Protein AF-0000000084594780 (afdb_homodimer)

Sequence (1436 aa):
MADQSRLRFRGQPTVPPKPAQRRNAAVPSPPTKPGHQCNTPRARASSSEMEYTNLGVWDYYEQRWTAYDSFPGVRYYLRVTWGLKSAPYALLLIRDAFTLTPYLFTLYAFCFTFESVLPAIVLKYNMQILDAIRIALETRAGNSQNILRIAFLRALCHFAQRLCTFGKLYAAQEVELRVQSQFSQYIVEAYARLDLPTFNNESVQSQIECAGEQGSPSVWSYATSIFNVFGGFLGLTSQFAVLVNVLSEDKILAWMALFSFVEPVLSWWSRPANLDYTLVWKASVNNKDYIKMEGFKQSVQNRVHRTDIVAGGLSDYIRQGYQTSSMGAGIYAQSIWDARRFLTTRKGMNAGALLTPLIKDVPQLLMALRAIESPHTSPLSLAQLDLVQTTVTQFAGLLVSFFHMLEMLAKNLRMIKNLYDLMEIPNEVRDAGKEGEPLVATGSLEGAPGIEFQNVCFKYPRTTNYVIRNMSFCIKPGQLCVFVGENGSAKSTTLKLIARLYDAENQITIDGRDIRSIPLESLRKHIVLLSQDFSIFPLQVRDNIAIGSPRLADDESSIQEAIRLGGVADFVDSLPQGLDSYLIRPVHDWSSGLGNEKVINQNIDVSGGQRQRIALARAFMRVNDPDARLWLFDEPSASLDPVAESALFERLRDMRGSRTIIFSSHRFGGLTPFADLILYFKDARITEAGTHTDLMQLEGGYARFYKEQAQSFPYGSMMADQSRLRFRGQPTVPPKPAQRRNAAVPSPPTKPGHQCNTPRARASSSEMEYTNLGVWDYYEQRWTAYDSFPGVRYYLRVTWGLKSAPYALLLIRDAFTLTPYLFTLYAFCFTFESVLPAIVLKYNMQILDAIRIALETRAGNSQNILRIAFLRALCHFAQRLCTFGKLYAAQEVELRVQSQFSQYIVEAYARLDLPTFNNESVQSQIECAGEQGSPSVWSYATSIFNVFGGFLGLTSQFAVLVNVLSEDKILAWMALFSFVEPVLSWWSRPANLDYTLVWKASVNNKDYIKMEGFKQSVQNRVHRTDIVAGGLSDYIRQGYQTSSMGAGIYAQSIWDARRFLTTRKGMNAGALLTPLIKDVPQLLMALRAIESPHTSPLSLAQLDLVQTTVTQFAGLLVSFFHMLEMLAKNLRMIKNLYDLMEIPNEVRDAGKEGEPLVATGSLEGAPGIEFQNVCFKYPRTTNYVIRNMSFCIKPGQLCVFVGENGSAKSTTLKLIARLYDAENQITIDGRDIRSIPLESLRKHIVLLSQDFSIFPLQVRDNIAIGSPRLADDESSIQEAIRLGGVADFVDSLPQGLDSYLIRPVHDWSSGLGNEKVINQNIDVSGGQRQRIALARAFMRVNDPDARLWLFDEPSASLDPVAESALFERLRDMRGSRTIIFSSHRFGGLTPFADLILYFKDARITEAGTHTDLMQLEGGYARFYKEQAQSFPYGSM

Secondary structure (DSSP, 8-state):
----------------------------------------------GGGEEEEEETTEEEEEE--STTTTSHHHHHHHHHHHHHTTHHHHHHHHHHHHHH-HHHHHHHHHHHHHHHHHHHHHHHHHHHHHHHHHHHHHHS---HHHHHHHHHHHHHHHHHHHHHHHHHHHHHHHHHHHHHHHHHHHHHHHHHH--HHHHT-HHHHHHHHHHH-TTPPPHHHHHHHHHHHHHHHHHHHHHHHHHHHHHTS-HHHHHHHHHHHHHHHHHHHHS-----TTS-EEEEE--HHHHHHHHHHHHHH-GGGHHHHHHHT-HHHHHHHHHHHHHHH-TT---HHHHHHHHHHHHH--HHHHHHHHHHTHHHHHHHHHHHH-TTT----HHHHHHHHHHHHHHHHHHHHHHHHHHHHHHHHHHHHHHHHHTTPPPSS--TTTSS----------SPPPEEEEEEEEE-TT--SEEEEEEEEEE-TT-EEEEEE-TTSSHHHHHHHHTTSSPPEEEEEETTEEGGGS-HHHHHHTEEEE-TT----SSBHHHHHHTT-GGGTT-HHHHHHHHHHHT-HHHHHHSTTGGG-BSS-SS--EE-SSSS-----------HHHHHHHHHHHHHHHHTSTT--EEEEESTTTTS-HHHHHHHHHHHHHH-TT-EEEEEES--TTTGGG-SEEEEEETTEEEEEE-HHHHHHHTSHHHHHHHHHHTT-TTTT-/----------------------------------------------GGGEEEEEETTEEEEEE--STTTTSHHHHHHHHHHHHHTTHHHHHHHHHHHHHH-HHHHHHHHHHHHHHHHHHHHHHHHHHHHHHHHHHHHHHS---HHHHHHHHHHHHHHHHHHHHHHHHHHHHHHHHHHHHHHHHHHHHHHHHHH--HHHHT-HHHHHHHHHHH-TTPPPHHHHHHHHHHHHHHHHHHHHHHHHHHHHHTS-HHHHHHHHHHHHHHHHHHHHS-----TTS-EEEEE--HHHHHHHHHHHHHH-GGGHHHHHHHT-HHHHHHHHHHHHHHH-TT---HHHHHHHHHHHHH--HHHHHHHHHHTHHHHHHHHHHHH-TTT----HHHHHHHHHHHHHHHHHHHHHHHHHHHHHHHHHHHHHHHHHTTPPPSS--TTTTTS---------SPPPEEEEEEEEE-TT--SEEEEEEEEEE-TT-EEEEEE-TTSSHHHHHHHHTTSSPPEEEEEETTEEGGGS-HHHHHHTEEEE-TT----SSBHHHHHHTT-GGGTT-HHHHHHHHHHHT-HHHHHHSTTGGG-BSS-SS--EE-SSSS-----------HHHHHHHHHHHHHHHHTSTT--EEEEESTTTTS-HHHHHHHHHHHHHH-TT-EEEEEES--TTTGGG-SEEEEEETTEEEEEE-HHHHHHHTSHHHHHHHHHHTT-TTTT-

Structure (mmCIF, N/CA/C/O backbone):
data_AF-0000000084594780-model_v1
#
loop_
_entity.id
_entity.type
_entity.pdbx_description
1 polymer 'Putative HlyB/MsbA family ABC transporter'
#
loop_
_atom_site.group_PDB
_atom_site.id
_atom_site.type_symbol
_atom_site.label_atom_id
_atom_site.label_alt_id
_atom_site.label_comp_id
_atom_site.label_asym_id
_atom_site.label_entity_id
_atom_site.label_seq_id
_atom_site.pdbx_PDB_ins_code
_atom_site.Cartn_x
_atom_site.Cartn_y
_atom_site.Cartn_z
_atom_site.occupancy
_atom_site.B_iso_or_equiv
_atom_site.auth_seq_id
_atom_site.auth_comp_id
_atom_site.auth_asym_id
_atom_site.auth_atom_id
_atom_site.pdbx_PDB_model_num
ATOM 1 N N . MET A 1 1 ? 52.75 11.234 70.625 1 19.67 1 MET A N 1
ATOM 2 C CA . MET A 1 1 ? 53.594 10.227 70 1 19.67 1 MET A CA 1
ATOM 3 C C . MET A 1 1 ? 52.969 9.672 68.75 1 19.67 1 MET A C 1
ATOM 5 O O . MET A 1 1 ? 52.062 8.867 68.812 1 19.67 1 MET A O 1
ATOM 9 N N . ALA A 1 2 ? 52.812 10.406 67.625 1 20.02 2 ALA A N 1
ATOM 10 C CA . ALA A 1 2 ? 51.875 11.047 66.688 1 20.02 2 ALA A CA 1
ATOM 11 C C . ALA A 1 2 ? 51.875 10.312 65.375 1 20.02 2 ALA A C 1
ATOM 13 O O . ALA A 1 2 ? 51.031 10.602 64.5 1 20.02 2 ALA A O 1
ATOM 14 N N . ASP A 1 3 ? 52.781 9.242 65.062 1 18.47 3 ASP A N 1
ATOM 15 C CA . ASP A 1 3 ? 53.656 9.195 63.875 1 18.47 3 ASP A CA 1
ATOM 16 C C . ASP A 1 3 ? 52.969 8.453 62.719 1 18.47 3 ASP A C 1
ATOM 18 O O . ASP A 1 3 ? 53.531 7.477 62.188 1 18.47 3 ASP A O 1
ATOM 22 N N . GLN A 1 4 ? 51.625 8.312 62.688 1 22.41 4 GLN A N 1
ATOM 23 C CA . GLN A 1 4 ? 50.938 7.266 61.938 1 22.41 4 GLN A CA 1
ATOM 24 C C . GLN A 1 4 ? 51.156 7.453 60.438 1 22.41 4 GLN A C 1
ATOM 26 O O . GLN A 1 4 ? 50.75 8.453 59.844 1 22.41 4 GLN A O 1
ATOM 31 N N . SER A 1 5 ? 52.312 6.945 59.844 1 19.72 5 SER A N 1
ATOM 32 C CA . SER A 1 5 ? 53.031 7.078 58.594 1 19.72 5 SER A CA 1
ATOM 33 C C . SER A 1 5 ? 52.156 6.648 57.406 1 19.72 5 SER A C 1
ATOM 35 O O . SER A 1 5 ? 51.438 5.648 57.5 1 19.72 5 SER A O 1
ATOM 37 N N . ARG A 1 6 ? 51.75 7.551 56.344 1 19.58 6 ARG A N 1
ATOM 38 C CA . ARG A 1 6 ? 50.969 7.953 55.188 1 19.58 6 ARG A CA 1
ATOM 39 C C . ARG A 1 6 ? 51.406 7.16 53.938 1 19.58 6 ARG A C 1
ATOM 41 O O . ARG A 1 6 ? 52.156 7.66 53.094 1 19.58 6 ARG A O 1
ATOM 48 N N . LEU A 1 7 ? 51.812 5.895 54.094 1 18.59 7 LEU A N 1
ATOM 49 C CA . LEU A 1 7 ? 52.531 5.285 53 1 18.59 7 LEU A CA 1
ATOM 50 C C . LEU A 1 7 ? 51.719 5.363 51.719 1 18.59 7 LEU A C 1
ATOM 52 O O . LEU A 1 7 ? 50.562 4.957 51.688 1 18.59 7 LEU A O 1
ATOM 56 N N . ARG A 1 8 ? 52 6.234 50.656 1 19.81 8 ARG A N 1
ATOM 57 C CA . ARG A 1 8 ? 51.562 6.816 49.375 1 19.81 8 ARG A CA 1
ATOM 58 C C . ARG A 1 8 ? 51.625 5.789 48.25 1 19.81 8 ARG A C 1
ATOM 60 O O . ARG A 1 8 ? 52.688 5.512 47.719 1 19.81 8 ARG A O 1
ATOM 67 N N . PHE A 1 9 ? 51.125 4.613 48.406 1 18.75 9 PHE A N 1
ATOM 68 C CA . PHE A 1 9 ? 51.469 3.602 47.438 1 18.75 9 PHE A CA 1
ATOM 69 C C . PHE A 1 9 ? 51 4.047 46.031 1 18.75 9 PHE A C 1
ATOM 71 O O . PHE A 1 9 ? 49.844 4.406 45.844 1 18.75 9 PHE A O 1
ATOM 78 N N . ARG A 1 10 ? 51.844 4.59 45.094 1 19.88 10 ARG A N 1
ATOM 79 C CA . ARG A 1 10 ? 51.906 5.215 43.75 1 19.88 10 ARG A CA 1
ATOM 80 C C . ARG A 1 10 ? 51.562 4.207 42.656 1 19.88 10 ARG A C 1
ATOM 82 O O . ARG A 1 10 ? 51.625 4.523 41.469 1 19.88 10 ARG A O 1
ATOM 89 N N . GLY A 1 11 ? 50.969 3.092 42.875 1 19.09 11 GLY A N 1
ATOM 90 C CA . GLY A 1 11 ? 51.156 2.066 41.875 1 19.09 11 GLY A CA 1
ATOM 91 C C . GLY A 1 11 ? 50.656 2.477 40.5 1 19.09 11 GLY A C 1
ATOM 92 O O . GLY A 1 11 ? 49.562 3.018 40.375 1 19.09 11 GLY A O 1
ATOM 93 N N . GLN A 1 12 ? 51.531 2.82 39.469 1 20.56 12 GLN A N 1
ATOM 94 C CA . GLN A 1 12 ? 51.438 3.324 38.125 1 20.56 12 GLN A CA 1
ATOM 95 C C . GLN A 1 12 ? 50.719 2.324 37.188 1 20.56 12 GLN A C 1
ATOM 97 O O . GLN A 1 12 ? 51.188 1.189 37.031 1 20.56 12 GLN A O 1
ATOM 102 N N . PRO A 1 13 ? 49.469 2.143 37.25 1 22.23 13 PRO A N 1
ATOM 103 C CA . PRO A 1 13 ? 48.938 1.03 36.469 1 22.23 13 PRO A CA 1
ATOM 104 C C . PRO A 1 13 ? 49.312 1.107 35 1 22.23 13 PRO A C 1
ATOM 106 O O . PRO A 1 13 ? 49.469 2.203 34.469 1 22.23 13 PRO A O 1
ATOM 109 N N . THR A 1 14 ? 50.062 0.193 34.438 1 22.19 14 THR A N 1
ATOM 110 C CA . THR A 1 14 ? 50.656 -0.06 33.125 1 22.19 14 THR A CA 1
ATOM 111 C C . THR A 1 14 ? 49.594 -0.053 32.062 1 22.19 14 THR A C 1
ATOM 113 O O . THR A 1 14 ? 48.5 -0.608 32.25 1 22.19 14 THR A O 1
ATOM 116 N N . VAL A 1 15 ? 49.594 0.911 31.125 1 23.59 15 VAL A N 1
ATOM 117 C CA . VAL A 1 15 ? 48.781 1.345 30 1 23.59 15 VAL A CA 1
ATOM 118 C C . VAL A 1 15 ? 48.719 0.236 28.953 1 23.59 15 VAL A C 1
ATOM 120 O O . VAL A 1 15 ? 49.75 -0.227 28.469 1 23.59 15 VAL A O 1
ATOM 123 N N . PRO A 1 16 ? 47.875 -0.77 29.141 1 25.05 16 PRO A N 1
ATOM 124 C CA . PRO A 1 16 ? 48.031 -1.849 28.156 1 25.05 16 PRO A CA 1
ATOM 125 C C . PRO A 1 16 ? 48.094 -1.337 26.719 1 25.05 16 PRO A C 1
ATOM 127 O O . PRO A 1 16 ? 47.594 -0.246 26.422 1 25.05 16 PRO A O 1
ATOM 130 N N . PRO A 1 17 ? 48.969 -1.974 25.891 1 22.53 17 PRO A N 1
ATOM 131 C CA . PRO A 1 17 ? 49.375 -1.549 24.547 1 22.53 17 PRO A CA 1
ATOM 132 C C . PRO A 1 17 ? 48.156 -1.389 23.609 1 22.53 17 PRO A C 1
ATOM 134 O O . PRO A 1 17 ? 47.125 -1.983 23.844 1 22.53 17 PRO A O 1
ATOM 137 N N . LYS A 1 18 ? 48.219 -0.406 22.641 1 24.88 18 LYS A N 1
ATOM 138 C CA . LYS A 1 18 ? 47.344 0.186 21.641 1 24.88 18 LYS A CA 1
ATOM 139 C C . LYS A 1 18 ? 46.938 -0.843 20.594 1 24.88 18 LYS A C 1
ATOM 141 O O . LYS A 1 18 ? 47.812 -1.463 19.953 1 24.88 18 LYS A O 1
ATOM 146 N N . PRO A 1 19 ? 45.938 -1.711 20.844 1 20.78 19 PRO A N 1
ATOM 147 C CA . PRO A 1 19 ? 45.781 -2.74 19.812 1 20.78 19 PRO A CA 1
ATOM 148 C C . PRO A 1 19 ? 45.844 -2.174 18.406 1 20.78 19 PRO A C 1
ATOM 150 O O . PRO A 1 19 ? 45.5 -1.002 18.188 1 20.78 19 PRO A O 1
ATOM 153 N N . ALA A 1 20 ? 46.688 -2.75 17.484 1 21.92 20 ALA A N 1
ATOM 154 C CA . ALA A 1 20 ? 46.969 -2.438 16.094 1 21.92 20 ALA A CA 1
ATOM 155 C C . ALA A 1 20 ? 45.656 -2.299 15.297 1 21.92 20 ALA A C 1
ATOM 157 O O . ALA A 1 20 ? 44.688 -2.979 15.586 1 21.92 20 ALA A O 1
ATOM 158 N N . GLN A 1 21 ? 45.531 -1.214 14.547 1 21.75 21 GLN A N 1
ATOM 159 C CA . GLN A 1 21 ? 44.5 -0.685 13.664 1 21.75 21 GLN A CA 1
ATOM 160 C C . GLN A 1 21 ? 44.125 -1.697 12.586 1 21.75 21 GLN A C 1
ATOM 162 O O . GLN A 1 21 ? 44.938 -2.045 11.742 1 21.75 21 GLN A O 1
ATOM 167 N N . ARG A 1 22 ? 43.531 -2.861 12.891 1 25.94 22 ARG A N 1
ATOM 168 C CA . ARG A 1 22 ? 43.188 -3.719 11.758 1 25.94 22 ARG A CA 1
ATOM 169 C C . ARG A 1 22 ? 42.656 -2.896 10.594 1 25.94 22 ARG A C 1
ATOM 171 O O . ARG A 1 22 ? 41.75 -2.074 10.766 1 25.94 22 ARG A O 1
ATOM 178 N N . ARG A 1 23 ? 43.469 -2.844 9.531 1 22.97 23 ARG A N 1
ATOM 179 C CA . ARG A 1 23 ? 43.25 -2.266 8.211 1 22.97 23 ARG A CA 1
ATOM 180 C C . ARG A 1 23 ? 41.875 -2.637 7.684 1 22.97 23 ARG A C 1
ATOM 182 O O . ARG A 1 23 ? 41.469 -3.801 7.742 1 22.97 23 ARG A O 1
ATOM 189 N N . ASN A 1 24 ? 40.969 -1.69 7.684 1 21.8 24 ASN A N 1
ATOM 190 C CA . ASN A 1 24 ? 39.594 -1.653 7.16 1 21.8 24 ASN A CA 1
ATOM 191 C C . ASN A 1 24 ? 39.531 -2.291 5.777 1 21.8 24 ASN A C 1
ATOM 193 O O . ASN A 1 24 ? 40.25 -1.896 4.863 1 21.8 24 ASN A O 1
ATOM 197 N N . ALA A 1 25 ? 39.5 -3.604 5.672 1 24.42 25 ALA A N 1
ATOM 198 C CA . ALA A 1 25 ? 39.312 -4.238 4.367 1 24.42 25 ALA A CA 1
ATOM 199 C C . ALA A 1 25 ? 38.438 -3.395 3.473 1 24.42 25 ALA A C 1
ATOM 201 O O . ALA A 1 25 ? 37.312 -3.027 3.871 1 24.42 25 ALA A O 1
ATOM 202 N N . ALA A 1 26 ? 39.031 -2.641 2.518 1 26.56 26 ALA A N 1
ATOM 203 C CA . ALA A 1 26 ? 38.469 -1.824 1.443 1 26.56 26 ALA A CA 1
ATOM 204 C C . ALA A 1 26 ? 37.312 -2.543 0.757 1 26.56 26 ALA A C 1
ATOM 206 O O . ALA A 1 26 ? 37.438 -3.701 0.358 1 26.56 26 ALA A O 1
ATOM 207 N N . VAL A 1 27 ? 36.156 -2.326 1.179 1 32.38 27 VAL A N 1
ATOM 208 C CA . VAL A 1 27 ? 34.969 -2.789 0.458 1 32.38 27 VAL A CA 1
ATOM 209 C C . VAL A 1 27 ? 35.188 -2.588 -1.042 1 32.38 27 VAL A C 1
ATOM 211 O O . VAL A 1 27 ? 35.531 -1.497 -1.487 1 32.38 27 VAL A O 1
ATOM 214 N N . PRO A 1 28 ? 35.562 -3.631 -1.72 1 31.58 28 PRO A N 1
ATOM 215 C CA . PRO A 1 28 ? 35.875 -3.482 -3.141 1 31.58 28 PRO A CA 1
ATOM 216 C C . PRO A 1 28 ? 34.906 -2.531 -3.865 1 31.58 28 PRO A C 1
ATOM 218 O O . PRO A 1 28 ? 33.75 -2.396 -3.475 1 31.58 28 PRO A O 1
ATOM 221 N N . SER A 1 29 ? 35.469 -1.442 -4.469 1 31.67 29 SER A N 1
ATOM 222 C CA . SER A 1 29 ? 34.844 -0.411 -5.293 1 31.67 29 SER A CA 1
ATOM 223 C C . SER A 1 29 ? 33.906 -1.021 -6.332 1 31.67 29 SER A C 1
ATOM 225 O O . SER A 1 29 ? 34.156 -2.129 -6.816 1 31.67 29 SER A O 1
ATOM 227 N N . PRO A 1 30 ? 32.781 -0.618 -6.41 1 35.88 30 PRO A N 1
ATOM 228 C CA . PRO A 1 30 ? 31.844 -1.097 -7.434 1 35.88 30 PRO A CA 1
ATOM 229 C C . PRO A 1 30 ? 32.469 -1.115 -8.828 1 35.88 30 PRO A C 1
ATOM 231 O O . PRO A 1 30 ? 33.344 -0.312 -9.125 1 35.88 30 PRO A O 1
ATOM 234 N N . PRO A 1 31 ? 32.688 -2.223 -9.477 1 34.72 31 PRO A N 1
ATOM 235 C CA . PRO A 1 31 ? 33.344 -2.336 -10.766 1 34.72 31 PRO A CA 1
ATOM 236 C C . PRO A 1 31 ? 32.938 -1.245 -11.75 1 34.72 31 PRO A C 1
ATOM 238 O O . PRO A 1 31 ? 31.828 -0.706 -11.648 1 34.72 31 PRO A O 1
ATOM 241 N N . THR A 1 32 ? 33.938 -0.622 -12.438 1 34.38 32 THR A N 1
ATOM 242 C CA . THR A 1 32 ? 33.938 0.451 -13.422 1 34.38 32 THR A CA 1
ATOM 243 C C . THR A 1 32 ? 33 0.102 -14.586 1 34.38 32 THR A C 1
ATOM 245 O O . THR A 1 32 ? 33.031 -1.019 -15.094 1 34.38 32 THR A O 1
ATOM 248 N N . LYS A 1 33 ? 32.094 0.908 -14.977 1 37.25 33 LYS A N 1
ATOM 249 C CA . LYS A 1 33 ? 31.109 0.834 -16.047 1 37.25 33 LYS A CA 1
ATOM 250 C C . LYS A 1 33 ? 31.781 0.689 -17.406 1 37.25 33 LYS A C 1
ATOM 252 O O . LYS A 1 33 ? 32.781 1.354 -17.688 1 37.25 33 LYS A O 1
ATOM 257 N N . PRO A 1 34 ? 31.703 -0.364 -18.078 1 31.97 34 PRO A N 1
ATOM 258 C CA . PRO A 1 34 ? 32.094 -0.154 -19.469 1 31.97 34 PRO A CA 1
ATOM 259 C C . PRO A 1 34 ? 31.438 1.064 -20.109 1 31.97 34 PRO A C 1
ATOM 261 O O . PRO A 1 34 ? 30.312 1.433 -19.719 1 31.97 34 PRO A O 1
ATOM 264 N N . GLY A 1 35 ? 32.219 2.178 -20.438 1 29.69 35 GLY A N 1
ATOM 265 C CA . GLY A 1 35 ? 31.812 3.459 -21 1 29.69 35 GLY A CA 1
ATOM 266 C C . GLY A 1 35 ? 30.844 3.328 -22.156 1 29.69 35 GLY A C 1
ATOM 267 O O . GLY A 1 35 ? 30.672 4.266 -22.938 1 29.69 35 GLY A O 1
ATOM 268 N N . HIS A 1 36 ? 30.25 2.252 -22.484 1 28.27 36 HIS A N 1
ATOM 269 C CA . HIS A 1 36 ? 29.547 2.449 -23.766 1 28.27 36 HIS A CA 1
ATOM 270 C C . HIS A 1 36 ? 28.438 3.48 -23.625 1 28.27 36 HIS A C 1
ATOM 272 O O . HIS A 1 36 ? 27.719 3.49 -22.625 1 28.27 36 HIS A O 1
ATOM 278 N N . GLN A 1 37 ? 28.703 4.672 -24.234 1 25.86 37 GLN A N 1
ATOM 279 C CA . GLN A 1 37 ? 27.703 5.695 -24.516 1 25.86 37 GLN A CA 1
ATOM 280 C C . GLN A 1 37 ? 26.391 5.062 -24.984 1 25.86 37 GLN A C 1
ATOM 282 O O . GLN A 1 37 ? 26.328 4.418 -26.031 1 25.86 37 GLN A O 1
ATOM 287 N N . CYS A 1 38 ? 25.766 4.531 -24.141 1 26.23 38 CYS A N 1
ATOM 288 C CA . CYS A 1 38 ? 24.438 4.074 -24.531 1 26.23 38 CYS A CA 1
ATOM 289 C C . CYS A 1 38 ? 23.625 5.215 -25.125 1 26.23 38 CYS A C 1
ATOM 291 O O . CYS A 1 38 ? 23.203 6.129 -24.406 1 26.23 38 CYS A O 1
ATOM 293 N N . ASN A 1 39 ? 24.062 5.684 -26.297 1 24.27 39 ASN A N 1
ATOM 294 C CA . ASN A 1 39 ? 23.125 6.406 -27.156 1 24.27 39 ASN A CA 1
ATOM 295 C C . ASN A 1 39 ? 21.766 5.727 -27.203 1 24.27 39 ASN A C 1
ATOM 297 O O . ASN A 1 39 ? 21.547 4.809 -27.984 1 24.27 39 ASN A O 1
ATOM 301 N N . THR A 1 40 ? 21.312 5.508 -26.125 1 27.72 40 THR A N 1
ATOM 302 C CA . THR A 1 40 ? 19.938 5.039 -26.266 1 27.72 40 THR A CA 1
ATOM 303 C C . THR A 1 40 ? 19.109 6.02 -27.094 1 27.72 40 THR A C 1
ATOM 305 O O . THR A 1 40 ? 19.062 7.211 -26.781 1 27.72 40 THR A O 1
ATOM 308 N N . PRO A 1 41 ? 19.031 5.883 -28.375 1 26.14 41 PRO A N 1
ATOM 309 C CA . PRO A 1 41 ? 18.109 6.738 -29.125 1 26.14 41 PRO A CA 1
ATOM 310 C C . PRO A 1 41 ? 16.812 7.004 -28.375 1 26.14 41 PRO A C 1
ATOM 312 O O . PRO A 1 41 ? 16.25 6.086 -27.781 1 26.14 41 PRO A O 1
ATOM 315 N N . ARG A 1 42 ? 16.625 8.117 -27.906 1 32.09 42 ARG A N 1
ATOM 316 C CA . ARG A 1 42 ? 15.328 8.688 -27.531 1 32.09 42 ARG A CA 1
ATOM 317 C C . ARG A 1 42 ? 14.266 8.344 -28.578 1 32.09 42 ARG A C 1
ATOM 319 O O . ARG A 1 42 ? 14.055 9.094 -29.531 1 32.09 42 ARG A O 1
ATOM 326 N N . ALA A 1 43 ? 14.172 7.234 -29.188 1 27.91 43 ALA A N 1
ATOM 327 C CA . ALA A 1 43 ? 13.07 6.984 -30.125 1 27.91 43 ALA A CA 1
ATOM 328 C C . ALA A 1 43 ? 11.727 7.309 -29.484 1 27.91 43 ALA A C 1
ATOM 330 O O . ALA A 1 43 ? 11.344 6.703 -28.469 1 27.91 43 ALA A O 1
ATOM 331 N N . ARG A 1 44 ? 11.227 8.477 -29.578 1 32.12 44 ARG A N 1
ATOM 332 C CA . ARG A 1 44 ? 9.805 8.797 -29.516 1 32.12 44 ARG A CA 1
ATOM 333 C C . ARG A 1 44 ? 8.969 7.68 -30.125 1 32.12 44 ARG A C 1
ATOM 335 O O . ARG A 1 44 ? 8.992 7.477 -31.344 1 32.12 44 ARG A O 1
ATOM 342 N N . ALA A 1 45 ? 8.812 6.598 -29.656 1 35.06 45 ALA A N 1
ATOM 343 C CA . ALA A 1 45 ? 7.828 5.684 -30.219 1 35.06 45 ALA A CA 1
ATOM 344 C C . ALA A 1 45 ? 6.559 6.43 -30.625 1 35.06 45 ALA A C 1
ATOM 346 O O . ALA A 1 45 ? 5.906 7.055 -29.797 1 35.06 45 ALA A O 1
ATOM 347 N N . SER A 1 46 ? 6.344 6.938 -31.734 1 38.59 46 SER A N 1
ATOM 348 C CA . SER A 1 46 ? 5.195 7.523 -32.406 1 38.59 46 SER A CA 1
ATOM 349 C C . SER A 1 46 ? 3.91 6.781 -32.062 1 38.59 46 SER A C 1
ATOM 351 O O . SER A 1 46 ? 3.934 5.582 -31.797 1 38.59 46 SER A O 1
ATOM 353 N N . SER A 1 47 ? 2.727 7.441 -31.594 1 46.22 47 SER A N 1
ATOM 354 C CA . SER A 1 47 ? 1.322 7.047 -31.547 1 46.22 47 SER A CA 1
ATOM 355 C C . SER A 1 47 ? 1.03 5.93 -32.531 1 46.22 47 SER A C 1
ATOM 357 O O . SER A 1 47 ? 0.013 5.242 -32.438 1 46.22 47 SER A O 1
ATOM 359 N N . SER A 1 48 ? 1.771 5.848 -33.562 1 48.47 48 SER A N 1
ATOM 360 C CA . SER A 1 48 ? 1.468 4.941 -34.656 1 48.47 48 SER A CA 1
ATOM 361 C C . SER A 1 48 ? 1.766 3.494 -34.281 1 48.47 48 SER A C 1
ATOM 363 O O . SER A 1 48 ? 1.258 2.568 -34.938 1 48.47 48 SER A O 1
ATOM 365 N N . GLU A 1 49 ? 2.438 3.254 -33.156 1 61.47 49 GLU A N 1
ATOM 366 C CA . GLU A 1 49 ? 2.939 1.898 -32.938 1 61.47 49 GLU A CA 1
ATOM 367 C C . GLU A 1 49 ? 2.189 1.199 -31.812 1 61.47 49 GLU A C 1
ATOM 369 O O . GLU A 1 49 ? 2.502 0.059 -31.469 1 61.47 49 GLU A O 1
ATOM 374 N N . MET A 1 50 ? 1.291 1.903 -31.328 1 71.94 50 MET A N 1
ATOM 375 C CA . MET A 1 50 ? 0.537 1.24 -30.266 1 71.94 50 MET A CA 1
ATOM 376 C C . MET A 1 50 ? -0.828 0.785 -30.781 1 71.94 50 MET A C 1
ATOM 378 O O . MET A 1 50 ? -1.511 1.527 -31.484 1 71.94 50 MET A O 1
ATOM 382 N N . GLU A 1 51 ? -1.085 -0.462 -30.672 1 78.31 51 GLU A N 1
ATOM 383 C CA . GLU A 1 51 ? -2.412 -0.989 -30.984 1 78.31 51 GLU A CA 1
ATOM 384 C C . GLU A 1 51 ? -3.396 -0.688 -29.859 1 78.31 51 GLU A C 1
ATOM 386 O O . GLU A 1 51 ? -3.102 -0.932 -28.688 1 78.31 51 GLU A O 1
ATOM 391 N N . TYR A 1 52 ? -4.508 -0.055 -30.312 1 83.88 52 TYR A N 1
ATOM 392 C CA . TYR A 1 52 ? -5.527 0.336 -29.344 1 83.88 52 TYR A CA 1
ATOM 393 C C . TYR A 1 52 ? -6.59 -0.748 -29.219 1 83.88 52 TYR A C 1
ATOM 395 O O . TYR A 1 52 ? -7.078 -1.28 -30.219 1 83.88 52 TYR A O 1
ATOM 403 N N . THR A 1 53 ? -6.82 -1.207 -27.969 1 83.44 53 THR A N 1
ATOM 404 C CA . THR A 1 53 ? -7.922 -2.111 -27.656 1 83.44 53 THR A CA 1
ATOM 405 C C . THR A 1 53 ? -8.75 -1.571 -26.5 1 83.44 53 THR A C 1
ATOM 407 O O . THR A 1 53 ? -8.203 -1.066 -25.516 1 83.44 53 THR A O 1
ATOM 410 N N . ASN A 1 54 ? -10.008 -1.563 -26.656 1 84.94 54 ASN A N 1
ATOM 411 C CA . ASN A 1 54 ? -10.891 -1.141 -25.562 1 84.94 54 ASN A CA 1
ATOM 412 C C . ASN A 1 54 ? -11.219 -2.297 -24.625 1 84.94 54 ASN A C 1
ATOM 414 O O . ASN A 1 54 ? -11.812 -3.291 -25.047 1 84.94 54 ASN A O 1
ATOM 418 N N . LEU A 1 55 ? -10.789 -2.129 -23.516 1 87.25 55 LEU A N 1
ATOM 419 C CA . LEU A 1 55 ? -11.055 -3.133 -22.5 1 87.25 55 LEU A CA 1
ATOM 420 C C . LEU A 1 55 ? -12.008 -2.592 -21.438 1 87.25 55 LEU A C 1
ATOM 422 O O . LEU A 1 55 ? -11.578 -2.055 -20.422 1 87.25 55 LEU A O 1
ATOM 426 N N . GLY A 1 56 ? -13.336 -2.811 -21.703 1 86.38 56 GLY A N 1
ATOM 427 C CA . GLY A 1 56 ? -14.305 -2.281 -20.766 1 86.38 56 GLY A CA 1
ATOM 428 C C . GLY A 1 56 ? -14.25 -0.771 -20.641 1 86.38 56 GLY A C 1
ATOM 429 O O . GLY A 1 56 ? -14.578 -0.051 -21.578 1 86.38 56 GLY A O 1
ATOM 430 N N . VAL A 1 57 ? -13.594 -0.308 -19.469 1 89.56 57 VAL A N 1
ATOM 431 C CA . VAL A 1 57 ? -13.516 1.13 -19.219 1 89.56 57 VAL A CA 1
ATOM 432 C C . VAL A 1 57 ? -12.102 1.627 -19.484 1 89.56 57 VAL A C 1
ATOM 434 O O . VAL A 1 57 ? -11.836 2.832 -19.438 1 89.56 57 VAL A O 1
ATOM 437 N N . TRP A 1 58 ? -11.219 0.698 -19.828 1 89.5 58 TRP A N 1
ATOM 438 C CA . TRP A 1 58 ? -9.812 1.047 -20 1 89.5 58 TRP A CA 1
ATOM 439 C C . TRP A 1 58 ? -9.469 1.194 -21.484 1 89.5 58 TRP A C 1
ATOM 441 O O . TRP A 1 58 ? -9.93 0.413 -22.312 1 89.5 58 TRP A O 1
ATOM 451 N N . ASP A 1 59 ? -8.828 2.258 -21.734 1 87.75 59 ASP A N 1
ATOM 452 C CA . ASP A 1 59 ? -8.156 2.379 -23.016 1 87.75 59 ASP A CA 1
ATOM 453 C C . ASP A 1 59 ? -6.781 1.712 -22.984 1 87.75 59 ASP A C 1
ATOM 455 O O . ASP A 1 59 ? -5.84 2.242 -22.391 1 87.75 59 ASP A O 1
ATOM 459 N N . TYR A 1 60 ? -6.746 0.615 -23.594 1 84.94 60 TYR A N 1
ATOM 460 C CA . TYR A 1 60 ? -5.559 -0.228 -23.516 1 84.94 60 TYR A CA 1
ATOM 461 C C . TYR A 1 60 ? -4.719 -0.107 -24.781 1 84.94 60 TYR A C 1
ATOM 463 O O . TYR A 1 60 ? -5.223 -0.298 -25.891 1 84.94 60 TYR A O 1
ATOM 471 N N . TYR A 1 61 ? -3.469 0.356 -24.594 1 81.56 61 TYR A N 1
ATOM 472 C CA . TYR A 1 61 ? -2.527 0.497 -25.703 1 81.56 61 TYR A CA 1
ATOM 473 C C . TYR A 1 61 ? -1.388 -0.507 -25.578 1 81.56 61 TYR A C 1
ATOM 475 O O . TYR A 1 61 ? -0.776 -0.636 -24.516 1 81.56 61 TYR A O 1
ATOM 483 N N . GLU A 1 62 ? -1.188 -1.324 -26.531 1 79.06 62 GLU A N 1
ATOM 484 C CA . GLU A 1 62 ? -0.096 -2.293 -26.547 1 79.06 62 GLU A CA 1
ATOM 485 C C . GLU A 1 62 ? 0.865 -2.014 -27.703 1 79.06 62 GLU A C 1
ATOM 487 O O . GLU A 1 62 ? 0.439 -1.642 -28.797 1 79.06 62 GLU A O 1
ATOM 492 N N . GLN A 1 63 ? 2.219 -2.084 -27.344 1 71.19 63 GLN A N 1
ATOM 493 C CA . GLN A 1 63 ? 3.215 -1.817 -28.375 1 71.19 63 GLN A CA 1
ATOM 494 C C . GLN A 1 63 ? 3.205 -2.904 -29.438 1 71.19 63 GLN A C 1
ATOM 496 O O . GLN A 1 63 ? 3.18 -4.098 -29.125 1 71.19 63 GLN A O 1
ATOM 501 N N . ARG A 1 64 ? 2.928 -2.393 -30.688 1 65 64 ARG A N 1
ATOM 502 C CA . ARG A 1 64 ? 3.07 -3.271 -31.844 1 65 64 ARG A CA 1
ATOM 503 C C . ARG A 1 64 ? 4.504 -3.256 -32.375 1 65 64 ARG A C 1
ATOM 505 O O . ARG A 1 64 ? 5.074 -2.188 -32.594 1 65 64 ARG A O 1
ATOM 512 N N . TRP A 1 65 ? 5.359 -4.242 -32.031 1 55.25 65 TRP A N 1
ATOM 513 C CA . TRP A 1 65 ? 6.75 -4.215 -32.469 1 55.25 65 TRP A CA 1
ATOM 514 C C . TRP A 1 65 ? 6.836 -4.18 -34 1 55.25 65 TRP A C 1
ATOM 516 O O . TRP A 1 65 ? 7.605 -3.396 -34.562 1 55.25 65 TRP A O 1
ATOM 526 N N . THR A 1 66 ? 6.383 -5.176 -34.812 1 55.56 66 THR A N 1
ATOM 527 C CA . THR A 1 66 ? 6.426 -5.195 -36.281 1 55.56 66 THR A CA 1
ATOM 528 C C . THR A 1 66 ? 5.039 -5.488 -36.844 1 55.56 66 THR A C 1
ATOM 530 O O . THR A 1 66 ? 4.121 -5.859 -36.125 1 55.56 66 THR A O 1
ATOM 533 N N . ALA A 1 67 ? 4.812 -5.141 -38.125 1 49.22 67 ALA A N 1
ATOM 534 C CA . ALA A 1 67 ? 3.631 -5.508 -38.906 1 49.22 67 ALA A CA 1
ATOM 535 C C . ALA A 1 67 ? 3.324 -6.996 -38.781 1 49.22 67 ALA A C 1
ATOM 537 O O . ALA A 1 67 ? 2.189 -7.426 -39 1 49.22 67 ALA A O 1
ATOM 538 N N . TYR A 1 68 ? 4.332 -7.727 -38.375 1 47.19 68 TYR A N 1
ATOM 539 C CA . TYR A 1 68 ? 4.195 -9.18 -38.375 1 47.19 68 TYR A CA 1
ATOM 540 C C . TYR A 1 68 ? 3.963 -9.711 -36.969 1 47.19 68 TYR A C 1
ATOM 542 O O . TYR A 1 68 ? 4.215 -10.883 -36.688 1 47.19 68 TYR A O 1
ATOM 550 N N . ASP A 1 69 ? 3.564 -8.867 -36 1 55.81 69 ASP A N 1
ATOM 551 C CA . ASP A 1 69 ? 3.381 -9.227 -34.594 1 55.81 69 ASP A CA 1
ATOM 552 C C . ASP A 1 69 ? 2.322 -10.312 -34.438 1 55.81 69 ASP A C 1
ATOM 554 O O . ASP A 1 69 ? 2.266 -10.992 -33.406 1 55.81 69 ASP A O 1
ATOM 558 N N . SER A 1 70 ? 1.642 -10.422 -35.531 1 53.88 70 SER A N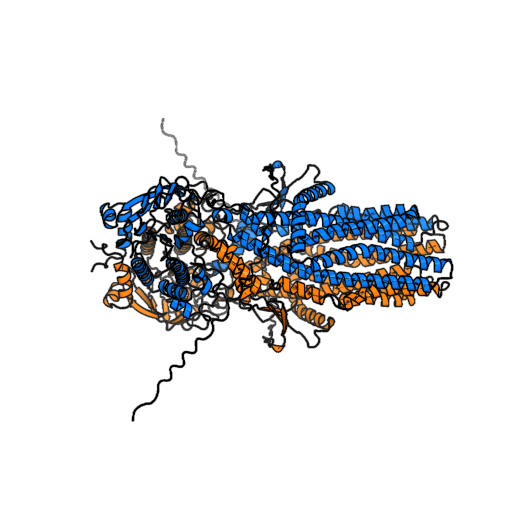 1
ATOM 559 C CA . SER A 1 70 ? 0.573 -11.414 -35.438 1 53.88 70 SER A CA 1
ATOM 560 C C . SER A 1 70 ? 1.13 -12.836 -35.5 1 53.88 70 SER A C 1
ATOM 562 O O . SER A 1 70 ? 0.441 -13.789 -35.125 1 53.88 70 SER A O 1
ATOM 564 N N . PHE A 1 71 ? 2.416 -12.812 -35.969 1 55.81 71 PHE A N 1
ATOM 565 C CA . PHE A 1 71 ? 2.977 -14.156 -36 1 55.81 71 PHE A CA 1
ATOM 566 C C . PHE A 1 71 ? 3.678 -14.484 -34.688 1 55.81 71 PHE A C 1
ATOM 568 O O . PHE A 1 71 ? 4.562 -13.75 -34.25 1 55.81 71 PHE A O 1
ATOM 575 N N . PRO A 1 72 ? 3.174 -15.391 -33.875 1 59.91 72 PRO A N 1
ATOM 576 C CA . PRO A 1 72 ? 3.688 -15.719 -32.562 1 59.91 72 PRO A CA 1
ATOM 577 C C . PRO A 1 72 ? 5.211 -15.852 -32.531 1 59.91 72 PRO A C 1
ATOM 579 O O . PRO A 1 72 ? 5.852 -15.406 -31.562 1 59.91 72 PRO A O 1
ATOM 582 N N . GLY A 1 73 ? 5.887 -16.266 -33.562 1 63.12 73 GLY A N 1
ATOM 583 C CA . GLY A 1 73 ? 7.328 -16.438 -33.594 1 63.12 73 GLY A CA 1
ATOM 584 C C . GLY A 1 73 ? 8.094 -15.133 -33.625 1 63.12 73 GLY A C 1
ATOM 585 O O . GLY A 1 73 ? 9.141 -15 -33 1 63.12 73 GLY A O 1
ATOM 586 N N . VAL A 1 74 ? 7.523 -14.219 -34.312 1 62.72 74 VAL A N 1
ATOM 587 C CA . VAL A 1 74 ? 8.25 -12.969 -34.5 1 62.72 74 VAL A CA 1
ATOM 588 C C . VAL A 1 74 ? 8.227 -12.156 -33.219 1 62.72 74 VAL A C 1
ATOM 590 O O . VAL A 1 74 ? 9.242 -11.586 -32.812 1 62.72 74 VAL A O 1
ATOM 593 N N . ARG A 1 75 ? 7.129 -12.203 -32.562 1 67.56 75 ARG A N 1
ATOM 594 C CA . ARG A 1 75 ? 7.02 -11.484 -31.297 1 67.56 75 ARG A CA 1
ATOM 595 C C . ARG A 1 75 ? 7.969 -12.062 -30.25 1 67.56 75 ARG A C 1
ATOM 597 O O . ARG A 1 75 ? 8.609 -11.32 -29.5 1 67.56 75 ARG A O 1
ATOM 604 N N . TYR A 1 76 ? 8.008 -13.25 -30.391 1 70.5 76 TYR A N 1
ATOM 605 C CA . TYR A 1 76 ? 8.906 -13.938 -29.469 1 70.5 76 TYR A CA 1
ATOM 606 C C . TYR A 1 76 ? 10.359 -13.555 -29.734 1 70.5 76 TYR A C 1
ATOM 608 O O . TYR A 1 76 ? 11.102 -13.219 -28.812 1 70.5 76 TYR A O 1
ATOM 616 N N . TYR A 1 77 ? 10.656 -13.586 -30.969 1 69.94 77 TYR A N 1
ATOM 617 C CA . TYR A 1 77 ? 12.023 -13.281 -31.359 1 69.94 77 TYR A CA 1
ATOM 618 C C . TYR A 1 77 ? 12.414 -11.867 -30.938 1 69.94 77 TYR A C 1
ATOM 620 O O . TYR A 1 77 ? 13.5 -11.656 -30.391 1 69.94 77 TYR A O 1
ATOM 628 N N . LEU A 1 78 ? 11.594 -10.961 -31.141 1 67.25 78 LEU A N 1
ATOM 629 C CA . LEU A 1 78 ? 11.906 -9.57 -30.828 1 67.25 78 LEU A CA 1
ATOM 630 C C . LEU A 1 78 ? 12 -9.359 -29.328 1 67.25 78 LEU A C 1
ATOM 632 O O . LEU A 1 78 ? 12.875 -8.633 -28.844 1 67.25 78 LEU A O 1
ATOM 636 N N . ARG A 1 79 ? 11.234 -10.102 -28.656 1 69.38 79 ARG A N 1
ATOM 637 C CA . ARG A 1 79 ? 11.242 -9.977 -27.203 1 69.38 79 ARG A CA 1
ATOM 638 C C . ARG A 1 79 ? 12.539 -10.531 -26.625 1 69.38 79 ARG A C 1
ATOM 640 O O . ARG A 1 79 ? 13.148 -9.922 -25.734 1 69.38 79 ARG A O 1
ATOM 647 N N . VAL A 1 80 ? 12.883 -11.516 -27.156 1 76.19 80 VAL A N 1
ATOM 648 C CA . VAL A 1 80 ? 14.07 -12.195 -26.641 1 76.19 80 VAL A CA 1
ATOM 649 C C . VAL A 1 80 ? 15.32 -11.414 -27.031 1 76.19 80 VAL A C 1
ATOM 651 O O . VAL A 1 80 ? 16.219 -11.227 -26.219 1 76.19 80 VAL A O 1
ATOM 654 N N . THR A 1 81 ? 15.297 -10.891 -28.188 1 74.88 81 THR A N 1
ATOM 655 C CA . THR A 1 81 ? 16.484 -10.18 -28.641 1 74.88 81 THR A CA 1
ATOM 656 C C . THR A 1 81 ? 16.641 -8.844 -27.906 1 74.88 81 THR A C 1
ATOM 658 O O . THR A 1 81 ? 17.75 -8.438 -27.562 1 74.88 81 THR A O 1
ATOM 661 N N . TRP A 1 82 ? 15.539 -8.305 -27.688 1 71.81 82 TRP A N 1
ATOM 662 C CA . TRP A 1 82 ? 15.57 -7.043 -26.953 1 71.81 82 TRP A CA 1
ATOM 663 C C . TRP A 1 82 ? 16.062 -7.262 -25.531 1 71.81 82 TRP A C 1
ATOM 665 O O . TRP A 1 82 ? 16.844 -6.461 -25.016 1 71.81 82 TRP A O 1
ATOM 675 N N . GLY A 1 83 ? 15.695 -8.328 -24.953 1 74.31 83 GLY A N 1
ATOM 676 C CA . GLY A 1 83 ? 16.141 -8.633 -23.609 1 74.31 83 GLY A CA 1
ATOM 677 C C . GLY A 1 83 ? 17.594 -9.047 -23.531 1 74.31 83 GLY A C 1
ATOM 678 O O . GLY A 1 83 ? 18.297 -8.711 -22.578 1 74.31 83 GLY A O 1
ATOM 679 N N . LEU A 1 84 ? 18.078 -9.633 -24.578 1 78.56 84 LEU A N 1
ATOM 680 C CA . LEU A 1 84 ? 19.438 -10.156 -24.594 1 78.56 84 LEU A CA 1
ATOM 681 C C . LEU A 1 84 ? 20.453 -9.031 -24.719 1 78.56 84 LEU A C 1
ATOM 683 O O . LEU A 1 84 ? 21.641 -9.219 -24.438 1 78.56 84 LEU A O 1
ATOM 687 N N . LYS A 1 85 ? 19.891 -7.879 -25.062 1 78.56 85 LYS A N 1
ATOM 688 C CA . LYS A 1 85 ? 20.797 -6.734 -25.109 1 78.56 85 LYS A CA 1
ATOM 689 C C . LYS A 1 85 ? 21.312 -6.375 -23.719 1 78.56 85 LYS A C 1
ATOM 691 O O . LYS A 1 85 ? 22.359 -5.758 -23.578 1 78.56 85 LYS A O 1
ATOM 696 N N . SER A 1 86 ? 20.656 -6.859 -22.75 1 80.81 86 SER A N 1
ATOM 697 C CA . SER A 1 86 ? 21.047 -6.582 -21.375 1 80.81 86 SER A CA 1
ATOM 698 C C . SER A 1 86 ? 21.828 -7.742 -20.781 1 80.81 86 SER A C 1
ATOM 700 O O . SER A 1 86 ? 22.016 -7.812 -19.562 1 80.81 86 SER A O 1
ATOM 702 N N . ALA A 1 87 ? 22.375 -8.57 -21.594 1 82.5 87 ALA A N 1
ATOM 703 C CA . ALA A 1 87 ? 23.062 -9.781 -21.188 1 82.5 87 ALA A CA 1
ATOM 704 C C . ALA A 1 87 ? 24.312 -9.453 -20.391 1 82.5 87 ALA A C 1
ATOM 706 O O . ALA A 1 87 ? 24.656 -10.148 -19.422 1 82.5 87 ALA A O 1
ATOM 707 N N . PRO A 1 88 ? 24.938 -8.273 -20.719 1 82.81 88 PRO A N 1
ATOM 708 C CA . PRO A 1 88 ? 26.156 -7.984 -19.953 1 82.81 88 PRO A CA 1
ATOM 709 C C . PRO A 1 88 ? 25.875 -7.738 -18.469 1 82.81 88 PRO A C 1
ATOM 711 O O . PRO A 1 88 ? 26.719 -8.031 -17.625 1 82.81 88 PRO A O 1
ATOM 714 N N . TYR A 1 89 ? 24.797 -7.301 -18.172 1 83.94 89 TYR A N 1
ATOM 715 C CA . TYR A 1 89 ? 24.469 -7.059 -16.766 1 83.94 89 TYR A CA 1
ATOM 716 C C . TYR A 1 89 ? 24.234 -8.367 -16.031 1 83.94 89 TYR A C 1
ATOM 718 O O . TYR A 1 89 ? 24.406 -8.438 -14.805 1 83.94 89 TYR A O 1
ATOM 726 N N . ALA A 1 90 ? 23.859 -9.312 -16.75 1 83.69 90 ALA A N 1
ATOM 727 C CA . ALA A 1 90 ? 23.703 -10.641 -16.156 1 83.69 90 ALA A CA 1
ATOM 728 C C . ALA A 1 90 ? 25.062 -11.211 -15.734 1 83.69 90 ALA A C 1
ATOM 730 O O . ALA A 1 90 ? 25.172 -11.828 -14.672 1 83.69 90 ALA A O 1
ATOM 731 N N . LEU A 1 91 ? 26.016 -10.969 -16.547 1 84.38 91 LEU A N 1
ATOM 732 C CA . LEU A 1 91 ? 27.359 -11.453 -16.234 1 84.38 91 LEU A CA 1
ATOM 733 C C . LEU A 1 91 ? 27.938 -10.719 -15.016 1 84.38 91 LEU A C 1
ATOM 735 O O . LEU A 1 91 ? 28.656 -11.305 -14.211 1 84.38 91 LEU A O 1
ATOM 739 N N . LEU A 1 92 ? 27.469 -9.508 -14.906 1 87.12 92 LEU A N 1
ATOM 740 C CA . LEU A 1 92 ? 27.906 -8.742 -13.742 1 87.12 92 LEU A CA 1
ATOM 741 C C . LEU A 1 92 ? 27.281 -9.305 -12.469 1 87.12 92 LEU A C 1
ATOM 743 O O . LEU A 1 92 ? 27.953 -9.398 -11.438 1 87.12 92 LEU A O 1
ATOM 747 N N . LEU A 1 93 ? 26.094 -9.664 -12.578 1 87.69 93 LEU A N 1
ATOM 748 C CA . LEU A 1 93 ? 25.406 -10.227 -11.422 1 87.69 93 LEU A CA 1
ATOM 749 C C . LEU A 1 93 ? 26.031 -11.562 -11.023 1 87.69 93 LEU A C 1
ATOM 751 O O . LEU A 1 93 ? 26.203 -11.844 -9.836 1 87.69 93 LEU A O 1
ATOM 755 N N . ILE A 1 94 ? 26.328 -12.375 -11.984 1 89 94 ILE A N 1
ATOM 756 C CA . ILE A 1 94 ? 26.938 -13.672 -11.727 1 89 94 ILE A CA 1
ATOM 757 C C . ILE A 1 94 ? 28.312 -13.469 -11.094 1 89 94 ILE A C 1
ATOM 759 O O . ILE A 1 94 ? 28.688 -14.188 -10.156 1 89 94 ILE A O 1
ATOM 763 N N . ARG A 1 95 ? 28.984 -12.484 -11.609 1 89.38 95 ARG A N 1
ATOM 764 C CA . ARG A 1 95 ? 30.297 -12.172 -11.055 1 89.38 95 ARG A CA 1
ATOM 765 C C . ARG A 1 95 ? 30.188 -11.711 -9.609 1 89.38 95 ARG A C 1
ATOM 767 O O . ARG A 1 95 ? 30.938 -12.156 -8.742 1 89.38 95 ARG A O 1
ATOM 774 N N . ASP A 1 96 ? 29.234 -10.898 -9.359 1 88.06 96 ASP A N 1
ATOM 775 C CA . ASP A 1 96 ? 29.031 -10.391 -8.008 1 88.06 96 ASP A CA 1
ATOM 776 C C . ASP A 1 96 ? 28.609 -11.508 -7.059 1 88.06 96 ASP A C 1
ATOM 778 O O . ASP A 1 96 ? 29.078 -11.578 -5.922 1 88.06 96 ASP A O 1
ATOM 782 N N . ALA A 1 97 ? 27.734 -12.352 -7.527 1 88.88 97 ALA A N 1
ATOM 783 C CA . ALA A 1 97 ? 27.281 -13.469 -6.703 1 88.88 97 ALA A CA 1
ATOM 784 C C . ALA A 1 97 ? 28.438 -14.43 -6.41 1 88.88 97 ALA A C 1
ATOM 786 O O . ALA A 1 97 ? 28.547 -14.945 -5.297 1 88.88 97 ALA A O 1
ATOM 787 N N . PHE A 1 98 ? 29.328 -14.648 -7.426 1 91.31 98 PHE A N 1
ATOM 788 C CA . PHE A 1 98 ? 30.469 -15.539 -7.273 1 91.31 98 PHE A CA 1
ATOM 789 C C . PHE A 1 98 ? 31.484 -14.961 -6.293 1 91.31 98 PHE A C 1
ATOM 791 O O . PHE A 1 98 ? 32.062 -15.695 -5.496 1 91.31 98 PHE A O 1
ATOM 798 N N . THR A 1 99 ? 31.625 -13.641 -6.316 1 90.88 99 THR A N 1
ATOM 799 C CA . THR A 1 99 ? 32.594 -13 -5.449 1 90.88 99 THR A CA 1
ATOM 800 C C . THR A 1 99 ? 32.125 -13.008 -3.998 1 90.88 99 THR A C 1
ATOM 802 O O . THR A 1 99 ? 32.938 -13.078 -3.074 1 90.88 99 THR A O 1
ATOM 805 N N . LEU A 1 100 ? 30.891 -12.953 -3.783 1 89 100 LEU A N 1
ATOM 806 C CA . LEU A 1 100 ? 30.344 -12.922 -2.434 1 89 100 LEU A CA 1
ATOM 807 C C . LEU A 1 100 ? 30.469 -14.289 -1.765 1 89 100 LEU A C 1
ATOM 809 O O . LEU A 1 100 ? 30.812 -14.375 -0.584 1 89 100 LEU A O 1
ATOM 813 N N . THR A 1 101 ? 30.062 -15.367 -2.551 1 91.12 101 THR A N 1
ATOM 814 C CA . THR A 1 101 ? 30.125 -16.719 -2.012 1 91.12 101 THR A CA 1
ATOM 815 C C . THR A 1 101 ? 30.625 -17.703 -3.072 1 91.12 101 THR A C 1
ATOM 817 O O . THR A 1 101 ? 29.844 -18.453 -3.65 1 91.12 101 THR A O 1
ATOM 820 N N . PRO A 1 102 ? 31.891 -17.844 -3.25 1 92.75 102 PRO A N 1
ATOM 821 C CA . PRO A 1 102 ? 32.406 -18.672 -4.34 1 92.75 102 PRO A CA 1
ATOM 822 C C . PRO A 1 102 ? 32.125 -20.156 -4.137 1 92.75 102 PRO A C 1
ATOM 824 O O . PRO A 1 102 ? 31.766 -20.859 -5.09 1 92.75 102 PRO A O 1
ATOM 827 N N . TYR A 1 103 ? 32.219 -20.656 -2.859 1 93.75 103 TYR A N 1
ATOM 828 C CA . TYR A 1 103 ? 32.031 -22.094 -2.617 1 93.75 103 TYR A CA 1
ATOM 829 C C . TYR A 1 103 ? 30.578 -22.5 -2.809 1 93.75 103 TYR A C 1
ATOM 831 O O . TYR A 1 103 ? 30.281 -23.484 -3.502 1 93.75 103 TYR A O 1
ATOM 839 N N . LEU A 1 104 ? 29.734 -21.734 -2.289 1 93.56 104 LEU A N 1
ATOM 840 C CA . LEU A 1 104 ? 28.312 -22.078 -2.391 1 93.56 104 LEU A CA 1
ATOM 841 C C . LEU A 1 104 ? 27.812 -21.875 -3.814 1 93.56 104 LEU A C 1
ATOM 843 O O . LEU A 1 104 ? 26.969 -22.625 -4.289 1 93.56 104 LEU A O 1
ATOM 847 N N . PHE A 1 105 ? 28.359 -20.906 -4.457 1 93.25 105 PHE A N 1
ATOM 848 C CA . PHE A 1 105 ? 27.969 -20.656 -5.84 1 93.25 105 PHE A CA 1
ATOM 849 C C . PHE A 1 105 ? 28.438 -21.797 -6.742 1 93.25 105 PHE A C 1
ATOM 851 O O . PHE A 1 105 ? 27.688 -22.234 -7.621 1 93.25 105 PHE A O 1
ATOM 858 N N . THR A 1 106 ? 29.625 -22.344 -6.539 1 93.69 106 THR A N 1
ATOM 859 C CA . THR A 1 106 ? 30.141 -23.453 -7.336 1 93.69 106 THR A CA 1
ATOM 860 C C . THR A 1 106 ? 29.359 -24.719 -7.062 1 93.69 106 THR A C 1
ATOM 862 O O . THR A 1 106 ? 29.094 -25.5 -7.98 1 93.69 106 THR A O 1
ATOM 865 N N . LEU A 1 107 ? 29 -24.828 -5.82 1 94.5 107 LEU A N 1
ATOM 866 C CA . LEU A 1 107 ? 28.172 -25.984 -5.48 1 94.5 107 LEU A CA 1
ATOM 867 C C . LEU A 1 107 ? 26.828 -25.922 -6.195 1 94.5 107 LEU A C 1
ATOM 869 O O . LEU A 1 107 ? 26.344 -26.922 -6.727 1 94.5 107 LEU A O 1
ATOM 873 N N . TYR A 1 108 ? 26.25 -24.734 -6.211 1 93.25 108 TYR A N 1
ATOM 874 C CA . TYR A 1 108 ? 24.984 -24.547 -6.902 1 93.25 108 TYR A CA 1
ATOM 875 C C . TYR A 1 108 ? 25.125 -24.844 -8.391 1 93.25 108 TYR A C 1
ATOM 877 O O . TYR A 1 108 ? 24.297 -25.562 -8.969 1 93.25 108 TYR A O 1
ATOM 885 N N . ALA A 1 109 ? 26.188 -24.312 -9.016 1 90.75 109 ALA A N 1
ATOM 886 C CA . ALA A 1 109 ? 26.406 -24.5 -10.453 1 90.75 109 ALA A CA 1
ATOM 887 C C . ALA A 1 109 ? 26.641 -25.969 -10.781 1 90.75 109 ALA A C 1
ATOM 889 O O . ALA A 1 109 ? 26.125 -26.484 -11.781 1 90.75 109 ALA A O 1
ATOM 890 N N . PHE A 1 110 ? 27.297 -26.656 -9.906 1 92.31 110 PHE A N 1
ATOM 891 C CA . PHE A 1 110 ? 27.594 -28.062 -10.109 1 92.31 110 PHE A CA 1
ATOM 892 C C . PHE A 1 110 ? 26.328 -28.906 -10.016 1 92.31 110 PHE A C 1
ATOM 894 O O . PHE A 1 110 ? 26.047 -29.703 -10.914 1 92.31 110 PHE A O 1
ATOM 901 N N . CYS A 1 111 ? 25.641 -28.688 -8.93 1 92.19 111 CYS A N 1
ATOM 902 C CA . CYS A 1 111 ? 24.422 -29.453 -8.727 1 92.19 111 CYS A CA 1
ATOM 903 C C . CYS A 1 111 ? 23.406 -29.156 -9.828 1 92.19 111 CYS A C 1
ATOM 905 O O . CYS A 1 111 ? 22.703 -30.062 -10.297 1 92.19 111 CYS A O 1
ATOM 907 N N . PHE A 1 112 ? 23.422 -27.953 -10.266 1 89.88 112 PHE A N 1
ATOM 908 C CA . PHE A 1 112 ? 22.484 -27.562 -11.305 1 89.88 112 PHE A CA 1
ATOM 909 C C . PHE A 1 112 ? 22.812 -28.234 -12.625 1 89.88 112 PHE A C 1
ATOM 911 O O . PHE A 1 112 ? 21.922 -28.75 -13.305 1 89.88 112 PHE A O 1
ATOM 918 N N . THR A 1 113 ? 24.078 -28.328 -13.023 1 87.5 113 THR A N 1
ATOM 919 C CA . THR A 1 113 ? 24.516 -28.938 -14.273 1 87.5 113 THR A CA 1
ATOM 920 C C . THR A 1 113 ? 24.25 -30.438 -14.266 1 87.5 113 THR A C 1
ATOM 922 O O . THR A 1 113 ? 23.766 -31 -15.242 1 87.5 113 THR A O 1
ATOM 925 N N . PHE A 1 114 ? 24.453 -30.969 -13.148 1 87.5 114 PHE A N 1
ATOM 926 C CA . PHE A 1 114 ? 24.25 -32.406 -13.031 1 87.5 114 PHE A CA 1
ATOM 927 C C . PHE A 1 114 ? 22.766 -32.75 -13.109 1 87.5 114 PHE A C 1
ATOM 929 O O . PHE A 1 114 ? 22.375 -33.719 -13.742 1 87.5 114 PHE A O 1
ATOM 936 N N . GLU A 1 115 ? 21.984 -31.922 -12.492 1 87.25 115 GLU A N 1
ATOM 937 C CA . GLU A 1 115 ? 20.547 -32.156 -12.5 1 87.25 115 GLU A CA 1
ATOM 938 C C . GLU A 1 115 ? 19.969 -31.984 -13.906 1 87.25 115 GLU A C 1
ATOM 940 O O . GLU A 1 115 ? 18.969 -32.625 -14.25 1 87.25 115 GLU A O 1
ATOM 945 N N . SER A 1 116 ? 20.625 -31.172 -14.672 1 82.81 116 SER A N 1
ATOM 946 C CA . SER A 1 116 ? 20.109 -30.906 -16.016 1 82.81 116 SER A CA 1
ATOM 947 C C . SER A 1 116 ? 20.422 -32.062 -16.969 1 82.81 116 SER A C 1
ATOM 949 O O . SER A 1 116 ? 19.719 -32.281 -17.953 1 82.81 116 SER A O 1
ATOM 951 N N . VAL A 1 117 ? 21.359 -32.969 -16.688 1 83.25 117 VAL A N 1
ATOM 952 C CA . VAL A 1 117 ? 21.797 -34.031 -17.594 1 83.25 117 VAL A CA 1
ATOM 953 C C . VAL A 1 117 ? 21.203 -35.344 -17.141 1 83.25 117 VAL A C 1
ATOM 955 O O . VAL A 1 117 ? 21.078 -36.281 -17.938 1 83.25 117 VAL A O 1
ATOM 958 N N . LEU A 1 118 ? 20.703 -35.375 -15.969 1 81.31 118 LEU A N 1
ATOM 959 C CA . LEU A 1 118 ? 20.312 -36.656 -15.352 1 81.31 118 LEU A CA 1
ATOM 960 C C . LEU A 1 118 ? 19.062 -37.219 -16.031 1 81.31 118 LEU A C 1
ATOM 962 O O . LEU A 1 118 ? 18.984 -38.438 -16.25 1 81.31 118 LEU A O 1
ATOM 966 N N . PRO A 1 119 ? 18.125 -36.344 -16.422 1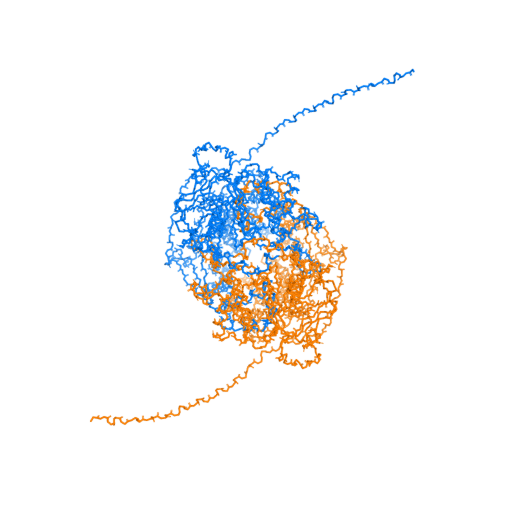 74.81 119 PRO A N 1
ATOM 967 C CA . PRO A 1 119 ? 16.938 -36.938 -17.078 1 74.81 119 PRO A CA 1
ATOM 968 C C . PRO A 1 119 ? 17.297 -37.688 -18.359 1 74.81 119 PRO A C 1
ATOM 970 O O . PRO A 1 119 ? 16.672 -38.719 -18.672 1 74.81 119 PRO A O 1
ATOM 973 N N . ALA A 1 120 ? 18.312 -37.312 -19.094 1 76.06 120 ALA A N 1
ATOM 974 C CA . ALA A 1 120 ? 18.734 -38 -20.312 1 76.06 120 ALA A CA 1
ATOM 975 C C . ALA A 1 120 ? 19.359 -39.344 -19.969 1 76.06 120 ALA A C 1
ATOM 977 O O . ALA A 1 120 ? 19.141 -40.312 -20.688 1 76.06 120 ALA A O 1
ATOM 978 N N . ILE A 1 121 ? 19.984 -39.438 -18.812 1 78.75 121 ILE A N 1
ATOM 979 C CA . ILE A 1 121 ? 20.609 -40.688 -18.391 1 78.75 121 ILE A CA 1
ATOM 980 C C . ILE A 1 121 ? 19.531 -41.688 -17.969 1 78.75 121 ILE A C 1
ATOM 982 O O . ILE A 1 121 ? 19.609 -42.875 -18.297 1 78.75 121 ILE A O 1
ATOM 986 N N . VAL A 1 122 ? 18.578 -41.156 -17.328 1 75.81 122 VAL A N 1
ATOM 987 C CA . VAL A 1 122 ? 17.484 -42 -16.891 1 75.81 122 VAL A CA 1
ATOM 988 C C . VAL A 1 122 ? 16.734 -42.562 -18.109 1 75.81 122 VAL A C 1
ATOM 990 O O . VAL A 1 122 ? 16.344 -43.719 -18.141 1 75.81 122 VAL A O 1
ATOM 993 N N . LEU A 1 123 ? 16.562 -41.75 -19.109 1 71.38 123 LEU A N 1
ATOM 994 C CA . LEU A 1 123 ? 15.883 -42.188 -20.328 1 71.38 123 LEU A CA 1
ATOM 995 C C . LEU A 1 123 ? 16.688 -43.281 -21.047 1 71.38 123 LEU A C 1
ATOM 997 O O . LEU A 1 123 ? 16.125 -44.219 -21.594 1 71.38 123 LEU A O 1
ATOM 1001 N N . LYS A 1 124 ? 17.969 -43.125 -20.984 1 75.19 124 LYS A N 1
ATOM 1002 C CA . LYS A 1 124 ? 18.844 -44.125 -21.609 1 75.19 124 LYS A CA 1
ATOM 1003 C C . LYS A 1 124 ? 18.703 -45.469 -20.906 1 75.19 124 LYS A C 1
ATOM 1005 O O . LYS A 1 124 ? 18.625 -46.531 -21.562 1 75.19 124 LYS A O 1
ATOM 1010 N N . TYR A 1 125 ? 18.609 -45.406 -19.625 1 76.62 125 TYR A N 1
ATOM 1011 C CA . TYR A 1 125 ? 18.484 -46.625 -18.875 1 76.62 125 TYR A CA 1
ATOM 1012 C C . TYR A 1 125 ? 17.094 -47.25 -19.047 1 76.62 125 TYR A C 1
ATOM 1014 O O . TYR A 1 125 ? 16.953 -48.469 -19.031 1 76.62 125 TYR A O 1
ATOM 1022 N N . ASN A 1 126 ? 16.125 -46.406 -19.266 1 72.75 126 ASN A N 1
ATOM 1023 C CA . ASN A 1 126 ? 14.781 -46.938 -19.562 1 72.75 126 ASN A CA 1
ATOM 1024 C C . ASN A 1 126 ? 14.75 -47.688 -20.891 1 72.75 126 ASN A C 1
ATOM 1026 O O . ASN A 1 126 ? 14.094 -48.719 -21 1 72.75 126 ASN A O 1
ATOM 1030 N N . MET A 1 127 ? 15.453 -47.25 -21.781 1 71 127 MET A N 1
ATOM 1031 C CA . MET A 1 127 ? 15.523 -47.906 -23.078 1 71 127 MET A CA 1
ATOM 1032 C C . MET A 1 127 ? 16.234 -49.25 -22.984 1 71 127 MET A C 1
ATOM 1034 O O . MET A 1 127 ? 15.828 -50.219 -23.609 1 71 127 MET A O 1
ATOM 1038 N N . GLN A 1 128 ? 17.203 -49.25 -22.125 1 74.62 128 GLN A N 1
ATOM 1039 C CA . GLN A 1 128 ? 17.969 -50.5 -21.969 1 74.62 128 GLN A CA 1
ATOM 1040 C C . GLN A 1 128 ? 17.125 -51.562 -21.281 1 74.62 128 GLN A C 1
ATOM 1042 O O . GLN A 1 128 ? 17.203 -52.75 -21.625 1 74.62 128 GLN A O 1
ATOM 1047 N N . ILE A 1 129 ? 16.344 -51.062 -20.375 1 74.38 129 ILE A N 1
ATOM 1048 C CA . ILE A 1 129 ? 15.492 -52.031 -19.688 1 74.38 129 ILE A CA 1
ATOM 1049 C C . ILE A 1 129 ? 14.438 -52.594 -20.641 1 74.38 129 ILE A C 1
ATOM 1051 O O . ILE A 1 129 ? 14.164 -53.781 -20.656 1 74.38 129 ILE A O 1
ATOM 1055 N N . LEU A 1 130 ? 13.891 -51.75 -21.453 1 68.75 130 LEU A N 1
ATOM 1056 C CA . LEU A 1 130 ? 12.867 -52.188 -22.406 1 68.75 130 LEU A CA 1
ATOM 1057 C C . LEU A 1 130 ? 13.461 -53.125 -23.453 1 68.75 130 LEU A C 1
ATOM 1059 O O . LEU A 1 130 ? 12.812 -54.094 -23.859 1 68.75 130 LEU A O 1
ATOM 1063 N N . ASP A 1 131 ? 14.68 -52.844 -23.812 1 69.62 131 ASP A N 1
ATOM 1064 C CA . ASP A 1 131 ? 15.359 -53.719 -24.75 1 69.62 131 ASP A CA 1
ATOM 1065 C C . ASP A 1 131 ? 15.648 -55.094 -24.125 1 69.62 131 ASP A C 1
ATOM 1067 O O . ASP A 1 131 ? 15.516 -56.125 -24.781 1 69.62 131 ASP A O 1
ATOM 1071 N N . ALA A 1 132 ? 16 -55 -22.859 1 72.06 132 ALA A N 1
ATOM 1072 C CA . ALA A 1 132 ? 16.281 -56.25 -22.172 1 72.06 132 ALA A CA 1
ATOM 1073 C C . ALA A 1 132 ? 15.031 -57.094 -22.047 1 72.06 132 ALA A C 1
ATOM 1075 O O . ALA A 1 132 ? 15.078 -58.312 -22.203 1 72.06 132 ALA A O 1
ATOM 1076 N N . ILE A 1 133 ? 13.945 -56.469 -21.844 1 69.12 133 ILE A N 1
ATOM 1077 C CA . ILE A 1 133 ? 12.68 -57.188 -21.719 1 69.12 133 ILE A CA 1
ATOM 1078 C C . ILE A 1 133 ? 12.273 -57.75 -23.078 1 69.12 133 ILE A C 1
ATOM 1080 O O . ILE A 1 133 ? 11.812 -58.875 -23.172 1 69.12 133 ILE A O 1
ATOM 1084 N N . ARG A 1 134 ? 12.438 -57.031 -24.109 1 65.88 134 ARG A N 1
ATOM 1085 C CA . ARG A 1 134 ? 12.102 -57.469 -25.453 1 65.88 134 ARG A CA 1
ATOM 1086 C C . ARG A 1 134 ? 12.914 -58.688 -25.844 1 65.88 134 ARG A C 1
ATOM 1088 O O . ARG A 1 134 ? 12.367 -59.688 -26.344 1 65.88 134 ARG A O 1
ATOM 1095 N N . ILE A 1 135 ? 14.203 -58.625 -25.547 1 67.62 135 ILE A N 1
ATOM 1096 C CA . ILE A 1 135 ? 15.086 -59.719 -25.891 1 67.62 135 ILE A CA 1
ATOM 1097 C C . ILE A 1 135 ? 14.703 -60.969 -25.078 1 67.62 135 ILE A C 1
ATOM 1099 O O . ILE A 1 135 ? 14.688 -62.062 -25.594 1 67.62 135 ILE A O 1
ATOM 1103 N N . ALA A 1 136 ? 14.352 -60.656 -23.859 1 67 136 ALA A N 1
ATOM 1104 C CA . ALA A 1 136 ? 13.969 -61.781 -23 1 67 136 ALA A CA 1
ATOM 1105 C C . ALA A 1 136 ? 12.68 -62.438 -23.484 1 67 136 ALA A C 1
ATOM 1107 O O . ALA A 1 136 ? 12.539 -63.656 -23.438 1 67 136 ALA A O 1
ATOM 1108 N N . LEU A 1 137 ? 11.828 -61.625 -23.984 1 62.94 137 LEU A N 1
ATOM 1109 C CA . LEU A 1 137 ? 10.547 -62.156 -24.469 1 62.94 137 LEU A CA 1
ATOM 1110 C C . LEU A 1 137 ? 10.727 -62.875 -25.781 1 62.94 137 LEU A C 1
ATOM 1112 O O . LEU A 1 137 ? 10.07 -63.875 -26.031 1 62.94 137 LEU A O 1
ATOM 1116 N N . GLU A 1 138 ? 11.602 -62.344 -26.609 1 63.62 138 GLU A N 1
ATOM 1117 C CA . GLU A 1 138 ? 11.812 -62.938 -27.922 1 63.62 138 GLU A CA 1
ATOM 1118 C C . GLU A 1 138 ? 12.641 -64.188 -27.812 1 63.62 138 GLU A C 1
ATOM 1120 O O . GLU A 1 138 ? 12.344 -65.188 -28.484 1 63.62 138 GLU A O 1
ATOM 1125 N N . THR A 1 139 ? 13.727 -64.062 -27.047 1 63.34 139 THR A N 1
ATOM 1126 C CA . THR A 1 139 ? 14.625 -65.25 -27.031 1 63.34 139 THR A CA 1
ATOM 1127 C C . THR A 1 139 ? 14.242 -66.188 -25.922 1 63.34 139 THR A C 1
ATOM 1129 O O . THR A 1 139 ? 14.781 -67.312 -25.844 1 63.34 139 THR A O 1
ATOM 1132 N N . ARG A 1 140 ? 13.156 -65.938 -25.094 1 61.31 140 ARG A N 1
ATOM 1133 C CA . ARG A 1 140 ? 12.672 -66.75 -23.984 1 61.31 140 ARG A CA 1
ATOM 1134 C C . ARG A 1 140 ? 13.797 -67.062 -23 1 61.31 140 ARG A C 1
ATOM 1136 O O . ARG A 1 140 ? 13.789 -68.125 -22.328 1 61.31 140 ARG A O 1
ATOM 1143 N N . ALA A 1 141 ? 14.984 -66.5 -23.141 1 61.25 141 ALA A N 1
ATOM 1144 C CA . ALA A 1 141 ? 16.094 -66.688 -22.203 1 61.25 141 ALA A CA 1
ATOM 1145 C C . ALA A 1 141 ? 16.594 -65.312 -21.672 1 61.25 141 ALA A C 1
ATOM 1147 O O . ALA A 1 141 ? 17.078 -64.5 -22.438 1 61.25 141 ALA A O 1
ATOM 1148 N N . GLY A 1 142 ? 15.93 -64.688 -20.719 1 61.44 142 GLY A N 1
ATOM 1149 C CA . GLY A 1 142 ? 16.344 -63.344 -20.328 1 61.44 142 GLY A CA 1
ATOM 1150 C C . GLY A 1 142 ? 17.344 -63.344 -19.188 1 61.44 142 GLY A C 1
ATOM 1151 O O . GLY A 1 142 ? 17.406 -64.312 -18.391 1 61.44 142 GLY A O 1
ATOM 1152 N N . ASN A 1 143 ? 18.609 -62.812 -19.344 1 69.19 143 ASN A N 1
ATOM 1153 C CA . ASN A 1 143 ? 19.641 -62.656 -18.328 1 69.19 143 ASN A CA 1
ATOM 1154 C C . ASN A 1 143 ? 19.156 -61.719 -17.203 1 69.19 143 ASN A C 1
ATOM 1156 O O . ASN A 1 143 ? 19.109 -60.5 -17.359 1 69.19 143 ASN A O 1
ATOM 1160 N N . SER A 1 144 ? 18.703 -62.438 -16.078 1 75.44 144 SER A N 1
ATOM 1161 C CA . SER A 1 144 ? 18.188 -61.719 -14.906 1 75.44 144 SER A CA 1
ATOM 1162 C C . SER A 1 144 ? 19.25 -60.781 -14.32 1 75.44 144 SER A C 1
ATOM 1164 O O . SER A 1 144 ? 18.922 -59.719 -13.797 1 75.44 144 SER A O 1
ATOM 1166 N N . GLN A 1 145 ? 20.484 -61.156 -14.547 1 78.62 145 GLN A N 1
ATOM 1167 C CA . GLN A 1 145 ? 21.547 -60.344 -13.961 1 78.62 145 GLN A CA 1
ATOM 1168 C C . GLN A 1 145 ? 21.672 -59 -14.672 1 78.62 145 GLN A C 1
ATOM 1170 O O . GLN A 1 145 ? 21.922 -57.969 -14.039 1 78.62 145 GLN A O 1
ATOM 1175 N N . ASN A 1 146 ? 21.469 -58.969 -15.953 1 79 146 ASN A N 1
ATOM 1176 C CA . ASN A 1 146 ? 21.562 -57.719 -16.703 1 79 146 ASN A CA 1
ATOM 1177 C C . ASN A 1 146 ? 20.422 -56.75 -16.375 1 79 146 ASN A C 1
ATOM 1179 O O . ASN A 1 146 ? 20.625 -55.562 -16.25 1 79 146 ASN A O 1
ATOM 1183 N N . ILE A 1 147 ? 19.328 -57.281 -16.031 1 78.75 147 ILE A N 1
ATOM 1184 C CA . ILE A 1 147 ? 18.188 -56.469 -15.703 1 78.75 147 ILE A CA 1
ATOM 1185 C C . ILE A 1 147 ? 18.359 -55.875 -14.305 1 78.75 147 ILE A C 1
ATOM 1187 O O . ILE A 1 147 ? 18.047 -54.688 -14.078 1 78.75 147 ILE A O 1
ATOM 1191 N N . LEU A 1 148 ? 18.938 -56.688 -13.438 1 80.81 148 LEU A N 1
ATOM 1192 C CA . LEU A 1 148 ? 19.156 -56.188 -12.086 1 80.81 148 LEU A CA 1
ATOM 1193 C C . LEU A 1 148 ? 20.25 -55.125 -12.062 1 80.81 148 LEU A C 1
ATOM 1195 O O . LEU A 1 148 ? 20.188 -54.156 -11.289 1 80.81 148 LEU A O 1
ATOM 1199 N N . ARG A 1 149 ? 21.219 -55.281 -12.922 1 82.94 149 ARG A N 1
ATOM 1200 C CA . ARG A 1 149 ? 22.281 -54.281 -13.008 1 82.94 149 ARG A CA 1
ATOM 1201 C C . ARG A 1 149 ? 21.734 -52.969 -13.539 1 82.94 149 ARG A C 1
ATOM 1203 O O . ARG A 1 149 ? 22.047 -51.906 -13.008 1 82.94 149 ARG A O 1
ATOM 1210 N N . ILE A 1 150 ? 20.891 -53 -14.469 1 82.06 150 ILE A N 1
ATOM 1211 C CA . ILE A 1 150 ? 20.328 -51.781 -15.047 1 82.06 150 ILE A CA 1
ATOM 1212 C C . ILE A 1 150 ? 19.391 -51.125 -14.039 1 82.06 150 ILE A C 1
ATOM 1214 O O . ILE A 1 150 ? 19.375 -49.906 -13.898 1 82.06 150 ILE A O 1
ATOM 1218 N N . ALA A 1 151 ? 18.719 -51.969 -13.32 1 78.69 151 ALA A N 1
ATOM 1219 C CA . ALA A 1 151 ? 17.812 -51.438 -12.305 1 78.69 151 ALA A CA 1
ATOM 1220 C C . ALA A 1 151 ? 18.578 -50.75 -11.18 1 78.69 151 ALA A C 1
ATOM 1222 O O . ALA A 1 151 ? 18.156 -49.719 -10.672 1 78.69 151 ALA A O 1
ATOM 1223 N N . PHE A 1 152 ? 19.688 -51.375 -10.906 1 82.38 152 PHE A N 1
ATOM 1224 C CA . PHE A 1 152 ? 20.5 -50.781 -9.852 1 82.38 152 PHE A CA 1
ATOM 1225 C C . PHE A 1 152 ? 21.109 -49.469 -10.297 1 82.38 152 PHE A C 1
ATOM 1227 O O . PHE A 1 152 ? 21.141 -48.5 -9.539 1 82.38 152 PHE A O 1
ATOM 1234 N N . LEU A 1 153 ? 21.578 -49.406 -11.5 1 83.06 153 LEU A N 1
ATOM 1235 C CA . LEU A 1 153 ? 22.156 -48.188 -12.023 1 83.06 153 LEU A CA 1
ATOM 1236 C C . LEU A 1 153 ? 21.109 -47.094 -12.125 1 83.06 153 LEU A C 1
ATOM 1238 O O . LEU A 1 153 ? 21.406 -45.906 -11.883 1 83.06 153 LEU A O 1
ATOM 1242 N N . ARG A 1 154 ? 19.922 -47.438 -12.398 1 80.88 154 ARG A N 1
ATOM 1243 C CA . ARG A 1 154 ? 18.844 -46.469 -12.453 1 80.88 154 ARG A CA 1
ATOM 1244 C C . ARG A 1 154 ? 18.5 -45.938 -11.062 1 80.88 154 ARG A C 1
ATOM 1246 O O . ARG A 1 154 ? 18.25 -44.719 -10.898 1 80.88 154 ARG A O 1
ATOM 1253 N N . ALA A 1 155 ? 18.5 -46.812 -10.109 1 80.75 155 ALA A N 1
ATOM 1254 C CA . ALA A 1 155 ? 18.234 -46.375 -8.734 1 80.75 155 ALA A CA 1
ATOM 1255 C C . ALA A 1 155 ? 19.328 -45.438 -8.227 1 80.75 155 ALA A C 1
ATOM 1257 O O . ALA A 1 155 ? 19.031 -44.469 -7.531 1 80.75 155 ALA A O 1
ATOM 1258 N N . LEU A 1 156 ? 20.5 -45.781 -8.664 1 83.38 156 LEU A N 1
ATOM 1259 C CA . LEU A 1 156 ? 21.625 -44.906 -8.266 1 83.38 156 LEU A CA 1
ATOM 1260 C C . LEU A 1 156 ? 21.516 -43.531 -8.914 1 83.38 156 LEU A C 1
ATOM 1262 O O . LEU A 1 156 ? 21.844 -42.531 -8.289 1 83.38 156 LEU A O 1
ATOM 1266 N N . CYS A 1 157 ? 21.031 -43.469 -10.094 1 83.25 157 CYS A N 1
ATOM 1267 C CA . CYS A 1 157 ? 20.859 -42.188 -10.781 1 83.25 157 CYS A CA 1
ATOM 1268 C C . CYS A 1 157 ? 19.781 -41.344 -10.109 1 83.25 157 CYS A C 1
ATOM 1270 O O . CYS A 1 157 ? 19.922 -40.125 -9.953 1 83.25 157 CYS A O 1
ATOM 1272 N N . HIS A 1 158 ? 18.719 -42 -9.688 1 80.81 158 HIS A N 1
ATOM 1273 C CA . HIS A 1 158 ? 17.656 -41.281 -9 1 80.81 158 HIS A CA 1
ATOM 1274 C C . HIS A 1 158 ? 18.125 -40.75 -7.652 1 80.81 158 HIS A C 1
ATOM 1276 O O . HIS A 1 158 ? 17.766 -39.656 -7.254 1 80.81 158 HIS A O 1
ATOM 1282 N N . PHE A 1 159 ? 18.891 -41.562 -7.059 1 81.75 159 PHE A N 1
ATOM 1283 C CA . PHE A 1 159 ? 19.438 -41.125 -5.773 1 81.75 159 PHE A CA 1
ATOM 1284 C C . PHE A 1 159 ? 20.375 -39.938 -5.938 1 81.75 159 PHE A C 1
ATOM 1286 O O . PHE A 1 159 ? 20.312 -39 -5.168 1 81.75 159 PHE A O 1
ATOM 1293 N N . ALA A 1 160 ? 21.219 -40.094 -6.93 1 84.31 160 ALA A N 1
ATOM 1294 C CA . ALA A 1 160 ? 22.156 -39 -7.211 1 84.31 160 ALA A CA 1
ATOM 1295 C C . ALA A 1 160 ? 21.406 -37.719 -7.598 1 84.31 160 ALA A C 1
ATOM 1297 O O . ALA A 1 160 ? 21.797 -36.625 -7.215 1 84.31 160 ALA A O 1
ATOM 1298 N N . GLN A 1 161 ? 20.359 -37.875 -8.258 1 84.38 161 GLN A N 1
ATOM 1299 C CA . GLN A 1 161 ? 19.547 -36.719 -8.656 1 84.38 161 GLN A CA 1
ATOM 1300 C C . GLN A 1 161 ? 18.938 -36.031 -7.438 1 84.38 161 GLN A C 1
ATOM 1302 O O . GLN A 1 161 ? 18.922 -34.812 -7.359 1 84.38 161 GLN A O 1
ATOM 1307 N N . ARG A 1 162 ? 18.5 -36.75 -6.527 1 81.75 162 ARG A N 1
ATOM 1308 C CA . ARG A 1 162 ? 17.875 -36.188 -5.336 1 81.75 162 ARG A CA 1
ATOM 1309 C C . ARG A 1 162 ? 18.906 -35.5 -4.453 1 81.75 162 ARG A C 1
ATOM 1311 O O . ARG A 1 162 ? 18.625 -34.469 -3.865 1 81.75 162 ARG A O 1
ATOM 1318 N N . LEU A 1 163 ? 20 -36.188 -4.391 1 83.5 163 LEU A N 1
ATOM 1319 C CA . LEU A 1 163 ? 21.078 -35.562 -3.631 1 83.5 163 LEU A CA 1
ATOM 1320 C C . LEU A 1 163 ? 21.484 -34.219 -4.246 1 83.5 163 LEU A C 1
ATOM 1322 O O . LEU A 1 163 ? 21.734 -33.25 -3.525 1 83.5 163 LEU A O 1
ATOM 1326 N N . CYS A 1 164 ? 21.594 -34.219 -5.523 1 87.81 164 CYS A N 1
ATOM 1327 C CA . CYS A 1 164 ? 21.938 -33 -6.215 1 87.81 164 CYS A CA 1
ATOM 1328 C C . CYS A 1 164 ? 20.859 -31.938 -6.031 1 87.81 164 CYS A C 1
ATOM 1330 O O . CYS A 1 164 ? 21.141 -30.75 -5.902 1 87.81 164 CYS A O 1
ATOM 1332 N N . THR A 1 165 ? 19.641 -32.375 -5.992 1 86.25 165 THR A N 1
ATOM 1333 C CA . THR A 1 165 ? 18.531 -31.438 -5.785 1 86.25 165 THR A CA 1
ATOM 1334 C C . THR A 1 165 ? 18.609 -30.828 -4.391 1 86.25 165 THR A C 1
ATOM 1336 O O . THR A 1 165 ? 18.391 -29.625 -4.227 1 86.25 165 THR A O 1
ATOM 1339 N N . PHE A 1 166 ? 18.969 -31.641 -3.449 1 85 166 PHE A N 1
ATOM 1340 C CA . PHE A 1 166 ? 19.109 -31.141 -2.088 1 85 166 PHE A CA 1
ATOM 1341 C C . PHE A 1 166 ? 20.281 -30.156 -1.992 1 85 166 PHE A C 1
ATOM 1343 O O . PHE A 1 166 ? 20.156 -29.109 -1.364 1 85 166 PHE A O 1
ATOM 1350 N N . GLY A 1 167 ? 21.328 -30.594 -2.594 1 87.44 167 GLY A N 1
ATOM 1351 C CA . GLY A 1 167 ? 22.469 -29.703 -2.604 1 87.44 167 GLY A CA 1
ATOM 1352 C C . GLY A 1 167 ? 22.203 -28.375 -3.305 1 87.44 167 GLY A C 1
ATOM 1353 O O . GLY A 1 167 ? 22.656 -27.328 -2.846 1 87.44 167 GLY A O 1
ATOM 1354 N N . LYS A 1 168 ? 21.516 -28.422 -4.328 1 90.19 168 LYS A N 1
ATOM 1355 C CA . LYS A 1 168 ? 21.156 -27.234 -5.082 1 90.19 168 LYS A CA 1
ATOM 1356 C C . LYS A 1 168 ? 20.266 -26.312 -4.266 1 90.19 168 LYS A C 1
ATOM 1358 O O . LYS A 1 168 ? 20.5 -25.094 -4.211 1 90.19 168 LYS A O 1
ATOM 1363 N N . LEU A 1 169 ? 19.266 -26.859 -3.602 1 87.75 169 LEU A N 1
ATOM 1364 C CA . LEU A 1 169 ? 18.328 -26.062 -2.822 1 87.75 169 LEU A CA 1
ATOM 1365 C C . LEU A 1 169 ? 19.016 -25.422 -1.628 1 87.75 169 LEU A C 1
ATOM 1367 O O . LEU A 1 169 ? 18.75 -24.266 -1.302 1 87.75 169 LEU A O 1
ATOM 1371 N N . TYR A 1 170 ? 19.875 -26.188 -1.081 1 88.19 170 TYR A N 1
ATOM 1372 C CA . TYR A 1 170 ? 20.625 -25.656 0.047 1 88.19 170 TYR A CA 1
ATOM 1373 C C . TYR A 1 170 ? 21.531 -24.5 -0.394 1 88.19 170 TYR A C 1
ATOM 1375 O O . TYR A 1 170 ? 21.531 -23.438 0.221 1 88.19 170 TYR A O 1
ATOM 1383 N N . ALA A 1 171 ? 22.25 -24.734 -1.374 1 91.44 171 ALA A N 1
ATOM 1384 C CA . ALA A 1 171 ? 23.172 -23.719 -1.872 1 91.44 171 ALA A CA 1
ATOM 1385 C C . ALA A 1 171 ? 22.406 -22.484 -2.371 1 91.44 171 ALA A C 1
ATOM 1387 O O . ALA A 1 171 ? 22.844 -21.359 -2.164 1 91.44 171 ALA A O 1
ATOM 1388 N N . ALA A 1 172 ? 21.344 -22.719 -2.992 1 90.19 172 ALA A N 1
ATOM 1389 C CA . ALA A 1 172 ? 20.531 -21.609 -3.535 1 90.19 172 ALA A CA 1
ATOM 1390 C C . ALA A 1 172 ? 20.031 -20.703 -2.422 1 90.19 172 ALA A C 1
ATOM 1392 O O . ALA A 1 172 ? 20.031 -19.484 -2.562 1 90.19 172 ALA A O 1
ATOM 1393 N N . GLN A 1 173 ? 19.625 -21.297 -1.343 1 88 173 GLN A N 1
ATOM 1394 C CA . GLN A 1 173 ? 19.094 -20.516 -0.229 1 88 173 GLN A CA 1
ATOM 1395 C C . GLN A 1 173 ? 20.172 -19.625 0.372 1 88 173 GLN A C 1
ATOM 1397 O O . GLN A 1 173 ? 19.953 -18.438 0.607 1 88 173 GLN A O 1
ATOM 1402 N N . GLU A 1 174 ? 21.281 -20.203 0.53 1 89.5 174 GLU A N 1
ATOM 1403 C CA . GLU A 1 174 ? 22.375 -19.438 1.143 1 89.5 174 GLU A CA 1
ATOM 1404 C C . GLU A 1 174 ? 22.875 -18.344 0.209 1 89.5 174 GLU A C 1
ATOM 1406 O O . GLU A 1 174 ? 23.203 -17.25 0.654 1 89.5 174 GLU A O 1
ATOM 1411 N N . VAL A 1 175 ? 22.984 -18.641 -0.985 1 90.44 175 VAL A N 1
ATOM 1412 C CA . VAL A 1 175 ? 23.438 -17.641 -1.955 1 90.44 175 VAL A CA 1
ATOM 1413 C C . VAL A 1 175 ? 22.422 -16.531 -2.086 1 90.44 175 VAL A C 1
ATOM 1415 O O . VAL A 1 175 ? 22.781 -15.352 -2.156 1 90.44 175 VAL A O 1
ATOM 1418 N N . GLU A 1 176 ? 21.172 -16.922 -2.119 1 89.94 176 GLU A N 1
ATOM 1419 C CA . GLU A 1 176 ? 20.094 -15.93 -2.25 1 89.94 176 GLU A CA 1
ATOM 1420 C C . GLU A 1 176 ? 20.109 -14.945 -1.09 1 89.94 176 GLU A C 1
ATOM 1422 O O . GLU A 1 176 ? 19.953 -13.734 -1.292 1 89.94 176 GLU A O 1
ATOM 1427 N N . LEU A 1 177 ? 20.344 -15.438 0.119 1 88.5 177 LEU A N 1
ATOM 1428 C CA . LEU A 1 177 ? 20.359 -14.594 1.309 1 88.5 177 LEU A CA 1
ATOM 1429 C C . LEU A 1 177 ? 21.5 -13.586 1.251 1 88.5 177 LEU A C 1
ATOM 1431 O O . LEU A 1 177 ? 21.297 -12.406 1.533 1 88.5 177 LEU A O 1
ATOM 1435 N N . ARG A 1 178 ? 22.594 -14.016 0.804 1 90.06 178 ARG A N 1
ATOM 1436 C CA . ARG A 1 178 ? 23.766 -13.148 0.776 1 90.06 178 ARG A CA 1
ATOM 1437 C C . ARG A 1 178 ? 23.672 -12.125 -0.354 1 90.06 178 ARG A C 1
ATOM 1439 O O . ARG A 1 178 ? 24.031 -10.961 -0.176 1 90.06 178 ARG A O 1
ATOM 1446 N N . VAL A 1 179 ? 23.219 -12.555 -1.447 1 88.56 179 VAL A N 1
ATOM 1447 C CA . VAL A 1 179 ? 23.062 -11.656 -2.588 1 88.56 179 VAL A CA 1
ATOM 1448 C C . VAL A 1 179 ? 22 -10.609 -2.293 1 88.56 179 VAL A C 1
ATOM 1450 O O . VAL A 1 179 ? 22.172 -9.43 -2.602 1 88.56 179 VAL A O 1
ATOM 1453 N N . GLN A 1 180 ? 20.922 -11.055 -1.731 1 86.5 180 GLN A N 1
ATOM 1454 C CA . GLN A 1 180 ? 19.844 -10.133 -1.406 1 86.5 180 GLN A CA 1
ATOM 1455 C C . GLN A 1 180 ? 20.297 -9.086 -0.395 1 86.5 180 GLN A C 1
ATOM 1457 O O . GLN A 1 180 ? 19.906 -7.918 -0.481 1 86.5 180 GLN A O 1
ATOM 1462 N N . SER A 1 181 ? 21.062 -9.508 0.583 1 87.31 181 SER A N 1
ATOM 1463 C CA . SER A 1 181 ? 21.562 -8.57 1.584 1 87.31 181 SER A CA 1
ATOM 1464 C C . SER A 1 181 ? 22.453 -7.512 0.952 1 87.31 181 SER A C 1
ATOM 1466 O O . SER A 1 181 ? 22.344 -6.328 1.268 1 87.31 181 SER A O 1
ATOM 1468 N N . GLN A 1 182 ? 23.281 -7.93 0.086 1 87.31 182 GLN A N 1
ATOM 1469 C CA . GLN A 1 182 ? 24.188 -6.996 -0.558 1 87.31 182 GLN A CA 1
ATOM 1470 C C . GLN A 1 182 ? 23.438 -6.027 -1.471 1 87.31 182 GLN A C 1
ATOM 1472 O O . GLN A 1 182 ? 23.734 -4.832 -1.485 1 87.31 182 GLN A O 1
ATOM 1477 N N . PHE A 1 183 ? 22.562 -6.492 -2.201 1 85.62 183 PHE A N 1
ATOM 1478 C CA . PHE A 1 183 ? 21.859 -5.633 -3.137 1 85.62 183 PHE A CA 1
ATOM 1479 C C . PHE A 1 183 ? 20.891 -4.711 -2.396 1 85.62 183 PHE A C 1
ATOM 1481 O O . PHE A 1 183 ? 20.625 -3.592 -2.844 1 85.62 183 PHE A O 1
ATOM 1488 N N . SER A 1 184 ? 20.312 -5.207 -1.297 1 86.88 184 SER A N 1
ATOM 1489 C CA . SER A 1 184 ? 19.516 -4.305 -0.48 1 86.88 184 SER A CA 1
ATOM 1490 C C . SER A 1 184 ? 20.328 -3.115 0.005 1 86.88 184 SER A C 1
ATOM 1492 O O . SER A 1 184 ? 19.812 -1.993 0.078 1 86.88 184 SER A O 1
ATOM 1494 N N . GLN A 1 185 ? 21.547 -3.369 0.309 1 89.25 185 GLN A N 1
ATOM 1495 C CA . GLN A 1 185 ? 22.438 -2.287 0.713 1 89.25 185 GLN A CA 1
ATOM 1496 C C . GLN A 1 185 ? 22.672 -1.312 -0.436 1 89.25 185 GLN A C 1
ATOM 1498 O O . GLN A 1 185 ? 22.672 -0.095 -0.236 1 89.25 185 GLN A O 1
ATOM 1503 N N . TYR A 1 186 ? 22.844 -1.866 -1.557 1 86.81 186 TYR A N 1
ATOM 1504 C CA . TYR A 1 186 ? 23.047 -1.022 -2.729 1 86.81 186 TYR A CA 1
ATOM 1505 C C . TYR A 1 186 ? 21.828 -0.157 -3.002 1 86.81 186 TYR A C 1
ATOM 1507 O O . TYR A 1 186 ? 21.953 1.016 -3.359 1 86.81 186 TYR A O 1
ATOM 1515 N N . ILE A 1 187 ? 20.719 -0.726 -2.838 1 85.69 187 ILE A N 1
ATOM 1516 C CA . ILE A 1 187 ? 19.469 -0.009 -3.125 1 85.69 187 ILE A CA 1
ATOM 1517 C C . ILE A 1 187 ? 19.281 1.116 -2.111 1 85.69 187 ILE A C 1
ATOM 1519 O O . ILE A 1 187 ? 18.922 2.234 -2.479 1 85.69 187 ILE A O 1
ATOM 1523 N N . VAL A 1 188 ? 19.531 0.81 -0.844 1 90.56 188 VAL A N 1
ATOM 1524 C CA . VAL A 1 188 ? 19.391 1.826 0.194 1 90.56 188 VAL A CA 1
ATOM 1525 C C . VAL A 1 188 ? 20.375 2.963 -0.063 1 90.56 188 VAL A C 1
ATOM 1527 O O . VAL A 1 188 ? 20.031 4.137 0.095 1 90.56 188 VAL A O 1
ATOM 1530 N N . GLU A 1 189 ? 21.516 2.607 -0.487 1 91 189 GLU A N 1
ATOM 1531 C CA . GLU A 1 189 ? 22.516 3.619 -0.791 1 91 189 GLU A CA 1
ATOM 1532 C C . GLU A 1 189 ? 22.109 4.473 -1.987 1 91 189 GLU A C 1
ATOM 1534 O O . GLU A 1 189 ? 22.297 5.688 -1.984 1 91 189 GLU A O 1
ATOM 1539 N N . ALA A 1 190 ? 21.594 3.859 -2.943 1 88.75 190 ALA A N 1
ATOM 1540 C CA . ALA A 1 190 ? 21.141 4.582 -4.125 1 88.75 190 ALA A CA 1
ATOM 1541 C C . ALA A 1 190 ? 20 5.535 -3.771 1 88.75 190 ALA A C 1
ATOM 1543 O O . ALA A 1 190 ? 19.953 6.672 -4.246 1 88.75 190 ALA A O 1
ATOM 1544 N N . TYR A 1 191 ? 19.125 5.129 -2.885 1 90 191 TYR A N 1
ATOM 1545 C CA . TYR A 1 191 ? 18.016 5.969 -2.445 1 90 191 TYR A CA 1
ATOM 1546 C C . TYR A 1 191 ? 18.516 7.152 -1.625 1 90 191 TYR A C 1
ATOM 1548 O O . TYR A 1 191 ? 18.047 8.273 -1.796 1 90 191 TYR A O 1
ATOM 1556 N N . ALA A 1 192 ? 19.422 6.809 -0.809 1 91.62 192 ALA A N 1
ATOM 1557 C CA . ALA A 1 192 ? 19.906 7.824 0.125 1 91.62 192 ALA A CA 1
ATOM 1558 C C . ALA A 1 192 ? 20.625 8.953 -0.61 1 91.62 192 ALA A C 1
ATOM 1560 O O . ALA A 1 192 ? 20.609 10.102 -0.168 1 91.62 192 ALA A O 1
ATOM 1561 N N . ARG A 1 193 ? 21.141 8.703 -1.747 1 90.81 193 ARG A N 1
ATOM 1562 C CA . ARG A 1 193 ? 21.984 9.664 -2.463 1 90.81 193 ARG A CA 1
ATOM 1563 C C . ARG A 1 193 ? 21.125 10.594 -3.316 1 90.81 193 ARG A C 1
ATOM 1565 O O . ARG A 1 193 ? 21.578 11.664 -3.73 1 90.81 193 ARG A O 1
ATOM 1572 N N . LEU A 1 194 ? 19.922 10.281 -3.541 1 91.94 194 LEU A N 1
ATOM 1573 C CA . LEU A 1 194 ? 19.094 11.039 -4.469 1 91.94 194 LEU A CA 1
ATOM 1574 C C . LEU A 1 194 ? 18.688 12.383 -3.865 1 91.94 194 LEU A C 1
ATOM 1576 O O . LEU A 1 194 ? 18.359 12.461 -2.676 1 91.94 194 LEU A O 1
ATOM 1580 N N . ASP A 1 195 ? 18.75 13.398 -4.699 1 93.69 195 ASP A N 1
ATOM 1581 C CA . ASP A 1 195 ? 18.312 14.719 -4.254 1 93.69 195 ASP A CA 1
ATOM 1582 C C . ASP A 1 195 ? 16.797 14.867 -4.371 1 93.69 195 ASP A C 1
ATOM 1584 O O . ASP A 1 195 ? 16.109 13.93 -4.777 1 93.69 195 ASP A O 1
ATOM 1588 N N . LEU A 1 196 ? 16.297 15.992 -3.977 1 92.31 196 LEU A N 1
ATOM 1589 C CA . LEU A 1 196 ? 14.859 16.188 -3.859 1 92.31 196 LEU A CA 1
ATOM 1590 C C . LEU A 1 196 ? 14.203 16.219 -5.234 1 92.31 196 LEU A C 1
ATOM 1592 O O . LEU A 1 196 ? 13.242 15.492 -5.488 1 92.31 196 LEU A O 1
ATOM 1596 N N . PRO A 1 197 ? 14.711 17.031 -6.223 1 91.94 197 PRO A N 1
ATOM 1597 C CA . PRO A 1 197 ? 14.055 17.062 -7.535 1 91.94 197 PRO A CA 1
ATOM 1598 C C . PRO A 1 197 ? 14.156 15.727 -8.273 1 91.94 197 PRO A C 1
ATOM 1600 O O . PRO A 1 197 ? 13.234 15.344 -8.992 1 91.94 197 PRO A O 1
ATOM 1603 N N . THR A 1 198 ? 15.258 15.039 -8.102 1 91.31 198 THR A N 1
ATOM 1604 C CA . THR A 1 198 ? 15.43 13.75 -8.758 1 91.31 198 THR A CA 1
ATOM 1605 C C . THR A 1 198 ? 14.492 12.711 -8.156 1 91.31 198 THR A C 1
ATOM 1607 O O . THR A 1 198 ? 13.891 11.914 -8.883 1 91.31 198 THR A O 1
ATOM 1610 N N . PHE A 1 199 ? 14.375 12.68 -6.91 1 89.12 199 PHE A N 1
ATOM 1611 C CA . PHE A 1 199 ? 13.5 11.727 -6.238 1 89.12 199 PHE A CA 1
ATOM 1612 C C . PHE A 1 199 ? 12.047 11.945 -6.633 1 89.12 199 PHE A C 1
ATOM 1614 O O . PHE A 1 199 ? 11.281 10.984 -6.758 1 89.12 199 PHE A O 1
ATOM 1621 N N . ASN A 1 200 ? 11.75 13.203 -6.816 1 84.56 200 ASN A N 1
ATOM 1622 C CA . ASN A 1 200 ? 10.367 13.539 -7.121 1 84.56 200 ASN A CA 1
ATOM 1623 C C . ASN A 1 200 ? 10.062 13.375 -8.609 1 84.56 200 ASN A C 1
ATOM 1625 O O . ASN A 1 200 ? 8.922 13.555 -9.039 1 84.56 200 ASN A O 1
ATOM 1629 N N . ASN A 1 201 ? 11.078 13.047 -9.289 1 82.56 201 ASN A N 1
ATOM 1630 C CA . ASN A 1 201 ? 10.883 12.75 -10.703 1 82.56 201 ASN A CA 1
ATOM 1631 C C . ASN A 1 201 ? 10.102 11.461 -10.906 1 82.56 201 ASN A C 1
ATOM 1633 O O . ASN A 1 201 ? 10.508 10.398 -10.43 1 82.56 201 ASN A O 1
ATOM 1637 N N . GLU A 1 202 ? 9.039 11.57 -11.602 1 71 202 GLU A N 1
ATOM 1638 C CA . GLU A 1 202 ? 8.133 10.438 -11.789 1 71 202 GLU A CA 1
ATOM 1639 C C . GLU A 1 202 ? 8.836 9.281 -12.5 1 71 202 GLU A C 1
ATOM 1641 O O . GLU A 1 202 ? 8.578 8.109 -12.203 1 71 202 GLU A O 1
ATOM 1646 N N . SER A 1 203 ? 9.68 9.625 -13.461 1 71.31 203 SER A N 1
ATOM 1647 C CA . SER A 1 203 ? 10.414 8.578 -14.172 1 71.31 203 SER A CA 1
ATOM 1648 C C . SER A 1 203 ? 11.328 7.805 -13.227 1 71.31 203 SER A C 1
ATOM 1650 O O . SER A 1 203 ? 11.43 6.578 -13.32 1 71.31 203 SER A O 1
ATOM 1652 N N . VAL A 1 204 ? 11.914 8.586 -12.336 1 77.31 204 VAL A N 1
ATOM 1653 C CA . VAL A 1 204 ? 12.812 7.949 -11.383 1 77.31 204 VAL A CA 1
ATOM 1654 C C . VAL A 1 204 ? 12.008 7.145 -10.367 1 77.31 204 VAL A C 1
ATOM 1656 O O . VAL A 1 204 ? 12.398 6.031 -10 1 77.31 204 VAL A O 1
ATOM 1659 N N . GLN A 1 205 ? 10.883 7.676 -9.977 1 73.88 205 GLN A N 1
ATOM 1660 C CA . GLN A 1 205 ? 10.031 6.977 -9.016 1 73.88 205 GLN A CA 1
ATOM 1661 C C . GLN A 1 205 ? 9.523 5.66 -9.594 1 73.88 205 GLN A C 1
ATOM 1663 O O . GLN A 1 205 ? 9.469 4.648 -8.891 1 73.88 205 GLN A O 1
ATOM 1668 N N . SER A 1 206 ? 9.203 5.668 -10.836 1 67.44 206 SER A N 1
ATOM 1669 C CA . SER A 1 206 ? 8.75 4.445 -11.492 1 67.44 206 SER A CA 1
ATOM 1670 C C . SER A 1 206 ? 9.867 3.404 -11.555 1 67.44 206 SER A C 1
ATOM 1672 O O . SER A 1 206 ? 9.617 2.213 -11.359 1 67.44 206 SER A O 1
ATOM 1674 N N . GLN A 1 207 ? 11 3.881 -11.805 1 69 207 GLN A N 1
ATOM 1675 C CA . GLN A 1 207 ? 12.141 2.98 -11.859 1 69 207 GLN A CA 1
ATOM 1676 C C . GLN A 1 207 ? 12.422 2.357 -10.5 1 69 207 GLN A C 1
ATOM 1678 O O . GLN A 1 207 ? 12.727 1.166 -10.406 1 69 207 GLN A O 1
ATOM 1683 N N . ILE A 1 208 ? 12.242 3.168 -9.531 1 71.94 208 ILE A N 1
ATOM 1684 C CA . ILE A 1 208 ? 12.516 2.709 -8.172 1 71.94 208 ILE A CA 1
ATOM 1685 C C . ILE A 1 208 ? 11.438 1.722 -7.73 1 71.94 208 ILE A C 1
ATOM 1687 O O . ILE A 1 208 ? 11.742 0.711 -7.09 1 71.94 208 ILE A O 1
ATOM 1691 N N . GLU A 1 209 ? 10.234 2.049 -8.039 1 65.56 209 GLU A N 1
ATOM 1692 C CA . GLU A 1 209 ? 9.133 1.178 -7.641 1 65.56 209 GLU A CA 1
ATOM 1693 C C . GLU A 1 209 ? 9.234 -0.184 -8.32 1 65.56 209 GLU A C 1
ATOM 1695 O O . GLU A 1 209 ? 8.914 -1.21 -7.719 1 65.56 209 GLU A O 1
ATOM 1700 N N . CYS A 1 210 ? 9.68 -0.204 -9.453 1 60.66 210 CYS A N 1
ATOM 1701 C CA . CYS A 1 210 ? 9.859 -1.46 -10.18 1 60.66 210 CYS A CA 1
ATOM 1702 C C . CYS A 1 210 ? 10.969 -2.295 -9.562 1 60.66 210 CYS A C 1
ATOM 1704 O O . CYS A 1 210 ? 10.891 -3.523 -9.523 1 60.66 210 CYS A O 1
ATOM 1706 N N . ALA A 1 211 ? 11.984 -1.523 -9.094 1 61 211 ALA A N 1
ATOM 1707 C CA . ALA A 1 211 ? 13.117 -2.242 -8.523 1 61 211 ALA A CA 1
ATOM 1708 C C . ALA A 1 211 ? 12.805 -2.736 -7.113 1 61 211 ALA A C 1
ATOM 1710 O O . ALA A 1 211 ? 13.336 -3.76 -6.676 1 61 211 ALA A O 1
ATOM 1711 N N . GLY A 1 212 ? 11.961 -1.874 -6.32 1 55.22 212 GLY A N 1
ATOM 1712 C CA . GLY A 1 212 ? 11.82 -2.146 -4.898 1 55.22 212 GLY A CA 1
ATOM 1713 C C . GLY A 1 212 ? 10.508 -2.822 -4.547 1 55.22 212 GLY A C 1
ATOM 1714 O O . GLY A 1 212 ? 10.211 -3.029 -3.367 1 55.22 212 GLY A O 1
ATOM 1715 N N . GLU A 1 213 ? 9.633 -2.969 -5.496 1 49.84 213 GLU A N 1
ATOM 1716 C CA . GLU A 1 213 ? 8.305 -3.412 -5.094 1 49.84 213 GLU A CA 1
ATOM 1717 C C . GLU A 1 213 ? 8.367 -4.734 -4.336 1 49.84 213 GLU A C 1
ATOM 1719 O O . GLU A 1 213 ? 9.156 -5.617 -4.684 1 49.84 213 GLU A O 1
ATOM 1724 N N . GLN A 1 214 ? 7.809 -4.621 -3.172 1 44.25 214 GLN A N 1
ATOM 1725 C CA . GLN A 1 214 ? 7.469 -5.766 -2.332 1 44.25 214 GLN A CA 1
ATOM 1726 C C . GLN A 1 214 ? 6.82 -6.875 -3.148 1 44.25 214 GLN A C 1
ATOM 1728 O O . GLN A 1 214 ? 5.902 -6.621 -3.934 1 44.25 214 GLN A O 1
ATOM 1733 N N . GLY A 1 215 ? 7.48 -7.918 -3.459 1 46.97 215 GLY A N 1
ATOM 1734 C CA . GLY A 1 215 ? 7.016 -9.086 -4.191 1 46.97 215 GLY A CA 1
ATOM 1735 C C . GLY A 1 215 ? 7.91 -9.445 -5.367 1 46.97 215 GLY A C 1
ATOM 1736 O O . GLY A 1 215 ? 7.652 -10.43 -6.07 1 46.97 215 GLY A O 1
ATOM 1737 N N . SER A 1 216 ? 8.719 -8.328 -5.594 1 51.75 216 SER A N 1
ATOM 1738 C CA . SER A 1 216 ? 9.625 -8.586 -6.707 1 51.75 216 SER A CA 1
ATOM 1739 C C . SER A 1 216 ? 10.539 -9.766 -6.414 1 51.75 216 SER A C 1
ATOM 1741 O O . SER A 1 216 ? 10.883 -10.023 -5.258 1 51.75 216 SER A O 1
ATOM 1743 N N . PRO A 1 217 ? 10.508 -10.516 -7.391 1 58.56 217 PRO A N 1
ATOM 1744 C CA . PRO A 1 217 ? 11.43 -11.641 -7.25 1 58.56 217 PRO A CA 1
ATOM 1745 C C . PRO A 1 217 ? 12.82 -11.219 -6.785 1 58.56 217 PRO A C 1
ATOM 1747 O O . PRO A 1 217 ? 13.211 -10.07 -6.984 1 58.56 217 PRO A O 1
ATOM 1750 N N . SER A 1 218 ? 13.336 -12.039 -5.906 1 69.25 218 SER A N 1
ATOM 1751 C CA . SER A 1 218 ? 14.68 -11.852 -5.387 1 69.25 218 SER A CA 1
ATOM 1752 C C . SER A 1 218 ? 15.688 -11.672 -6.52 1 69.25 218 SER A C 1
ATOM 1754 O O . SER A 1 218 ? 15.477 -12.164 -7.629 1 69.25 218 SER A O 1
ATOM 1756 N N . VAL A 1 219 ? 16.625 -10.883 -6.426 1 77.12 219 VAL A N 1
ATOM 1757 C CA . VAL A 1 219 ? 17.703 -10.648 -7.367 1 77.12 219 VAL A CA 1
ATOM 1758 C C . VAL A 1 219 ? 18.328 -11.984 -7.77 1 77.12 219 VAL A C 1
ATOM 1760 O O . VAL A 1 219 ? 18.719 -12.172 -8.93 1 77.12 219 VAL A O 1
ATOM 1763 N N . TRP A 1 220 ? 18.219 -12.836 -6.855 1 81.94 220 TRP A N 1
ATOM 1764 C CA . TRP A 1 220 ? 18.781 -14.156 -7.137 1 81.94 220 TRP A CA 1
ATOM 1765 C C . TRP A 1 220 ? 17.938 -14.906 -8.156 1 81.94 220 TRP A C 1
ATOM 1767 O O . TRP A 1 220 ? 18.469 -15.672 -8.969 1 81.94 220 TRP A O 1
ATOM 1777 N N . SER A 1 221 ? 16.688 -14.617 -8.102 1 80.62 221 SER A N 1
ATOM 1778 C CA . SER A 1 221 ? 15.805 -15.273 -9.07 1 80.62 221 SER A CA 1
ATOM 1779 C C . SER A 1 221 ? 16.172 -14.883 -10.5 1 80.62 221 SER A C 1
ATOM 1781 O O . SER A 1 221 ? 16.016 -15.68 -11.422 1 80.62 221 SER A O 1
ATOM 1783 N N . TYR A 1 222 ? 16.812 -13.734 -10.641 1 81.5 222 TYR A N 1
ATOM 1784 C CA . TYR A 1 222 ? 17.281 -13.312 -11.961 1 81.5 222 TYR A CA 1
ATOM 1785 C C . TYR A 1 222 ? 18.484 -14.125 -12.398 1 81.5 222 TYR A C 1
ATOM 1787 O O . TYR A 1 222 ? 18.578 -14.539 -13.555 1 81.5 222 TYR A O 1
ATOM 1795 N N . ALA A 1 223 ? 19.297 -14.422 -11.461 1 81.69 223 ALA A N 1
ATOM 1796 C CA . ALA A 1 223 ? 20.484 -15.227 -11.758 1 81.69 223 ALA A CA 1
ATOM 1797 C C . ALA A 1 223 ? 20.094 -16.672 -12.07 1 81.69 223 ALA A C 1
ATOM 1799 O O . ALA A 1 223 ? 20.688 -17.297 -12.961 1 81.69 223 ALA A O 1
ATOM 1800 N N . THR A 1 224 ? 19.094 -17.094 -11.344 1 87.25 224 THR A N 1
ATOM 1801 C CA . THR A 1 224 ? 18.688 -18.469 -11.547 1 87.25 224 THR A CA 1
ATOM 1802 C C . THR A 1 224 ? 18.094 -18.656 -12.938 1 87.25 224 THR A C 1
ATOM 1804 O O . THR A 1 224 ? 18.172 -19.734 -13.523 1 87.25 224 THR A O 1
ATOM 1807 N N . SER A 1 225 ? 17.547 -17.578 -13.477 1 87 225 SER A N 1
ATOM 1808 C CA . SER A 1 225 ? 16.969 -17.672 -14.812 1 87 225 SER A CA 1
ATOM 1809 C C . SER A 1 225 ? 18.047 -17.953 -15.852 1 87 225 SER A C 1
ATOM 1811 O O . SER A 1 225 ? 17.797 -18.641 -16.844 1 87 225 SER A O 1
ATOM 1813 N N . ILE A 1 226 ? 19.25 -17.531 -15.609 1 86.31 226 ILE A N 1
ATOM 1814 C CA . ILE A 1 226 ? 20.375 -17.797 -16.5 1 86.31 226 ILE A CA 1
ATOM 1815 C C . ILE A 1 226 ? 20.734 -19.281 -16.438 1 86.31 226 ILE A C 1
ATOM 1817 O O . ILE A 1 226 ? 20.922 -19.938 -17.469 1 86.31 226 ILE A O 1
ATOM 1821 N N . PHE A 1 227 ? 20.734 -19.75 -15.258 1 88 227 PHE A N 1
ATOM 1822 C CA . PHE A 1 227 ? 21.062 -21.156 -15.062 1 88 227 PHE A CA 1
ATOM 1823 C C . PHE A 1 227 ? 19.969 -22.047 -15.664 1 88 227 PHE A C 1
ATOM 1825 O O . PHE A 1 227 ? 20.266 -23.094 -16.234 1 88 227 PHE A O 1
ATOM 1832 N N . ASN A 1 228 ? 18.797 -21.547 -15.539 1 89.19 228 ASN A N 1
ATOM 1833 C CA . ASN A 1 228 ? 17.688 -22.328 -16.078 1 89.19 228 ASN A CA 1
ATOM 1834 C C . ASN A 1 228 ? 17.781 -22.438 -17.594 1 89.19 228 ASN A C 1
ATOM 1836 O O . ASN A 1 228 ? 17.5 -23.484 -18.172 1 89.19 228 ASN A O 1
ATOM 1840 N N . VAL A 1 229 ? 18.156 -21.375 -18.266 1 87.88 229 VAL A N 1
ATOM 1841 C CA . VAL A 1 229 ? 18.281 -21.391 -19.719 1 87.88 229 VAL A CA 1
ATOM 1842 C C . VAL A 1 229 ? 19.422 -22.328 -20.109 1 87.88 229 VAL A C 1
ATOM 1844 O O . VAL A 1 229 ? 19.297 -23.125 -21.047 1 87.88 229 VAL A O 1
ATOM 1847 N N . PHE A 1 230 ? 20.469 -22.281 -19.391 1 87.25 230 PHE A N 1
ATOM 1848 C CA . PHE A 1 230 ? 21.594 -23.156 -19.641 1 87.25 230 PHE A CA 1
ATOM 1849 C C . PHE A 1 230 ? 21.203 -24.625 -19.406 1 87.25 230 PHE A C 1
ATOM 1851 O O . PHE A 1 230 ? 21.484 -25.484 -20.234 1 87.25 230 PHE A O 1
ATOM 1858 N N . GLY A 1 231 ? 20.578 -24.797 -18.281 1 86.69 231 GLY A N 1
ATOM 1859 C CA . GLY A 1 231 ? 20.109 -26.141 -18 1 86.69 231 GLY A CA 1
ATOM 1860 C C . GLY A 1 231 ? 19.094 -26.656 -19 1 86.69 231 GLY A C 1
ATOM 1861 O O . GLY A 1 231 ? 19.125 -27.828 -19.375 1 86.69 231 GLY A O 1
ATOM 1862 N N . GLY A 1 232 ? 18.219 -25.719 -19.375 1 86.94 232 GLY A N 1
ATOM 1863 C CA . GLY A 1 232 ? 17.25 -26.078 -20.406 1 86.94 232 GLY A CA 1
ATOM 1864 C C . GLY A 1 232 ? 17.906 -26.453 -21.719 1 86.94 232 GLY A C 1
ATOM 1865 O O . GLY A 1 232 ? 17.5 -27.422 -22.375 1 86.94 232 GLY A O 1
ATOM 1866 N N . PHE A 1 233 ? 18.922 -25.797 -22.062 1 88.38 233 PHE A N 1
ATOM 1867 C CA . PHE A 1 233 ? 19.656 -26.094 -23.297 1 88.38 233 PHE A CA 1
ATOM 1868 C C . PHE A 1 233 ? 20.344 -27.453 -23.203 1 88.38 233 PHE A C 1
ATOM 1870 O O . PHE A 1 233 ? 20.266 -28.25 -24.141 1 88.38 233 PHE A O 1
ATOM 1877 N N . LEU A 1 234 ? 20.969 -27.703 -22.094 1 87 234 LEU A N 1
ATOM 1878 C CA . LEU A 1 234 ? 21.609 -29 -21.891 1 87 234 LEU A CA 1
ATOM 1879 C C . LEU A 1 234 ? 20.594 -30.141 -21.922 1 87 234 LEU A C 1
ATOM 1881 O O . LEU A 1 234 ? 20.844 -31.188 -22.5 1 87 234 LEU A O 1
ATOM 1885 N N . GLY A 1 235 ? 19.469 -29.828 -21.25 1 83.81 235 GLY A N 1
ATOM 1886 C CA . GLY A 1 235 ? 18.406 -30.828 -21.266 1 83.81 235 GLY A CA 1
ATOM 1887 C C . GLY A 1 235 ? 17.859 -31.094 -22.656 1 83.81 235 GLY A C 1
ATOM 1888 O O . GLY A 1 235 ? 17.641 -32.25 -23.031 1 83.81 235 GLY A O 1
ATOM 1889 N N . LEU A 1 236 ? 17.672 -30.062 -23.438 1 85.88 236 LEU A N 1
ATOM 1890 C CA . LEU A 1 236 ? 17.156 -30.172 -24.797 1 85.88 236 LEU A CA 1
ATOM 1891 C C . LEU A 1 236 ? 18.125 -30.922 -25.688 1 85.88 236 LEU A C 1
ATOM 1893 O O . LEU A 1 236 ? 17.734 -31.797 -26.453 1 85.88 236 LEU A O 1
ATOM 1897 N N . THR A 1 237 ? 19.422 -30.672 -25.641 1 85.5 237 THR A N 1
ATOM 1898 C CA . THR A 1 237 ? 20.453 -31.312 -26.469 1 85.5 237 THR A CA 1
ATOM 1899 C C . THR A 1 237 ? 20.594 -32.781 -26.109 1 85.5 237 THR A C 1
ATOM 1901 O O . THR A 1 237 ? 20.703 -33.625 -27 1 85.5 237 THR A O 1
ATOM 1904 N N . SER A 1 238 ? 20.531 -33 -24.812 1 83.12 238 SER A N 1
ATOM 1905 C CA . SER A 1 238 ? 20.656 -34.406 -24.375 1 83.12 238 SER A CA 1
ATOM 1906 C C . SER A 1 238 ? 19.469 -35.25 -24.828 1 83.12 238 SER A C 1
ATOM 1908 O O . SER A 1 238 ? 19.625 -36.375 -25.297 1 83.12 238 SER A O 1
ATOM 1910 N N . GLN A 1 239 ? 18.219 -34.688 -24.688 1 79 239 GLN A N 1
ATOM 1911 C CA . GLN A 1 239 ? 17.031 -35.406 -25.078 1 79 239 GLN A CA 1
ATOM 1912 C C . GLN A 1 239 ? 16.938 -35.531 -26.594 1 79 239 GLN A C 1
ATOM 1914 O O . GLN A 1 239 ? 16.438 -36.531 -27.109 1 79 239 GLN A O 1
ATOM 1919 N N . PHE A 1 240 ? 17.344 -34.531 -27.281 1 81.94 240 PHE A N 1
ATOM 1920 C CA . PHE A 1 240 ? 17.391 -34.594 -28.734 1 81.94 240 PHE A CA 1
ATOM 1921 C C . PHE A 1 240 ? 18.312 -35.719 -29.203 1 81.94 240 PHE A C 1
ATOM 1923 O O . PHE A 1 240 ? 17.984 -36.469 -30.141 1 81.94 240 PHE A O 1
ATOM 1930 N N . ALA A 1 241 ? 19.438 -35.906 -28.516 1 80.12 241 ALA A N 1
ATOM 1931 C CA . ALA A 1 241 ? 20.375 -37 -28.844 1 80.12 241 ALA A CA 1
ATOM 1932 C C . ALA A 1 241 ? 19.719 -38.344 -28.656 1 80.12 241 ALA A C 1
ATOM 1934 O O . ALA A 1 241 ? 19.906 -39.25 -29.5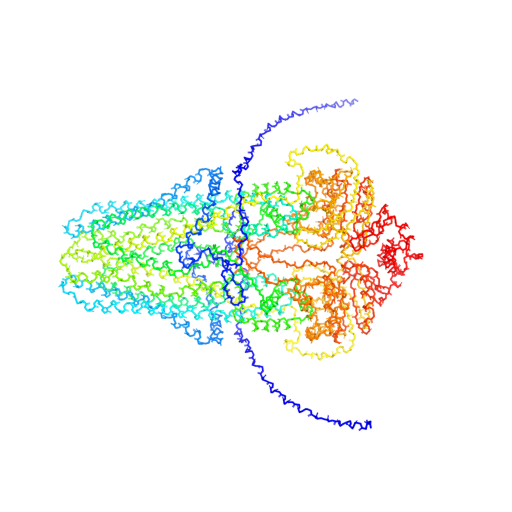 1 80.12 241 ALA A O 1
ATOM 1935 N N . VAL A 1 242 ? 18.984 -38.438 -27.609 1 74.62 242 VAL A N 1
ATOM 1936 C CA . VAL A 1 242 ? 18.312 -39.688 -27.344 1 74.62 242 VAL A CA 1
ATOM 1937 C C . VAL A 1 242 ? 17.25 -39.938 -28.406 1 74.62 242 VAL A C 1
ATOM 1939 O O . VAL A 1 242 ? 17.094 -41.062 -28.891 1 74.62 242 VAL A O 1
ATOM 1942 N N . LEU A 1 243 ? 16.484 -38.906 -28.766 1 76.62 243 LEU A N 1
ATOM 1943 C CA . LEU A 1 243 ? 15.43 -39.031 -29.781 1 76.62 243 LEU A CA 1
ATOM 1944 C C . LEU A 1 243 ? 16 -39.469 -31.125 1 76.62 243 LEU A C 1
ATOM 1946 O O . LEU A 1 243 ? 15.453 -40.344 -31.797 1 76.62 243 LEU A O 1
ATOM 1950 N N . VAL A 1 244 ? 17.125 -38.938 -31.484 1 77.38 244 VAL A N 1
ATOM 1951 C CA . VAL A 1 244 ? 17.75 -39.25 -32.75 1 77.38 244 VAL A CA 1
ATOM 1952 C C . VAL A 1 244 ? 18.234 -40.688 -32.75 1 77.38 244 VAL A C 1
ATOM 1954 O O . VAL A 1 244 ? 18.094 -41.406 -33.781 1 77.38 244 VAL A O 1
ATOM 1957 N N . ASN A 1 245 ? 18.688 -41.156 -31.641 1 74.06 245 ASN A N 1
ATOM 1958 C CA . ASN A 1 245 ? 19.156 -42.531 -31.531 1 74.06 245 ASN A CA 1
ATOM 1959 C C . ASN A 1 245 ? 18.016 -43.531 -31.656 1 74.06 245 ASN A C 1
ATOM 1961 O O . ASN A 1 245 ? 18.172 -44.594 -32.25 1 74.06 245 ASN A O 1
ATOM 1965 N N . VAL A 1 246 ? 16.891 -43.062 -31.156 1 69.44 246 VAL A N 1
ATOM 1966 C CA . VAL A 1 246 ? 15.734 -43.938 -31.219 1 69.44 246 VAL A CA 1
ATOM 1967 C C . VAL A 1 246 ? 15.148 -43.938 -32.625 1 69.44 246 VAL A C 1
ATOM 1969 O O . VAL A 1 246 ? 14.719 -45 -33.125 1 69.44 246 VAL A O 1
ATOM 1972 N N . LEU A 1 247 ? 15.156 -42.844 -33.281 1 74.38 247 LEU A N 1
ATOM 1973 C CA . LEU A 1 247 ? 14.523 -42.688 -34.594 1 74.38 247 LEU A CA 1
ATOM 1974 C C . LEU A 1 247 ? 15.406 -43.281 -35.688 1 74.38 247 LEU A C 1
ATOM 1976 O O . LEU A 1 247 ? 14.914 -43.625 -36.75 1 74.38 247 LEU A O 1
ATOM 1980 N N . SER A 1 248 ? 16.703 -43.375 -35.469 1 72.06 248 SER A N 1
ATOM 1981 C CA . SER A 1 248 ? 17.609 -43.812 -36.531 1 72.06 248 SER A CA 1
ATOM 1982 C C . SER A 1 248 ? 17.438 -45.281 -36.844 1 72.06 248 SER A C 1
ATOM 1984 O O . SER A 1 248 ? 17.781 -45.75 -37.906 1 72.06 248 SER A O 1
ATOM 1986 N N . GLU A 1 249 ? 16.688 -46 -36 1 64.94 249 GLU A N 1
ATOM 1987 C CA . GLU A 1 249 ? 16.594 -47.438 -36.188 1 64.94 249 GLU A CA 1
ATOM 1988 C C . GLU A 1 249 ? 15.492 -47.812 -37.156 1 64.94 249 GLU A C 1
ATOM 1990 O O . GLU A 1 249 ? 15.609 -48.781 -37.906 1 64.94 249 GLU A O 1
ATOM 1995 N N . ASP A 1 250 ? 14.391 -47.031 -37.094 1 68.62 250 ASP A N 1
ATOM 1996 C CA . ASP A 1 250 ? 13.25 -47.375 -37.938 1 68.62 250 ASP A CA 1
ATOM 1997 C C . ASP A 1 250 ? 12.602 -46.156 -38.562 1 68.62 250 ASP A C 1
ATOM 1999 O O . ASP A 1 250 ? 12.297 -45.188 -37.844 1 68.62 250 ASP A O 1
ATOM 2003 N N . LYS A 1 251 ? 12.516 -46.125 -39.906 1 70.62 251 LYS A N 1
ATOM 2004 C CA . LYS A 1 251 ? 11.922 -45 -40.625 1 70.62 251 LYS A CA 1
ATOM 2005 C C . LYS A 1 251 ? 10.484 -44.75 -40.188 1 70.62 251 LYS A C 1
ATOM 2007 O O . LYS A 1 251 ? 10.023 -43.625 -40.156 1 70.62 251 LYS A O 1
ATOM 2012 N N . ILE A 1 252 ? 9.836 -45.75 -39.844 1 70.25 252 ILE A N 1
ATOM 2013 C CA . ILE A 1 252 ? 8.438 -45.625 -39.438 1 70.25 252 ILE A CA 1
ATOM 2014 C C . ILE A 1 252 ? 8.359 -44.875 -38.094 1 70.25 252 ILE A C 1
ATOM 2016 O O . ILE A 1 252 ? 7.473 -44.031 -37.906 1 70.25 252 ILE A O 1
ATOM 2020 N N . LEU A 1 253 ? 9.359 -45.094 -37.312 1 72.44 253 LEU A N 1
ATOM 2021 C CA . LEU A 1 253 ? 9.398 -44.406 -36.031 1 72.44 253 LEU A CA 1
ATOM 2022 C C . LEU A 1 253 ? 9.625 -42.906 -36.219 1 72.44 253 LEU A C 1
ATOM 2024 O O . LEU A 1 253 ? 9.078 -42.094 -35.469 1 72.44 253 LEU A O 1
ATOM 2028 N N . ALA A 1 254 ? 10.289 -42.594 -37.281 1 74.62 254 ALA A N 1
ATOM 2029 C CA . ALA A 1 254 ? 10.562 -41.188 -37.594 1 74.62 254 ALA A CA 1
ATOM 2030 C C . ALA A 1 254 ? 9.289 -40.469 -38 1 74.62 254 ALA A C 1
ATOM 2032 O O . ALA A 1 254 ? 9.062 -39.312 -37.594 1 74.62 254 ALA A O 1
ATOM 2033 N N . TRP A 1 255 ? 8.469 -41.156 -38.75 1 73.62 255 TRP A N 1
ATOM 2034 C CA . TRP A 1 255 ? 7.223 -40.531 -39.188 1 73.62 255 TRP A CA 1
ATOM 2035 C C . TRP A 1 255 ? 6.266 -40.375 -38 1 73.62 255 TRP A C 1
ATOM 2037 O O . TRP A 1 255 ? 5.582 -39.344 -37.906 1 73.62 255 TRP A O 1
ATOM 2047 N N . MET A 1 256 ? 6.316 -41.281 -37.125 1 73.62 256 MET A N 1
ATOM 2048 C CA . MET A 1 256 ? 5.461 -41.188 -35.938 1 73.62 256 MET A CA 1
ATOM 2049 C C . MET A 1 256 ? 5.91 -40.031 -35.031 1 73.62 256 MET A C 1
ATOM 2051 O O . MET A 1 256 ? 5.082 -39.344 -34.438 1 73.62 256 MET A O 1
ATOM 2055 N N . ALA A 1 257 ? 7.172 -39.906 -35.031 1 76.62 257 ALA A N 1
ATOM 2056 C CA . ALA A 1 257 ? 7.727 -38.812 -34.219 1 76.62 257 ALA A CA 1
ATOM 2057 C C . ALA A 1 257 ? 7.336 -37.469 -34.781 1 76.62 257 ALA A C 1
ATOM 2059 O O . ALA A 1 257 ? 7.016 -36.531 -34.031 1 76.62 257 ALA A O 1
ATOM 2060 N N . LEU A 1 258 ? 7.309 -37.375 -36.062 1 76.19 258 LEU A N 1
ATOM 2061 C CA . LEU A 1 258 ? 6.941 -36.094 -36.688 1 76.19 258 LEU A CA 1
ATOM 2062 C C . LEU A 1 258 ? 5.484 -35.75 -36.406 1 76.19 258 LEU A C 1
ATOM 2064 O O . LEU A 1 258 ? 5.16 -34.594 -36.156 1 76.19 258 LEU A O 1
ATOM 2068 N N . PHE A 1 259 ? 4.625 -36.781 -36.438 1 74.44 259 PHE A N 1
ATOM 2069 C CA . PHE A 1 259 ? 3.211 -36.531 -36.188 1 74.44 259 PHE A CA 1
ATOM 2070 C C . PHE A 1 259 ? 2.98 -36.188 -34.719 1 74.44 259 PHE A C 1
ATOM 2072 O O . PHE A 1 259 ? 2.115 -35.375 -34.375 1 74.44 259 PHE A O 1
ATOM 2079 N N . SER A 1 260 ? 3.842 -36.812 -33.844 1 75.56 260 SER A N 1
ATOM 2080 C CA . SER A 1 260 ? 3.695 -36.531 -32.438 1 75.56 260 SER A CA 1
ATOM 2081 C C . SER A 1 260 ? 4.172 -35.125 -32.094 1 75.56 260 SER A C 1
ATOM 2083 O O . SER A 1 260 ? 3.775 -34.562 -31.062 1 75.56 260 SER A O 1
ATOM 2085 N N . PHE A 1 261 ? 4.961 -34.594 -32.969 1 77.88 261 PHE A N 1
ATOM 2086 C CA . PHE A 1 261 ? 5.516 -33.281 -32.719 1 77.88 261 PHE A CA 1
ATOM 2087 C C . PHE A 1 261 ? 4.508 -32.188 -33.094 1 77.88 261 PHE A C 1
ATOM 2089 O O . PHE A 1 261 ? 4.605 -31.047 -32.625 1 77.88 261 PHE A O 1
ATOM 2096 N N . VAL A 1 262 ? 3.521 -32.5 -33.812 1 75.25 262 VAL A N 1
ATOM 2097 C CA . VAL A 1 262 ? 2.562 -31.516 -34.281 1 75.25 262 VAL A CA 1
ATOM 2098 C C . VAL A 1 262 ? 1.695 -31.016 -33.156 1 75.25 262 VAL A C 1
ATOM 2100 O O . VAL A 1 262 ? 1.388 -29.828 -33.062 1 75.25 262 VAL A O 1
ATOM 2103 N N . GLU A 1 263 ? 1.422 -31.891 -32.219 1 75.5 263 GLU A N 1
ATOM 2104 C CA . GLU A 1 263 ? 0.511 -31.547 -31.141 1 75.5 263 GLU A CA 1
ATOM 2105 C C . GLU A 1 263 ? 1.133 -30.5 -30.219 1 75.5 263 GLU A C 1
ATOM 2107 O O . GLU A 1 263 ? 0.514 -29.469 -29.922 1 75.5 263 GLU A O 1
ATOM 2112 N N . PRO A 1 264 ? 2.359 -30.734 -29.781 1 74.25 264 PRO A N 1
ATOM 2113 C CA . PRO A 1 264 ? 2.938 -29.719 -28.891 1 74.25 264 PRO A CA 1
ATOM 2114 C C . PRO A 1 264 ? 3.15 -28.375 -29.594 1 74.25 264 PRO A C 1
ATOM 2116 O O . PRO A 1 264 ? 3.012 -27.328 -28.984 1 74.25 264 PRO A O 1
ATOM 2119 N N . VAL A 1 265 ? 3.432 -28.422 -30.828 1 72.31 265 VAL A N 1
ATOM 2120 C CA . VAL A 1 265 ? 3.646 -27.188 -31.594 1 72.31 265 VAL A CA 1
ATOM 2121 C C . VAL A 1 265 ? 2.33 -26.438 -31.719 1 72.31 265 VAL A C 1
ATOM 2123 O O . VAL A 1 265 ? 2.295 -25.219 -31.531 1 72.31 265 VAL A O 1
ATOM 2126 N N . LEU A 1 266 ? 1.291 -27.172 -31.969 1 72.31 266 LEU A N 1
ATOM 2127 C CA . LEU A 1 266 ? -0.015 -26.547 -32.094 1 72.31 266 LEU A CA 1
ATOM 2128 C C . LEU A 1 266 ? -0.501 -26 -30.766 1 72.31 266 LEU A C 1
ATOM 2130 O O . LEU A 1 266 ? -1.123 -24.938 -30.703 1 72.31 266 LEU A O 1
ATOM 2134 N N . SER A 1 267 ? -0.22 -26.781 -29.734 1 73.19 267 SER A N 1
ATOM 2135 C CA . SER A 1 267 ? -0.612 -26.344 -28.406 1 73.19 267 SER A CA 1
ATOM 2136 C C . SER A 1 267 ? 0.12 -25.062 -28 1 73.19 267 SER A C 1
ATOM 2138 O O . SER A 1 267 ? -0.464 -24.188 -27.375 1 73.19 267 SER A O 1
ATOM 2140 N N . TRP A 1 268 ? 1.321 -25.062 -28.297 1 71 268 TRP A N 1
ATOM 2141 C CA . TRP A 1 268 ? 2.115 -23.859 -28.016 1 71 268 TRP A CA 1
ATOM 2142 C C . TRP A 1 268 ? 1.607 -22.672 -28.812 1 71 268 TRP A C 1
ATOM 2144 O O . TRP A 1 268 ? 1.533 -21.562 -28.297 1 71 268 TRP A O 1
ATOM 2154 N N . TRP A 1 269 ? 1.235 -22.984 -29.953 1 67.25 269 TRP A N 1
ATOM 2155 C CA . TRP A 1 269 ? 0.761 -21.938 -30.844 1 67.25 269 TRP A CA 1
ATOM 2156 C C . TRP A 1 269 ? -0.581 -21.375 -30.375 1 67.25 269 TRP A C 1
ATOM 2158 O O . TRP A 1 269 ? -0.88 -20.203 -30.594 1 67.25 269 TRP A O 1
ATOM 2168 N N . SER A 1 270 ? -1.362 -22.172 -29.812 1 67 270 SER A N 1
ATOM 2169 C CA . SER A 1 270 ? -2.717 -21.781 -29.438 1 67 270 SER A CA 1
ATOM 2170 C C . SER A 1 270 ? -2.736 -21.125 -28.062 1 67 270 SER A C 1
ATOM 2172 O O . SER A 1 270 ? -3.766 -20.594 -27.625 1 67 270 SER A O 1
ATOM 2174 N N . ARG A 1 271 ? -1.637 -21.234 -27.359 1 64.06 271 ARG A N 1
ATOM 2175 C CA . ARG A 1 271 ? -1.611 -20.594 -26.047 1 64.06 271 ARG A CA 1
ATOM 2176 C C . ARG A 1 271 ? -1.679 -19.078 -26.172 1 64.06 271 ARG A C 1
ATOM 2178 O O . ARG A 1 271 ? -0.982 -18.484 -27 1 64.06 271 ARG A O 1
ATOM 2185 N N . PRO A 1 272 ? -2.844 -18.641 -25.531 1 56.47 272 PRO A N 1
ATOM 2186 C CA . PRO A 1 272 ? -2.879 -17.172 -25.594 1 56.47 272 PRO A CA 1
ATOM 2187 C C . PRO A 1 272 ? -1.623 -16.531 -25.031 1 56.47 272 PRO A C 1
ATOM 2189 O O . PRO A 1 272 ? -1.025 -17.047 -24.078 1 56.47 272 PRO A O 1
ATOM 2192 N N . ALA A 1 273 ? -0.953 -15.797 -25.812 1 50.84 273 ALA A N 1
ATOM 2193 C CA . ALA A 1 273 ? 0.19 -15.055 -25.297 1 50.84 273 ALA A CA 1
ATOM 2194 C C . ALA A 1 273 ? -0.1 -14.523 -23.891 1 50.84 273 ALA A C 1
ATOM 2196 O O . ALA A 1 273 ? -1.104 -13.844 -23.672 1 50.84 273 ALA A O 1
ATOM 2197 N N . ASN A 1 274 ? -0.1 -15.422 -22.938 1 49.97 274 ASN A N 1
ATOM 2198 C CA . ASN A 1 274 ? -0.259 -14.789 -21.625 1 49.97 274 ASN A CA 1
ATOM 2199 C C . ASN A 1 274 ? 0.037 -13.289 -21.688 1 49.97 274 ASN A C 1
ATOM 2201 O O . ASN A 1 274 ? 1.044 -12.875 -22.266 1 49.97 274 ASN A O 1
ATOM 2205 N N . LEU A 1 275 ? -1.02 -12.461 -21.938 1 49.06 275 LEU A N 1
ATOM 2206 C CA . LEU A 1 275 ? -0.799 -11.023 -21.812 1 49.06 275 LEU A CA 1
ATOM 2207 C C . LEU A 1 275 ? 0.416 -10.727 -20.953 1 49.06 275 LEU A C 1
ATOM 2209 O O . LEU A 1 275 ? 0.318 -10.727 -19.719 1 49.06 275 LEU A O 1
ATOM 2213 N N . ASP A 1 276 ? 1.511 -11.18 -21.375 1 51.81 276 ASP A N 1
ATOM 2214 C CA . ASP A 1 276 ? 2.906 -11.305 -20.953 1 51.81 276 ASP A CA 1
ATOM 2215 C C . ASP A 1 276 ? 3.395 -10.031 -20.281 1 51.81 276 ASP A C 1
ATOM 2217 O O . ASP A 1 276 ? 3.127 -8.922 -20.75 1 51.81 276 ASP A O 1
ATOM 2221 N N . TYR A 1 277 ? 3.568 -10.141 -19.172 1 53 277 TYR A N 1
ATOM 2222 C CA . TYR A 1 277 ? 4.262 -9.156 -18.344 1 53 277 TYR A CA 1
ATOM 2223 C C . TYR A 1 277 ? 5.395 -8.492 -19.109 1 53 277 TYR A C 1
ATOM 2225 O O . TYR A 1 277 ? 5.996 -7.527 -18.641 1 53 277 TYR A O 1
ATOM 2233 N N . THR A 1 278 ? 5.559 -9.008 -20.453 1 56.19 278 THR A N 1
ATOM 2234 C CA . THR A 1 278 ? 6.711 -8.461 -21.156 1 56.19 278 THR A CA 1
ATOM 2235 C C . THR A 1 278 ? 6.277 -7.406 -22.172 1 56.19 278 THR A C 1
ATOM 2237 O O . THR A 1 278 ? 7.113 -6.801 -22.844 1 56.19 278 THR A O 1
ATOM 2240 N N . LEU A 1 279 ? 4.945 -7.34 -22.172 1 63.06 279 LEU A N 1
ATOM 2241 C CA . LEU A 1 279 ? 4.465 -6.391 -23.172 1 63.06 279 LEU A CA 1
ATOM 2242 C C . LEU A 1 279 ? 4.488 -4.969 -22.625 1 63.06 279 LEU A C 1
ATOM 2244 O O . LEU A 1 279 ? 4.25 -4.75 -21.422 1 63.06 279 LEU A O 1
ATOM 2248 N N . VAL A 1 280 ? 5.051 -4.098 -23.625 1 67.88 280 VAL A N 1
ATOM 2249 C CA . VAL A 1 280 ? 4.941 -2.678 -23.312 1 67.88 280 VAL A CA 1
ATOM 2250 C C . VAL A 1 280 ? 3.502 -2.211 -23.516 1 67.88 280 VAL A C 1
ATOM 2252 O O . VAL A 1 280 ? 2.963 -2.328 -24.625 1 67.88 280 VAL A O 1
ATOM 2255 N N . TRP A 1 281 ? 2.865 -2.025 -22.5 1 74.56 281 TRP A N 1
ATOM 2256 C CA . TRP A 1 281 ? 1.48 -1.582 -22.625 1 74.56 281 TRP A CA 1
ATOM 2257 C C . TRP A 1 281 ? 1.194 -0.414 -21.688 1 74.56 281 TRP A C 1
ATOM 2259 O O . TRP A 1 281 ? 1.954 -0.164 -20.75 1 74.56 281 TRP A O 1
ATOM 2269 N N . LYS A 1 282 ? 0.292 0.421 -22.125 1 81.06 282 LYS A N 1
ATOM 2270 C CA . LYS A 1 282 ? -0.253 1.512 -21.312 1 81.06 282 LYS A CA 1
ATOM 2271 C C . LYS A 1 282 ? -1.777 1.455 -21.281 1 81.06 282 LYS A C 1
ATOM 2273 O O . LYS A 1 282 ? -2.42 1.122 -22.281 1 81.06 282 LYS A O 1
ATOM 2278 N N . ALA A 1 283 ? -2.32 1.592 -20.078 1 85.5 283 ALA A N 1
ATOM 2279 C CA . ALA A 1 283 ? -3.771 1.608 -19.906 1 85.5 283 ALA A CA 1
ATOM 2280 C C . ALA A 1 283 ? -4.23 2.896 -19.234 1 85.5 283 ALA A C 1
ATOM 2282 O O . ALA A 1 283 ? -3.678 3.295 -18.203 1 85.5 283 ALA A O 1
ATOM 2283 N N . SER A 1 284 ? -5.098 3.625 -19.859 1 87.25 284 SER A N 1
ATOM 2284 C CA . SER A 1 284 ? -5.664 4.852 -19.297 1 87.25 284 SER A CA 1
ATOM 2285 C C . SER A 1 284 ? -7.18 4.738 -19.141 1 87.25 284 SER A C 1
ATOM 2287 O O . SER A 1 284 ? -7.828 3.984 -19.875 1 87.25 284 SER A O 1
ATOM 2289 N N . VAL A 1 285 ? -7.75 5.312 -18.156 1 88.5 285 VAL A N 1
ATOM 2290 C CA . VAL A 1 285 ? -9.188 5.258 -17.922 1 88.5 285 VAL A CA 1
ATOM 2291 C C . VAL A 1 285 ? -9.766 6.672 -17.922 1 88.5 285 VAL A C 1
ATOM 2293 O O . VAL A 1 285 ? -9.25 7.562 -17.234 1 88.5 285 VAL A O 1
ATOM 2296 N N . ASN A 1 286 ? -10.766 6.965 -18.688 1 85.38 286 ASN A N 1
ATOM 2297 C CA . ASN A 1 286 ? -11.422 8.266 -18.75 1 85.38 286 ASN A CA 1
ATOM 2298 C C . ASN A 1 286 ? -12.922 8.148 -18.484 1 85.38 286 ASN A C 1
ATOM 2300 O O . ASN A 1 286 ? -13.656 9.133 -18.609 1 85.38 286 ASN A O 1
ATOM 2304 N N . ASN A 1 287 ? -13.359 6.969 -18.125 1 90.88 287 ASN A N 1
ATOM 2305 C CA . ASN A 1 287 ? -14.773 6.801 -17.797 1 90.88 287 ASN A CA 1
ATOM 2306 C C . ASN A 1 287 ? -15.125 7.477 -16.484 1 90.88 287 ASN A C 1
ATOM 2308 O O . ASN A 1 287 ? -14.688 7.039 -15.422 1 90.88 287 ASN A O 1
ATOM 2312 N N . LYS A 1 288 ? -15.961 8.469 -16.516 1 91.38 288 LYS A N 1
ATOM 2313 C CA . LYS A 1 288 ? -16.281 9.305 -15.359 1 91.38 288 LYS A CA 1
ATOM 2314 C C . LYS A 1 288 ? -17.016 8.5 -14.281 1 91.38 288 LYS A C 1
ATOM 2316 O O . LYS A 1 288 ? -16.766 8.688 -13.086 1 91.38 288 LYS A O 1
ATOM 2321 N N . ASP A 1 289 ? -17.891 7.598 -14.703 1 93.81 289 ASP A N 1
ATOM 2322 C CA . ASP A 1 289 ? -18.656 6.812 -13.742 1 93.81 289 ASP A CA 1
ATOM 2323 C C . ASP A 1 289 ? -17.766 5.836 -12.984 1 93.81 289 ASP A C 1
ATOM 2325 O O . ASP A 1 289 ? -17.922 5.641 -11.781 1 93.81 289 ASP A O 1
ATOM 2329 N N . TYR A 1 290 ? -16.844 5.301 -13.688 1 93.88 290 TYR A N 1
ATOM 2330 C CA . TYR A 1 290 ? -15.93 4.363 -13.047 1 93.88 290 TYR A CA 1
ATOM 2331 C C . TYR A 1 290 ? -15.023 5.074 -12.047 1 93.88 290 TYR A C 1
ATOM 2333 O O . TYR A 1 290 ? -14.773 4.562 -10.953 1 93.88 290 TYR A O 1
ATOM 2341 N N . ILE A 1 291 ? -14.555 6.246 -12.438 1 93.19 291 ILE A N 1
ATOM 2342 C CA . ILE A 1 291 ? -13.68 7.023 -11.57 1 93.19 291 ILE A CA 1
ATOM 2343 C C . ILE A 1 291 ? -14.438 7.422 -10.305 1 93.19 291 ILE A C 1
ATOM 2345 O O . ILE A 1 291 ? -13.906 7.312 -9.195 1 93.19 291 ILE A O 1
ATOM 2349 N N . LYS A 1 292 ? -15.641 7.805 -10.477 1 94.12 292 LYS A N 1
ATOM 2350 C CA . LYS A 1 292 ? -16.469 8.195 -9.336 1 94.12 292 LYS A CA 1
ATOM 2351 C C . LYS A 1 292 ? -16.781 6.996 -8.445 1 94.12 292 LYS A C 1
ATOM 2353 O O . LYS A 1 292 ? -16.781 7.109 -7.219 1 94.12 292 LYS A O 1
ATOM 2358 N N . MET A 1 293 ? -17.078 5.895 -9.094 1 94.38 293 MET A N 1
ATOM 2359 C CA . MET A 1 293 ? -17.359 4.664 -8.359 1 94.38 293 MET A CA 1
ATOM 2360 C C . MET A 1 293 ? -16.188 4.297 -7.457 1 94.38 293 MET A C 1
ATOM 2362 O O . MET A 1 293 ? -16.375 3.988 -6.277 1 94.38 293 MET A O 1
ATOM 2366 N N . GLU A 1 294 ? -15.008 4.332 -8.07 1 93.31 294 GLU A N 1
ATOM 2367 C CA . GLU A 1 294 ? -13.805 4.02 -7.309 1 93.31 294 GLU A CA 1
ATOM 2368 C C . GLU A 1 294 ? -13.555 5.055 -6.215 1 93.31 294 GLU A C 1
ATOM 2370 O O . GLU A 1 294 ? -13.031 4.73 -5.152 1 93.31 294 GLU A O 1
ATOM 2375 N N . GLY A 1 295 ? -13.906 6.246 -6.449 1 94.38 295 GLY A N 1
ATOM 2376 C CA . GLY A 1 295 ? -13.797 7.289 -5.441 1 94.38 295 GLY A CA 1
ATOM 2377 C C . GLY A 1 295 ? -14.633 7.016 -4.207 1 94.38 295 GLY A C 1
ATOM 2378 O O . GLY A 1 295 ? -14.156 7.152 -3.082 1 94.38 295 GLY A O 1
ATOM 2379 N N . PHE A 1 296 ? -15.867 6.598 -4.434 1 95 296 PHE A N 1
ATOM 2380 C CA . PHE A 1 296 ? -16.75 6.27 -3.32 1 95 296 PHE A CA 1
ATOM 2381 C C . PHE A 1 296 ? -16.219 5.062 -2.551 1 95 296 PHE A C 1
ATOM 2383 O O . PHE A 1 296 ? -16.266 5.043 -1.319 1 95 296 PHE A O 1
ATOM 2390 N N . LYS A 1 297 ? -15.75 4.176 -3.289 1 92.38 297 LYS A N 1
ATOM 2391 C CA . LYS A 1 297 ? -15.211 2.965 -2.676 1 92.38 297 LYS A CA 1
ATOM 2392 C C . LYS A 1 297 ? -14.023 3.285 -1.775 1 92.38 297 LYS A C 1
ATOM 2394 O O . LYS A 1 297 ? -13.969 2.84 -0.627 1 92.38 297 LYS A O 1
ATOM 2399 N N . GLN A 1 298 ? -13.156 4.094 -2.244 1 91.81 298 GLN A N 1
ATOM 2400 C CA . GLN A 1 298 ? -11.961 4.438 -1.48 1 91.81 298 GLN A CA 1
ATOM 2401 C C . GLN A 1 298 ? -12.305 5.336 -0.296 1 91.81 298 GLN A C 1
ATOM 2403 O O . GLN A 1 298 ? -11.648 5.281 0.743 1 91.81 298 GLN A O 1
ATOM 2408 N N . SER A 1 299 ? -13.266 6.125 -0.472 1 93.94 299 SER A N 1
ATOM 2409 C CA . SER A 1 299 ? -13.68 7.012 0.61 1 93.94 299 SER A CA 1
ATOM 2410 C C . SER A 1 299 ? -14.117 6.219 1.837 1 93.94 299 SER A C 1
ATOM 2412 O O . SER A 1 299 ? -13.758 6.562 2.965 1 93.94 299 SER A O 1
ATOM 2414 N N . VAL A 1 300 ? -14.805 5.145 1.658 1 92.5 300 VAL A N 1
ATOM 2415 C CA . VAL A 1 300 ? -15.367 4.402 2.781 1 92.5 300 VAL A CA 1
ATOM 2416 C C . VAL A 1 300 ? -14.305 3.482 3.375 1 92.5 300 VAL A C 1
ATOM 2418 O O . VAL A 1 300 ? -14.359 3.139 4.559 1 92.5 300 VAL A O 1
ATOM 2421 N N . GLN A 1 301 ? -13.336 3.186 2.602 1 87.62 301 GLN A N 1
ATOM 2422 C CA . GLN A 1 301 ? -12.32 2.234 3.053 1 87.62 301 GLN A CA 1
ATOM 2423 C C . GLN A 1 301 ? -11.211 2.941 3.826 1 87.62 301 GLN A C 1
ATOM 2425 O O . GLN A 1 301 ? -10.578 2.342 4.695 1 87.62 301 GLN A O 1
ATOM 2430 N N . ASN A 1 302 ? -11.016 4.141 3.502 1 86.88 302 ASN A N 1
ATOM 2431 C CA . ASN A 1 302 ? -9.914 4.879 4.113 1 86.88 302 ASN A CA 1
ATOM 2432 C C . ASN A 1 302 ? -10.32 5.473 5.461 1 86.88 302 ASN A C 1
ATOM 2434 O O . ASN A 1 302 ? -11.367 6.109 5.578 1 86.88 302 ASN A O 1
ATOM 2438 N N . ARG A 1 303 ? -9.438 5.312 6.434 1 84.19 303 ARG A N 1
ATOM 2439 C CA . ARG A 1 303 ? -9.695 5.766 7.797 1 84.19 303 ARG A CA 1
ATOM 2440 C C . ARG A 1 303 ? -9.719 7.289 7.875 1 84.19 303 ARG A C 1
ATOM 2442 O O . ARG A 1 303 ? -10.391 7.859 8.734 1 84.19 303 ARG A O 1
ATOM 2449 N N . VAL A 1 304 ? -9.078 7.906 6.957 1 86.69 304 VAL A N 1
ATOM 2450 C CA . VAL A 1 304 ? -8.914 9.359 7.016 1 86.69 304 VAL A CA 1
ATOM 2451 C C . VAL A 1 304 ? -10.266 10.039 6.828 1 86.69 304 VAL A C 1
ATOM 2453 O O . VAL A 1 304 ? -10.508 11.117 7.375 1 86.69 304 VAL A O 1
ATOM 2456 N N . HIS A 1 305 ? -11.164 9.344 6.18 1 92.69 305 HIS A N 1
ATOM 2457 C CA . HIS A 1 305 ? -12.445 9.969 5.852 1 92.69 305 HIS A CA 1
ATOM 2458 C C . HIS A 1 305 ? -13.531 9.539 6.832 1 92.69 305 HIS A C 1
ATOM 2460 O O . HIS A 1 305 ? -14.672 10.008 6.75 1 92.69 305 HIS A O 1
ATOM 2466 N N . ARG A 1 306 ? -13.25 8.711 7.777 1 91.56 306 ARG A N 1
ATOM 2467 C CA . ARG A 1 306 ? -14.266 8.055 8.586 1 91.56 306 ARG A CA 1
ATOM 2468 C C . ARG A 1 306 ? -14.977 9.055 9.492 1 91.56 306 ARG A C 1
ATOM 2470 O O . ARG A 1 306 ? -16.203 9.008 9.641 1 91.56 306 ARG A O 1
ATOM 2477 N N . THR A 1 307 ? -14.258 9.93 10.062 1 91.44 307 THR A N 1
ATOM 2478 C CA . THR A 1 307 ? -14.859 10.922 10.953 1 91.44 307 THR A CA 1
ATOM 2479 C C . THR A 1 307 ? -15.883 11.773 10.203 1 91.44 307 THR A C 1
ATOM 2481 O O . THR A 1 307 ? -17 11.992 10.688 1 91.44 307 THR A O 1
ATOM 2484 N N . ASP A 1 308 ? -15.531 12.188 9.023 1 92.25 308 ASP A N 1
ATOM 2485 C CA . ASP A 1 308 ? -16.422 13.016 8.219 1 92.25 308 ASP A CA 1
ATOM 2486 C C . ASP A 1 308 ? -17.656 12.227 7.77 1 92.25 308 ASP A C 1
ATOM 2488 O O . ASP A 1 308 ? -18.766 12.758 7.742 1 92.25 308 ASP A O 1
ATOM 2492 N N . ILE A 1 309 ? -17.453 11.031 7.469 1 93.06 309 ILE A N 1
ATOM 2493 C CA . ILE A 1 309 ? -18.531 10.195 6.973 1 93.06 309 ILE A CA 1
ATOM 2494 C C . ILE A 1 309 ? -19.547 9.953 8.086 1 93.06 309 ILE A C 1
ATOM 2496 O O . ILE A 1 309 ? -20.766 10.086 7.871 1 93.06 309 ILE A O 1
ATOM 2500 N N . VAL A 1 310 ? -19.078 9.641 9.258 1 93.12 310 VAL A N 1
ATOM 2501 C CA . VAL A 1 310 ? -19.969 9.297 10.367 1 93.12 310 VAL A CA 1
ATOM 2502 C C . VAL A 1 310 ? -20.625 10.562 10.898 1 93.12 310 VAL A C 1
ATOM 2504 O O . VAL A 1 310 ? -21.844 10.586 11.141 1 93.12 310 VAL A O 1
ATOM 2507 N N . ALA A 1 311 ? -19.844 11.594 11.016 1 91.38 311 ALA A N 1
ATOM 2508 C CA . ALA A 1 311 ? -20.391 12.844 11.539 1 91.38 311 ALA A CA 1
ATOM 2509 C C . ALA A 1 311 ? -21.422 13.445 10.586 1 91.38 311 ALA A C 1
ATOM 2511 O O . ALA A 1 311 ? -22.406 14.047 11.016 1 91.38 311 ALA A O 1
ATOM 2512 N N . GLY A 1 312 ? -21.203 13.266 9.297 1 88.88 312 GLY A N 1
ATOM 2513 C CA . GLY A 1 312 ? -22.094 13.828 8.297 1 88.88 312 GLY A CA 1
ATOM 2514 C C . GLY A 1 312 ? -23.25 12.906 7.949 1 88.88 312 GLY A C 1
ATOM 2515 O O . GLY A 1 312 ? -24.172 13.305 7.23 1 88.88 312 GLY A O 1
ATOM 2516 N N . GLY A 1 313 ? -23.297 11.75 8.562 1 88.38 313 GLY A N 1
ATOM 2517 C CA . GLY A 1 313 ? -24.344 10.805 8.188 1 88.38 313 GLY A CA 1
ATOM 2518 C C . GLY A 1 313 ? -24.359 10.5 6.703 1 88.38 313 GLY A C 1
ATOM 2519 O O . GLY A 1 313 ? -25.422 10.57 6.074 1 88.38 313 GLY A O 1
ATOM 2520 N N . LEU A 1 314 ? -23.234 10.219 6.16 1 91.62 314 LEU A N 1
ATOM 2521 C CA . LEU A 1 314 ? -23.094 10.141 4.711 1 91.62 314 LEU A CA 1
ATOM 2522 C C . LEU A 1 314 ? -23.234 8.703 4.227 1 91.62 314 LEU A C 1
ATOM 2524 O O . LEU A 1 314 ? -23 8.414 3.049 1 91.62 314 LEU A O 1
ATOM 2528 N N . SER A 1 315 ? -23.625 7.75 5.023 1 91.44 315 SER A N 1
ATOM 2529 C CA . SER A 1 315 ? -23.688 6.336 4.664 1 91.44 315 SER A CA 1
ATOM 2530 C C . SER A 1 315 ? -24.609 6.113 3.475 1 91.44 315 SER A C 1
ATOM 2532 O O . SER A 1 315 ? -24.219 5.48 2.488 1 91.44 315 SER A O 1
ATOM 2534 N N . ASP A 1 316 ? -25.797 6.664 3.521 1 90.75 316 ASP A N 1
ATOM 2535 C CA . ASP A 1 316 ? -26.781 6.461 2.461 1 90.75 316 ASP A CA 1
ATOM 2536 C C . ASP A 1 316 ? -26.375 7.184 1.183 1 90.75 316 ASP A C 1
ATOM 2538 O O . ASP A 1 316 ? -26.578 6.676 0.079 1 90.75 316 ASP A O 1
ATOM 2542 N N . TYR A 1 317 ? -25.828 8.312 1.405 1 91.38 317 TYR A N 1
ATOM 2543 C CA . TYR A 1 317 ? -25.391 9.07 0.246 1 91.38 317 TYR A CA 1
ATOM 2544 C C . TYR A 1 317 ? -24.297 8.312 -0.515 1 91.38 317 TYR A C 1
ATOM 2546 O O . TYR A 1 317 ? -24.344 8.234 -1.745 1 91.38 317 TYR A O 1
ATOM 2554 N N . ILE A 1 318 ? -23.391 7.828 0.225 1 93.44 318 ILE A N 1
ATOM 2555 C CA . ILE A 1 318 ? -22.281 7.105 -0.389 1 93.44 318 ILE A CA 1
ATOM 2556 C C . ILE A 1 318 ? -22.797 5.816 -1.028 1 93.44 318 ILE A C 1
ATOM 2558 O O . ILE A 1 318 ? -22.375 5.457 -2.133 1 93.44 318 ILE A O 1
ATOM 2562 N N . ARG A 1 319 ? -23.703 5.18 -0.336 1 92.81 319 ARG A N 1
ATOM 2563 C CA . ARG A 1 319 ? -24.297 3.963 -0.882 1 92.81 319 ARG A CA 1
ATOM 2564 C C . ARG A 1 319 ? -24.984 4.238 -2.209 1 92.81 319 ARG A C 1
ATOM 2566 O O . ARG A 1 319 ? -24.766 3.537 -3.197 1 92.81 319 ARG A O 1
ATOM 2573 N N . GLN A 1 320 ? -25.75 5.23 -2.266 1 93.31 320 GLN A N 1
ATOM 2574 C CA . GLN A 1 320 ? -26.484 5.582 -3.475 1 93.31 320 GLN A CA 1
ATOM 2575 C C . GLN A 1 320 ? -25.547 6.062 -4.574 1 93.31 320 GLN A C 1
ATOM 2577 O O . GLN A 1 320 ? -25.734 5.75 -5.75 1 93.31 320 GLN A O 1
ATOM 2582 N N . GLY A 1 321 ? -24.609 6.844 -4.102 1 93.12 321 GLY A N 1
ATOM 2583 C CA . GLY A 1 321 ? -23.625 7.297 -5.07 1 93.12 321 GLY A CA 1
ATOM 2584 C C . GLY A 1 321 ? -22.859 6.16 -5.727 1 93.12 321 GLY A C 1
ATOM 2585 O O . GLY A 1 321 ? -22.656 6.16 -6.945 1 93.12 321 GLY A O 1
ATOM 2586 N N . TYR A 1 322 ? -22.484 5.184 -4.941 1 94.94 322 TYR A N 1
ATOM 2587 C CA . TYR A 1 322 ? -21.766 4.027 -5.465 1 94.94 322 TYR A CA 1
ATOM 2588 C C . TYR A 1 322 ? -22.656 3.213 -6.395 1 94.94 322 TYR A C 1
ATOM 2590 O O . TYR A 1 322 ? -22.219 2.775 -7.465 1 94.94 322 TYR A O 1
ATOM 2598 N N . GLN A 1 323 ? -23.891 3.043 -6.016 1 93.94 323 GLN A N 1
ATOM 2599 C CA . GLN A 1 323 ? -24.828 2.266 -6.824 1 93.94 323 GLN A CA 1
ATOM 2600 C C . GLN A 1 323 ? -25.062 2.926 -8.18 1 93.94 323 GLN A C 1
ATOM 2602 O O . GLN A 1 323 ? -25.031 2.26 -9.219 1 93.94 323 GLN A O 1
ATOM 2607 N N . THR A 1 324 ? -25.266 4.199 -8.141 1 94.19 324 THR A N 1
ATOM 2608 C CA . THR A 1 324 ? -25.531 4.93 -9.375 1 94.19 324 THR A CA 1
ATOM 2609 C C . THR A 1 324 ? -24.312 4.922 -10.281 1 94.19 324 THR A C 1
ATOM 2611 O O . THR A 1 324 ? -24.422 4.734 -11.492 1 94.19 324 THR A O 1
ATOM 2614 N N . SER A 1 325 ? -23.188 5.129 -9.672 1 94.31 325 SER A N 1
ATOM 2615 C CA . SER A 1 325 ? -21.969 5.133 -10.461 1 94.31 325 SER A CA 1
ATOM 2616 C C . SER A 1 325 ? -21.641 3.738 -10.984 1 94.31 325 SER A C 1
ATOM 2618 O O . SER A 1 325 ? -21.109 3.592 -12.086 1 94.31 325 SER A O 1
ATOM 2620 N N . SER A 1 326 ? -21.906 2.752 -10.195 1 93.56 326 SER A N 1
ATOM 2621 C CA . SER A 1 326 ? -21.688 1.375 -10.625 1 93.56 326 SER A CA 1
ATOM 2622 C C . SER A 1 326 ? -22.594 1.005 -11.789 1 93.56 326 SER A C 1
ATOM 2624 O O . SER A 1 326 ? -22.156 0.345 -12.734 1 93.56 326 SER A O 1
ATOM 2626 N N . MET A 1 327 ? -23.844 1.429 -11.766 1 92.38 327 MET A N 1
ATOM 2627 C CA . MET A 1 327 ? -24.781 1.175 -12.852 1 92.38 327 MET A CA 1
ATOM 2628 C C . MET A 1 327 ? -24.359 1.919 -14.117 1 92.38 327 MET A C 1
ATOM 2630 O O . MET A 1 327 ? -24.5 1.395 -15.219 1 92.38 327 MET A O 1
ATOM 2634 N N . GLY A 1 328 ? -23.828 3.1 -13.914 1 92.5 328 GLY A N 1
ATOM 2635 C CA . GLY A 1 328 ? -23.359 3.875 -15.047 1 92.5 328 GLY A CA 1
ATOM 2636 C C . GLY A 1 328 ? -22.109 3.303 -15.688 1 92.5 328 GLY A C 1
ATOM 2637 O O . GLY A 1 328 ? -21.969 3.311 -16.906 1 92.5 328 GLY A O 1
ATOM 2638 N N . ALA A 1 329 ? -21.234 2.787 -14.906 1 91.81 329 ALA A N 1
ATOM 2639 C CA . ALA A 1 329 ? -19.984 2.221 -15.406 1 91.81 329 ALA A CA 1
ATOM 2640 C C . ALA A 1 329 ? -20.234 0.881 -16.094 1 91.81 329 ALA A C 1
ATOM 2642 O O . ALA A 1 329 ? -19.578 0.558 -17.094 1 91.81 329 ALA A O 1
ATOM 2643 N N . GLY A 1 330 ? -21.172 0.192 -15.578 1 88.69 330 GLY A N 1
ATOM 2644 C CA . GLY A 1 330 ? -21.484 -1.096 -16.188 1 88.69 330 GLY A CA 1
ATOM 2645 C C . GLY A 1 330 ? -20.797 -2.258 -15.492 1 88.69 330 GLY A C 1
ATOM 2646 O O . GLY A 1 330 ? -19.906 -2.057 -14.656 1 88.69 330 GLY A O 1
ATOM 2647 N N . ILE A 1 331 ? -21.094 -3.404 -15.961 1 84 331 ILE A N 1
ATOM 2648 C CA . ILE A 1 331 ? -20.625 -4.625 -15.32 1 84 331 ILE A CA 1
ATOM 2649 C C . ILE A 1 331 ? -19.188 -4.902 -15.742 1 84 331 ILE A C 1
ATOM 2651 O O . ILE A 1 331 ? -18.453 -5.602 -15.039 1 84 331 ILE A O 1
ATOM 2655 N N . TYR A 1 332 ? -18.766 -4.312 -16.766 1 85.25 332 TYR A N 1
ATOM 2656 C CA . TYR A 1 332 ? -17.422 -4.582 -17.297 1 85.25 332 TYR A CA 1
ATOM 2657 C C . TYR A 1 332 ? -16.406 -3.613 -16.719 1 85.25 332 TYR A C 1
ATOM 2659 O O . TYR A 1 332 ? -15.227 -3.654 -17.078 1 85.25 332 TYR A O 1
ATOM 2667 N N . ALA A 1 333 ? -16.875 -2.816 -15.789 1 87.81 333 ALA A N 1
ATOM 2668 C CA . ALA A 1 333 ? -15.969 -1.865 -15.156 1 87.81 333 ALA A CA 1
ATOM 2669 C C . ALA A 1 333 ? -15.164 -2.533 -14.047 1 87.81 333 ALA A C 1
ATOM 2671 O O . ALA A 1 333 ? -15.641 -2.666 -12.914 1 87.81 333 ALA A O 1
ATOM 2672 N N . GLN A 1 334 ? -14.023 -3.045 -14.484 1 84.62 334 GLN A N 1
ATOM 2673 C CA . GLN A 1 334 ? -13.164 -3.74 -13.539 1 84.62 334 GLN A CA 1
ATOM 2674 C C . GLN A 1 334 ? -11.75 -3.164 -13.555 1 84.62 334 GLN A C 1
ATOM 2676 O O . GLN A 1 334 ? -11.461 -2.234 -14.312 1 84.62 334 GLN A O 1
ATOM 2681 N N . SER A 1 335 ? -11 -3.715 -12.672 1 84.31 335 SER A N 1
ATOM 2682 C CA . SER A 1 335 ? -9.594 -3.307 -12.648 1 84.31 335 SER A CA 1
ATOM 2683 C C . SER A 1 335 ? -8.875 -3.734 -13.922 1 84.31 335 SER A C 1
ATOM 2685 O O . SER A 1 335 ? -9.344 -4.621 -14.641 1 84.31 335 SER A O 1
ATOM 2687 N N . ILE A 1 336 ? -7.805 -3.119 -14.234 1 82.31 336 ILE A N 1
ATOM 2688 C CA . ILE A 1 336 ? -7.047 -3.398 -15.453 1 82.31 336 ILE A CA 1
ATOM 2689 C C . ILE A 1 336 ? -6.551 -4.844 -15.43 1 82.31 336 ILE A C 1
ATOM 2691 O O . ILE A 1 336 ? -6.484 -5.5 -16.469 1 82.31 336 ILE A O 1
ATOM 2695 N N . TRP A 1 337 ? -6.27 -5.336 -14.242 1 77.88 337 TRP A N 1
ATOM 2696 C CA . TRP A 1 337 ? -5.738 -6.691 -14.133 1 77.88 337 TRP A CA 1
ATOM 2697 C C . TRP A 1 337 ? -6.816 -7.727 -14.453 1 77.88 337 TRP A C 1
ATOM 2699 O O . TRP A 1 337 ? -6.555 -8.703 -15.156 1 77.88 337 TRP A O 1
ATOM 2709 N N . ASP A 1 338 ? -7.941 -7.504 -13.969 1 79.94 338 ASP A N 1
ATOM 2710 C CA . ASP A 1 338 ? -9.055 -8.398 -14.273 1 79.94 338 ASP A CA 1
ATOM 2711 C C . ASP A 1 338 ? -9.438 -8.312 -15.75 1 79.94 338 ASP A C 1
ATOM 2713 O O . ASP A 1 338 ? -9.727 -9.328 -16.391 1 79.94 338 ASP A O 1
ATOM 2717 N N . ALA A 1 339 ? -9.414 -7.043 -16.219 1 83.56 339 ALA A N 1
ATOM 2718 C CA . ALA A 1 339 ? -9.758 -6.852 -17.625 1 83.56 339 ALA A CA 1
ATOM 2719 C C . ALA A 1 339 ? -8.75 -7.555 -18.531 1 83.56 339 ALA A C 1
ATOM 2721 O O . ALA A 1 339 ? -9.133 -8.172 -19.531 1 83.56 339 ALA A O 1
ATOM 2722 N N . ARG A 1 340 ? -7.547 -7.48 -18.156 1 79.69 340 ARG A N 1
ATOM 2723 C CA . ARG A 1 340 ? -6.512 -8.141 -18.938 1 79.69 340 ARG A CA 1
ATOM 2724 C C . ARG A 1 340 ? -6.645 -9.656 -18.859 1 79.69 340 ARG A C 1
ATOM 2726 O O . ARG A 1 340 ? -6.441 -10.359 -19.844 1 79.69 340 ARG A O 1
ATOM 2733 N N . ARG A 1 341 ? -6.93 -10.133 -17.703 1 77.44 341 ARG A N 1
ATOM 2734 C CA . ARG A 1 341 ? -7.129 -11.57 -17.531 1 77.44 341 ARG A CA 1
ATOM 2735 C C . ARG A 1 341 ? -8.273 -12.07 -18.406 1 77.44 341 ARG A C 1
ATOM 2737 O O . ARG A 1 341 ? -8.164 -13.133 -19.016 1 77.44 341 ARG A O 1
ATOM 2744 N N . PHE A 1 342 ? -9.312 -11.312 -18.5 1 79.06 342 PHE A N 1
ATOM 2745 C CA . PHE A 1 342 ? -10.461 -11.703 -19.312 1 79.06 342 PHE A CA 1
ATOM 2746 C C . PHE A 1 342 ? -10.117 -11.664 -20.797 1 79.06 342 PHE A C 1
ATOM 2748 O O . PHE A 1 342 ? -10.539 -12.531 -21.562 1 79.06 342 PHE A O 1
ATOM 2755 N N . LEU A 1 343 ? -9.32 -10.664 -21.094 1 75.62 343 LEU A N 1
ATOM 2756 C CA . LEU A 1 343 ? -8.883 -10.578 -22.484 1 75.62 343 LEU A CA 1
ATOM 2757 C C . LEU A 1 343 ? -8.023 -11.781 -22.859 1 75.62 343 LEU A C 1
ATOM 2759 O O . LEU A 1 343 ? -8.172 -12.344 -23.938 1 75.62 343 LEU A O 1
ATOM 2763 N N . THR A 1 344 ? -7.199 -12.203 -21.984 1 75.56 344 THR A N 1
ATOM 2764 C CA . THR A 1 344 ? -6.309 -13.328 -22.234 1 75.56 344 THR A CA 1
ATOM 2765 C C . THR A 1 344 ? -7.102 -14.633 -22.344 1 75.56 344 THR A C 1
ATOM 2767 O O . THR A 1 344 ? -6.797 -15.484 -23.172 1 75.56 344 THR A O 1
ATOM 2770 N N . THR A 1 345 ? -8.062 -14.742 -21.547 1 75.75 345 THR A N 1
ATOM 2771 C CA . THR A 1 345 ? -8.891 -15.938 -21.594 1 75.75 345 THR A CA 1
ATOM 2772 C C . THR A 1 345 ? -9.688 -16 -22.891 1 75.75 345 THR A C 1
ATOM 2774 O O . THR A 1 345 ? -9.828 -17.062 -23.484 1 75.75 345 THR A O 1
ATOM 2777 N N . ARG A 1 346 ? -10.109 -14.859 -23.328 1 74.44 346 ARG A N 1
ATOM 2778 C CA . ARG A 1 346 ? -10.891 -14.812 -24.547 1 74.44 346 ARG A CA 1
ATOM 2779 C C . ARG A 1 346 ? -10.016 -15.094 -25.766 1 74.44 346 ARG A C 1
ATOM 2781 O O . ARG A 1 346 ? -10.438 -15.789 -26.703 1 74.44 346 ARG A O 1
ATOM 2788 N N . LYS A 1 347 ? -8.844 -14.609 -25.672 1 72.06 347 LYS A N 1
ATOM 2789 C CA . LYS A 1 347 ? -7.93 -14.836 -26.781 1 72.06 347 LYS A CA 1
ATOM 2790 C C . LYS A 1 347 ? -7.461 -16.281 -26.828 1 72.06 347 LYS A C 1
ATOM 2792 O O . LYS A 1 347 ? -7.109 -16.797 -27.891 1 72.06 347 LYS A O 1
ATOM 2797 N N . GLY A 1 348 ? -7.441 -16.922 -25.641 1 70.62 348 GLY A N 1
ATOM 2798 C CA . GLY A 1 348 ? -7.023 -18.312 -25.578 1 70.62 348 GLY A CA 1
ATOM 2799 C C . GLY A 1 348 ? -8.055 -19.266 -26.172 1 70.62 348 GLY A C 1
ATOM 2800 O O . GLY A 1 348 ? -7.727 -20.406 -26.5 1 70.62 348 GLY A O 1
ATOM 2801 N N . MET A 1 349 ? -9.305 -18.781 -26.438 1 72.06 349 MET A N 1
ATOM 2802 C CA . MET A 1 349 ? -10.367 -19.594 -27 1 72.06 349 MET A CA 1
ATOM 2803 C C . MET A 1 349 ? -10.312 -19.578 -28.531 1 72.06 349 MET A C 1
ATOM 2805 O O . MET A 1 349 ? -11.32 -19.312 -29.188 1 72.06 349 MET A O 1
ATOM 2809 N N . ASN A 1 350 ? -9.078 -19.828 -29.031 1 70.5 350 ASN A N 1
ATOM 2810 C CA . ASN A 1 350 ? -8.898 -19.781 -30.484 1 70.5 350 ASN A CA 1
ATOM 2811 C C . ASN A 1 350 ? -9.055 -21.172 -31.109 1 70.5 350 ASN A C 1
ATOM 2813 O O . ASN A 1 350 ? -9.117 -22.172 -30.391 1 70.5 350 ASN A O 1
ATOM 2817 N N . ALA A 1 351 ? -9.305 -21.25 -32.344 1 67.75 351 ALA A N 1
ATOM 2818 C CA . ALA A 1 351 ? -9.555 -22.453 -33.156 1 67.75 351 ALA A CA 1
ATOM 2819 C C . ALA A 1 351 ? -8.406 -23.453 -33 1 67.75 351 ALA A C 1
ATOM 2821 O O . ALA A 1 351 ? -8.617 -24.672 -33.031 1 67.75 351 ALA A O 1
ATOM 2822 N N . GLY A 1 352 ? -7.238 -22.859 -32.781 1 68.56 352 GLY A N 1
ATOM 2823 C CA . GLY A 1 352 ? -6.102 -23.75 -32.625 1 68.56 352 GLY A CA 1
ATOM 2824 C C . GLY A 1 352 ? -6.195 -24.609 -31.391 1 68.56 352 GLY A C 1
ATOM 2825 O O . GLY A 1 352 ? -5.824 -25.797 -31.406 1 68.56 352 GLY A O 1
ATOM 2826 N N . ALA A 1 353 ? -6.867 -24.094 -30.391 1 70.88 353 ALA A N 1
ATOM 2827 C CA . ALA A 1 353 ? -7.016 -24.844 -29.141 1 70.88 353 ALA A CA 1
ATOM 2828 C C . ALA A 1 353 ? -8.008 -25.984 -29.312 1 70.88 353 ALA A C 1
ATOM 2830 O O . ALA A 1 353 ? -7.902 -27.016 -28.641 1 70.88 353 ALA A O 1
ATOM 2831 N N . LEU A 1 354 ? -8.859 -25.938 -30.359 1 72.44 354 LEU A N 1
ATOM 2832 C CA . LEU A 1 354 ? -9.867 -26.969 -30.609 1 72.44 354 LEU A CA 1
ATOM 2833 C C . LEU A 1 354 ? -9.258 -28.156 -31.344 1 72.44 354 LEU A C 1
ATOM 2835 O O . LEU A 1 354 ? -9.664 -29.297 -31.125 1 72.44 354 LEU A O 1
ATOM 2839 N N . LEU A 1 355 ? -8.188 -27.906 -32.031 1 73.81 355 LEU A N 1
ATOM 2840 C CA . LEU A 1 355 ? -7.664 -28.922 -32.906 1 73.81 355 LEU A CA 1
ATOM 2841 C C . LEU A 1 355 ? -6.578 -29.75 -32.219 1 73.81 355 LEU A C 1
ATOM 2843 O O . LEU A 1 355 ? -6.273 -30.859 -32.656 1 73.81 355 LEU A O 1
ATOM 2847 N N . THR A 1 356 ? -6.105 -29.219 -31.141 1 76.06 356 THR A N 1
ATOM 2848 C CA . THR A 1 356 ? -4.922 -29.812 -30.531 1 76.06 356 THR A CA 1
ATOM 2849 C C . THR A 1 356 ? -5.215 -31.219 -30.031 1 76.06 356 THR A C 1
ATOM 2851 O O . THR A 1 356 ? -4.453 -32.156 -30.312 1 76.06 356 THR A O 1
ATOM 2854 N N . PRO A 1 357 ? -6.348 -31.484 -29.391 1 71.69 357 PRO A N 1
ATOM 2855 C CA . PRO A 1 357 ? -6.551 -32.844 -28.891 1 71.69 357 PRO A CA 1
ATOM 2856 C C . PRO A 1 357 ? -6.793 -33.875 -30 1 71.69 357 PRO A C 1
ATOM 2858 O O . PRO A 1 357 ? -6.496 -35.062 -29.828 1 71.69 357 PRO A O 1
ATOM 2861 N N . LEU A 1 358 ? -7.215 -33.406 -31.188 1 71.5 358 LEU A N 1
ATOM 2862 C CA . LEU A 1 358 ? -7.496 -34.281 -32.312 1 71.5 358 LEU A CA 1
ATOM 2863 C C . LEU A 1 358 ? -6.203 -34.812 -32.906 1 71.5 358 LEU A C 1
ATOM 2865 O O . LEU A 1 358 ? -6.125 -36 -33.312 1 71.5 358 LEU A O 1
ATOM 2869 N N . ILE A 1 359 ? -5.27 -33.938 -32.781 1 74.81 359 ILE A N 1
ATOM 2870 C CA . ILE A 1 359 ? -4.016 -34.281 -33.438 1 74.81 359 ILE A CA 1
ATOM 2871 C C . ILE A 1 359 ? -3.217 -35.25 -32.562 1 74.81 359 ILE A C 1
ATOM 2873 O O . ILE A 1 359 ? -2.449 -36.062 -33.062 1 74.81 359 ILE A O 1
ATOM 2877 N N . LYS A 1 360 ? -3.5 -35.25 -31.266 1 73.69 360 LYS A N 1
ATOM 2878 C CA . LYS A 1 360 ? -2.76 -36.094 -30.328 1 73.69 360 LYS A CA 1
ATOM 2879 C C . LYS A 1 360 ? -3.031 -37.562 -30.578 1 73.69 360 LYS A C 1
ATOM 2881 O O . LYS A 1 360 ? -2.17 -38.406 -30.328 1 73.69 360 LYS A O 1
ATOM 2886 N N . ASP A 1 361 ? -4.203 -37.906 -31.203 1 73.38 361 ASP A N 1
ATOM 2887 C CA . ASP A 1 361 ? -4.609 -39.312 -31.359 1 73.38 361 ASP A CA 1
ATOM 2888 C C . ASP A 1 361 ? -4.172 -39.875 -32.719 1 73.38 361 ASP A C 1
ATOM 2890 O O . ASP A 1 361 ? -4.215 -41.094 -32.938 1 73.38 361 ASP A O 1
ATOM 2894 N N . VAL A 1 362 ? -3.586 -39.031 -33.562 1 75.44 362 VAL A N 1
ATOM 2895 C CA . VAL A 1 362 ? -3.342 -39.406 -34.969 1 75.44 362 VAL A CA 1
ATOM 2896 C C . VAL A 1 362 ? -2.258 -40.5 -35 1 75.44 362 VAL A C 1
ATOM 2898 O O . VAL A 1 362 ? -2.414 -41.5 -35.688 1 75.44 362 VAL A O 1
ATOM 2901 N N . PRO A 1 363 ? -1.171 -40.281 -34.25 1 71.31 363 PRO A N 1
ATOM 2902 C CA . PRO A 1 363 ? -0.141 -41.344 -34.344 1 71.31 363 PRO A CA 1
ATOM 2903 C C . PRO A 1 363 ? -0.649 -42.719 -33.906 1 71.31 363 PRO A C 1
ATOM 2905 O O . PRO A 1 363 ? -0.301 -43.719 -34.531 1 71.31 363 PRO A O 1
ATOM 2908 N N . GLN A 1 364 ? -1.415 -42.75 -32.875 1 70.31 364 GLN A N 1
ATOM 2909 C CA . GLN A 1 364 ? -1.948 -44.031 -32.406 1 70.31 364 GLN A CA 1
ATOM 2910 C C . GLN A 1 364 ? -2.879 -44.625 -33.438 1 70.31 364 GLN A C 1
ATOM 2912 O O . GLN A 1 364 ? -2.889 -45.844 -33.625 1 70.31 364 GLN A O 1
ATOM 2917 N N . LEU A 1 365 ? -3.641 -43.781 -34.125 1 74.31 365 LEU A N 1
ATOM 2918 C CA . LEU A 1 365 ? -4.555 -44.25 -35.156 1 74.31 365 LEU A CA 1
ATOM 2919 C C . LEU A 1 365 ? -3.785 -44.812 -36.344 1 74.31 365 LEU A C 1
ATOM 2921 O O . LEU A 1 365 ? -4.152 -45.875 -36.875 1 74.31 365 LEU A O 1
ATOM 2925 N N . LEU A 1 366 ? -2.775 -44.125 -36.719 1 72.38 366 LEU A N 1
ATOM 2926 C CA . LEU A 1 366 ? -1.977 -44.594 -37.844 1 72.38 366 LEU A CA 1
ATOM 2927 C C . LEU A 1 366 ? -1.312 -45.938 -37.531 1 72.38 366 LEU A C 1
ATOM 2929 O O . LEU A 1 366 ? -1.235 -46.781 -38.406 1 72.38 366 LEU A O 1
ATOM 2933 N N . MET A 1 367 ? -0.923 -46.062 -36.375 1 69.38 367 MET A N 1
ATOM 2934 C CA . MET A 1 367 ? -0.301 -47.312 -35.969 1 69.38 367 MET A CA 1
ATOM 2935 C C . MET A 1 367 ? -1.323 -48.469 -35.969 1 69.38 367 MET A C 1
ATOM 2937 O O . MET A 1 367 ? -1.014 -49.562 -36.375 1 69.38 367 MET A O 1
ATOM 2941 N N . ALA A 1 368 ? -2.496 -48.094 -35.438 1 69.06 368 ALA A N 1
ATOM 2942 C CA . ALA A 1 368 ? -3.547 -49.125 -35.406 1 69.06 368 ALA A CA 1
ATOM 2943 C C . ALA A 1 368 ? -3.896 -49.562 -36.812 1 69.06 368 ALA A C 1
ATOM 2945 O O . ALA A 1 368 ? -4.062 -50.781 -37.062 1 69.06 368 ALA A O 1
ATOM 2946 N N . LEU A 1 369 ? -3.912 -48.688 -37.75 1 72.12 369 LEU A N 1
ATOM 2947 C CA . LEU A 1 369 ? -4.246 -49 -39.125 1 72.12 369 LEU A CA 1
ATOM 2948 C C . LEU A 1 369 ? -3.135 -49.812 -39.781 1 72.12 369 LEU A C 1
ATOM 2950 O O . LEU A 1 369 ? -3.404 -50.75 -40.531 1 72.12 369 LEU A O 1
ATOM 2954 N N . ARG A 1 370 ? -1.963 -49.531 -39.406 1 70.38 370 ARG A N 1
ATOM 2955 C CA . ARG A 1 370 ? -0.832 -50.25 -39.969 1 70.38 370 ARG A CA 1
ATOM 2956 C C . ARG A 1 370 ? -0.729 -51.656 -39.406 1 70.38 370 ARG A C 1
ATOM 2958 O O . ARG A 1 370 ? -0.325 -52.562 -40.125 1 70.38 370 ARG A O 1
ATOM 2965 N N . ALA A 1 371 ? -0.952 -51.75 -38.156 1 65.5 371 ALA A N 1
ATOM 2966 C CA . ALA A 1 371 ? -0.903 -53.062 -37.531 1 65.5 371 ALA A CA 1
ATOM 2967 C C . ALA A 1 371 ? -1.902 -54.031 -38.188 1 65.5 371 ALA A C 1
ATOM 2969 O O . ALA A 1 371 ? -1.656 -55.25 -38.281 1 65.5 371 ALA A O 1
ATOM 2970 N N . ILE A 1 372 ? -2.945 -53.5 -38.688 1 67.38 372 ILE A N 1
ATOM 2971 C CA . ILE A 1 372 ? -3.977 -54.312 -39.312 1 67.38 372 ILE A CA 1
ATOM 2972 C C . ILE A 1 372 ? -3.549 -54.656 -40.75 1 67.38 372 ILE A C 1
ATOM 2974 O O . ILE A 1 372 ? -3.744 -55.781 -41.188 1 67.38 372 ILE A O 1
ATOM 2978 N N . GLU A 1 373 ? -3.002 -53.656 -41.406 1 67.75 373 GLU A N 1
ATOM 2979 C CA . GLU A 1 373 ? -2.68 -53.875 -42.812 1 67.75 373 GLU A CA 1
ATOM 2980 C C . GLU A 1 373 ? -1.485 -54.812 -42.969 1 67.75 373 GLU A C 1
ATOM 2982 O O . GLU A 1 373 ? -1.47 -55.656 -43.875 1 67.75 373 GLU A O 1
ATOM 2987 N N . SER A 1 374 ? -0.444 -54.531 -42.219 1 63.22 374 SER A N 1
ATOM 2988 C CA . SER A 1 374 ? 0.732 -55.406 -42.375 1 63.22 374 SER A CA 1
ATOM 2989 C C . SER A 1 374 ? 1.142 -56.031 -41.062 1 63.22 374 SER A C 1
ATOM 2991 O O . SER A 1 374 ? 2.154 -55.625 -40.469 1 63.22 374 SER A O 1
ATOM 2993 N N . PRO A 1 375 ? 0.299 -57 -40.562 1 55.31 375 PRO A N 1
ATOM 2994 C CA . PRO A 1 375 ? 0.62 -57.625 -39.281 1 55.31 375 PRO A CA 1
ATOM 2995 C C . PRO A 1 375 ? 2.008 -58.25 -39.281 1 55.31 375 PRO A C 1
ATOM 2997 O O . PRO A 1 375 ? 2.6 -58.438 -38.219 1 55.31 375 PRO A O 1
ATOM 3000 N N . HIS A 1 376 ? 2.494 -58.875 -40.438 1 52.56 376 HIS A N 1
ATOM 3001 C CA . HIS A 1 376 ? 3.725 -59.656 -40.5 1 52.56 376 HIS A CA 1
ATOM 3002 C C . HIS A 1 376 ? 4.949 -58.75 -40.344 1 52.56 376 HIS A C 1
ATOM 3004 O O . HIS A 1 376 ? 5.988 -59.188 -39.844 1 52.56 376 HIS A O 1
ATOM 3010 N N . THR A 1 377 ? 5.023 -57.812 -41.062 1 48.12 377 THR A N 1
ATOM 3011 C CA . THR A 1 377 ? 6.293 -57.094 -41.188 1 48.12 377 THR A CA 1
ATOM 3012 C C . THR A 1 377 ? 6.594 -56.281 -39.938 1 48.12 377 THR A C 1
ATOM 3014 O O . THR A 1 377 ? 7.75 -55.969 -39.656 1 48.12 377 THR A O 1
ATOM 3017 N N . SER A 1 378 ? 5.762 -55.344 -39.5 1 49.5 378 SER A N 1
ATOM 3018 C CA . SER A 1 378 ? 6.273 -54.281 -38.625 1 49.5 378 SER A CA 1
ATOM 3019 C C . SER A 1 378 ? 6.086 -54.625 -37.156 1 49.5 378 SER A C 1
ATOM 3021 O O . SER A 1 378 ? 4.953 -54.719 -36.688 1 49.5 378 SER A O 1
ATOM 3023 N N . PRO A 1 379 ? 7.051 -55.375 -36.656 1 47.75 379 PRO A N 1
ATOM 3024 C CA . PRO A 1 379 ? 7.062 -55.625 -35.219 1 47.75 379 PRO A CA 1
ATOM 3025 C C . PRO A 1 379 ? 6.832 -54.344 -34.406 1 47.75 379 PRO A C 1
ATOM 3027 O O . PRO A 1 379 ? 7.289 -54.281 -33.25 1 47.75 379 PRO A O 1
ATOM 3030 N N . LEU A 1 380 ? 6.43 -53.438 -35.094 1 51.78 380 LEU A N 1
ATOM 3031 C CA . LEU A 1 380 ? 6.355 -52.281 -34.188 1 51.78 380 LEU A CA 1
ATOM 3032 C C . LEU A 1 380 ? 5.508 -52.594 -32.969 1 51.78 380 LEU A C 1
ATOM 3034 O O . LEU A 1 380 ? 4.324 -52.906 -33.094 1 51.78 380 LEU A O 1
ATOM 3038 N N . SER A 1 381 ? 6.27 -53.031 -31.875 1 60.41 381 SER A N 1
ATOM 3039 C CA . SER A 1 381 ? 5.664 -53.375 -30.594 1 60.41 381 SER A CA 1
ATOM 3040 C C . SER A 1 381 ? 4.98 -52.156 -29.953 1 60.41 381 SER A C 1
ATOM 3042 O O . SER A 1 381 ? 5.309 -51 -30.281 1 60.41 381 SER A O 1
ATOM 3044 N N . LEU A 1 382 ? 3.723 -52.312 -29.594 1 61.66 382 LEU A N 1
ATOM 3045 C CA . LEU A 1 382 ? 3.016 -51.344 -28.766 1 61.66 382 LEU A CA 1
ATOM 3046 C C . LEU A 1 382 ? 3.979 -50.625 -27.828 1 61.66 382 LEU A C 1
ATOM 3048 O O . LEU A 1 382 ? 3.799 -49.438 -27.547 1 61.66 382 LEU A O 1
ATOM 3052 N N . ALA A 1 383 ? 5.074 -51.344 -27.562 1 59.34 383 ALA A N 1
ATOM 3053 C CA . ALA A 1 383 ? 6.066 -50.75 -26.672 1 59.34 383 ALA A CA 1
ATOM 3054 C C . ALA A 1 383 ? 6.867 -49.656 -27.391 1 59.34 383 ALA A C 1
ATOM 3056 O O . ALA A 1 383 ? 7.168 -48.625 -26.797 1 59.34 383 ALA A O 1
ATOM 3057 N N . GLN A 1 384 ? 7.188 -49.875 -28.703 1 63.03 384 GLN A N 1
ATOM 3058 C CA . GLN A 1 384 ? 7.961 -48.906 -29.453 1 63.03 384 GLN A CA 1
ATOM 3059 C C . GLN A 1 384 ? 7.137 -47.656 -29.75 1 63.03 384 GLN A C 1
ATOM 3061 O O . GLN A 1 384 ? 7.66 -46.531 -29.719 1 63.03 384 GLN A O 1
ATOM 3066 N N . LEU A 1 385 ? 5.875 -47.875 -29.922 1 65.75 385 LEU A N 1
ATOM 3067 C CA . LEU A 1 385 ? 4.992 -46.75 -30.141 1 65.75 385 LEU A CA 1
ATOM 3068 C C . LEU A 1 385 ? 4.91 -45.875 -28.891 1 65.75 385 LEU A C 1
ATOM 3070 O O . LEU A 1 385 ? 4.977 -44.656 -28.984 1 65.75 385 LEU A O 1
ATOM 3074 N N . ASP A 1 386 ? 4.762 -46.469 -27.781 1 64.31 386 ASP A N 1
ATOM 3075 C CA . ASP A 1 386 ? 4.676 -45.719 -26.531 1 64.31 386 ASP A CA 1
ATOM 3076 C C . ASP A 1 386 ? 5.977 -44.969 -26.25 1 64.31 386 ASP A C 1
ATOM 3078 O O . ASP A 1 386 ? 5.949 -43.812 -25.781 1 64.31 386 ASP A O 1
ATOM 3082 N N . LEU A 1 387 ? 7.043 -45.594 -26.594 1 63.28 387 LEU A N 1
ATOM 3083 C CA . LEU A 1 387 ? 8.336 -44.969 -26.375 1 63.28 387 LEU A CA 1
ATOM 3084 C C . LEU A 1 387 ? 8.5 -43.719 -27.25 1 63.28 387 LEU A C 1
ATOM 3086 O O . LEU A 1 387 ? 8.953 -42.688 -26.781 1 63.28 387 LEU A O 1
ATOM 3090 N N . VAL A 1 388 ? 8.141 -43.875 -28.531 1 68.38 388 VAL A N 1
ATOM 3091 C CA . VAL A 1 388 ? 8.281 -42.75 -29.453 1 68.38 388 VAL A CA 1
ATOM 3092 C C . VAL A 1 388 ? 7.348 -41.594 -29.047 1 68.38 388 VAL A C 1
ATOM 3094 O O . VAL A 1 388 ? 7.754 -40.438 -29.016 1 68.38 388 VAL A O 1
ATOM 3097 N N . GLN A 1 389 ? 6.172 -42 -28.672 1 69.56 389 GLN A N 1
ATOM 3098 C CA . GLN A 1 389 ? 5.207 -40.969 -28.281 1 69.56 389 GLN A CA 1
ATOM 3099 C C . GLN A 1 389 ? 5.641 -40.25 -27 1 69.56 389 GLN A C 1
ATOM 3101 O O . GLN A 1 389 ? 5.539 -39.031 -26.906 1 69.56 389 GLN A O 1
ATOM 3106 N N . THR A 1 390 ? 6.117 -40.969 -26.062 1 68.56 390 THR A N 1
ATOM 3107 C CA . THR A 1 390 ? 6.543 -40.406 -24.797 1 68.56 390 THR A CA 1
ATOM 3108 C C . THR A 1 390 ? 7.773 -39.5 -24.984 1 68.56 390 THR A C 1
ATOM 3110 O O . THR A 1 390 ? 7.855 -38.406 -24.438 1 68.56 390 THR A O 1
ATOM 3113 N N . THR A 1 391 ? 8.727 -40 -25.812 1 69.94 391 THR A N 1
ATOM 3114 C CA . THR A 1 391 ? 9.953 -39.25 -26.047 1 69.94 391 THR A CA 1
ATOM 3115 C C . THR A 1 391 ? 9.672 -37.938 -26.797 1 69.94 391 THR A C 1
ATOM 3117 O O . THR A 1 391 ? 10.234 -36.906 -26.469 1 69.94 391 THR A O 1
ATOM 3120 N N . VAL A 1 392 ? 8.75 -38.031 -27.719 1 73.81 392 VAL A N 1
ATOM 3121 C CA . VAL A 1 392 ? 8.414 -36.844 -28.5 1 73.81 392 VAL A CA 1
ATOM 3122 C C . VAL A 1 392 ? 7.684 -35.844 -27.625 1 73.81 392 VAL A C 1
ATOM 3124 O O . VAL A 1 392 ? 7.953 -34.625 -27.688 1 73.81 392 VAL A O 1
ATOM 3127 N N . THR A 1 393 ? 6.758 -36.375 -26.844 1 73.94 393 THR A N 1
ATOM 3128 C CA . THR A 1 393 ? 6.02 -35.469 -25.969 1 73.94 393 THR A CA 1
ATOM 3129 C C . THR A 1 393 ? 6.949 -34.812 -24.938 1 73.94 393 THR A C 1
ATOM 3131 O O . THR A 1 393 ? 6.828 -33.625 -24.641 1 73.94 393 THR A O 1
ATOM 3134 N N . GLN A 1 394 ? 7.852 -35.562 -24.422 1 75.5 394 GLN A N 1
ATOM 3135 C CA . GLN A 1 394 ? 8.82 -35.031 -23.469 1 75.5 394 GLN A CA 1
ATOM 3136 C C . GLN A 1 394 ? 9.711 -33.969 -24.125 1 75.5 394 GLN A C 1
ATOM 3138 O O . GLN A 1 394 ? 9.977 -32.938 -23.547 1 75.5 394 GLN A O 1
ATOM 3143 N N . PHE A 1 395 ? 10.102 -34.312 -25.312 1 76.75 395 PHE A N 1
ATOM 3144 C CA . PHE A 1 395 ? 10.953 -33.406 -26.047 1 76.75 395 PHE A CA 1
ATOM 3145 C C . PHE A 1 395 ? 10.203 -32.094 -26.359 1 76.75 395 PHE A C 1
ATOM 3147 O O . PHE A 1 395 ? 10.742 -31 -26.172 1 76.75 395 PHE A O 1
ATOM 3154 N N . ALA A 1 396 ? 9.062 -32.281 -26.875 1 79.31 396 ALA A N 1
ATOM 3155 C CA . ALA A 1 396 ? 8.258 -31.094 -27.188 1 79.31 396 ALA A CA 1
ATOM 3156 C C . ALA A 1 396 ? 8.008 -30.25 -25.922 1 79.31 396 ALA A C 1
ATOM 3158 O O . ALA A 1 396 ? 8.039 -29.031 -25.984 1 79.31 396 ALA A O 1
ATOM 3159 N N . GLY A 1 397 ? 7.719 -30.938 -24.812 1 81.62 397 GLY A N 1
ATOM 3160 C CA . GLY A 1 397 ? 7.551 -30.234 -23.547 1 81.62 397 GLY A CA 1
ATOM 3161 C C . GLY A 1 397 ? 8.789 -29.469 -23.125 1 81.62 397 GLY A C 1
ATOM 3162 O O . GLY A 1 397 ? 8.688 -28.328 -22.656 1 81.62 397 GLY A O 1
ATOM 3163 N N . LEU A 1 398 ? 9.906 -30 -23.297 1 81.69 398 LEU A N 1
ATOM 3164 C CA . LEU A 1 398 ? 11.164 -29.344 -22.984 1 81.69 398 LEU A CA 1
ATOM 3165 C C . LEU A 1 398 ? 11.391 -28.141 -23.906 1 81.69 398 LEU A C 1
ATOM 3167 O O . LEU A 1 398 ? 11.906 -27.109 -23.469 1 81.69 398 LEU A O 1
ATOM 3171 N N . LEU A 1 399 ? 11 -28.391 -25.109 1 82.56 399 LEU A N 1
ATOM 3172 C CA . LEU A 1 399 ? 11.164 -27.297 -26.078 1 82.56 399 LEU A CA 1
ATOM 3173 C C . LEU A 1 399 ? 10.305 -26.109 -25.688 1 82.56 399 LEU A C 1
ATOM 3175 O O . LEU A 1 399 ? 10.781 -24.969 -25.688 1 82.56 399 LEU A O 1
ATOM 3179 N N . VAL A 1 400 ? 9.141 -26.328 -25.422 1 80.06 400 VAL A N 1
ATOM 3180 C CA . VAL A 1 400 ? 8.227 -25.266 -25.016 1 80.06 400 VAL A CA 1
ATOM 3181 C C . VAL A 1 400 ? 8.742 -24.609 -23.734 1 80.06 400 VAL A C 1
ATOM 3183 O O . VAL A 1 400 ? 8.758 -23.375 -23.625 1 80.06 400 VAL A O 1
ATOM 3186 N N . SER A 1 401 ? 9.094 -25.422 -22.797 1 84.12 401 SER A N 1
ATOM 3187 C CA . SER A 1 401 ? 9.641 -24.906 -21.547 1 84.12 401 SER A CA 1
ATOM 3188 C C . SER A 1 401 ? 10.875 -24.047 -21.797 1 84.12 401 SER A C 1
ATOM 3190 O O . SER A 1 401 ? 11.078 -23.031 -21.109 1 84.12 401 SER A O 1
ATOM 3192 N N . PHE A 1 402 ? 11.703 -24.484 -22.672 1 84.69 402 PHE A N 1
ATOM 3193 C CA . PHE A 1 402 ? 12.922 -23.75 -23 1 84.69 402 PHE A CA 1
ATOM 3194 C C . PHE A 1 402 ? 12.594 -22.375 -23.531 1 84.69 402 PHE A C 1
ATOM 3196 O O . PHE A 1 402 ? 13.211 -21.375 -23.125 1 84.69 402 PHE A O 1
ATOM 3203 N N . PHE A 1 403 ? 11.625 -22.281 -24.391 1 79.81 403 PHE A N 1
ATOM 3204 C CA . PHE A 1 403 ? 11.219 -21 -24.938 1 79.81 403 PHE A CA 1
ATOM 3205 C C . PHE A 1 403 ? 10.664 -20.094 -23.844 1 79.81 403 PHE A C 1
ATOM 3207 O O . PHE A 1 403 ? 10.906 -18.891 -23.844 1 79.81 403 PHE A O 1
ATOM 3214 N N . HIS A 1 404 ? 9.984 -20.703 -23.016 1 80.75 404 HIS A N 1
ATOM 3215 C CA . HIS A 1 404 ? 9.484 -19.953 -21.875 1 80.75 404 HIS A CA 1
ATOM 3216 C C . HIS A 1 404 ? 10.625 -19.438 -21 1 80.75 404 HIS A C 1
ATOM 3218 O O . HIS A 1 404 ? 10.602 -18.281 -20.562 1 80.75 404 HIS A O 1
ATOM 3224 N N . MET A 1 405 ? 11.555 -20.266 -20.797 1 86.06 405 MET A N 1
ATOM 3225 C CA . MET A 1 405 ? 12.719 -19.875 -20.016 1 86.06 405 MET A CA 1
ATOM 3226 C C . MET A 1 405 ? 13.453 -18.703 -20.656 1 86.06 405 MET A C 1
ATOM 3228 O O . MET A 1 405 ? 13.922 -17.797 -19.969 1 86.06 405 MET A O 1
ATOM 3232 N N . LEU A 1 406 ? 13.523 -18.797 -21.906 1 83.19 406 LEU A N 1
ATOM 3233 C CA . LEU A 1 406 ? 14.203 -17.734 -22.641 1 83.19 406 LEU A CA 1
ATOM 3234 C C . LEU A 1 406 ? 13.453 -16.422 -22.484 1 83.19 406 LEU A C 1
ATOM 3236 O O . LEU A 1 406 ? 14.07 -15.359 -22.328 1 83.19 406 LEU A O 1
ATOM 3240 N N . GLU A 1 407 ? 12.227 -16.516 -22.562 1 79.62 407 GLU A N 1
ATOM 3241 C CA . GLU A 1 407 ? 11.398 -15.336 -22.391 1 79.62 407 GLU A CA 1
ATOM 3242 C C . GLU A 1 407 ? 11.555 -14.75 -20.984 1 79.62 407 GLU A C 1
ATOM 3244 O O . GLU A 1 407 ? 11.688 -13.531 -20.828 1 79.62 407 GLU A O 1
ATOM 3249 N N . MET A 1 408 ? 11.508 -15.578 -20.047 1 81.5 408 MET A N 1
ATOM 3250 C CA . MET A 1 408 ? 11.68 -15.156 -18.656 1 81.5 408 MET A CA 1
ATOM 3251 C C . MET A 1 408 ? 13.055 -14.523 -18.453 1 81.5 408 MET A C 1
ATOM 3253 O O . MET A 1 408 ? 13.188 -13.547 -17.703 1 81.5 408 MET A O 1
ATOM 3257 N N . LEU A 1 409 ? 14.016 -15.109 -19.047 1 83.5 409 LEU A N 1
ATOM 3258 C CA . LEU A 1 409 ? 15.367 -14.562 -18.969 1 83.5 409 LEU A CA 1
ATOM 3259 C C . LEU A 1 409 ? 15.414 -13.141 -19.531 1 83.5 409 LEU A C 1
ATOM 3261 O O . LEU A 1 409 ? 16 -12.25 -18.906 1 83.5 409 LEU A O 1
ATOM 3265 N N . ALA A 1 410 ? 14.82 -12.977 -20.656 1 80.62 410 ALA A N 1
ATOM 3266 C CA . ALA A 1 410 ? 14.805 -11.656 -21.281 1 80.62 410 ALA A CA 1
ATOM 3267 C C . ALA A 1 410 ? 14.164 -10.625 -20.359 1 80.62 410 ALA A C 1
ATOM 3269 O O . ALA A 1 410 ? 14.664 -9.508 -20.219 1 80.62 410 ALA A O 1
ATOM 3270 N N . LYS A 1 411 ? 13.164 -11.031 -19.766 1 77.06 411 LYS A N 1
ATOM 3271 C CA . LYS A 1 411 ? 12.477 -10.156 -18.828 1 77.06 411 LYS A CA 1
ATOM 3272 C C . LYS A 1 411 ? 13.367 -9.836 -17.625 1 77.06 411 LYS A C 1
ATOM 3274 O O . LYS A 1 411 ? 13.492 -8.68 -17.219 1 77.06 411 LYS A O 1
ATOM 3279 N N . ASN A 1 412 ? 13.938 -10.844 -17.094 1 80.5 412 ASN A N 1
ATOM 3280 C CA . ASN A 1 412 ? 14.758 -10.68 -15.898 1 80.5 412 ASN A CA 1
ATOM 3281 C C . ASN A 1 412 ? 16 -9.844 -16.188 1 80.5 412 ASN A C 1
ATOM 3283 O O . ASN A 1 412 ? 16.469 -9.102 -15.312 1 80.5 412 ASN A O 1
ATOM 3287 N N . LEU A 1 413 ? 16.469 -10 -17.375 1 82.56 413 LEU A N 1
ATOM 3288 C CA . LEU A 1 413 ? 17.641 -9.219 -17.75 1 82.56 413 LEU A CA 1
ATOM 3289 C C . LEU A 1 413 ? 17.328 -7.73 -17.75 1 82.56 413 LEU A C 1
ATOM 3291 O O . LEU A 1 413 ? 18.156 -6.91 -17.359 1 82.56 413 LEU A O 1
ATOM 3295 N N . ARG A 1 414 ? 16.203 -7.402 -18.141 1 76.31 414 ARG A N 1
ATOM 3296 C CA . ARG A 1 414 ? 15.789 -6.004 -18.109 1 76.31 414 ARG A CA 1
ATOM 3297 C C . ARG A 1 414 ? 15.672 -5.496 -16.672 1 76.31 414 ARG A C 1
ATOM 3299 O O . ARG A 1 414 ? 16 -4.344 -16.391 1 76.31 414 ARG A O 1
ATOM 3306 N N . MET A 1 415 ? 15.242 -6.371 -15.852 1 76.75 415 MET A N 1
ATOM 3307 C CA . MET A 1 415 ? 15.109 -5.988 -14.453 1 76.75 415 MET A CA 1
ATOM 3308 C C . MET A 1 415 ? 16.469 -5.781 -13.805 1 76.75 415 MET A C 1
ATOM 3310 O O . MET A 1 415 ? 16.641 -4.883 -12.984 1 76.75 415 MET A O 1
ATOM 3314 N N . ILE A 1 416 ? 17.359 -6.594 -14.203 1 80.06 416 ILE A N 1
ATOM 3315 C CA . ILE A 1 416 ? 18.719 -6.465 -13.688 1 80.06 416 ILE A CA 1
ATOM 3316 C C . ILE A 1 416 ? 19.312 -5.133 -14.141 1 80.06 416 ILE A C 1
ATOM 3318 O O . ILE A 1 416 ? 19.984 -4.445 -13.359 1 80.06 416 ILE A O 1
ATOM 3322 N N . LYS A 1 417 ? 19.047 -4.836 -15.336 1 81.06 417 LYS A N 1
ATOM 3323 C CA . LYS A 1 417 ? 19.547 -3.57 -15.867 1 81.06 417 LYS A CA 1
ATOM 3324 C C . LYS A 1 417 ? 18.984 -2.389 -15.086 1 81.06 417 LYS A C 1
ATOM 3326 O O . LYS A 1 417 ? 19.703 -1.445 -14.758 1 81.06 417 LYS A O 1
ATOM 3331 N N . ASN A 1 418 ? 17.797 -2.473 -14.828 1 77.06 418 ASN A N 1
ATOM 3332 C CA . ASN A 1 418 ? 17.156 -1.402 -14.078 1 77.06 418 ASN A CA 1
ATOM 3333 C C . ASN A 1 418 ? 17.75 -1.257 -12.68 1 77.06 418 ASN A C 1
ATOM 3335 O O . ASN A 1 418 ? 17.891 -0.142 -12.172 1 77.06 418 ASN A O 1
ATOM 3339 N N . LEU A 1 419 ? 18.031 -2.32 -12.102 1 78.12 419 LEU A N 1
ATOM 3340 C CA . LEU A 1 419 ? 18.625 -2.303 -10.766 1 78.12 419 LEU A CA 1
ATOM 3341 C C . LEU A 1 419 ? 19.984 -1.628 -10.789 1 78.12 419 LEU A C 1
ATOM 3343 O O . LEU A 1 419 ? 20.281 -0.792 -9.93 1 78.12 419 LEU A O 1
ATOM 3347 N N . TYR A 1 420 ? 20.766 -1.963 -11.781 1 81.69 420 TYR A N 1
ATOM 3348 C CA . TYR A 1 420 ? 22.094 -1.371 -11.867 1 81.69 420 TYR A CA 1
ATOM 3349 C C . TYR A 1 420 ? 22.016 0.089 -12.297 1 81.69 420 TYR A C 1
ATOM 3351 O O . TYR A 1 420 ? 22.828 0.913 -11.875 1 81.69 420 TYR A O 1
ATOM 3359 N N . ASP A 1 421 ? 21 0.39 -13.078 1 80.94 421 ASP A N 1
ATOM 3360 C CA . ASP A 1 421 ? 20.797 1.769 -13.508 1 80.94 421 ASP A CA 1
ATOM 3361 C C . ASP A 1 421 ? 20.375 2.656 -12.344 1 80.94 421 ASP A C 1
ATOM 3363 O O . ASP A 1 421 ? 20.688 3.852 -12.32 1 80.94 421 ASP A O 1
ATOM 3367 N N . LEU A 1 422 ? 19.688 2.082 -11.422 1 80.5 422 LEU A N 1
ATOM 3368 C CA . LEU A 1 422 ? 19.266 2.826 -10.242 1 80.5 422 LEU A CA 1
ATOM 3369 C C . LEU A 1 422 ? 20.469 3.35 -9.469 1 80.5 422 LEU A C 1
ATOM 3371 O O . LEU A 1 422 ? 20.422 4.449 -8.906 1 80.5 422 LEU A O 1
ATOM 3375 N N . MET A 1 423 ? 21.469 2.643 -9.5 1 82.12 423 MET A N 1
ATOM 3376 C CA . MET A 1 423 ? 22.672 3.002 -8.742 1 82.12 423 MET A CA 1
ATOM 3377 C C . MET A 1 423 ? 23.406 4.164 -9.398 1 82.12 423 MET A C 1
ATOM 3379 O O . MET A 1 423 ? 24.156 4.879 -8.742 1 82.12 423 MET A O 1
ATOM 3383 N N . GLU A 1 424 ? 22.969 4.391 -10.633 1 83.56 424 GLU A N 1
ATOM 3384 C CA . GLU A 1 424 ? 23.734 5.398 -11.352 1 83.56 424 GLU A CA 1
ATOM 3385 C C . GLU A 1 424 ? 22.859 6.578 -11.758 1 83.56 424 GLU A C 1
ATOM 3387 O O . GLU A 1 424 ? 23.25 7.375 -12.617 1 83.56 424 GLU A O 1
ATOM 3392 N N . ILE A 1 425 ? 21.812 6.727 -11.188 1 86.12 425 ILE A N 1
ATOM 3393 C CA . ILE A 1 425 ? 20.953 7.855 -11.531 1 86.12 425 ILE A CA 1
ATOM 3394 C C . ILE A 1 425 ? 21.609 9.156 -11.094 1 86.12 425 ILE A C 1
ATOM 3396 O O . ILE A 1 425 ? 21.969 9.32 -9.922 1 86.12 425 ILE A O 1
ATOM 3400 N N . PRO A 1 426 ? 21.844 9.984 -12.023 1 87.56 426 PRO A N 1
ATOM 3401 C CA . PRO A 1 426 ? 22.469 11.258 -11.633 1 87.56 426 PRO A CA 1
ATOM 3402 C C . PRO A 1 426 ? 21.469 12.203 -10.953 1 87.56 426 PRO A C 1
ATOM 3404 O O . PRO A 1 426 ? 20.297 12.242 -11.328 1 87.56 426 PRO A O 1
ATOM 3407 N N . ASN A 1 427 ? 21.953 13.031 -10 1 91.5 427 ASN A N 1
ATOM 3408 C CA . ASN A 1 427 ? 21.141 14.039 -9.328 1 91.5 427 ASN A CA 1
ATOM 3409 C C . ASN A 1 427 ? 20.969 15.289 -10.188 1 91.5 427 ASN A C 1
ATOM 3411 O O . ASN A 1 427 ? 21.891 15.672 -10.922 1 91.5 427 ASN A O 1
ATOM 3415 N N . GLU A 1 428 ? 19.828 15.875 -10.141 1 91 428 GLU A N 1
ATOM 3416 C CA . GLU A 1 428 ? 19.562 17.094 -10.883 1 91 428 GLU A CA 1
ATOM 3417 C C . GLU A 1 428 ? 20.312 18.281 -10.281 1 91 428 GLU A C 1
ATOM 3419 O O . GLU A 1 428 ? 20.734 19.188 -11.008 1 91 428 GLU A O 1
ATOM 3424 N N . VAL A 1 429 ? 20.359 18.312 -8.945 1 92.12 429 VAL A N 1
ATOM 3425 C CA . VAL A 1 429 ? 21.203 19.312 -8.289 1 92.12 429 VAL A CA 1
ATOM 3426 C C . VAL A 1 429 ? 22.656 18.844 -8.281 1 92.12 429 VAL A C 1
ATOM 3428 O O . VAL A 1 429 ? 23.016 17.953 -7.512 1 92.12 429 VAL A O 1
ATOM 3431 N N . ARG A 1 430 ? 23.469 19.469 -9.078 1 87 430 ARG A N 1
ATOM 3432 C CA . ARG A 1 430 ? 24.844 19.047 -9.281 1 87 430 ARG A CA 1
ATOM 3433 C C . ARG A 1 430 ? 25.734 19.484 -8.125 1 87 430 ARG A C 1
ATOM 3435 O O . ARG A 1 430 ? 25.641 20.609 -7.66 1 87 430 ARG A O 1
ATOM 3442 N N . ASP A 1 431 ? 26.391 18.531 -7.633 1 86 431 ASP A N 1
ATOM 3443 C CA . ASP A 1 431 ? 27.344 18.812 -6.566 1 86 431 ASP A CA 1
ATOM 3444 C C . ASP A 1 431 ? 28.672 19.312 -7.137 1 86 431 ASP A C 1
ATOM 3446 O O . ASP A 1 431 ? 29.219 18.703 -8.062 1 86 431 ASP A O 1
ATOM 3450 N N . ALA A 1 432 ? 29.172 20.531 -6.922 1 71.94 432 ALA A N 1
ATOM 3451 C CA . ALA A 1 432 ? 30.438 21.094 -7.418 1 71.94 432 ALA A CA 1
ATOM 3452 C C . ALA A 1 432 ? 31.625 20.219 -7.027 1 71.94 432 ALA A C 1
ATOM 3454 O O . ALA A 1 432 ? 32.594 20.109 -7.773 1 71.94 432 ALA A O 1
ATOM 3455 N N . GLY A 1 433 ? 31.797 19.766 -5.824 1 61.81 433 GLY A N 1
ATOM 3456 C CA . GLY A 1 433 ? 33 19.109 -5.344 1 61.81 433 GLY A CA 1
ATOM 3457 C C . GLY A 1 433 ? 33.25 17.766 -6.008 1 61.81 433 GLY A C 1
ATOM 3458 O O . GLY A 1 433 ? 34.344 17.188 -5.891 1 61.81 433 GLY A O 1
ATOM 3459 N N . LYS A 1 434 ? 32.312 16.875 -6.238 1 49.66 434 LYS A N 1
ATOM 3460 C CA . LYS A 1 434 ? 32.812 15.586 -6.711 1 49.66 434 LYS A CA 1
ATOM 3461 C C . LYS A 1 434 ? 33.406 15.695 -8.117 1 49.66 434 LYS A C 1
ATOM 3463 O O . LYS A 1 434 ? 34.188 14.836 -8.539 1 49.66 434 LYS A O 1
ATOM 3468 N N . GLU A 1 435 ? 32.812 16.484 -9 1 41.91 435 GLU A N 1
ATOM 3469 C CA . GLU A 1 435 ? 33.688 16.625 -10.18 1 41.91 435 GLU A CA 1
ATOM 3470 C C . GLU A 1 435 ? 34.781 17.656 -9.945 1 41.91 435 GLU A C 1
ATOM 3472 O O . GLU A 1 435 ? 34.562 18.688 -9.305 1 41.91 435 GLU A O 1
ATOM 3477 N N . GLY A 1 436 ? 36.219 17.391 -10.281 1 37.22 436 GLY A N 1
ATOM 3478 C CA . GLY A 1 436 ? 37.562 17.953 -10.219 1 37.22 436 GLY A CA 1
ATOM 3479 C C . GLY A 1 436 ? 37.562 19.406 -9.758 1 37.22 436 GLY A C 1
ATOM 3480 O O . GLY A 1 436 ? 38.594 20.094 -9.859 1 37.22 436 GLY A O 1
ATOM 3481 N N . GLU A 1 437 ? 36.5 19.969 -9.812 1 39.41 437 GLU A N 1
ATOM 3482 C CA . GLU A 1 437 ? 36.781 21.375 -9.602 1 39.41 437 GLU A CA 1
ATOM 3483 C C . GLU A 1 437 ? 37.156 21.656 -8.148 1 39.41 437 GLU A C 1
ATOM 3485 O O . GLU A 1 437 ? 36.531 21.125 -7.23 1 39.41 437 GLU A O 1
ATOM 3490 N N . PRO A 1 438 ? 38.438 21.953 -7.941 1 36.81 438 PRO A N 1
ATOM 3491 C CA . PRO A 1 438 ? 39.062 22.25 -6.652 1 36.81 438 PRO A CA 1
ATOM 3492 C C . PRO A 1 438 ? 38.094 22.969 -5.695 1 36.81 438 PRO A C 1
ATOM 3494 O O . PRO A 1 438 ? 37.25 23.75 -6.137 1 36.81 438 PRO A O 1
ATOM 3497 N N . LEU A 1 439 ? 37.75 22.391 -4.629 1 40.62 439 LEU A N 1
ATOM 3498 C CA . LEU A 1 439 ? 37.25 22.984 -3.389 1 40.62 439 LEU A CA 1
ATOM 3499 C C . LEU A 1 439 ? 37.688 24.438 -3.262 1 40.62 439 LEU A C 1
ATOM 3501 O O . LEU A 1 439 ? 38.875 24.734 -3.227 1 40.62 439 LEU A O 1
ATOM 3505 N N . VAL A 1 440 ? 37.312 25.297 -4.027 1 36.81 440 VAL A N 1
ATOM 3506 C CA . VAL A 1 440 ? 37.75 26.562 -3.449 1 36.81 440 VAL A CA 1
ATOM 3507 C C . VAL A 1 440 ? 37.75 26.469 -1.926 1 36.81 440 VAL A C 1
ATOM 3509 O O . VAL A 1 440 ? 37.031 25.641 -1.351 1 36.81 440 VAL A O 1
ATOM 3512 N N . ALA A 1 441 ? 38.812 27.078 -1.256 1 34.56 441 ALA A N 1
ATOM 3513 C CA . ALA A 1 441 ? 39.094 27.266 0.161 1 34.56 441 ALA A CA 1
ATOM 3514 C C . ALA A 1 441 ? 37.812 27.422 0.976 1 34.56 441 ALA A C 1
ATOM 3516 O O . ALA A 1 441 ? 37.062 28.375 0.772 1 34.56 441 ALA A O 1
ATOM 3517 N N . THR A 1 442 ? 36.969 26.5 1.096 1 40.72 442 THR A N 1
ATOM 3518 C CA . THR A 1 442 ? 35.938 26.562 2.117 1 40.72 442 THR A CA 1
ATOM 3519 C C . THR A 1 442 ? 36.375 27.422 3.301 1 40.72 442 THR A C 1
ATOM 3521 O O . THR A 1 442 ? 37.219 26.984 4.098 1 40.72 442 THR A O 1
ATOM 3524 N N . GLY A 1 443 ? 36.938 28.453 3.125 1 35.5 443 GLY A N 1
ATOM 3525 C CA . GLY A 1 443 ? 37.094 29.281 4.309 1 35.5 443 GLY A CA 1
ATOM 3526 C C . GLY A 1 443 ? 36 29.047 5.34 1 35.5 443 GLY A C 1
ATOM 3527 O O . GLY A 1 443 ? 34.844 28.766 4.988 1 35.5 443 GLY A O 1
ATOM 3528 N N . SER A 1 444 ? 36.25 28.266 6.434 1 42.25 444 SER A N 1
ATOM 3529 C CA . SER A 1 444 ? 35.469 28.172 7.648 1 42.25 444 SER A CA 1
ATOM 3530 C C . SER A 1 444 ? 34.438 29.312 7.73 1 42.25 444 SER A C 1
ATOM 3532 O O . SER A 1 444 ? 34.812 30.484 7.668 1 42.25 444 SER A O 1
ATOM 3534 N N . LEU A 1 445 ? 33.406 29.266 7.012 1 48.22 445 LEU A N 1
ATOM 3535 C CA . LEU A 1 445 ? 32.406 30.266 7.355 1 48.22 445 LEU A CA 1
ATOM 3536 C C . LEU A 1 445 ? 32.531 30.672 8.82 1 48.22 445 LEU A C 1
ATOM 3538 O O . LEU A 1 445 ? 31.844 30.094 9.68 1 48.22 445 LEU A O 1
ATOM 3542 N N . GLU A 1 446 ? 33.719 30.891 9.336 1 52.16 446 GLU A N 1
ATOM 3543 C CA . GLU A 1 446 ? 34 31.219 10.734 1 52.16 446 GLU A CA 1
ATOM 3544 C C . GLU A 1 446 ? 32.906 32.156 11.281 1 52.16 446 GLU A C 1
ATOM 3546 O O . GLU A 1 446 ? 32.656 32.188 12.484 1 52.16 446 GLU A O 1
ATOM 3551 N N . GLY A 1 447 ? 32.25 32.969 10.398 1 62.97 447 GLY A N 1
ATOM 3552 C CA . GLY A 1 447 ? 31.25 33.844 10.945 1 62.97 447 GLY A CA 1
ATOM 3553 C C . GLY A 1 447 ? 29.859 33.594 10.383 1 62.97 447 GLY A C 1
ATOM 3554 O O . GLY A 1 447 ? 29.656 32.625 9.625 1 62.97 447 GLY A O 1
ATOM 3555 N N . ALA A 1 448 ? 28.828 34.156 10.93 1 72.5 448 ALA A N 1
ATOM 3556 C CA . ALA A 1 448 ? 27.484 34.094 10.391 1 72.5 448 ALA A CA 1
ATOM 3557 C C . ALA A 1 448 ? 27.453 34.5 8.922 1 72.5 448 ALA A C 1
ATOM 3559 O O . ALA A 1 448 ? 28.141 35.469 8.523 1 72.5 448 ALA A O 1
ATOM 3560 N N . PRO A 1 449 ? 26.844 33.688 8.031 1 80.62 449 PRO A N 1
ATOM 3561 C CA . PRO A 1 449 ? 26.875 33.969 6.598 1 80.62 449 PRO A CA 1
ATOM 3562 C C . PRO A 1 449 ? 25.812 35 6.199 1 80.62 449 PRO A C 1
ATOM 3564 O O . PRO A 1 449 ? 24.781 35.125 6.859 1 80.62 449 PRO A O 1
ATOM 3567 N N . GLY A 1 450 ? 26.203 35.844 5.277 1 90.25 450 GLY A N 1
ATOM 3568 C CA . GLY A 1 450 ? 25.234 36.719 4.613 1 90.25 450 GLY A CA 1
ATOM 3569 C C . GLY A 1 450 ? 24.641 36.094 3.363 1 90.25 450 GLY A C 1
ATOM 3570 O O . GLY A 1 450 ? 25.281 35.281 2.707 1 90.25 450 GLY A O 1
ATOM 3571 N N . ILE A 1 451 ? 23.375 36.375 3.102 1 95 451 ILE A N 1
ATOM 3572 C CA . ILE A 1 451 ? 22.672 35.781 1.958 1 95 451 ILE A CA 1
ATOM 3573 C C . ILE A 1 451 ? 22.203 36.906 1.029 1 95 451 ILE A C 1
ATOM 3575 O O . ILE A 1 451 ? 21.719 37.938 1.49 1 95 451 ILE A O 1
ATOM 3579 N N . GLU A 1 452 ? 22.438 36.719 -0.223 1 96 452 GLU A N 1
ATOM 3580 C CA . GLU A 1 452 ? 21.984 37.719 -1.194 1 96 452 GLU A CA 1
ATOM 3581 C C . GLU A 1 452 ? 21.281 37.062 -2.371 1 96 452 GLU A C 1
ATOM 3583 O O . GLU A 1 452 ? 21.797 36.125 -2.971 1 96 452 GLU A O 1
ATOM 3588 N N . PHE A 1 453 ? 20.062 37.469 -2.611 1 96.31 453 PHE A N 1
ATOM 3589 C CA . PHE A 1 453 ? 19.297 37.094 -3.799 1 96.31 453 PHE A CA 1
ATOM 3590 C C . PHE A 1 453 ? 19.422 38.156 -4.871 1 96.31 453 PHE A C 1
ATOM 3592 O O . PHE A 1 453 ? 19.172 39.344 -4.605 1 96.31 453 PHE A O 1
ATOM 3599 N N . GLN A 1 454 ? 19.844 37.812 -6.035 1 95.81 454 GLN A N 1
ATOM 3600 C CA . GLN A 1 454 ? 19.969 38.75 -7.141 1 95.81 454 GLN A CA 1
ATOM 3601 C C . GLN A 1 454 ? 19.031 38.406 -8.289 1 95.81 454 GLN A C 1
ATOM 3603 O O . GLN A 1 454 ? 19.391 37.625 -9.172 1 95.81 454 GLN A O 1
ATOM 3608 N N . ASN A 1 455 ? 17.875 39.031 -8.398 1 94.88 455 ASN A N 1
ATOM 3609 C CA . ASN A 1 455 ? 16.875 38.812 -9.445 1 94.88 455 ASN A CA 1
ATOM 3610 C C . ASN A 1 455 ? 16.562 37.344 -9.648 1 94.88 455 ASN A C 1
ATOM 3612 O O . ASN A 1 455 ? 16.594 36.844 -10.781 1 94.88 455 ASN A O 1
ATOM 3616 N N . VAL A 1 456 ? 16.391 36.719 -8.602 1 95.44 456 VAL A N 1
ATOM 3617 C CA . VAL A 1 456 ? 16.203 35.25 -8.633 1 95.44 456 VAL A CA 1
ATOM 3618 C C . VAL A 1 456 ? 14.82 34.906 -9.172 1 95.44 456 VAL A C 1
ATOM 3620 O O . VAL A 1 456 ? 13.836 35.562 -8.82 1 95.44 456 VAL A O 1
ATOM 3623 N N . CYS A 1 457 ? 14.758 33.969 -10.109 1 95.06 457 CYS A N 1
ATOM 3624 C CA . CYS A 1 457 ? 13.539 33.375 -10.641 1 95.06 457 CYS A CA 1
ATOM 3625 C C . CYS A 1 457 ? 13.531 31.875 -10.43 1 95.06 457 CYS A C 1
ATOM 3627 O O . CYS A 1 457 ? 14.57 31.234 -10.523 1 95.06 457 CYS A O 1
ATOM 3629 N N . PHE A 1 458 ? 12.375 31.422 -10.078 1 94.5 458 PHE A N 1
ATOM 3630 C CA . PHE A 1 458 ? 12.344 29.984 -9.805 1 94.5 458 PHE A CA 1
ATOM 3631 C C . PHE A 1 458 ? 11.008 29.391 -10.219 1 94.5 458 PHE A C 1
ATOM 3633 O O . PHE A 1 458 ? 9.953 29.969 -9.992 1 94.5 458 PHE A O 1
ATOM 3640 N N . LYS A 1 459 ? 11.148 28.328 -10.875 1 91.25 459 LYS A N 1
ATOM 3641 C CA . LYS A 1 459 ? 10.039 27.438 -11.172 1 91.25 459 LYS A CA 1
ATOM 3642 C C . LYS A 1 459 ? 10.367 26 -10.773 1 91.25 459 LYS A C 1
ATOM 3644 O O . LYS A 1 459 ? 11.5 25.547 -10.938 1 91.25 459 LYS A O 1
ATOM 3649 N N . TYR A 1 460 ? 9.461 25.391 -10.055 1 87.38 460 TYR A N 1
ATOM 3650 C CA . TYR A 1 460 ? 9.688 24 -9.695 1 87.38 460 TYR A CA 1
ATOM 3651 C C . TYR A 1 460 ? 9.93 23.156 -10.938 1 87.38 460 TYR A C 1
ATOM 3653 O O . TYR A 1 460 ? 9.375 23.422 -12 1 87.38 460 TYR A O 1
ATOM 3661 N N . PRO A 1 461 ? 10.742 22.094 -10.758 1 85.62 461 PRO A N 1
ATOM 3662 C CA . PRO A 1 461 ? 11.047 21.25 -11.914 1 85.62 461 PRO A CA 1
ATOM 3663 C C . PRO A 1 461 ? 9.789 20.656 -12.555 1 85.62 461 PRO A C 1
ATOM 3665 O O . PRO A 1 461 ? 8.891 20.203 -11.844 1 85.62 461 PRO A O 1
ATOM 3668 N N . ARG A 1 462 ? 9.68 20.719 -13.852 1 77.12 462 ARG A N 1
ATOM 3669 C CA . ARG A 1 462 ? 8.617 20.109 -14.641 1 77.12 462 ARG A CA 1
ATOM 3670 C C . ARG A 1 462 ? 7.312 20.891 -14.5 1 77.12 462 ARG A C 1
ATOM 3672 O O . ARG A 1 462 ? 6.227 20.344 -14.688 1 77.12 462 ARG A O 1
ATOM 3679 N N . THR A 1 463 ? 7.43 22.078 -13.922 1 77.5 463 THR A N 1
ATOM 3680 C CA . THR A 1 463 ? 6.301 23 -13.906 1 77.5 463 THR A CA 1
ATOM 3681 C C . THR A 1 463 ? 6.582 24.203 -14.805 1 77.5 463 THR A C 1
ATOM 3683 O O . THR A 1 463 ? 7.73 24.453 -15.18 1 77.5 463 THR A O 1
ATOM 3686 N N . THR A 1 464 ? 5.461 24.844 -15.25 1 77.88 464 THR A N 1
ATOM 3687 C CA . THR A 1 464 ? 5.641 25.953 -16.172 1 77.88 464 THR A CA 1
ATOM 3688 C C . THR A 1 464 ? 5.473 27.297 -15.461 1 77.88 464 THR A C 1
ATOM 3690 O O . THR A 1 464 ? 5.918 28.328 -15.961 1 77.88 464 THR A O 1
ATOM 3693 N N . ASN A 1 465 ? 4.918 27.281 -14.297 1 79.94 465 ASN A N 1
ATOM 3694 C CA . ASN A 1 465 ? 4.625 28.531 -13.609 1 79.94 465 ASN A CA 1
ATOM 3695 C C . ASN A 1 465 ? 5.766 28.938 -12.672 1 79.94 465 ASN A C 1
ATOM 3697 O O . ASN A 1 465 ? 6.312 28.094 -11.961 1 79.94 465 ASN A O 1
ATOM 3701 N N . TYR A 1 466 ? 6.102 30.156 -12.773 1 87.38 466 TYR A N 1
ATOM 3702 C CA . TYR A 1 466 ? 7.113 30.688 -11.867 1 87.38 466 TYR A CA 1
ATOM 3703 C C . TYR A 1 466 ? 6.52 30.984 -10.492 1 87.38 466 TYR A C 1
ATOM 3705 O O . TYR A 1 466 ? 5.477 31.625 -10.383 1 87.38 466 TYR A O 1
ATOM 3713 N N . VAL A 1 467 ? 7.156 30.453 -9.516 1 87 467 VAL A N 1
ATOM 3714 C CA . VAL A 1 467 ? 6.746 30.703 -8.141 1 87 467 VAL A CA 1
ATOM 3715 C C . VAL A 1 467 ? 7.414 31.984 -7.625 1 87 467 VAL A C 1
ATOM 3717 O O . VAL A 1 467 ? 6.82 32.719 -6.848 1 87 467 VAL A O 1
ATOM 3720 N N . ILE A 1 468 ? 8.688 32.156 -7.988 1 92.5 468 ILE A N 1
ATOM 3721 C CA . ILE A 1 468 ? 9.43 33.375 -7.656 1 92.5 468 ILE A CA 1
ATOM 3722 C C . ILE A 1 468 ? 9.828 34.094 -8.938 1 92.5 468 ILE A C 1
ATOM 3724 O O . ILE A 1 468 ? 10.359 33.5 -9.867 1 92.5 468 ILE A O 1
ATOM 3728 N N . ARG A 1 469 ? 9.453 35.406 -8.938 1 91.31 469 ARG A N 1
ATOM 3729 C CA . ARG A 1 469 ? 9.734 36.219 -10.109 1 91.31 469 ARG A CA 1
ATOM 3730 C C . ARG A 1 469 ? 10.641 37.406 -9.75 1 91.31 469 ARG A C 1
ATOM 3732 O O . ARG A 1 469 ? 10.18 38.375 -9.172 1 91.31 469 ARG A O 1
ATOM 3739 N N . ASN A 1 470 ? 11.82 37.375 -10.141 1 91.5 470 ASN A N 1
ATOM 3740 C CA . ASN A 1 470 ? 12.789 38.438 -10.023 1 91.5 470 ASN A CA 1
ATOM 3741 C C . ASN A 1 470 ? 12.883 38.969 -8.594 1 91.5 470 ASN A C 1
ATOM 3743 O O . ASN A 1 470 ? 12.703 40.156 -8.344 1 91.5 470 ASN A O 1
ATOM 3747 N N . MET A 1 471 ? 13.164 38.125 -7.695 1 94.44 471 MET A N 1
ATOM 3748 C CA . MET A 1 471 ? 13.273 38.469 -6.281 1 94.44 471 MET A CA 1
ATOM 3749 C C . MET A 1 471 ? 14.703 38.875 -5.922 1 94.44 471 MET A C 1
ATOM 3751 O O . MET A 1 471 ? 15.648 38.156 -6.281 1 94.44 471 MET A O 1
ATOM 3755 N N . SER A 1 472 ? 14.844 40.031 -5.348 1 95 472 SER A N 1
ATOM 3756 C CA . SER A 1 472 ? 16.156 40.5 -4.906 1 95 472 SER A CA 1
ATOM 3757 C C . SER A 1 472 ? 16.109 41 -3.469 1 95 472 SER A C 1
ATOM 3759 O O . SER A 1 472 ? 15.195 41.75 -3.102 1 95 472 SER A O 1
ATOM 3761 N N . PHE A 1 473 ? 17 40.562 -2.59 1 95.44 473 PHE A N 1
ATOM 3762 C CA . PHE A 1 473 ? 17.141 41.062 -1.229 1 95.44 473 PHE A CA 1
ATOM 3763 C C . PHE A 1 473 ? 18.484 40.625 -0.644 1 95.44 473 PHE A C 1
ATOM 3765 O O . PHE A 1 473 ? 19.203 39.844 -1.239 1 95.44 473 PHE A O 1
ATOM 3772 N N . CYS A 1 474 ? 18.844 41.219 0.407 1 95.25 474 CYS A N 1
ATOM 3773 C CA . CYS A 1 474 ? 20.109 40.938 1.062 1 95.25 474 CYS A CA 1
ATOM 3774 C C . CYS A 1 474 ? 19.938 40.812 2.57 1 95.25 474 CYS A C 1
ATOM 3776 O O . CYS A 1 474 ? 19.281 41.656 3.188 1 95.25 474 CYS A O 1
ATOM 3778 N N . ILE A 1 475 ? 20.391 39.781 3.127 1 95.56 475 ILE A N 1
ATOM 3779 C CA . ILE A 1 475 ? 20.453 39.562 4.57 1 95.56 475 ILE A CA 1
ATOM 3780 C C . ILE A 1 475 ? 21.906 39.594 5.039 1 95.56 475 ILE A C 1
ATOM 3782 O O . ILE A 1 475 ? 22.734 38.812 4.582 1 95.56 475 ILE A O 1
ATOM 3786 N N . LYS A 1 476 ? 22.203 40.469 5.906 1 93.31 476 LYS A N 1
ATOM 3787 C CA . LYS A 1 476 ? 23.562 40.625 6.402 1 93.31 476 LYS A CA 1
ATOM 3788 C C . LYS A 1 476 ? 23.906 39.531 7.422 1 93.31 476 LYS A C 1
ATOM 3790 O O . LYS A 1 476 ? 23.016 38.938 8.031 1 93.31 476 LYS A O 1
ATOM 3795 N N . PRO A 1 477 ? 25.234 39.281 7.574 1 91.5 477 PRO A N 1
ATOM 3796 C CA . PRO A 1 477 ? 25.641 38.281 8.555 1 91.5 477 PRO A CA 1
ATOM 3797 C C . PRO A 1 477 ? 25.188 38.625 9.977 1 91.5 477 PRO A C 1
ATOM 3799 O O . PRO A 1 477 ? 25.312 39.781 10.406 1 91.5 477 PRO A O 1
ATOM 3802 N N . GLY A 1 478 ? 24.578 37.656 10.656 1 89.75 478 GLY A N 1
ATOM 3803 C CA . GLY A 1 478 ? 24.219 37.781 12.055 1 89.75 478 GLY A CA 1
ATOM 3804 C C . GLY A 1 478 ? 22.844 38.406 12.266 1 89.75 478 GLY A C 1
ATOM 3805 O O . GLY A 1 478 ? 22.391 38.562 13.398 1 89.75 478 GLY A O 1
ATOM 3806 N N . GLN A 1 479 ? 22.141 38.688 11.219 1 91.31 479 GLN A N 1
ATOM 3807 C CA . GLN A 1 479 ? 20.844 39.344 11.32 1 91.31 479 GLN A CA 1
ATOM 3808 C C . GLN A 1 479 ? 19.734 38.312 11.578 1 91.31 479 GLN A C 1
ATOM 3810 O O . GLN A 1 479 ? 19.797 37.188 11.109 1 91.31 479 GLN A O 1
ATOM 3815 N N . LEU A 1 480 ? 18.797 38.75 12.406 1 91.81 480 LEU A N 1
ATOM 3816 C CA . LEU A 1 480 ? 17.531 38.031 12.523 1 91.81 480 LEU A CA 1
ATOM 3817 C C . LEU A 1 480 ? 16.531 38.562 11.492 1 91.81 480 LEU A C 1
ATOM 3819 O O . LEU A 1 480 ? 16.062 39.688 11.586 1 91.81 480 LEU A O 1
ATOM 3823 N N . CYS A 1 481 ? 16.297 37.719 10.508 1 93.69 481 CYS A N 1
ATOM 3824 C CA . CYS A 1 481 ? 15.383 38.094 9.422 1 93.69 481 CYS A CA 1
ATOM 3825 C C . CYS A 1 481 ? 14.062 37.312 9.539 1 93.69 481 CYS A C 1
ATOM 3827 O O . CYS A 1 481 ? 14.055 36.125 9.75 1 93.69 481 CYS A O 1
ATOM 3829 N N . VAL A 1 482 ? 12.938 38.031 9.422 1 92.69 482 VAL A N 1
ATOM 3830 C CA . VAL A 1 482 ? 11.625 37.406 9.5 1 92.69 482 VAL A CA 1
ATOM 3831 C C . VAL A 1 482 ? 10.883 37.594 8.172 1 92.69 482 VAL A C 1
ATOM 3833 O O . VAL A 1 482 ? 10.719 38.719 7.699 1 92.69 482 VAL A O 1
ATOM 3836 N N . PHE A 1 483 ? 10.562 36.438 7.555 1 92.88 483 PHE A N 1
ATOM 3837 C CA . PHE A 1 483 ? 9.695 36.438 6.383 1 92.88 483 PHE A CA 1
ATOM 3838 C C . PHE A 1 483 ? 8.234 36.5 6.793 1 92.88 483 PHE A C 1
ATOM 3840 O O . PHE A 1 483 ? 7.758 35.594 7.512 1 92.88 483 PHE A O 1
ATOM 3847 N N . VAL A 1 484 ? 7.559 37.562 6.398 1 88.75 484 VAL A N 1
ATOM 3848 C CA . VAL A 1 484 ? 6.141 37.688 6.723 1 88.75 484 VAL A CA 1
ATOM 3849 C C . VAL A 1 484 ? 5.328 37.812 5.438 1 88.75 484 VAL A C 1
ATOM 3851 O O . VAL A 1 484 ? 5.754 38.469 4.488 1 88.75 484 VAL A O 1
ATOM 3854 N N . GLY A 1 485 ? 4.281 37.156 5.391 1 83.38 485 GLY A N 1
ATOM 3855 C CA . GLY A 1 485 ? 3.406 37.25 4.23 1 83.38 485 GLY A CA 1
ATOM 3856 C C . GLY A 1 485 ? 2.279 36.25 4.262 1 83.38 485 GLY A C 1
ATOM 3857 O O . GLY A 1 485 ? 2.209 35.406 5.172 1 83.38 485 GLY A O 1
ATOM 3858 N N . GLU A 1 486 ? 1.438 36.344 3.312 1 77.62 486 GLU A N 1
ATOM 3859 C CA . GLU A 1 486 ? 0.281 35.469 3.217 1 77.62 486 GLU A CA 1
ATOM 3860 C C . GLU A 1 486 ? 0.696 34.062 2.791 1 77.62 486 GLU A C 1
ATOM 3862 O O . GLU A 1 486 ? 1.833 33.844 2.365 1 77.62 486 GLU A O 1
ATOM 3867 N N . ASN A 1 487 ? -0.231 33.125 2.961 1 74.81 487 ASN A N 1
ATOM 3868 C CA . ASN A 1 487 ? 0.02 31.781 2.5 1 74.81 487 ASN A CA 1
ATOM 3869 C C . ASN A 1 487 ? 0.231 31.734 0.989 1 74.81 487 ASN A C 1
ATOM 3871 O O . ASN A 1 487 ? -0.476 32.406 0.237 1 74.81 487 ASN A O 1
ATOM 3875 N N . GLY A 1 488 ? 1.178 31.016 0.568 1 75.25 488 GLY A N 1
ATOM 3876 C CA . GLY A 1 488 ? 1.441 30.875 -0.854 1 75.25 488 GLY A CA 1
ATOM 3877 C C . GLY A 1 488 ? 2.316 31.984 -1.416 1 75.25 488 GLY A C 1
ATOM 3878 O O . GLY A 1 488 ? 2.469 32.094 -2.633 1 75.25 488 GLY A O 1
ATOM 3879 N N . SER A 1 489 ? 2.85 32.812 -0.554 1 81.19 489 SER A N 1
ATOM 3880 C CA . SER A 1 489 ? 3.65 33.938 -1.008 1 81.19 489 SER A CA 1
ATOM 3881 C C . SER A 1 489 ? 5.086 33.531 -1.299 1 81.19 489 SER A C 1
ATOM 3883 O O . SER A 1 489 ? 5.969 34.375 -1.464 1 81.19 489 SER A O 1
ATOM 3885 N N . ALA A 1 490 ? 5.484 32.188 -1.296 1 87.88 490 ALA A N 1
ATOM 3886 C CA . ALA A 1 490 ? 6.762 31.609 -1.704 1 87.88 490 ALA A CA 1
ATOM 3887 C C . ALA A 1 490 ? 7.781 31.672 -0.572 1 87.88 490 ALA A C 1
ATOM 3889 O O . ALA A 1 490 ? 8.992 31.625 -0.814 1 87.88 490 ALA A O 1
ATOM 3890 N N . LYS A 1 491 ? 7.387 31.984 0.705 1 90.62 491 LYS A N 1
ATOM 3891 C CA . LYS A 1 491 ? 8.289 32 1.851 1 90.62 491 LYS A CA 1
ATOM 3892 C C . LYS A 1 491 ? 9.039 30.688 1.984 1 90.62 491 LYS A C 1
ATOM 3894 O O . LYS A 1 491 ? 10.273 30.672 2.084 1 90.62 491 LYS A O 1
ATOM 3899 N N . SER A 1 492 ? 8.234 29.562 1.914 1 89.88 492 SER A N 1
ATOM 3900 C CA . SER A 1 492 ? 8.82 28.234 2.07 1 89.88 492 SER A CA 1
ATOM 3901 C C . SER A 1 492 ? 9.758 27.906 0.917 1 89.88 492 SER A C 1
ATOM 3903 O O . SER A 1 492 ? 10.805 27.281 1.121 1 89.88 492 SER A O 1
ATOM 3905 N N . THR A 1 493 ? 9.422 28.312 -0.282 1 91.88 493 THR A N 1
ATOM 3906 C CA . THR A 1 493 ? 10.25 28.078 -1.457 1 91.88 493 THR A CA 1
ATOM 3907 C C . THR A 1 493 ? 11.586 28.797 -1.333 1 91.88 493 THR A C 1
ATOM 3909 O O . THR A 1 493 ? 12.633 28.266 -1.697 1 91.88 493 THR A O 1
ATOM 3912 N N . THR A 1 494 ? 11.516 30.031 -0.846 1 94.88 494 THR A N 1
ATOM 3913 C CA . THR A 1 494 ? 12.727 30.812 -0.683 1 94.88 494 THR A CA 1
ATOM 3914 C C . THR A 1 494 ? 13.695 30.141 0.287 1 94.88 494 THR A C 1
ATOM 3916 O O . THR A 1 494 ? 14.898 30.094 0.037 1 94.88 494 THR A O 1
ATOM 3919 N N . LEU A 1 495 ? 13.18 29.609 1.348 1 95.06 495 LEU A N 1
ATOM 3920 C CA . LEU A 1 495 ? 14.016 28.906 2.32 1 95.06 495 LEU A CA 1
ATOM 3921 C C . LEU A 1 495 ? 14.625 27.656 1.712 1 95.06 495 LEU A C 1
ATOM 3923 O O . LEU A 1 495 ? 15.797 27.344 1.961 1 95.06 495 LEU A O 1
ATOM 3927 N N . LYS A 1 496 ? 13.875 26.969 0.938 1 94.56 496 LYS A N 1
ATOM 3928 C CA . LYS A 1 496 ? 14.375 25.75 0.281 1 94.56 496 LYS A CA 1
ATOM 3929 C C . LYS A 1 496 ? 15.5 26.078 -0.692 1 94.56 496 LYS A C 1
ATOM 3931 O O . LYS A 1 496 ? 16.438 25.297 -0.863 1 94.56 496 LYS A O 1
ATOM 3936 N N . LEU A 1 497 ? 15.406 27.234 -1.325 1 95.56 497 LEU A N 1
ATOM 3937 C CA . LEU A 1 497 ? 16.438 27.672 -2.266 1 95.56 497 LEU A CA 1
ATOM 3938 C C . LEU A 1 497 ? 17.719 28.031 -1.533 1 95.56 497 LEU A C 1
ATOM 3940 O O . LEU A 1 497 ? 18.812 27.75 -2.033 1 95.56 497 LEU A O 1
ATOM 3944 N N . ILE A 1 498 ? 17.562 28.609 -0.354 1 94.88 498 ILE A N 1
ATOM 3945 C CA . ILE A 1 498 ? 18.734 28.969 0.435 1 94.88 498 ILE A CA 1
ATOM 3946 C C . ILE A 1 498 ? 19.469 27.688 0.846 1 94.88 498 ILE A C 1
ATOM 3948 O O . ILE A 1 498 ? 20.703 27.656 0.82 1 94.88 498 ILE A O 1
ATOM 3952 N N . ALA A 1 499 ? 18.719 26.672 1.147 1 94.25 499 ALA A N 1
ATOM 3953 C CA . ALA A 1 499 ? 19.297 25.375 1.505 1 94.25 499 ALA A CA 1
ATOM 3954 C C . ALA A 1 499 ? 19.719 24.609 0.259 1 94.25 499 ALA A C 1
ATOM 3956 O O . ALA A 1 499 ? 20.219 23.484 0.358 1 94.25 499 ALA A O 1
ATOM 3957 N N . ARG A 1 500 ? 19.453 25.125 -0.877 1 94.75 500 ARG A N 1
ATOM 3958 C CA . ARG A 1 500 ? 19.75 24.594 -2.203 1 94.75 500 ARG A CA 1
ATOM 3959 C C . ARG A 1 500 ? 19.156 23.203 -2.389 1 94.75 500 ARG A C 1
ATOM 3961 O O . ARG A 1 500 ? 19.844 22.281 -2.82 1 94.75 500 ARG A O 1
ATOM 3968 N N . LEU A 1 501 ? 18 23.016 -1.919 1 94.56 501 LEU A N 1
ATOM 3969 C CA . LEU A 1 501 ? 17.234 21.828 -2.258 1 94.56 501 LEU A CA 1
ATOM 3970 C C . LEU A 1 501 ? 16.828 21.828 -3.73 1 94.56 501 LEU A C 1
ATOM 3972 O O . LEU A 1 501 ? 16.516 20.781 -4.301 1 94.56 501 LEU A O 1
ATOM 3976 N N . TYR A 1 502 ? 16.781 23.016 -4.266 1 94.62 502 TYR A N 1
ATOM 3977 C CA . TYR A 1 502 ? 16.578 23.281 -5.688 1 94.62 502 TYR A CA 1
ATOM 3978 C C . TYR A 1 502 ? 17.578 24.312 -6.195 1 94.62 502 TYR A C 1
ATOM 3980 O O . TYR A 1 502 ? 18.141 25.078 -5.414 1 94.62 502 TYR A O 1
ATOM 3988 N N . ASP A 1 503 ? 17.75 24.234 -7.484 1 93.69 503 ASP A N 1
ATOM 3989 C CA . ASP A 1 503 ? 18.547 25.297 -8.117 1 93.69 503 ASP A CA 1
ATOM 3990 C C . ASP A 1 503 ? 17.641 26.312 -8.805 1 93.69 503 ASP A C 1
ATOM 3992 O O . ASP A 1 503 ? 16.609 25.953 -9.398 1 93.69 503 ASP A O 1
ATOM 3996 N N . ALA A 1 504 ? 17.922 27.484 -8.539 1 94.38 504 ALA A N 1
ATOM 3997 C CA . ALA A 1 504 ? 17.125 28.562 -9.125 1 94.38 504 ALA A CA 1
ATOM 3998 C C . ALA A 1 504 ? 17.859 29.203 -10.305 1 94.38 504 ALA A C 1
ATOM 4000 O O . ALA A 1 504 ? 19.031 28.891 -10.555 1 94.38 504 ALA A O 1
ATOM 4001 N N . GLU A 1 505 ? 17.016 30 -11.047 1 92.81 505 GLU A N 1
ATOM 4002 C CA . GLU A 1 505 ? 17.609 30.828 -12.094 1 92.81 505 GLU A CA 1
ATOM 4003 C C . GLU A 1 505 ? 18.25 32.094 -11.508 1 92.81 505 GLU A C 1
ATOM 4005 O O . GLU A 1 505 ? 17.766 32.625 -10.508 1 92.81 505 GLU A O 1
ATOM 4010 N N . ASN A 1 506 ? 19.297 32.469 -12.055 1 91 506 ASN A N 1
ATOM 4011 C CA . ASN A 1 506 ? 20.094 33.594 -11.586 1 91 506 ASN A CA 1
ATOM 4012 C C . ASN A 1 506 ? 20.875 33.219 -10.32 1 91 506 ASN A C 1
ATOM 4014 O O . ASN A 1 506 ? 21.234 32.062 -10.133 1 91 506 ASN A O 1
ATOM 4018 N N . GLN A 1 507 ? 21.25 34.219 -9.516 1 91.81 507 GLN A N 1
ATOM 4019 C CA . GLN A 1 507 ? 22.297 33.906 -8.57 1 91.81 507 GLN A CA 1
ATOM 4020 C C . GLN A 1 507 ? 21.844 34.125 -7.133 1 91.81 507 GLN A C 1
ATOM 4022 O O . GLN A 1 507 ? 21.203 35.156 -6.84 1 91.81 507 GLN A O 1
ATOM 4027 N N . ILE A 1 508 ? 22.062 33.188 -6.34 1 94.75 508 ILE A N 1
ATOM 4028 C CA . ILE A 1 508 ? 22 33.281 -4.883 1 94.75 508 ILE A CA 1
ATOM 4029 C C . ILE A 1 508 ? 23.406 33.125 -4.301 1 94.75 508 ILE A C 1
ATOM 4031 O O . ILE A 1 508 ? 24.125 32.156 -4.629 1 94.75 508 ILE A O 1
ATOM 4035 N N . THR A 1 509 ? 23.781 34.125 -3.529 1 93.62 509 THR A N 1
ATOM 4036 C CA . THR A 1 509 ? 25.141 34.062 -3 1 93.62 509 THR A CA 1
ATOM 4037 C C . THR A 1 509 ? 25.125 34 -1.476 1 93.62 509 THR A C 1
ATOM 4039 O O . THR A 1 509 ? 24.219 34.562 -0.838 1 93.62 509 THR A O 1
ATOM 4042 N N . ILE A 1 510 ? 25.984 33.312 -0.945 1 90.56 510 ILE A N 1
ATOM 4043 C CA . ILE A 1 510 ? 26.281 33.281 0.484 1 90.56 510 ILE A CA 1
ATOM 4044 C C . ILE A 1 510 ? 27.688 33.812 0.727 1 90.56 510 ILE A C 1
ATOM 4046 O O . ILE A 1 510 ? 28.672 33.25 0.239 1 90.56 510 ILE A O 1
ATOM 4050 N N . ASP A 1 511 ? 27.75 34.875 1.386 1 87.5 511 ASP A N 1
ATOM 4051 C CA . ASP A 1 511 ? 29.016 35.562 1.613 1 87.5 511 ASP A CA 1
ATOM 4052 C C . ASP A 1 511 ? 29.719 35.875 0.293 1 87.5 511 ASP A C 1
ATOM 4054 O O . ASP A 1 511 ? 30.906 35.656 0.141 1 87.5 511 ASP A O 1
ATOM 4058 N N . GLY A 1 512 ? 28.938 36.188 -0.658 1 85.31 512 GLY A N 1
ATOM 4059 C CA . GLY A 1 512 ? 29.453 36.656 -1.935 1 85.31 512 GLY A CA 1
ATOM 4060 C C . GLY A 1 512 ? 29.734 35.531 -2.904 1 85.31 512 GLY A C 1
ATOM 4061 O O . GLY A 1 512 ? 30.078 35.75 -4.062 1 85.31 512 GLY A O 1
ATOM 4062 N N . ARG A 1 513 ? 29.594 34.344 -2.498 1 87.69 513 ARG A N 1
ATOM 4063 C CA . ARG A 1 513 ? 29.844 33.188 -3.355 1 87.69 513 ARG A CA 1
ATOM 4064 C C . ARG A 1 513 ? 28.531 32.562 -3.814 1 87.69 513 ARG A C 1
ATOM 4066 O O . ARG A 1 513 ? 27.609 32.375 -3.012 1 87.69 513 ARG A O 1
ATOM 4073 N N . ASP A 1 514 ? 28.609 32.188 -5.039 1 90.44 514 ASP A N 1
ATOM 4074 C CA . ASP A 1 514 ? 27.438 31.531 -5.574 1 90.44 514 ASP A CA 1
ATOM 4075 C C . ASP A 1 514 ? 27.234 30.172 -4.906 1 90.44 514 ASP A C 1
ATOM 4077 O O . ASP A 1 514 ? 28.172 29.375 -4.785 1 90.44 514 ASP A O 1
ATOM 4081 N N . ILE A 1 515 ? 26.062 29.906 -4.504 1 90.88 515 ILE A N 1
ATOM 4082 C CA . ILE A 1 515 ? 25.75 28.688 -3.758 1 90.88 515 ILE A CA 1
ATOM 4083 C C . ILE A 1 515 ? 26.016 27.469 -4.637 1 90.88 515 ILE A C 1
ATOM 4085 O O . ILE A 1 515 ? 26.25 26.375 -4.129 1 90.88 515 ILE A O 1
ATOM 4089 N N . ARG A 1 516 ? 26.031 27.578 -5.957 1 92 516 ARG A N 1
ATOM 4090 C CA . ARG A 1 516 ? 26.25 26.484 -6.883 1 92 516 ARG A CA 1
ATOM 4091 C C . ARG A 1 516 ? 27.719 26.078 -6.922 1 92 516 ARG A C 1
ATOM 4093 O O . ARG A 1 516 ? 28.047 24.969 -7.355 1 92 516 ARG A O 1
ATOM 4100 N N . SER A 1 517 ? 28.531 26.906 -6.438 1 87.5 517 SER A N 1
ATOM 4101 C CA . SER A 1 517 ? 29.953 26.641 -6.441 1 87.5 517 SER A CA 1
ATOM 4102 C C . SER A 1 517 ? 30.406 26.031 -5.117 1 87.5 517 SER A C 1
ATOM 4104 O O . SER A 1 517 ? 31.562 25.609 -4.98 1 87.5 517 SER A O 1
ATOM 4106 N N . ILE A 1 518 ? 29.594 25.969 -4.137 1 86.19 518 ILE A N 1
ATOM 4107 C CA . ILE A 1 518 ? 29.891 25.391 -2.828 1 86.19 518 ILE A CA 1
ATOM 4108 C C . ILE A 1 518 ? 29.469 23.922 -2.801 1 86.19 518 ILE A C 1
ATOM 4110 O O . ILE A 1 518 ? 28.375 23.578 -3.24 1 86.19 518 ILE A O 1
ATOM 4114 N N . PRO A 1 519 ? 30.359 23.094 -2.32 1 87.12 519 PRO A N 1
ATOM 4115 C CA . PRO A 1 519 ? 29.938 21.688 -2.172 1 87.12 519 PRO A CA 1
ATOM 4116 C C . PRO A 1 519 ? 28.719 21.531 -1.266 1 87.12 519 PRO A C 1
ATOM 4118 O O . PRO A 1 519 ? 28.625 22.188 -0.219 1 87.12 519 PRO A O 1
ATOM 4121 N N . LEU A 1 520 ? 27.812 20.719 -1.676 1 89.25 520 LEU A N 1
ATOM 4122 C CA . LEU A 1 520 ? 26.531 20.578 -1.003 1 89.25 520 LEU A CA 1
ATOM 4123 C C . LEU A 1 520 ? 26.719 20.125 0.442 1 89.25 520 LEU A C 1
ATOM 4125 O O . LEU A 1 520 ? 26.016 20.594 1.339 1 89.25 520 LEU A O 1
ATOM 4129 N N . GLU A 1 521 ? 27.609 19.188 0.66 1 84.12 521 GLU A N 1
ATOM 4130 C CA . GLU A 1 521 ? 27.859 18.688 2.012 1 84.12 521 GLU A CA 1
ATOM 4131 C C . GLU A 1 521 ? 28.297 19.828 2.936 1 84.12 521 GLU A C 1
ATOM 4133 O O . GLU A 1 521 ? 27.859 19.906 4.082 1 84.12 521 GLU A O 1
ATOM 4138 N N . SER A 1 522 ? 29.141 20.656 2.373 1 83.12 522 SER A N 1
ATOM 4139 C CA . SER A 1 522 ? 29.656 21.781 3.146 1 83.12 522 SER A CA 1
ATOM 4140 C C . SER A 1 522 ? 28.562 22.812 3.398 1 83.12 522 SER A C 1
ATOM 4142 O O . SER A 1 522 ? 28.453 23.359 4.5 1 83.12 522 SER A O 1
ATOM 4144 N N . LEU A 1 523 ? 27.828 23.094 2.406 1 87.69 523 LEU A N 1
ATOM 4145 C CA . LEU A 1 523 ? 26.766 24.078 2.527 1 87.69 523 LEU A CA 1
ATOM 4146 C C . LEU A 1 523 ? 25.734 23.641 3.572 1 87.69 523 LEU A C 1
ATOM 4148 O O . LEU A 1 523 ? 25.406 24.406 4.48 1 87.69 523 LEU A O 1
ATOM 4152 N N . ARG A 1 524 ? 25.328 22.438 3.525 1 87.81 524 ARG A N 1
ATOM 4153 C CA . ARG A 1 524 ? 24.234 21.953 4.352 1 87.81 524 ARG A CA 1
ATOM 4154 C C . ARG A 1 524 ? 24.703 21.641 5.766 1 87.81 524 ARG A C 1
ATOM 4156 O O . ARG A 1 524 ? 23.891 21.594 6.699 1 87.81 524 ARG A O 1
ATOM 4163 N N . LYS A 1 525 ? 25.953 21.469 5.875 1 83.25 525 LYS A N 1
ATOM 4164 C CA . LYS A 1 525 ? 26.531 21.312 7.211 1 83.25 525 LYS A CA 1
ATOM 4165 C C . LYS A 1 525 ? 26.375 22.609 8.016 1 83.25 525 LYS A C 1
ATOM 4167 O O . LYS A 1 525 ? 26.297 22.578 9.242 1 83.25 525 LYS A O 1
ATOM 4172 N N . HIS A 1 526 ? 26.266 23.703 7.328 1 87.12 526 HIS A N 1
ATOM 4173 C CA . HIS A 1 526 ? 26.219 25 7.988 1 87.12 526 HIS A CA 1
ATOM 4174 C C . HIS A 1 526 ? 24.781 25.484 8.117 1 87.12 526 HIS A C 1
ATOM 4176 O O . HIS A 1 526 ? 24.531 26.547 8.719 1 87.12 526 HIS A O 1
ATOM 4182 N N . ILE A 1 527 ? 23.859 24.703 7.641 1 91.12 527 ILE A N 1
ATOM 4183 C CA . ILE A 1 527 ? 22.484 25.156 7.605 1 91.12 527 ILE A CA 1
ATOM 4184 C C . ILE A 1 527 ? 21.625 24.234 8.477 1 91.12 527 ILE A C 1
ATOM 4186 O O . ILE A 1 527 ? 21.797 23.016 8.477 1 91.12 527 ILE A O 1
ATOM 4190 N N . VAL A 1 528 ? 20.859 24.828 9.344 1 91.12 528 VAL A N 1
ATOM 4191 C CA . VAL A 1 528 ? 19.781 24.141 10.031 1 91.12 528 VAL A CA 1
ATOM 4192 C C . VAL A 1 528 ? 18.438 24.5 9.391 1 91.12 528 VAL A C 1
ATOM 4194 O O . VAL A 1 528 ? 18.094 25.672 9.281 1 91.12 528 VAL A O 1
ATOM 4197 N N . LEU A 1 529 ? 17.797 23.516 8.844 1 92.81 529 LEU A N 1
ATOM 4198 C CA . LEU A 1 529 ? 16.5 23.781 8.227 1 92.81 529 LEU A CA 1
ATOM 4199 C C . LEU A 1 529 ? 15.391 23.016 8.922 1 92.81 529 LEU A C 1
ATOM 4201 O O . LEU A 1 529 ? 15.461 21.781 9.039 1 92.81 529 LEU A O 1
ATOM 4205 N N . LEU A 1 530 ? 14.477 23.641 9.477 1 92.38 530 LEU A N 1
ATOM 4206 C CA . LEU A 1 530 ? 13.203 23.078 9.906 1 92.38 530 LEU A CA 1
ATOM 4207 C C . LEU A 1 530 ? 12.086 23.438 8.938 1 92.38 530 LEU A C 1
ATOM 4209 O O . LEU A 1 530 ? 11.633 24.594 8.914 1 92.38 530 LEU A O 1
ATOM 4213 N N . SER A 1 531 ? 11.695 22.484 8.188 1 89.81 531 SER A N 1
ATOM 4214 C CA . SER A 1 531 ? 10.68 22.719 7.164 1 89.81 531 SER A CA 1
ATOM 4215 C C . SER A 1 531 ? 9.273 22.641 7.746 1 89.81 531 SER A C 1
ATOM 4217 O O . SER A 1 531 ? 9.086 22.125 8.852 1 89.81 531 SER A O 1
ATOM 4219 N N . GLN A 1 532 ? 8.375 23.219 7.008 1 80.31 532 GLN A N 1
ATOM 4220 C CA . GLN A 1 532 ? 6.969 23.141 7.391 1 80.31 532 GLN A CA 1
ATOM 4221 C C . GLN A 1 532 ? 6.461 21.703 7.363 1 80.31 532 GLN A C 1
ATOM 4223 O O . GLN A 1 532 ? 5.648 21.312 8.203 1 80.31 532 GLN A O 1
ATOM 4228 N N . ASP A 1 533 ? 6.973 20.938 6.379 1 79.12 533 ASP A N 1
ATOM 4229 C CA . ASP A 1 533 ? 6.57 19.547 6.207 1 79.12 533 ASP A CA 1
ATOM 4230 C C . ASP A 1 533 ? 7.547 18.609 6.914 1 79.12 533 ASP A C 1
ATOM 4232 O O . ASP A 1 533 ? 7.984 17.609 6.332 1 79.12 533 ASP A O 1
ATOM 4236 N N . PHE A 1 534 ? 7.781 18.859 8.141 1 85.75 534 PHE A N 1
ATOM 4237 C CA . PHE A 1 534 ? 8.68 17.969 8.875 1 85.75 534 PHE A CA 1
ATOM 4238 C C . PHE A 1 534 ? 8.062 16.594 9.039 1 85.75 534 PHE A C 1
ATOM 4240 O O . PHE A 1 534 ? 6.84 16.438 8.984 1 85.75 534 PHE A O 1
ATOM 4247 N N . SER A 1 535 ? 8.961 15.594 9.125 1 89.19 535 SER A N 1
ATOM 4248 C CA . SER A 1 535 ? 8.484 14.219 9.227 1 89.19 535 SER A CA 1
ATOM 4249 C C . SER A 1 535 ? 9.094 13.508 10.43 1 89.19 535 SER A C 1
ATOM 4251 O O . SER A 1 535 ? 10.109 13.953 10.969 1 89.19 535 SER A O 1
ATOM 4253 N N . ILE A 1 536 ? 8.414 12.5 10.891 1 92.38 536 ILE A N 1
ATOM 4254 C CA . ILE A 1 536 ? 8.93 11.609 11.922 1 92.38 536 ILE A CA 1
ATOM 4255 C C . ILE A 1 536 ? 9.438 10.32 11.289 1 92.38 536 ILE A C 1
ATOM 4257 O O . ILE A 1 536 ? 8.688 9.617 10.609 1 92.38 536 ILE A O 1
ATOM 4261 N N . PHE A 1 537 ? 10.68 10.078 11.492 1 94.19 537 PHE A N 1
ATOM 4262 C CA . PHE A 1 537 ? 11.281 8.883 10.914 1 94.19 537 PHE A CA 1
ATOM 4263 C C . PHE A 1 537 ? 10.789 7.633 11.633 1 94.19 537 PHE A C 1
ATOM 4265 O O . PHE A 1 537 ? 10.492 7.672 12.828 1 94.19 537 PHE A O 1
ATOM 4272 N N . PRO A 1 538 ? 10.664 6.516 10.914 1 93.38 538 PRO A N 1
ATOM 4273 C CA . PRO A 1 538 ? 10.328 5.25 11.57 1 93.38 538 PRO A CA 1
ATOM 4274 C C . PRO A 1 538 ? 11.5 4.641 12.328 1 93.38 538 PRO A C 1
ATOM 4276 O O . PRO A 1 538 ? 11.914 3.514 12.039 1 93.38 538 PRO A O 1
ATOM 4279 N N . LEU A 1 539 ? 11.984 5.395 13.227 1 94.44 539 LEU A N 1
ATOM 4280 C CA . LEU A 1 539 ? 13.078 5.047 14.133 1 94.44 539 LEU A CA 1
ATOM 4281 C C . LEU A 1 539 ? 12.703 5.348 15.578 1 94.44 539 LEU A C 1
ATOM 4283 O O . LEU A 1 539 ? 11.602 5.844 15.852 1 94.44 539 LEU A O 1
ATOM 4287 N N . GLN A 1 540 ? 13.578 4.973 16.422 1 93.5 540 GLN A N 1
ATOM 4288 C CA . GLN A 1 540 ? 13.359 5.312 17.828 1 93.5 540 GLN A CA 1
ATOM 4289 C C . GLN A 1 540 ? 13.398 6.824 18.031 1 93.5 540 GLN A C 1
ATOM 4291 O O . GLN A 1 540 ? 13.977 7.555 17.219 1 93.5 540 GLN A O 1
ATOM 4296 N N . VAL A 1 541 ? 12.75 7.242 19.094 1 93.88 541 VAL A N 1
ATOM 4297 C CA . VAL A 1 541 ? 12.727 8.664 19.406 1 93.88 541 VAL A CA 1
ATOM 4298 C C . VAL A 1 541 ? 14.156 9.195 19.516 1 93.88 541 VAL A C 1
ATOM 4300 O O . VAL A 1 541 ? 14.461 10.289 19.031 1 93.88 541 VAL A O 1
ATOM 4303 N N . ARG A 1 542 ? 14.992 8.406 20.062 1 93.94 542 ARG A N 1
ATOM 4304 C CA . ARG A 1 542 ? 16.406 8.766 20.188 1 93.94 542 ARG A CA 1
ATOM 4305 C C . ARG A 1 542 ? 17.016 9.055 18.828 1 93.94 542 ARG A C 1
ATOM 4307 O O . ARG A 1 542 ? 17.672 10.086 18.641 1 93.94 542 ARG A O 1
ATOM 4314 N N . ASP A 1 543 ? 16.75 8.203 17.891 1 93.31 543 ASP A N 1
ATOM 4315 C CA . ASP A 1 543 ? 17.328 8.328 16.562 1 93.31 543 ASP A CA 1
ATOM 4316 C C . ASP A 1 543 ? 16.688 9.477 15.789 1 93.31 543 ASP A C 1
ATOM 4318 O O . ASP A 1 543 ? 17.344 10.133 14.984 1 93.31 543 ASP A O 1
ATOM 4322 N N . ASN A 1 544 ? 15.422 9.68 16.047 1 94.19 544 ASN A N 1
ATOM 4323 C CA . ASN A 1 544 ? 14.719 10.789 15.406 1 94.19 544 ASN A CA 1
ATOM 4324 C C . ASN A 1 544 ? 15.352 12.133 15.766 1 94.19 544 ASN A C 1
ATOM 4326 O O . ASN A 1 544 ? 15.344 13.062 14.953 1 94.19 544 ASN A O 1
ATOM 4330 N N . ILE A 1 545 ? 15.805 12.195 16.969 1 94.62 545 ILE A N 1
ATOM 4331 C CA . ILE A 1 545 ? 16.391 13.445 17.453 1 94.62 545 ILE A CA 1
ATOM 4332 C C . ILE A 1 545 ? 17.875 13.492 17.078 1 94.62 545 ILE A C 1
ATOM 4334 O O . ILE A 1 545 ? 18.359 14.484 16.516 1 94.62 545 ILE A O 1
ATOM 4338 N N . ALA A 1 546 ? 18.547 12.391 17.234 1 93 546 ALA A N 1
ATOM 4339 C CA . ALA A 1 546 ? 20 12.32 17.047 1 93 546 ALA A CA 1
ATOM 4340 C C . ALA A 1 546 ? 20.359 12.539 15.578 1 93 546 ALA A C 1
ATOM 4342 O O . ALA A 1 546 ? 21.453 13.039 15.273 1 93 546 ALA A O 1
ATOM 4343 N N . ILE A 1 547 ? 19.5 12.266 14.68 1 91.69 547 ILE A N 1
ATOM 4344 C CA . ILE A 1 547 ? 19.75 12.344 13.25 1 91.69 547 ILE A CA 1
ATOM 4345 C C . ILE A 1 547 ? 19.953 13.805 12.836 1 91.69 547 ILE A C 1
ATOM 4347 O O . ILE A 1 547 ? 20.5 14.086 11.766 1 91.69 547 ILE A O 1
ATOM 4351 N N . GLY A 1 548 ? 19.531 14.695 13.656 1 90.81 548 GLY A N 1
ATOM 4352 C CA . GLY A 1 548 ? 19.719 16.109 13.391 1 90.81 548 GLY A CA 1
ATOM 4353 C C . GLY A 1 548 ? 21.172 16.5 13.211 1 90.81 548 GLY A C 1
ATOM 4354 O O . GLY A 1 548 ? 21.484 17.422 12.469 1 90.81 548 GLY A O 1
ATOM 4355 N N . SER A 1 549 ? 22 15.844 13.953 1 90.44 549 SER A N 1
ATOM 4356 C CA . SER A 1 549 ? 23.453 16 13.805 1 90.44 549 SER A CA 1
ATOM 4357 C C . SER A 1 549 ? 24.156 14.648 13.859 1 90.44 549 SER A C 1
ATOM 4359 O O . SER A 1 549 ? 24.531 14.18 14.938 1 90.44 549 SER A O 1
ATOM 4361 N N . PRO A 1 550 ? 24.438 14.133 12.734 1 87.5 550 PRO A N 1
ATOM 4362 C CA . PRO A 1 550 ? 25.047 12.805 12.672 1 87.5 550 PRO A CA 1
ATOM 4363 C C . PRO A 1 550 ? 26.375 12.734 13.445 1 87.5 550 PRO A C 1
ATOM 4365 O O . PRO A 1 550 ? 26.703 11.688 14.016 1 87.5 550 PRO A O 1
ATOM 4368 N N . ARG A 1 551 ? 27.125 13.781 13.562 1 85.19 551 ARG A N 1
ATOM 4369 C CA . ARG A 1 551 ? 28.422 13.812 14.258 1 85.19 551 ARG A CA 1
ATOM 4370 C C . ARG A 1 551 ? 28.234 13.672 15.766 1 85.19 551 ARG A C 1
ATOM 4372 O O . ARG A 1 551 ? 29.078 13.102 16.453 1 85.19 551 ARG A O 1
ATOM 4379 N N . LEU A 1 552 ? 27.078 14.156 16.234 1 87.25 552 LEU A N 1
ATOM 4380 C CA . LEU A 1 552 ? 26.828 14.148 17.656 1 87.25 552 LEU A CA 1
ATOM 4381 C C . LEU A 1 552 ? 25.781 13.102 18.031 1 87.25 552 LEU A C 1
ATOM 4383 O O . LEU A 1 552 ? 25.234 13.117 19.125 1 87.25 552 LEU A O 1
ATOM 4387 N N . ALA A 1 553 ? 25.547 12.25 17.094 1 89.19 553 ALA A N 1
ATOM 4388 C CA . ALA A 1 553 ? 24.422 11.312 17.266 1 89.19 553 ALA A CA 1
ATOM 4389 C C . ALA A 1 553 ? 24.672 10.375 18.453 1 89.19 553 ALA A C 1
ATOM 4391 O O . ALA A 1 553 ? 23.719 9.914 19.094 1 89.19 553 ALA A O 1
ATOM 4392 N N . ASP A 1 554 ? 25.938 10.172 18.828 1 88.88 554 ASP A N 1
ATOM 4393 C CA . ASP A 1 554 ? 26.266 9.227 19.891 1 88.88 554 ASP A CA 1
ATOM 4394 C C . ASP A 1 554 ? 26.484 9.953 21.219 1 88.88 554 ASP A C 1
ATOM 4396 O O . ASP A 1 554 ? 26.734 9.312 22.25 1 88.88 554 ASP A O 1
ATOM 4400 N N . ASP A 1 555 ? 26.328 11.258 21.234 1 92 555 ASP A N 1
ATOM 4401 C CA . ASP A 1 555 ? 26.547 12.047 22.453 1 92 555 ASP A CA 1
ATOM 4402 C C . ASP A 1 555 ? 25.234 12.203 23.234 1 92 555 ASP A C 1
ATOM 4404 O O . ASP A 1 555 ? 24.391 13.031 22.875 1 92 555 ASP A O 1
ATOM 4408 N N . GLU A 1 556 ? 25.156 11.594 24.312 1 92.44 556 GLU A N 1
ATOM 4409 C CA . GLU A 1 556 ? 23.938 11.578 25.125 1 92.44 556 GLU A CA 1
ATOM 4410 C C . GLU A 1 556 ? 23.641 12.961 25.688 1 92.44 556 GLU A C 1
ATOM 4412 O O . GLU A 1 556 ? 22.484 13.344 25.828 1 92.44 556 GLU A O 1
ATOM 4417 N N . SER A 1 557 ? 24.641 13.648 26 1 93 557 SER A N 1
ATOM 4418 C CA . SER A 1 557 ? 24.469 14.984 26.547 1 93 557 SER A CA 1
ATOM 4419 C C . SER A 1 557 ? 23.828 15.93 25.531 1 93 557 SER A C 1
ATOM 4421 O O . SER A 1 557 ? 22.938 16.703 25.875 1 93 557 SER A O 1
ATOM 4423 N N . SER A 1 558 ? 24.281 15.844 24.328 1 92.88 558 SER A N 1
ATOM 4424 C CA . SER A 1 558 ? 23.719 16.688 23.281 1 92.88 558 SER A CA 1
ATOM 4425 C C . SER A 1 558 ? 22.266 16.328 23 1 92.88 558 SER A C 1
ATOM 4427 O O . SER A 1 558 ? 21.438 17.203 22.719 1 92.88 558 SER A O 1
ATOM 4429 N N . ILE A 1 559 ? 21.969 15.109 23.125 1 94.44 559 ILE A N 1
ATOM 4430 C CA . ILE A 1 559 ? 20.594 14.648 22.891 1 94.44 559 ILE A CA 1
ATOM 4431 C C . ILE A 1 559 ? 19.672 15.172 24 1 94.44 559 ILE A C 1
ATOM 4433 O O . ILE A 1 559 ? 18.578 15.664 23.719 1 94.44 559 ILE A O 1
ATOM 4437 N N . GLN A 1 560 ? 20.172 15.07 25.203 1 94.31 560 GLN A N 1
ATOM 4438 C CA . GLN A 1 560 ? 19.375 15.555 26.328 1 94.31 560 GLN A CA 1
ATOM 4439 C C . GLN A 1 560 ? 19.156 17.062 26.234 1 94.31 560 GLN A C 1
ATOM 4441 O O . GLN A 1 560 ? 18.078 17.562 26.578 1 94.31 560 GLN A O 1
ATOM 4446 N N . GLU A 1 561 ? 20.156 17.734 25.828 1 93.06 561 GLU A N 1
ATOM 4447 C CA . GLU A 1 561 ? 20.031 19.172 25.656 1 93.06 561 GLU A CA 1
ATOM 4448 C C . GLU A 1 561 ? 19.031 19.516 24.547 1 93.06 561 GLU A C 1
ATOM 4450 O O . GLU A 1 561 ? 18.219 20.438 24.703 1 93.06 561 GLU A O 1
ATOM 4455 N N . ALA A 1 562 ? 19.094 18.828 23.469 1 93.94 562 ALA A N 1
ATOM 4456 C CA . ALA A 1 562 ? 18.156 19.047 22.375 1 93.94 562 ALA A CA 1
ATOM 4457 C C . ALA A 1 562 ? 16.719 18.781 22.812 1 93.94 562 ALA A C 1
ATOM 4459 O O . ALA A 1 562 ? 15.797 19.484 22.406 1 93.94 562 ALA A O 1
ATOM 4460 N N . ILE A 1 563 ? 16.547 17.75 23.656 1 94.62 563 ILE A N 1
ATOM 4461 C CA . ILE A 1 563 ? 15.242 17.391 24.188 1 94.62 563 ILE A CA 1
ATOM 4462 C C . ILE A 1 563 ? 14.711 18.531 25.062 1 94.62 563 ILE A C 1
ATOM 4464 O O . ILE A 1 563 ? 13.539 18.906 24.969 1 94.62 563 ILE A O 1
ATOM 4468 N N . ARG A 1 564 ? 15.57 19.062 25.812 1 91.88 564 ARG A N 1
ATOM 4469 C CA . ARG A 1 564 ? 15.203 20.156 26.688 1 91.88 564 ARG A CA 1
ATOM 4470 C C . ARG A 1 564 ? 14.852 21.406 25.875 1 91.88 564 ARG A C 1
ATOM 4472 O O . ARG A 1 564 ? 13.812 22.031 26.109 1 91.88 564 ARG A O 1
ATOM 4479 N N . LEU A 1 565 ? 15.648 21.703 24.906 1 89.94 565 LEU A N 1
ATOM 4480 C CA . LEU A 1 565 ? 15.461 22.906 24.094 1 89.94 565 LEU A CA 1
ATOM 4481 C C . LEU A 1 565 ? 14.211 22.797 23.219 1 89.94 565 LEU A C 1
ATOM 4483 O O . LEU A 1 565 ? 13.555 23.797 22.938 1 89.94 565 LEU A O 1
ATOM 4487 N N . GLY A 1 566 ? 13.906 21.562 22.797 1 90.94 566 GLY A N 1
ATOM 4488 C CA . GLY A 1 566 ? 12.727 21.344 21.969 1 90.94 566 GLY A CA 1
ATOM 4489 C C . GLY A 1 566 ? 11.438 21.281 22.766 1 90.94 566 GLY A C 1
ATOM 4490 O O . GLY A 1 566 ? 10.344 21.344 22.203 1 90.94 566 GLY A O 1
ATOM 4491 N N . GLY A 1 567 ? 11.57 21.125 24.047 1 88.25 567 GLY A N 1
ATOM 4492 C CA . GLY A 1 567 ? 10.398 21.078 24.906 1 88.25 567 GLY A CA 1
ATOM 4493 C C . GLY A 1 567 ? 9.688 19.734 24.859 1 88.25 567 GLY A C 1
ATOM 4494 O O . GLY A 1 567 ? 8.461 19.688 24.953 1 88.25 567 GLY A O 1
ATOM 4495 N N . VAL A 1 568 ? 10.367 18.672 24.578 1 89.75 568 VAL A N 1
ATOM 4496 C CA . VAL A 1 568 ? 9.695 17.375 24.391 1 89.75 568 VAL A CA 1
ATOM 4497 C C . VAL A 1 568 ? 10.039 16.453 25.547 1 89.75 568 VAL A C 1
ATOM 4499 O O . VAL A 1 568 ? 9.648 15.273 25.547 1 89.75 568 VAL A O 1
ATOM 4502 N N . ALA A 1 569 ? 10.641 16.875 26.578 1 91.94 569 ALA A N 1
ATOM 4503 C CA . ALA A 1 569 ? 11.109 16.062 27.703 1 91.94 569 ALA A CA 1
ATOM 4504 C C . ALA A 1 569 ? 9.938 15.336 28.375 1 91.94 569 ALA A C 1
ATOM 4506 O O . ALA A 1 569 ? 10.008 14.125 28.609 1 91.94 569 ALA A O 1
ATOM 4507 N N . ASP A 1 570 ? 8.922 16.047 28.609 1 86.81 570 ASP A N 1
ATOM 4508 C CA . ASP A 1 570 ? 7.762 15.469 29.266 1 86.81 570 ASP A CA 1
ATOM 4509 C C . ASP A 1 570 ? 7.133 14.367 28.422 1 86.81 570 ASP A C 1
ATOM 4511 O O . ASP A 1 570 ? 6.707 13.336 28.938 1 86.81 570 ASP A O 1
ATOM 4515 N N . PHE A 1 571 ? 7.051 14.609 27.266 1 83.5 571 PHE A N 1
ATOM 4516 C CA . PHE A 1 571 ? 6.473 13.625 26.344 1 83.5 571 PHE A CA 1
ATOM 4517 C C . PHE A 1 571 ? 7.324 12.359 26.312 1 83.5 571 PHE A C 1
ATOM 4519 O O . PHE A 1 571 ? 6.793 11.25 26.359 1 83.5 571 PHE A O 1
ATOM 4526 N N . VAL A 1 572 ? 8.625 12.539 26.172 1 91.62 572 VAL A N 1
ATOM 4527 C CA . VAL A 1 572 ? 9.555 11.414 26.141 1 91.62 572 VAL A CA 1
ATOM 4528 C C . VAL A 1 572 ? 9.422 10.586 27.406 1 91.62 572 VAL A C 1
ATOM 4530 O O . VAL A 1 572 ? 9.438 9.352 27.359 1 91.62 572 VAL A O 1
ATOM 4533 N N . ASP A 1 573 ? 9.242 11.25 28.469 1 89.56 573 ASP A N 1
ATOM 4534 C CA . ASP A 1 573 ? 9.125 10.578 29.766 1 89.56 573 ASP A CA 1
ATOM 4535 C C . ASP A 1 573 ? 7.812 9.805 29.859 1 89.56 573 ASP A C 1
ATOM 4537 O O . ASP A 1 573 ? 7.719 8.82 30.594 1 89.56 573 ASP A O 1
ATOM 4541 N N . SER A 1 574 ? 6.836 10.227 29.125 1 84.62 574 SER A N 1
ATOM 4542 C CA . SER A 1 574 ? 5.527 9.586 29.172 1 84.62 574 SER A CA 1
ATOM 4543 C C . SER A 1 574 ? 5.488 8.336 28.297 1 84.62 574 SER A C 1
ATOM 4545 O O . SER A 1 574 ? 4.59 7.508 28.438 1 84.62 574 SER A O 1
ATOM 4547 N N . LEU A 1 575 ? 6.426 8.195 27.5 1 87 575 LEU A N 1
ATOM 4548 C CA . LEU A 1 575 ? 6.465 7.043 26.609 1 87 575 LEU A CA 1
ATOM 4549 C C . LEU A 1 575 ? 6.887 5.785 27.375 1 87 575 LEU A C 1
ATOM 4551 O O . LEU A 1 575 ? 7.738 5.848 28.266 1 87 575 LEU A O 1
ATOM 4555 N N . PRO A 1 576 ? 6.328 4.633 27.031 1 82.94 576 PRO A N 1
ATOM 4556 C CA . PRO A 1 576 ? 6.609 3.385 27.75 1 82.94 576 PRO A CA 1
ATOM 4557 C C . PRO A 1 576 ? 8.094 3.047 27.781 1 82.94 576 PRO A C 1
ATOM 4559 O O . PRO A 1 576 ? 8.602 2.566 28.797 1 82.94 576 PRO A O 1
ATOM 4562 N N . GLN A 1 577 ? 8.852 3.287 26.75 1 88.81 577 GLN A N 1
ATOM 4563 C CA . GLN A 1 577 ? 10.273 2.951 26.688 1 88.81 577 GLN A CA 1
ATOM 4564 C C . GLN A 1 577 ? 11.133 4.207 26.562 1 88.81 577 GLN A C 1
ATOM 4566 O O . GLN A 1 577 ? 12.273 4.137 26.109 1 88.81 577 GLN A O 1
ATOM 4571 N N . GLY A 1 578 ? 10.516 5.324 26.812 1 91 578 GLY A N 1
ATOM 4572 C CA . GLY A 1 578 ? 11.273 6.57 26.75 1 91 578 GLY A CA 1
ATOM 4573 C C . GLY A 1 578 ? 11.859 6.852 25.375 1 91 578 GLY A C 1
ATOM 4574 O O . GLY A 1 578 ? 11.141 6.809 24.375 1 91 578 GLY A O 1
ATOM 4575 N N . LEU A 1 579 ? 13.227 6.957 25.391 1 93 579 LEU A N 1
ATOM 4576 C CA . LEU A 1 579 ? 13.93 7.309 24.156 1 93 579 LEU A CA 1
ATOM 4577 C C . LEU A 1 579 ? 14 6.117 23.203 1 93 579 LEU A C 1
ATOM 4579 O O . LEU A 1 579 ? 14.219 6.289 22 1 93 579 LEU A O 1
ATOM 4583 N N . ASP A 1 580 ? 13.727 4.996 23.688 1 91.19 580 ASP A N 1
ATOM 4584 C CA . ASP A 1 580 ? 13.828 3.791 22.875 1 91.19 580 ASP A CA 1
ATOM 4585 C C . ASP A 1 580 ? 12.469 3.406 22.281 1 91.19 580 ASP A C 1
ATOM 4587 O O . ASP A 1 580 ? 12.352 2.393 21.594 1 91.19 580 ASP A O 1
ATOM 4591 N N . SER A 1 581 ? 11.531 4.293 22.484 1 90.69 581 SER A N 1
ATOM 4592 C CA . SER A 1 581 ? 10.195 4.031 21.953 1 90.69 581 SER A CA 1
ATOM 4593 C C . SER A 1 581 ? 10.125 4.336 20.469 1 90.69 581 SER A C 1
ATOM 4595 O O . SER A 1 581 ? 10.852 5.195 19.969 1 90.69 581 SER A O 1
ATOM 4597 N N . TYR A 1 582 ? 9.344 3.531 19.75 1 88.88 582 TYR A N 1
ATOM 4598 C CA . TYR A 1 582 ? 9.023 3.809 18.344 1 88.88 582 TYR A CA 1
ATOM 4599 C C . TYR A 1 582 ? 7.668 4.492 18.219 1 88.88 582 TYR A C 1
ATOM 4601 O O . TYR A 1 582 ? 6.656 3.965 18.688 1 88.88 582 TYR A O 1
ATOM 4609 N N . LEU A 1 583 ? 7.766 5.617 17.672 1 86.69 583 LEU A N 1
ATOM 4610 C CA . LEU A 1 583 ? 6.492 6.281 17.406 1 86.69 583 LEU A CA 1
ATOM 4611 C C . LEU A 1 583 ? 5.812 5.672 16.188 1 86.69 583 LEU A C 1
ATOM 4613 O O . LEU A 1 583 ? 4.59 5.508 16.172 1 86.69 583 LEU A O 1
ATOM 4617 N N . ILE A 1 584 ? 6.629 5.406 15.234 1 86.38 584 ILE A N 1
ATOM 4618 C CA . ILE A 1 584 ? 6.211 4.672 14.039 1 86.38 584 ILE A CA 1
ATOM 4619 C C . ILE A 1 584 ? 7.051 3.404 13.898 1 86.38 584 ILE A C 1
ATOM 4621 O O . ILE A 1 584 ? 8.242 3.475 13.586 1 86.38 584 ILE A O 1
ATOM 4625 N N . ARG A 1 585 ? 6.422 2.381 14.133 1 87.06 585 ARG A N 1
ATOM 4626 C CA . ARG A 1 585 ? 7.16 1.125 14.023 1 87.06 585 ARG A CA 1
ATOM 4627 C C . ARG A 1 585 ? 7.25 0.666 12.57 1 87.06 585 ARG A C 1
ATOM 4629 O O . ARG A 1 585 ? 6.23 0.537 11.891 1 87.06 585 ARG A O 1
ATOM 4636 N N . PRO A 1 586 ? 8.492 0.382 12.141 1 88.44 586 PRO A N 1
ATOM 4637 C CA . PRO A 1 586 ? 8.656 0.046 10.719 1 88.44 586 PRO A CA 1
ATOM 4638 C C . PRO A 1 586 ? 8.227 -1.384 10.398 1 88.44 586 PRO A C 1
ATOM 4640 O O . PRO A 1 586 ? 7.941 -1.702 9.242 1 88.44 586 PRO A O 1
ATOM 4643 N N . VAL A 1 587 ? 8.312 -2.271 11.375 1 87.25 587 VAL A N 1
ATOM 4644 C CA . VAL A 1 587 ? 7.953 -3.666 11.141 1 87.25 587 VAL A CA 1
ATOM 4645 C C . VAL A 1 587 ? 6.734 -4.035 11.984 1 87.25 587 VAL A C 1
ATOM 4647 O O . VAL A 1 587 ? 6.656 -3.676 13.164 1 87.25 587 VAL A O 1
ATOM 4650 N N . HIS A 1 588 ? 5.797 -4.699 11.312 1 79.12 588 HIS A N 1
ATOM 4651 C CA . HIS A 1 588 ? 4.586 -5.105 12.023 1 79.12 588 HIS A CA 1
ATOM 4652 C C . HIS A 1 588 ? 4.527 -6.621 12.195 1 79.12 588 HIS A C 1
ATOM 4654 O O . HIS A 1 588 ? 5.152 -7.359 11.43 1 79.12 588 HIS A O 1
ATOM 4660 N N . ASP A 1 589 ? 3.902 -6.996 13.289 1 78.38 589 ASP A N 1
ATOM 4661 C CA . ASP A 1 589 ? 3.637 -8.414 13.484 1 78.38 589 ASP A CA 1
ATOM 4662 C C . ASP A 1 589 ? 2.602 -8.93 12.484 1 78.38 589 ASP A C 1
ATOM 4664 O O . ASP A 1 589 ? 1.79 -8.156 11.977 1 78.38 589 ASP A O 1
ATOM 4668 N N . TRP A 1 590 ? 2.832 -10.188 12.188 1 75.69 590 TRP A N 1
ATOM 4669 C CA . TRP A 1 590 ? 1.933 -10.781 11.195 1 75.69 590 TRP A CA 1
ATOM 4670 C C . TRP A 1 590 ? 1.145 -11.938 11.797 1 75.69 590 TRP A C 1
ATOM 4672 O O . TRP A 1 590 ? 1.602 -12.578 12.742 1 75.69 590 TRP A O 1
ATOM 4682 N N . SER A 1 591 ? -0.083 -12.094 11.375 1 74.94 591 SER A N 1
ATOM 4683 C CA . SER A 1 591 ? -0.891 -13.25 11.734 1 74.94 591 SER A CA 1
ATOM 4684 C C . SER A 1 591 ? -1.631 -13.805 10.516 1 74.94 591 SER A C 1
ATOM 4686 O O . SER A 1 591 ? -1.761 -13.117 9.5 1 74.94 591 SER A O 1
ATOM 4688 N N . SER A 1 592 ? -1.956 -15.062 10.539 1 67.69 592 SER A N 1
ATOM 4689 C CA . SER A 1 592 ? -2.672 -15.703 9.438 1 67.69 592 SER A CA 1
ATOM 4690 C C . SER A 1 592 ? -4.094 -15.164 9.32 1 67.69 592 SER A C 1
ATOM 4692 O O . SER A 1 592 ? -4.75 -15.352 8.289 1 67.69 592 SER A O 1
ATOM 4694 N N . GLY A 1 593 ? -4.52 -14.344 10.266 1 60.81 593 GLY A N 1
ATOM 4695 C CA . GLY A 1 593 ? -5.891 -13.852 10.273 1 60.81 593 GLY A CA 1
ATOM 4696 C C . GLY A 1 593 ? -6.91 -14.93 10.594 1 60.81 593 GLY A C 1
ATOM 4697 O O . GLY A 1 593 ? -8.109 -14.656 10.648 1 60.81 593 GLY A O 1
ATOM 4698 N N . LEU A 1 594 ? -6.504 -16.203 10.625 1 60.34 594 LEU A N 1
ATOM 4699 C CA . LEU A 1 594 ? -7.402 -17.328 10.844 1 60.34 594 LEU A CA 1
ATOM 4700 C C . LEU A 1 594 ? -7.59 -17.594 12.328 1 60.34 594 LEU A C 1
ATOM 4702 O O . LEU A 1 594 ? -8.578 -18.203 12.742 1 60.34 594 LEU A O 1
ATOM 4706 N N . GLY A 1 595 ? -6.562 -17.094 13.125 1 57.06 595 GLY A N 1
ATOM 4707 C CA . GLY A 1 595 ? -6.629 -17.391 14.547 1 57.06 595 GLY A CA 1
ATOM 4708 C C . GLY A 1 595 ? -7.242 -16.281 15.375 1 57.06 595 GLY A C 1
ATOM 4709 O O . GLY A 1 595 ? -7.684 -15.266 14.828 1 57.06 595 GLY A O 1
ATOM 4710 N N . ASN A 1 596 ? -7.508 -16.562 16.656 1 53.97 596 ASN A N 1
ATOM 4711 C CA . ASN A 1 596 ? -8.102 -15.625 17.609 1 53.97 596 ASN A CA 1
ATOM 4712 C C . ASN A 1 596 ? -7.094 -14.578 18.062 1 53.97 596 ASN A C 1
ATOM 4714 O O . ASN A 1 596 ? -7.465 -13.586 18.703 1 53.97 596 ASN A O 1
ATOM 4718 N N . GLU A 1 597 ? -5.832 -15.023 17.812 1 55.66 597 GLU A N 1
ATOM 4719 C CA . GLU A 1 597 ? -4.844 -14.086 18.344 1 55.66 597 GLU A CA 1
ATOM 4720 C C . GLU A 1 597 ? -4.531 -12.992 17.328 1 55.66 597 GLU A C 1
ATOM 4722 O O . GLU A 1 597 ? -4.039 -13.273 16.234 1 55.66 597 GLU A O 1
ATOM 4727 N N . LYS A 1 598 ? -5.066 -11.914 17.625 1 53.62 598 LYS A N 1
ATOM 4728 C CA . LYS A 1 598 ? -4.973 -10.789 16.688 1 53.62 598 LYS A CA 1
ATOM 4729 C C . LYS A 1 598 ? -3.775 -9.898 17.031 1 53.62 598 LYS A C 1
ATOM 4731 O O . LYS A 1 598 ? -3.461 -9.688 18.203 1 53.62 598 LYS A O 1
ATOM 4736 N N . VAL A 1 599 ? -2.74 -9.891 16.156 1 59.12 599 VAL A N 1
ATOM 4737 C CA . VAL A 1 599 ? -1.546 -9.07 16.328 1 59.12 599 VAL A CA 1
ATOM 4738 C C . VAL A 1 599 ? -1.935 -7.59 16.359 1 59.12 599 VAL A C 1
ATOM 4740 O O . VAL A 1 599 ? -2.762 -7.141 15.57 1 59.12 599 VAL A O 1
ATOM 4743 N N . ILE A 1 600 ? -1.681 -6.895 17.547 1 54.62 600 ILE A N 1
ATOM 4744 C CA . ILE A 1 600 ? -1.952 -5.469 17.703 1 54.62 600 ILE A CA 1
ATOM 4745 C C . ILE A 1 600 ? -0.745 -4.656 17.234 1 54.62 600 ILE A C 1
ATOM 4747 O O . ILE A 1 600 ? 0.337 -4.754 17.828 1 54.62 600 ILE A O 1
ATOM 4751 N N . ASN A 1 601 ? -0.715 -4.297 16.016 1 58.44 601 ASN A N 1
ATOM 4752 C CA . ASN A 1 601 ? 0.323 -3.387 15.547 1 58.44 601 ASN A CA 1
ATOM 4753 C C . ASN A 1 601 ? 0.019 -1.941 15.93 1 58.44 601 ASN A C 1
ATOM 4755 O O . ASN A 1 601 ? -0.86 -1.309 15.344 1 58.44 601 ASN A O 1
ATOM 4759 N N . GLN A 1 602 ? 0.138 -1.537 17.234 1 58.16 602 GLN A N 1
ATOM 4760 C CA . GLN A 1 602 ? -0.313 -0.224 17.688 1 58.16 602 GLN A CA 1
ATOM 4761 C C . GLN A 1 602 ? 0.761 0.834 17.453 1 58.16 602 GLN A C 1
ATOM 4763 O O . GLN A 1 602 ? 1.896 0.685 17.906 1 58.16 602 GLN A O 1
ATOM 4768 N N . ASN A 1 603 ? 0.654 1.601 16.406 1 62.47 603 ASN A N 1
ATOM 4769 C CA . ASN A 1 603 ? 1.399 2.855 16.375 1 62.47 603 ASN A CA 1
ATOM 4770 C C . ASN A 1 603 ? 0.941 3.811 17.469 1 62.47 603 ASN A C 1
ATOM 4772 O O . ASN A 1 603 ? -0.2 3.734 17.938 1 62.47 603 ASN A O 1
ATOM 4776 N N . ILE A 1 604 ? 1.916 4.488 18.094 1 65.44 604 ILE A N 1
ATOM 4777 C CA . ILE A 1 604 ? 1.575 5.484 19.094 1 65.44 604 ILE A CA 1
ATOM 4778 C C . ILE A 1 604 ? 0.99 6.723 18.422 1 65.44 604 ILE A C 1
ATOM 4780 O O . ILE A 1 604 ? 1.587 7.27 17.484 1 65.44 604 ILE A O 1
ATOM 4784 N N . ASP A 1 605 ? -0.183 7.016 18.75 1 65.56 605 ASP A N 1
ATOM 4785 C CA . ASP A 1 605 ? -0.809 8.227 18.234 1 65.56 605 ASP A CA 1
ATOM 4786 C C . ASP A 1 605 ? -0.153 9.477 18.812 1 65.56 605 ASP A C 1
ATOM 4788 O O . ASP A 1 605 ? -0.09 9.641 20.031 1 65.56 605 ASP A O 1
ATOM 4792 N N . VAL A 1 606 ? 0.61 10.227 18.031 1 73.88 606 VAL A N 1
ATOM 4793 C CA . VAL A 1 606 ? 1.29 11.445 18.469 1 73.88 606 VAL A CA 1
ATOM 4794 C C . VAL A 1 606 ? 0.527 12.664 17.969 1 73.88 606 VAL A C 1
ATOM 4796 O O . VAL A 1 606 ? 0.014 12.672 16.844 1 73.88 606 VAL A O 1
ATOM 4799 N N . SER A 1 607 ? 0.326 13.664 18.891 1 69.25 607 SER A N 1
ATOM 4800 C CA . SER A 1 607 ? -0.354 14.898 18.516 1 69.25 607 SER A CA 1
ATOM 4801 C C . SER A 1 607 ? 0.51 15.75 17.594 1 69.25 607 SER A C 1
ATOM 4803 O O . SER A 1 607 ? 1.706 15.492 17.438 1 69.25 607 SER A O 1
ATOM 4805 N N . GLY A 1 608 ? -0.08 16.719 16.891 1 73.56 608 GLY A N 1
ATOM 4806 C CA . GLY A 1 608 ? 0.65 17.641 16.031 1 73.56 608 GLY A CA 1
ATOM 4807 C C . GLY A 1 608 ? 1.718 18.422 16.766 1 73.56 608 GLY A C 1
ATOM 4808 O O . GLY A 1 608 ? 2.832 18.594 16.266 1 73.56 608 GLY A O 1
ATOM 4809 N N . GLY A 1 609 ? 1.382 18.891 17.984 1 77.75 609 GLY A N 1
ATOM 4810 C CA . GLY A 1 609 ? 2.338 19.625 18.797 1 77.75 609 GLY A CA 1
ATOM 4811 C C . GLY A 1 609 ? 3.523 18.797 19.234 1 77.75 609 GLY A C 1
ATOM 4812 O O . GLY A 1 609 ? 4.66 19.266 19.25 1 77.75 609 GLY A O 1
ATOM 4813 N N . GLN A 1 610 ? 3.199 17.578 19.562 1 81 610 GLN A N 1
ATOM 4814 C CA . GLN A 1 610 ? 4.273 16.672 19.953 1 81 610 GLN A CA 1
ATOM 4815 C C . GLN A 1 610 ? 5.211 16.391 18.781 1 81 610 GLN A C 1
ATOM 4817 O O . GLN A 1 610 ? 6.43 16.344 18.953 1 81 610 GLN A O 1
ATOM 4822 N N . ARG A 1 611 ? 4.672 16.203 17.656 1 87.12 611 ARG A N 1
ATOM 4823 C CA . ARG A 1 611 ? 5.48 15.992 16.453 1 87.12 611 ARG A CA 1
ATOM 4824 C C . ARG A 1 611 ? 6.371 17.188 16.172 1 87.12 611 ARG A C 1
ATOM 4826 O O . ARG A 1 611 ? 7.539 17.031 15.805 1 87.12 611 ARG A O 1
ATOM 4833 N N . GLN A 1 612 ? 5.828 18.312 16.312 1 88 612 GLN A N 1
ATOM 4834 C CA . GLN A 1 612 ? 6.594 19.531 16.078 1 88 612 GLN A CA 1
ATOM 4835 C C . GLN A 1 612 ? 7.738 19.656 17.094 1 88 612 GLN A C 1
ATOM 4837 O O . GLN A 1 612 ? 8.844 20.078 16.719 1 88 612 GLN A O 1
ATOM 4842 N N . ARG A 1 613 ? 7.449 19.359 18.312 1 90.81 613 ARG A N 1
ATOM 4843 C CA . ARG A 1 613 ? 8.477 19.453 19.359 1 90.81 613 ARG A CA 1
ATOM 4844 C C . ARG A 1 613 ? 9.617 18.484 19.078 1 90.81 613 ARG A C 1
ATOM 4846 O O . ARG A 1 613 ? 10.781 18.797 19.359 1 90.81 613 ARG A O 1
ATOM 4853 N N . ILE A 1 614 ? 9.289 17.375 18.594 1 92.38 614 ILE A N 1
ATOM 4854 C CA . ILE A 1 614 ? 10.32 16.406 18.219 1 92.38 614 ILE A CA 1
ATOM 4855 C C . ILE A 1 614 ? 11.148 16.938 17.062 1 92.38 614 ILE A C 1
ATOM 4857 O O . ILE A 1 614 ? 12.375 16.828 17.062 1 92.38 614 ILE A O 1
ATOM 4861 N N . ALA A 1 615 ? 10.453 17.453 16.062 1 92.75 615 ALA A N 1
ATOM 4862 C CA . ALA A 1 615 ? 11.156 18.062 14.93 1 92.75 615 ALA A CA 1
ATOM 4863 C C . ALA A 1 615 ? 12.047 19.203 15.383 1 92.75 615 ALA A C 1
ATOM 4865 O O . ALA A 1 615 ? 13.148 19.391 14.859 1 92.75 615 ALA A O 1
ATOM 4866 N N . LEU A 1 616 ? 11.586 19.953 16.344 1 93.19 616 LEU A N 1
ATOM 4867 C CA . LEU A 1 616 ? 12.375 21.047 16.922 1 93.19 616 LEU A CA 1
ATOM 4868 C C . LEU A 1 616 ? 13.609 20.516 17.625 1 93.19 616 LEU A C 1
ATOM 4870 O O . LEU A 1 616 ? 14.703 21.062 17.484 1 93.19 616 LEU A O 1
ATOM 4874 N N . ALA A 1 617 ? 13.336 19.484 18.422 1 94.38 617 ALA A N 1
ATOM 4875 C CA . ALA A 1 617 ? 14.461 18.859 19.109 1 94.38 617 ALA A CA 1
ATOM 4876 C C . ALA A 1 617 ? 15.523 18.391 18.109 1 94.38 617 ALA A C 1
ATOM 4878 O O . ALA A 1 617 ? 16.719 18.547 18.359 1 94.38 617 ALA A O 1
ATOM 4879 N N . ARG A 1 618 ? 15.102 17.875 17.031 1 93.88 618 ARG A N 1
ATOM 4880 C CA . ARG A 1 618 ? 16.016 17.453 15.969 1 93.88 618 ARG A CA 1
ATOM 4881 C C . ARG A 1 618 ? 16.781 18.625 15.398 1 93.88 618 ARG A C 1
ATOM 4883 O O . ARG A 1 618 ? 17.984 18.547 15.172 1 93.88 618 ARG A O 1
ATOM 4890 N N . ALA A 1 619 ? 16.125 19.703 15.156 1 92.5 619 ALA A N 1
ATOM 4891 C CA . ALA A 1 619 ? 16.75 20.922 14.648 1 92.5 619 ALA A CA 1
ATOM 4892 C C . ALA A 1 619 ? 17.781 21.469 15.648 1 92.5 619 ALA A C 1
ATOM 4894 O O . ALA A 1 619 ? 18.859 21.922 15.258 1 92.5 619 ALA A O 1
ATOM 4895 N N . PHE A 1 620 ? 17.484 21.391 16.969 1 92 620 PHE A N 1
ATOM 4896 C CA . PHE A 1 620 ? 18.359 21.922 18 1 92 620 PHE A CA 1
ATOM 4897 C C . PHE A 1 620 ? 19.594 21.047 18.156 1 92 620 PHE A C 1
ATOM 4899 O O . PHE A 1 620 ? 20.641 21.5 18.625 1 92 620 PHE A O 1
ATOM 4906 N N . MET A 1 621 ? 19.406 19.797 17.781 1 92.25 621 MET A N 1
ATOM 4907 C CA . MET A 1 621 ? 20.594 18.938 17.75 1 92.25 621 MET A CA 1
ATOM 4908 C C . MET A 1 621 ? 21.641 19.5 16.812 1 92.25 621 MET A C 1
ATOM 4910 O O . MET A 1 621 ? 22.844 19.391 17.078 1 92.25 621 MET A O 1
ATOM 4914 N N . ARG A 1 622 ? 21.156 20.016 15.781 1 87.38 622 ARG A N 1
ATOM 4915 C CA . ARG A 1 622 ? 22.047 20.594 14.781 1 87.38 622 ARG A CA 1
ATOM 4916 C C . ARG A 1 622 ? 22.594 21.938 15.242 1 87.38 622 ARG A C 1
ATOM 4918 O O . ARG A 1 622 ? 23.75 22.281 14.945 1 87.38 622 ARG A O 1
ATOM 4925 N N . VAL A 1 623 ? 21.828 22.703 15.938 1 82.44 623 VAL A N 1
ATOM 4926 C CA . VAL A 1 623 ? 22.203 24.031 16.438 1 82.44 623 VAL A CA 1
ATOM 4927 C C . VAL A 1 623 ? 23.422 23.906 17.359 1 82.44 623 VAL A C 1
ATOM 4929 O O . VAL A 1 623 ? 24.25 24.812 17.422 1 82.44 623 VAL A O 1
ATOM 4932 N N . ASN A 1 624 ? 23.453 22.75 17.953 1 77.81 624 ASN A N 1
ATOM 4933 C CA . ASN A 1 624 ? 24.562 22.516 18.891 1 77.81 624 ASN A CA 1
ATOM 4934 C C . ASN A 1 624 ? 25.859 22.203 18.141 1 77.81 624 ASN A C 1
ATOM 4936 O O . ASN A 1 624 ? 26.938 22.188 18.75 1 77.81 624 ASN A O 1
ATOM 4940 N N . ASP A 1 625 ? 25.656 22.031 16.859 1 77.56 625 ASP A N 1
ATOM 4941 C CA . ASP A 1 625 ? 26.844 21.875 16.031 1 77.56 625 ASP A CA 1
ATOM 4942 C C . ASP A 1 625 ? 27.516 23.234 15.781 1 77.56 625 ASP A C 1
ATOM 4944 O O . ASP A 1 625 ? 26.875 24.172 15.312 1 77.56 625 ASP A O 1
ATOM 4948 N N . PRO A 1 626 ? 28.719 23.406 16.125 1 75.56 626 PRO A N 1
ATOM 4949 C CA . PRO A 1 626 ? 29.406 24.703 16.016 1 75.56 626 PRO A CA 1
ATOM 4950 C C . PRO A 1 626 ? 29.469 25.219 14.578 1 75.56 626 PRO A C 1
ATOM 4952 O O . PRO A 1 626 ? 29.562 26.438 14.367 1 75.56 626 PRO A O 1
ATOM 4955 N N . ASP A 1 627 ? 29.297 24.344 13.656 1 78 627 ASP A N 1
ATOM 4956 C CA . ASP A 1 627 ? 29.406 24.75 12.258 1 78 627 ASP A CA 1
ATOM 4957 C C . ASP A 1 627 ? 28.078 25.281 11.727 1 78 627 ASP A C 1
ATOM 4959 O O . ASP A 1 627 ? 28.031 25.984 10.719 1 78 627 ASP A O 1
ATOM 4963 N N . ALA A 1 628 ? 27.047 25.016 12.375 1 86.19 628 ALA A N 1
ATOM 4964 C CA . ALA A 1 628 ? 25.719 25.422 11.906 1 86.19 628 ALA A CA 1
ATOM 4965 C C . ALA A 1 628 ? 25.422 26.875 12.297 1 86.19 628 ALA A C 1
ATOM 4967 O O . ALA A 1 628 ? 24.938 27.125 13.398 1 86.19 628 ALA A O 1
ATOM 4968 N N . ARG A 1 629 ? 25.625 27.812 11.391 1 88.5 629 ARG A N 1
ATOM 4969 C CA . ARG A 1 629 ? 25.531 29.234 11.742 1 88.5 629 ARG A CA 1
ATOM 4970 C C . ARG A 1 629 ? 24.391 29.906 10.977 1 88.5 629 ARG A C 1
ATOM 4972 O O . ARG A 1 629 ? 24.125 31.094 11.164 1 88.5 629 ARG A O 1
ATOM 4979 N N . LEU A 1 630 ? 23.75 29.188 10.109 1 92.25 630 LEU A N 1
ATOM 4980 C CA . LEU A 1 630 ? 22.578 29.688 9.383 1 92.25 630 LEU A CA 1
ATOM 4981 C C . LEU A 1 630 ? 21.344 28.859 9.742 1 92.25 630 LEU A C 1
ATOM 4983 O O . LEU A 1 630 ? 21.25 27.688 9.391 1 92.25 630 LEU A O 1
ATOM 4987 N N . TRP A 1 631 ? 20.438 29.531 10.484 1 93 631 TRP A N 1
ATOM 4988 C CA . TRP A 1 631 ? 19.234 28.859 10.945 1 93 631 TRP A CA 1
ATOM 4989 C C . TRP A 1 631 ? 18.031 29.25 10.102 1 93 631 TRP A C 1
ATOM 4991 O O . TRP A 1 631 ? 17.719 30.438 9.977 1 93 631 TRP A O 1
ATOM 5001 N N . LEU A 1 632 ? 17.422 28.281 9.453 1 94.88 632 LEU A N 1
ATOM 5002 C CA . LEU A 1 632 ? 16.219 28.484 8.656 1 94.88 632 LEU A CA 1
ATOM 5003 C C . LEU A 1 632 ? 15.023 27.781 9.281 1 94.88 632 LEU A C 1
ATOM 5005 O O . LEU A 1 632 ? 14.992 26.547 9.352 1 94.88 632 LEU A O 1
ATOM 5009 N N . PHE A 1 633 ? 14.039 28.469 9.742 1 92.75 633 PHE A N 1
ATOM 5010 C CA . PHE A 1 633 ? 12.844 27.906 10.375 1 92.75 633 PHE A CA 1
ATOM 5011 C C . PHE A 1 633 ? 11.594 28.281 9.578 1 92.75 633 PHE A C 1
ATOM 5013 O O . PHE A 1 633 ? 11.25 29.453 9.469 1 92.75 633 PHE A O 1
ATOM 5020 N N . ASP A 1 634 ? 10.969 27.25 9.039 1 91.44 634 ASP A N 1
ATOM 5021 C CA . ASP A 1 634 ? 9.75 27.453 8.266 1 91.44 634 ASP A CA 1
ATOM 5022 C C . ASP A 1 634 ? 8.508 27.203 9.117 1 91.44 634 ASP A C 1
ATOM 5024 O O . ASP A 1 634 ? 8.086 26.047 9.281 1 91.44 634 ASP A O 1
ATOM 5028 N N . GLU A 1 635 ? 7.898 28.172 9.602 1 84.62 635 GLU A N 1
ATOM 5029 C CA . GLU A 1 635 ? 6.703 28.141 10.438 1 84.62 635 GLU A CA 1
ATOM 5030 C C . GLU A 1 635 ? 6.863 27.141 11.586 1 84.62 635 GLU A C 1
ATOM 5032 O O . GLU A 1 635 ? 6.02 26.266 11.766 1 84.62 635 GLU A O 1
ATOM 5037 N N . PRO A 1 636 ? 7.855 27.266 12.43 1 83.88 636 PRO A N 1
ATOM 5038 C CA . PRO A 1 636 ? 8.195 26.281 13.453 1 83.88 636 PRO A CA 1
ATOM 5039 C C . PRO A 1 636 ? 7.172 26.219 14.586 1 83.88 636 PRO A C 1
ATOM 5041 O O . PRO A 1 636 ? 7.195 25.297 15.406 1 83.88 636 PRO A O 1
ATOM 5044 N N . SER A 1 637 ? 6.273 27.219 14.672 1 79.69 637 SER A N 1
ATOM 5045 C CA . SER A 1 637 ? 5.34 27.25 15.789 1 79.69 637 SER A CA 1
ATOM 5046 C C . SER A 1 637 ? 3.906 27.031 15.328 1 79.69 637 SER A C 1
ATOM 5048 O O . SER A 1 637 ? 2.959 27.281 16.078 1 79.69 637 SER A O 1
ATOM 5050 N N . ALA A 1 638 ? 3.709 26.531 14.133 1 74.06 638 ALA A N 1
ATOM 5051 C CA . ALA A 1 638 ? 2.387 26.438 13.523 1 74.06 638 ALA A CA 1
ATOM 5052 C C . ALA A 1 638 ? 1.464 25.547 14.352 1 74.06 638 ALA A C 1
ATOM 5054 O O . ALA A 1 638 ? 0.263 25.812 14.453 1 74.06 638 ALA A O 1
ATOM 5055 N N . SER A 1 639 ? 2.053 24.531 14.992 1 74 639 SER A N 1
ATOM 5056 C CA . SER A 1 639 ? 1.22 23.594 15.727 1 74 639 SER A CA 1
ATOM 5057 C C . SER A 1 639 ? 1.384 23.75 17.234 1 74 639 SER A C 1
ATOM 5059 O O . SER A 1 639 ? 0.919 22.906 18 1 74 639 SER A O 1
ATOM 5061 N N . LEU A 1 640 ? 2.018 24.828 17.609 1 76.81 640 LEU A N 1
ATOM 5062 C CA . LEU A 1 640 ? 2.262 25.062 19.031 1 76.81 640 LEU A CA 1
ATOM 5063 C C . LEU A 1 640 ? 1.245 26.047 19.609 1 76.81 640 LEU A C 1
ATOM 5065 O O . LEU A 1 640 ? 0.746 26.922 18.891 1 76.81 640 LEU A O 1
ATOM 5069 N N . ASP A 1 641 ? 0.939 25.922 20.859 1 75.19 641 ASP A N 1
ATOM 5070 C CA . ASP A 1 641 ? 0.13 26.906 21.562 1 75.19 641 ASP A CA 1
ATOM 5071 C C . ASP A 1 641 ? 0.938 28.172 21.859 1 75.19 641 ASP A C 1
ATOM 5073 O O . ASP A 1 641 ? 2.17 28.156 21.797 1 75.19 641 ASP A O 1
ATOM 5077 N N . PRO A 1 642 ? 0.25 29.219 22.156 1 74.25 642 PRO A N 1
ATOM 5078 C CA . PRO A 1 642 ? 0.92 30.5 22.344 1 74.25 642 PRO A CA 1
ATOM 5079 C C . PRO A 1 642 ? 1.993 30.469 23.422 1 74.25 642 PRO A C 1
ATOM 5081 O O . PRO A 1 642 ? 3.027 31.125 23.297 1 74.25 642 PRO A O 1
ATOM 5084 N N . VAL A 1 643 ? 1.722 29.703 24.469 1 74.44 643 VAL A N 1
ATOM 5085 C CA . VAL A 1 643 ? 2.699 29.625 25.547 1 74.44 643 VAL A CA 1
ATOM 5086 C C . VAL A 1 643 ? 3.963 28.922 25.062 1 74.44 643 VAL A C 1
ATOM 5088 O O . VAL A 1 643 ? 5.074 29.406 25.281 1 74.44 643 VAL A O 1
ATOM 5091 N N . ALA A 1 644 ? 3.758 27.859 24.406 1 78.94 644 ALA A N 1
ATOM 5092 C CA . ALA A 1 644 ? 4.887 27.109 23.859 1 78.94 644 ALA A CA 1
ATOM 5093 C C . ALA A 1 644 ? 5.598 27.906 22.766 1 78.94 644 ALA A C 1
ATOM 5095 O O . ALA A 1 644 ? 6.824 27.828 22.641 1 78.94 644 ALA A O 1
ATOM 5096 N N . GLU A 1 645 ? 4.828 28.594 22.031 1 81.06 645 GLU A N 1
ATOM 5097 C CA . GLU A 1 645 ? 5.398 29.422 20.984 1 81.06 645 GLU A CA 1
ATOM 5098 C C . GLU A 1 645 ? 6.293 30.516 21.562 1 81.06 645 GLU A C 1
ATOM 5100 O O . GLU A 1 645 ? 7.402 30.75 21.062 1 81.06 645 GLU A O 1
ATOM 5105 N N . SER A 1 646 ? 5.777 31.219 22.562 1 78.88 646 SER A N 1
ATOM 5106 C CA . SER A 1 646 ? 6.547 32.281 23.203 1 78.88 646 SER A CA 1
ATOM 5107 C C . SER A 1 646 ? 7.844 31.75 23.797 1 78.88 646 SER A C 1
ATOM 5109 O O . SER A 1 646 ? 8.891 32.375 23.688 1 78.88 646 SER A O 1
ATOM 5111 N N . ALA A 1 647 ? 7.719 30.609 24.391 1 81.5 647 ALA A N 1
ATOM 5112 C CA . ALA A 1 647 ? 8.898 29.984 24.969 1 81.5 647 ALA A CA 1
ATOM 5113 C C . ALA A 1 647 ? 9.93 29.641 23.891 1 81.5 647 ALA A C 1
ATOM 5115 O O . ALA A 1 647 ? 11.133 29.781 24.109 1 81.5 647 ALA A O 1
ATOM 5116 N N . LEU A 1 648 ? 9.508 29.156 22.828 1 85.25 648 LEU A N 1
ATOM 5117 C CA . LEU A 1 648 ? 10.383 28.812 21.719 1 85.25 648 LEU A CA 1
ATOM 5118 C C . LEU A 1 648 ? 11.109 30.047 21.188 1 85.25 648 LEU A C 1
ATOM 5120 O O . LEU A 1 648 ? 12.328 30.016 21 1 85.25 648 LEU A O 1
ATOM 5124 N N . PHE A 1 649 ? 10.398 31.141 21 1 82.75 649 PHE A N 1
ATOM 5125 C CA . PHE A 1 649 ? 10.984 32.344 20.438 1 82.75 649 PHE A CA 1
ATOM 5126 C C . PHE A 1 649 ? 11.977 32.969 21.406 1 82.75 649 PHE A C 1
ATOM 5128 O O . PHE A 1 649 ? 13 33.5 20.984 1 82.75 649 PHE A O 1
ATOM 5135 N N . GLU A 1 650 ? 11.594 32.906 22.656 1 82.06 650 GLU A N 1
ATOM 5136 C CA . GLU A 1 650 ? 12.523 33.406 23.656 1 82.06 650 GLU A CA 1
ATOM 5137 C C . GLU A 1 650 ? 13.828 32.594 23.656 1 82.06 650 GLU A C 1
ATOM 5139 O O . GLU A 1 650 ? 14.914 33.188 23.75 1 82.06 650 GLU A O 1
ATOM 5144 N N . ARG A 1 651 ? 13.648 31.359 23.547 1 83.56 651 ARG A N 1
ATOM 5145 C CA . ARG A 1 651 ? 14.828 30.5 23.5 1 83.56 651 ARG A CA 1
ATOM 5146 C C . ARG A 1 651 ? 15.672 30.781 22.266 1 83.56 651 ARG A C 1
ATOM 5148 O O . ARG A 1 651 ? 16.906 30.828 22.344 1 83.56 651 ARG A O 1
ATOM 5155 N N . LEU A 1 652 ? 15.07 30.938 21.188 1 82.62 652 LEU A N 1
ATOM 5156 C CA . LEU A 1 652 ? 15.773 31.203 19.938 1 82.62 652 LEU A CA 1
ATOM 5157 C C . LEU A 1 652 ? 16.469 32.562 20 1 82.62 652 LEU A C 1
ATOM 5159 O O . LEU A 1 652 ? 17.578 32.719 19.484 1 82.62 652 LEU A O 1
ATOM 5163 N N . ARG A 1 653 ? 15.812 33.5 20.594 1 81.56 653 ARG A N 1
ATOM 5164 C CA . ARG A 1 653 ? 16.406 34.844 20.766 1 81.56 653 ARG A CA 1
ATOM 5165 C C . ARG A 1 653 ? 17.656 34.781 21.625 1 81.56 653 ARG A C 1
ATOM 5167 O O . ARG A 1 653 ? 18.672 35.406 21.312 1 81.56 653 ARG A O 1
ATOM 5174 N N . ASP A 1 654 ? 17.484 34 22.625 1 82.12 654 ASP A N 1
ATOM 5175 C CA . ASP A 1 654 ? 18.594 33.875 23.562 1 82.12 654 ASP A CA 1
ATOM 5176 C C . ASP A 1 654 ? 19.781 33.156 22.922 1 82.12 654 ASP A C 1
ATOM 5178 O O . ASP A 1 654 ? 20.938 33.438 23.234 1 82.12 654 ASP A O 1
ATOM 5182 N N . MET A 1 655 ? 19.484 32.25 22.016 1 82.56 655 MET A N 1
ATOM 5183 C CA . MET A 1 655 ? 20.516 31.438 21.422 1 82.56 655 MET A CA 1
ATOM 5184 C C . MET A 1 655 ? 21.062 32.062 20.141 1 82.56 655 MET A C 1
ATOM 5186 O O . MET A 1 655 ? 22 31.547 19.531 1 82.56 655 MET A O 1
ATOM 5190 N N . ARG A 1 656 ? 20.547 33.125 19.641 1 81.19 656 ARG A N 1
ATOM 5191 C CA . ARG A 1 656 ? 20.891 33.719 18.359 1 81.19 656 ARG A CA 1
ATOM 5192 C C . ARG A 1 656 ? 22.375 34.031 18.297 1 81.19 656 ARG A C 1
ATOM 5194 O O . ARG A 1 656 ? 23.031 33.719 17.297 1 81.19 656 ARG A O 1
ATOM 5201 N N . GLY A 1 657 ? 23.047 34.531 19.359 1 77 657 GLY A N 1
ATOM 5202 C CA . GLY A 1 657 ? 24.438 34.938 19.312 1 77 657 GLY A CA 1
ATOM 5203 C C . GLY A 1 657 ? 24.812 35.625 18.031 1 77 657 GLY A C 1
ATOM 5204 O O . GLY A 1 657 ? 24.172 36.625 17.656 1 77 657 GLY A O 1
ATOM 5205 N N . SER A 1 658 ? 25.797 35.219 17.266 1 80.31 658 SER A N 1
ATOM 5206 C CA . SER A 1 658 ? 26.25 35.812 16.016 1 80.31 658 SER A CA 1
ATOM 5207 C C . SER A 1 658 ? 25.734 35 14.812 1 80.31 658 SER A C 1
ATOM 5209 O O . SER A 1 658 ? 26.312 35.094 13.719 1 80.31 658 SER A O 1
ATOM 5211 N N . ARG A 1 659 ? 24.703 34.312 15.016 1 88.25 659 ARG A N 1
ATOM 5212 C CA . ARG A 1 659 ? 24.172 33.469 13.961 1 88.25 659 ARG A CA 1
ATOM 5213 C C . ARG A 1 659 ? 23.141 34.219 13.117 1 88.25 659 ARG A C 1
ATOM 5215 O O . ARG A 1 659 ? 22.484 35.156 13.602 1 88.25 659 ARG A O 1
ATOM 5222 N N . THR A 1 660 ? 23.109 33.875 11.836 1 92.25 660 THR A N 1
ATOM 5223 C CA . THR A 1 660 ? 22.062 34.406 10.969 1 92.25 660 THR A CA 1
ATOM 5224 C C . THR A 1 660 ? 20.812 33.5 11.055 1 92.25 660 THR A C 1
ATOM 5226 O O . THR A 1 660 ? 20.891 32.312 10.844 1 92.25 660 THR A O 1
ATOM 5229 N N . ILE A 1 661 ? 19.719 34.062 11.453 1 92.12 661 ILE A N 1
ATOM 5230 C CA . ILE A 1 661 ? 18.484 33.312 11.641 1 92.12 661 ILE A CA 1
ATOM 5231 C C . ILE A 1 661 ? 17.391 33.875 10.727 1 92.12 661 ILE A C 1
ATOM 5233 O O . ILE A 1 661 ? 17.188 35.062 10.656 1 92.12 661 ILE A O 1
ATOM 5237 N N . ILE A 1 662 ? 16.781 33.031 9.969 1 93.62 662 ILE A N 1
ATOM 5238 C CA . ILE A 1 662 ? 15.648 33.406 9.125 1 93.62 662 ILE A CA 1
ATOM 5239 C C . ILE A 1 662 ? 14.406 32.625 9.562 1 93.62 662 ILE A C 1
ATOM 5241 O O . ILE A 1 662 ? 14.43 31.391 9.648 1 93.62 662 ILE A O 1
ATOM 5245 N N . PHE A 1 663 ? 13.375 33.406 9.789 1 90.75 663 PHE A N 1
ATOM 5246 C CA . PHE A 1 663 ? 12.102 32.844 10.234 1 90.75 663 PHE A CA 1
ATOM 5247 C C . PHE A 1 663 ? 10.977 33.219 9.273 1 90.75 663 PHE A C 1
ATOM 5249 O O . PHE A 1 663 ? 10.883 34.344 8.828 1 90.75 663 PHE A O 1
ATOM 5256 N N . SER A 1 664 ? 10.266 32.156 8.898 1 90.38 664 SER A N 1
ATOM 5257 C CA . SER A 1 664 ? 9.031 32.438 8.172 1 90.38 664 SER A CA 1
ATOM 5258 C C . SER A 1 664 ? 7.812 32.281 9.078 1 90.38 664 SER A C 1
ATOM 5260 O O . SER A 1 664 ? 7.758 31.375 9.914 1 90.38 664 SER A O 1
ATOM 5262 N N . SER A 1 665 ? 6.898 33.156 9.102 1 80.31 665 SER A N 1
ATOM 5263 C CA . SER A 1 665 ? 5.684 33.094 9.906 1 80.31 665 SER A CA 1
ATOM 5264 C C . SER A 1 665 ? 4.535 33.844 9.234 1 80.31 665 SER A C 1
ATOM 5266 O O . SER A 1 665 ? 4.762 34.781 8.453 1 80.31 665 SER A O 1
ATOM 5268 N N . HIS A 1 666 ? 3.467 33.469 9.438 1 72.31 666 HIS A N 1
ATOM 5269 C CA . HIS A 1 666 ? 2.293 34.25 9.039 1 72.31 666 HIS A CA 1
ATOM 5270 C C . HIS A 1 666 ? 1.676 34.969 10.234 1 72.31 666 HIS A C 1
ATOM 5272 O O . HIS A 1 666 ? 0.694 35.688 10.078 1 72.31 666 HIS A O 1
ATOM 5278 N N . ARG A 1 667 ? 2.328 34.75 11.328 1 67.81 667 ARG A N 1
ATOM 5279 C CA . ARG A 1 667 ? 1.827 35.406 12.539 1 67.81 667 ARG A CA 1
ATOM 5280 C C . ARG A 1 667 ? 2.861 36.344 13.125 1 67.81 667 ARG A C 1
ATOM 5282 O O . ARG A 1 667 ? 4.062 36.062 13.078 1 67.81 667 ARG A O 1
ATOM 5289 N N . PHE A 1 668 ? 2.572 37.625 13.352 1 62.22 668 PHE A N 1
ATOM 5290 C CA . PHE A 1 668 ? 3.455 38.75 13.727 1 62.22 668 PHE A CA 1
ATOM 5291 C C . PHE A 1 668 ? 3.895 38.594 15.18 1 62.22 668 PHE A C 1
ATOM 5293 O O . PHE A 1 668 ? 4.973 39.062 15.555 1 62.22 668 PHE A O 1
ATOM 5300 N N . GLY A 1 669 ? 3.342 37.562 15.969 1 59.44 669 GLY A N 1
ATOM 5301 C CA . GLY A 1 669 ? 3.609 37.719 17.391 1 59.44 669 GLY A CA 1
ATOM 5302 C C . GLY A 1 669 ? 4.922 37.125 17.828 1 59.44 669 GLY A C 1
ATOM 5303 O O . GLY A 1 669 ? 5.578 36.406 17.047 1 59.44 669 GLY A O 1
ATOM 5304 N N . GLY A 1 670 ? 5.812 37.75 18.719 1 62.91 670 GLY A N 1
ATOM 5305 C CA . GLY A 1 670 ? 6.902 37.375 19.609 1 62.91 670 GLY A CA 1
ATOM 5306 C C . GLY A 1 670 ? 8.273 37.688 19.031 1 62.91 670 GLY A C 1
ATOM 5307 O O . GLY A 1 670 ? 9.133 38.219 19.734 1 62.91 670 GLY A O 1
ATOM 5308 N N . LEU A 1 671 ? 8.352 37.438 17.5 1 71 671 LEU A N 1
ATOM 5309 C CA . LEU A 1 671 ? 9.711 37.625 17 1 71 671 LEU A CA 1
ATOM 5310 C C . LEU A 1 671 ? 9.812 38.906 16.172 1 71 671 LEU A C 1
ATOM 5312 O O . LEU A 1 671 ? 10.906 39.438 15.961 1 71 671 LEU A O 1
ATOM 5316 N N . THR A 1 672 ? 8.75 39.438 15.68 1 77.94 672 THR A N 1
ATOM 5317 C CA . THR A 1 672 ? 8.734 40.531 14.695 1 77.94 672 THR A CA 1
ATOM 5318 C C . THR A 1 672 ? 9.32 41.812 15.297 1 77.94 672 THR A C 1
ATOM 5320 O O . THR A 1 672 ? 10.094 42.5 14.633 1 77.94 672 THR A O 1
ATOM 5323 N N . PRO A 1 673 ? 9.023 42.031 16.609 1 75.5 673 PRO A N 1
ATOM 5324 C CA . PRO A 1 673 ? 9.586 43.25 17.172 1 75.5 673 PRO A CA 1
ATOM 5325 C C . PRO A 1 673 ? 11.102 43.188 17.359 1 75.5 673 PRO A C 1
ATOM 5327 O O . PRO A 1 673 ? 11.758 44.219 17.438 1 75.5 673 PRO A O 1
ATOM 5330 N N . PHE A 1 674 ? 11.617 42.031 17.344 1 80.56 674 PHE A N 1
ATOM 5331 C CA . PHE A 1 674 ? 13.039 41.875 17.594 1 80.56 674 PHE A CA 1
ATOM 5332 C C . PHE A 1 674 ? 13.805 41.594 16.312 1 80.56 674 PHE A C 1
ATOM 5334 O O . PHE A 1 674 ? 15.031 41.469 16.312 1 80.56 674 PHE A O 1
ATOM 5341 N N . ALA A 1 675 ? 13.109 41.625 15.234 1 89.94 675 ALA A N 1
ATOM 5342 C CA . ALA A 1 675 ? 13.742 41.312 13.953 1 89.94 675 ALA A CA 1
ATOM 5343 C C . ALA A 1 675 ? 14.602 42.469 13.477 1 89.94 675 ALA A C 1
ATOM 5345 O O . ALA A 1 675 ? 14.211 43.625 13.617 1 89.94 675 ALA A O 1
ATOM 5346 N N . ASP A 1 676 ? 15.789 42.156 12.969 1 92.19 676 ASP A N 1
ATOM 5347 C CA . ASP A 1 676 ? 16.656 43.188 12.359 1 92.19 676 ASP A CA 1
ATOM 5348 C C . ASP A 1 676 ? 16.156 43.562 10.969 1 92.19 676 ASP A C 1
ATOM 5350 O O . ASP A 1 676 ? 16.375 44.688 10.508 1 92.19 676 ASP A O 1
ATOM 5354 N N . LEU A 1 677 ? 15.578 42.594 10.383 1 94.31 677 LEU A N 1
ATOM 5355 C CA . LEU A 1 677 ? 15.07 42.75 9.031 1 94.31 677 LEU A CA 1
ATOM 5356 C C . LEU A 1 677 ? 13.781 41.969 8.828 1 94.31 677 LEU A C 1
ATOM 5358 O O . LEU A 1 677 ? 13.711 40.781 9.164 1 94.31 677 LEU A O 1
ATOM 5362 N N . ILE A 1 678 ? 12.773 42.656 8.43 1 94 678 ILE A N 1
ATOM 5363 C CA . ILE A 1 678 ? 11.508 42 8.078 1 94 678 ILE A CA 1
ATOM 5364 C C . ILE A 1 678 ? 11.266 42.125 6.574 1 94 678 ILE A C 1
ATOM 5366 O O . ILE A 1 678 ? 11.352 43.219 6.008 1 94 678 ILE A O 1
ATOM 5370 N N . LEU A 1 679 ? 11.117 41.062 5.957 1 94.19 679 LEU A N 1
ATOM 5371 C CA . LEU A 1 679 ? 10.773 41 4.539 1 94.19 679 LEU A CA 1
ATOM 5372 C C . LEU A 1 679 ? 9.305 40.656 4.348 1 94.19 679 LEU A C 1
ATOM 5374 O O . LEU A 1 679 ? 8.867 39.562 4.773 1 94.19 679 LEU A O 1
ATOM 5378 N N . TYR A 1 680 ? 8.555 41.531 3.787 1 92.69 680 TYR A N 1
ATOM 5379 C CA . TYR A 1 680 ? 7.137 41.281 3.549 1 92.69 680 TYR A CA 1
ATOM 5380 C C . TYR A 1 680 ? 6.906 40.719 2.154 1 92.69 680 TYR A C 1
ATOM 5382 O O . TYR A 1 680 ? 7.188 41.375 1.152 1 92.69 680 TYR A O 1
ATOM 5390 N N . PHE A 1 681 ? 6.418 39.438 2.162 1 90.88 681 PHE A N 1
ATOM 5391 C CA . PHE A 1 681 ? 6.156 38.719 0.932 1 90.88 681 PHE A CA 1
ATOM 5392 C C . PHE A 1 681 ? 4.719 38.906 0.472 1 90.88 681 PHE A C 1
ATOM 5394 O O . PHE A 1 681 ? 3.779 38.719 1.245 1 90.88 681 PHE A O 1
ATOM 5401 N N . LYS A 1 682 ? 4.516 39.344 -0.691 1 86.31 682 LYS A N 1
ATOM 5402 C CA . LYS A 1 682 ? 3.201 39.438 -1.314 1 86.31 682 LYS A CA 1
ATOM 5403 C C . LYS A 1 682 ? 3.262 39.094 -2.795 1 86.31 682 LYS A C 1
ATOM 5405 O O . LYS A 1 682 ? 4.086 39.625 -3.539 1 86.31 682 LYS A O 1
ATOM 5410 N N . ASP A 1 683 ? 2.422 38.188 -3.283 1 80.56 683 ASP A N 1
ATOM 5411 C CA . ASP A 1 683 ? 2.312 37.781 -4.68 1 80.56 683 ASP A CA 1
ATOM 5412 C C . ASP A 1 683 ? 3.668 37.312 -5.223 1 80.56 683 ASP A C 1
ATOM 5414 O O . ASP A 1 683 ? 4.094 37.781 -6.289 1 80.56 683 ASP A O 1
ATOM 5418 N N . ALA A 1 684 ? 4.41 36.656 -4.43 1 80.06 684 ALA A N 1
ATOM 5419 C CA . ALA A 1 684 ? 5.672 36 -4.789 1 80.06 684 ALA A CA 1
ATOM 5420 C C . ALA A 1 684 ? 6.77 37.031 -5.02 1 80.06 684 ALA A C 1
ATOM 5422 O O . ALA A 1 684 ? 7.676 36.812 -5.828 1 80.06 684 ALA A O 1
ATOM 5423 N N . ARG A 1 685 ? 6.586 38.219 -4.461 1 86.56 685 ARG A N 1
ATOM 5424 C CA . ARG A 1 685 ? 7.586 39.281 -4.484 1 86.56 685 ARG A CA 1
ATOM 5425 C C . ARG A 1 685 ? 7.75 39.906 -3.107 1 86.56 685 ARG A C 1
ATOM 5427 O O . ARG A 1 685 ? 6.875 39.781 -2.25 1 86.56 685 ARG A O 1
ATOM 5434 N N . ILE A 1 686 ? 8.898 40.469 -2.918 1 91.75 686 ILE A N 1
ATOM 5435 C CA . ILE A 1 686 ? 9.117 41.25 -1.7 1 91.75 686 ILE A CA 1
ATOM 5436 C C . ILE A 1 686 ? 8.734 42.688 -1.94 1 91.75 686 ILE A C 1
ATOM 5438 O O . ILE A 1 686 ? 9.359 43.375 -2.742 1 91.75 686 ILE A O 1
ATOM 5442 N N . THR A 1 687 ? 7.777 43.188 -1.264 1 90.5 687 THR A N 1
ATOM 5443 C CA . THR A 1 687 ? 7.25 44.5 -1.515 1 90.5 687 THR A CA 1
ATOM 5444 C C . THR A 1 687 ? 7.809 45.5 -0.505 1 90.5 687 THR A C 1
ATOM 5446 O O . THR A 1 687 ? 7.934 46.719 -0.805 1 90.5 687 THR A O 1
ATOM 5449 N N . GLU A 1 688 ? 8 45.062 0.727 1 93.81 688 GLU A N 1
ATOM 5450 C CA . GLU A 1 688 ? 8.523 45.906 1.792 1 93.81 688 GLU A CA 1
ATOM 5451 C C . GLU A 1 688 ? 9.641 45.219 2.562 1 93.81 688 GLU A C 1
ATOM 5453 O O . GLU A 1 688 ? 9.625 44 2.717 1 93.81 688 GLU A O 1
ATOM 5458 N N . ALA A 1 689 ? 10.672 46 2.924 1 94.44 689 ALA A N 1
ATOM 5459 C CA . ALA A 1 689 ? 11.773 45.469 3.721 1 94.44 689 ALA A CA 1
ATOM 5460 C C . ALA A 1 689 ? 12.25 46.5 4.746 1 94.44 689 ALA A C 1
ATOM 5462 O O . ALA A 1 689 ? 12.344 47.688 4.441 1 94.44 689 ALA A O 1
ATOM 5463 N N . GLY A 1 690 ? 12.383 46.125 5.945 1 93.38 690 GLY A N 1
ATOM 5464 C CA . GLY A 1 690 ? 12.859 47.031 6.992 1 93.38 690 GLY A CA 1
ATOM 5465 C C . GLY A 1 690 ? 12.562 46.5 8.391 1 93.38 690 GLY A C 1
ATOM 5466 O O . GLY A 1 690 ? 12.289 45.312 8.578 1 93.38 690 GLY A O 1
ATOM 5467 N N . THR A 1 691 ? 12.758 47.281 9.391 1 92.62 691 THR A N 1
ATOM 5468 C CA . THR A 1 691 ? 12.422 46.938 10.766 1 92.62 691 THR A CA 1
ATOM 5469 C C . THR A 1 691 ? 10.93 47.094 11.016 1 92.62 691 THR A C 1
ATOM 5471 O O . THR A 1 691 ? 10.219 47.688 10.195 1 92.62 691 THR A O 1
ATOM 5474 N N . HIS A 1 692 ? 10.516 46.625 12.117 1 89.25 692 HIS A N 1
ATOM 5475 C CA . HIS A 1 692 ? 9.109 46.719 12.469 1 89.25 692 HIS A CA 1
ATOM 5476 C C . HIS A 1 692 ? 8.648 48.156 12.484 1 89.25 692 HIS A C 1
ATOM 5478 O O . HIS A 1 692 ? 7.613 48.5 11.906 1 89.25 692 HIS A O 1
ATOM 5484 N N . THR A 1 693 ? 9.438 49.031 13.086 1 88.81 693 THR A N 1
ATOM 5485 C CA . THR A 1 693 ? 9.094 50.438 13.219 1 88.81 693 THR A CA 1
ATOM 5486 C C . THR A 1 693 ? 9.062 51.125 11.859 1 88.81 693 THR A C 1
ATOM 5488 O O . THR A 1 693 ? 8.148 51.875 11.562 1 88.81 693 THR A O 1
ATOM 5491 N N . ASP A 1 694 ? 10.039 50.75 11.023 1 92.5 694 ASP A N 1
ATOM 5492 C CA . ASP A 1 694 ? 10.117 51.344 9.68 1 92.5 694 ASP A CA 1
ATOM 5493 C C . ASP A 1 694 ? 8.898 50.938 8.844 1 92.5 694 ASP A C 1
ATOM 5495 O O . ASP A 1 694 ? 8.328 51.781 8.156 1 92.5 694 ASP A O 1
ATOM 5499 N N . LEU A 1 695 ? 8.547 49.719 8.977 1 91.5 695 LEU A N 1
ATOM 5500 C CA . LEU A 1 695 ? 7.488 49.188 8.125 1 91.5 695 LEU A CA 1
ATOM 5501 C C . LEU A 1 695 ? 6.121 49.656 8.602 1 91.5 695 LEU A C 1
ATOM 5503 O O . LEU A 1 695 ? 5.199 49.844 7.801 1 91.5 695 LEU A O 1
ATOM 5507 N N . MET A 1 696 ? 5.996 49.906 9.914 1 89.56 696 MET A N 1
ATOM 5508 C CA . MET A 1 696 ? 4.75 50.438 10.453 1 89.56 696 MET A CA 1
ATOM 5509 C C . MET A 1 696 ? 4.551 51.875 10.008 1 89.56 696 MET A C 1
ATOM 5511 O O . MET A 1 696 ? 3.426 52.312 9.727 1 89.56 696 MET A O 1
ATOM 5515 N N . GLN A 1 697 ? 5.621 52.562 9.906 1 91.88 697 GLN A N 1
ATOM 5516 C CA . GLN A 1 697 ? 5.57 53.969 9.5 1 91.88 697 GLN A CA 1
ATOM 5517 C C . GLN A 1 697 ? 5.266 54.094 8.016 1 91.88 697 GLN A C 1
ATOM 5519 O O . GLN A 1 697 ? 4.633 55.062 7.586 1 91.88 697 GLN A O 1
ATOM 5524 N N . LEU A 1 698 ? 5.676 53.125 7.32 1 92.75 698 LEU A N 1
ATOM 5525 C CA . LEU A 1 698 ? 5.434 53.156 5.883 1 92.75 698 LEU A CA 1
ATOM 5526 C C . LEU A 1 698 ? 3.951 52.938 5.582 1 92.75 698 LEU A C 1
ATOM 5528 O O . LEU A 1 698 ? 3.484 53.281 4.496 1 92.75 698 LEU A O 1
ATOM 5532 N N . GLU A 1 699 ? 3.102 52.438 6.484 1 89.88 699 GLU A N 1
ATOM 5533 C CA . GLU A 1 699 ? 1.668 52.188 6.375 1 89.88 699 GLU A CA 1
ATOM 5534 C C . GLU A 1 699 ? 1.334 51.438 5.09 1 89.88 699 GLU A C 1
ATOM 5536 O O . GLU A 1 699 ? 0.385 51.781 4.387 1 89.88 699 GLU A O 1
ATOM 5541 N N . GLY A 1 700 ? 2.18 50.562 4.73 1 90.44 700 GLY A N 1
ATOM 5542 C CA . GLY A 1 700 ? 1.952 49.75 3.541 1 90.44 700 GLY A CA 1
ATOM 5543 C C . GLY A 1 700 ? 1.263 48.438 3.838 1 90.44 700 GLY A C 1
ATOM 5544 O O . GLY A 1 700 ? 0.349 48.375 4.664 1 90.44 700 GLY A O 1
ATOM 5545 N N . GLY A 1 701 ? 1.61 47.375 3.08 1 86.81 701 GLY A N 1
ATOM 5546 C CA . GLY A 1 701 ? 1.005 46.062 3.229 1 86.81 701 GLY A CA 1
ATOM 5547 C C . GLY A 1 701 ? 1.298 45.438 4.57 1 86.81 701 GLY A C 1
ATOM 5548 O O . GLY A 1 701 ? 0.422 44.812 5.168 1 86.81 701 GLY A O 1
ATOM 5549 N N . TYR A 1 702 ? 2.48 45.594 5.004 1 88.94 702 TYR A N 1
ATOM 5550 C CA . TYR A 1 702 ? 2.891 45.031 6.293 1 88.94 702 TYR A CA 1
ATOM 5551 C C . TYR A 1 702 ? 2.051 45.625 7.422 1 88.94 702 TYR A C 1
ATOM 5553 O O . TYR A 1 702 ? 1.566 44.875 8.289 1 88.94 702 TYR A O 1
ATOM 5561 N N . ALA A 1 703 ? 1.936 46.938 7.441 1 87.75 703 ALA A N 1
ATOM 5562 C CA . ALA A 1 703 ? 1.185 47.625 8.492 1 87.75 703 ALA A CA 1
ATOM 5563 C C . ALA A 1 703 ? -0.275 47.188 8.5 1 87.75 703 ALA A C 1
ATOM 5565 O O . ALA A 1 703 ? -0.867 47 9.562 1 87.75 703 ALA A O 1
ATOM 5566 N N . ARG A 1 704 ? -0.786 47.062 7.336 1 83.75 704 ARG A N 1
ATOM 5567 C CA . ARG A 1 704 ? -2.168 46.594 7.23 1 83.75 704 ARG A CA 1
ATOM 5568 C C . ARG A 1 704 ? -2.322 45.188 7.785 1 83.75 704 ARG A C 1
ATOM 5570 O O . ARG A 1 704 ? -3.281 44.906 8.5 1 83.75 704 ARG A O 1
ATOM 5577 N N . PHE A 1 705 ? -1.397 44.438 7.348 1 81.62 705 PHE A N 1
ATOM 5578 C CA . PHE A 1 705 ? -1.421 43.031 7.793 1 81.62 705 PHE A CA 1
ATOM 5579 C C . PHE A 1 705 ? -1.279 42.969 9.305 1 81.62 705 PHE A C 1
ATOM 5581 O O . PHE A 1 705 ? -1.961 42.156 9.953 1 81.62 705 PHE A O 1
ATOM 5588 N N . TYR A 1 706 ? -0.453 43.688 9.852 1 81.19 706 TYR A N 1
ATOM 5589 C CA . TYR A 1 706 ? -0.207 43.75 11.289 1 81.19 706 TYR A CA 1
ATOM 5590 C C . TYR A 1 706 ? -1.428 44.281 12.031 1 81.19 706 TYR A C 1
ATOM 5592 O O . TYR A 1 706 ? -1.818 43.719 13.062 1 81.19 706 TYR A O 1
ATOM 5600 N N . LYS A 1 707 ? -2.02 45.312 11.578 1 78.19 707 LYS A N 1
ATOM 5601 C CA . LYS A 1 707 ? -3.17 45.938 12.234 1 78.19 707 LYS A CA 1
ATOM 5602 C C . LYS A 1 707 ? -4.367 45 12.242 1 78.19 707 LYS A C 1
ATOM 5604 O O . LYS A 1 707 ? -5.141 44.969 13.203 1 78.19 707 LYS A O 1
ATOM 5609 N N . GLU A 1 708 ? -4.465 44.281 11.211 1 75.81 708 GLU A N 1
ATOM 5610 C CA . GLU A 1 708 ? -5.555 43.312 11.141 1 75.81 708 GLU A CA 1
ATOM 5611 C C . GLU A 1 708 ? -5.43 42.25 12.242 1 75.81 708 GLU A C 1
ATOM 5613 O O . GLU A 1 708 ? -6.438 41.812 12.781 1 75.81 708 GLU A O 1
ATOM 5618 N N . GLN A 1 709 ? -4.254 41.875 12.523 1 73.94 709 GLN A N 1
ATOM 5619 C CA . GLN A 1 709 ? -4.012 40.875 13.562 1 73.94 709 GLN A CA 1
ATOM 5620 C C . GLN A 1 709 ? -4.133 41.469 14.953 1 73.94 709 GLN A C 1
ATOM 5622 O O . GLN A 1 709 ? -4.605 40.812 15.883 1 73.94 709 GLN A O 1
ATOM 5627 N N . ALA A 1 710 ? -3.656 42.688 15.062 1 73.12 710 ALA A N 1
ATOM 5628 C CA . ALA A 1 710 ? -3.662 43.375 16.344 1 73.12 710 ALA A CA 1
ATOM 5629 C C . ALA A 1 710 ? -5.082 43.719 16.781 1 73.12 710 ALA A C 1
ATOM 5631 O O . ALA A 1 710 ? -5.383 43.75 17.984 1 73.12 710 ALA A O 1
ATOM 5632 N N . GLN A 1 711 ? -5.961 43.969 15.812 1 69.88 711 GLN A N 1
ATOM 5633 C CA . GLN A 1 711 ? -7.344 44.312 16.109 1 69.88 711 GLN A CA 1
ATOM 5634 C C . GLN A 1 711 ? -8.062 43.188 16.844 1 69.88 711 GLN A C 1
ATOM 5636 O O . GLN A 1 711 ? -9.031 43.438 17.562 1 69.88 711 GLN A O 1
ATOM 5641 N N . SER A 1 712 ? -7.566 42.062 16.672 1 64.81 712 SER A N 1
ATOM 5642 C CA . SER A 1 712 ? -8.188 40.938 17.328 1 64.81 712 SER A CA 1
ATOM 5643 C C . SER A 1 712 ? -7.891 40.906 18.828 1 64.81 712 SER A C 1
ATOM 5645 O O . SER A 1 712 ? -8.5 40.156 19.578 1 64.81 712 SER A O 1
ATOM 5647 N N . PHE A 1 713 ? -6.961 41.75 19.25 1 63.41 713 PHE A N 1
ATOM 5648 C CA . PHE A 1 713 ? -6.625 41.875 20.672 1 63.41 713 PHE A CA 1
ATOM 5649 C C . PHE A 1 713 ? -6.918 43.281 21.188 1 63.41 713 PHE A C 1
ATOM 5651 O O . PHE A 1 713 ? -6.004 44.062 21.375 1 63.41 713 PHE A O 1
ATOM 5658 N N . PRO A 1 714 ? -8.258 43.688 21.297 1 53.12 714 PRO A N 1
ATOM 5659 C CA . PRO A 1 714 ? -8.562 45.062 21.688 1 53.12 714 PRO A CA 1
ATOM 5660 C C . PRO A 1 714 ? -7.918 45.469 23.016 1 53.12 714 PRO A C 1
ATOM 5662 O O . PRO A 1 714 ? -7.613 46.656 23.234 1 53.12 714 PRO A O 1
ATOM 5665 N N . TYR A 1 715 ? -7.93 44.656 24.141 1 46.59 715 TYR A N 1
ATOM 5666 C CA . TYR A 1 715 ? -7.523 45.094 25.469 1 46.59 715 TYR A CA 1
ATOM 5667 C C . TYR A 1 715 ? -6.035 44.844 25.688 1 46.59 715 TYR A C 1
ATOM 5669 O O . TYR A 1 715 ? -5.574 44.75 26.844 1 46.59 715 TYR A O 1
ATOM 5677 N N . GLY A 1 716 ? -5.355 44.625 24.891 1 42.56 716 GLY A N 1
ATOM 5678 C CA . GLY A 1 716 ? -3.951 44.375 25.188 1 42.56 716 GLY A CA 1
ATOM 5679 C C . GLY A 1 716 ? -3.312 45.5 25.984 1 42.56 716 GLY A C 1
ATOM 5680 O O . GLY A 1 716 ? -2.316 45.281 26.688 1 42.56 716 GLY A O 1
ATOM 5681 N N . SER A 1 717 ? -3.289 46.781 25.625 1 35.22 717 SER A N 1
ATOM 5682 C CA . SER A 1 717 ? -2.58 47.844 26.344 1 35.22 717 SER A CA 1
ATOM 5683 C C . SER A 1 717 ? -3.283 48.156 27.656 1 35.22 717 SER A C 1
ATOM 5685 O O . SER A 1 717 ? -2.873 49.062 28.375 1 35.22 717 SER A O 1
ATOM 5687 N N . MET A 1 718 ? -4.402 47.75 28.016 1 29 718 MET A N 1
ATOM 5688 C CA . MET A 1 718 ? -4.742 48.375 29.297 1 29 718 MET A CA 1
ATOM 5689 C C . MET A 1 718 ? -3.961 47.719 30.438 1 29 718 MET A C 1
ATOM 5691 O O . MET A 1 718 ? -3.875 46.5 30.516 1 29 718 MET A O 1
ATOM 5695 N N . MET B 1 1 ? -50.375 54.812 -41.188 1 17.7 1 MET B N 1
ATOM 5696 C CA . MET B 1 1 ? -49.188 54.344 -40.438 1 17.7 1 MET B CA 1
ATOM 5697 C C . MET B 1 1 ? -49.562 53.156 -39.562 1 17.7 1 MET B C 1
ATOM 5699 O O . MET B 1 1 ? -48.906 52.125 -39.594 1 17.7 1 MET B O 1
ATOM 5703 N N . ALA B 1 2 ? -49.938 53.438 -38.25 1 17.77 2 ALA B N 1
ATOM 5704 C CA . ALA B 1 2 ? -49.438 53.125 -36.938 1 17.77 2 ALA B CA 1
ATOM 5705 C C . ALA B 1 2 ? -50 51.812 -36.406 1 17.77 2 ALA B C 1
ATOM 5707 O O . ALA B 1 2 ? -49.438 51.188 -35.5 1 17.77 2 ALA B O 1
ATOM 5708 N N . ASP B 1 3 ? -51.25 51.469 -36.719 1 18.36 3 ASP B N 1
ATOM 5709 C CA . ASP B 1 3 ? -52.281 50.938 -35.844 1 18.36 3 ASP B CA 1
ATOM 5710 C C . ASP B 1 3 ? -52.062 49.469 -35.562 1 18.36 3 ASP B C 1
ATOM 5712 O O . ASP B 1 3 ? -52.75 48.625 -36.125 1 18.36 3 ASP B O 1
ATOM 5716 N N . GLN B 1 4 ? -50.656 49.062 -35.688 1 20.81 4 GLN B N 1
ATOM 5717 C CA . GLN B 1 4 ? -50.312 47.656 -35.938 1 20.81 4 GLN B CA 1
ATOM 5718 C C . GLN B 1 4 ? -50.719 46.781 -34.781 1 20.81 4 GLN B C 1
ATOM 5720 O O . GLN B 1 4 ? -50.281 46.969 -33.625 1 20.81 4 GLN B O 1
ATOM 5725 N N . SER B 1 5 ? -51.938 46.188 -34.812 1 20.41 5 SER B N 1
ATOM 5726 C CA . SER B 1 5 ? -52.812 45.406 -33.969 1 20.41 5 SER B CA 1
ATOM 5727 C C . SER B 1 5 ? -52.094 44.188 -33.375 1 20.41 5 SER B C 1
ATOM 5729 O O . SER B 1 5 ? -51.375 43.5 -34.094 1 20.41 5 SER B O 1
ATOM 5731 N N . ARG B 1 6 ? -51.812 44.062 -31.938 1 19.61 6 ARG B N 1
ATOM 5732 C CA . ARG B 1 6 ? -51.188 43.438 -30.781 1 19.61 6 ARG B CA 1
ATOM 5733 C C . ARG B 1 6 ? -51.719 42.031 -30.594 1 19.61 6 ARG B C 1
ATOM 5735 O O . ARG B 1 6 ? -52.688 41.812 -29.859 1 19.61 6 ARG B O 1
ATOM 5742 N N . LEU B 1 7 ? -52.031 41.25 -31.625 1 18.34 7 LEU B N 1
ATOM 5743 C CA . LEU B 1 7 ? -52.812 40.031 -31.438 1 18.34 7 LEU B CA 1
ATOM 5744 C C . LEU B 1 7 ? -52.156 39.125 -30.438 1 18.34 7 LEU B C 1
ATOM 5746 O O . LEU B 1 7 ? -50.969 38.781 -30.578 1 18.34 7 LEU B O 1
ATOM 5750 N N . ARG B 1 8 ? -52.531 38.969 -29.078 1 19.2 8 ARG B N 1
ATOM 5751 C CA . ARG B 1 8 ? -52.188 38.375 -27.781 1 19.2 8 ARG B CA 1
ATOM 5752 C C . ARG B 1 8 ? -52.281 36.844 -27.828 1 19.2 8 ARG B C 1
ATOM 5754 O O . ARG B 1 8 ? -53.375 36.281 -27.781 1 19.2 8 ARG B O 1
ATOM 5761 N N . PHE B 1 9 ? -51.781 36.156 -28.781 1 17.88 9 PHE B N 1
ATOM 5762 C CA . PHE B 1 9 ? -52.156 34.75 -28.875 1 17.88 9 PHE B CA 1
ATOM 5763 C C . PHE B 1 9 ? -51.75 34 -27.625 1 17.88 9 PHE B C 1
ATOM 5765 O O . PHE B 1 9 ? -50.562 34.031 -27.234 1 17.88 9 PHE B O 1
ATOM 5772 N N . ARG B 1 10 ? -52.594 33.688 -26.594 1 19.92 10 ARG B N 1
ATOM 5773 C CA . ARG B 1 10 ? -52.625 33.094 -25.25 1 19.92 10 ARG B CA 1
ATOM 5774 C C . ARG B 1 10 ? -52.344 31.594 -25.312 1 19.92 10 ARG B C 1
ATOM 5776 O O . ARG B 1 10 ? -52.438 30.906 -24.297 1 19.92 10 ARG B O 1
ATOM 5783 N N . GLY B 1 11 ? -51.781 30.984 -26.297 1 18.88 11 GLY B N 1
ATOM 5784 C CA . GLY B 1 11 ? -52.031 29.547 -26.406 1 18.88 11 GLY B CA 1
ATOM 5785 C C . GLY B 1 11 ? -51.5 28.766 -25.219 1 18.88 11 GLY B C 1
ATOM 5786 O O . GLY B 1 11 ? -50.406 29.078 -24.719 1 18.88 11 GLY B O 1
ATOM 5787 N N . GLN B 1 12 ? -52.312 28.109 -24.344 1 20.69 12 GLN B N 1
ATOM 5788 C CA . GLN B 1 12 ? -52.219 27.359 -23.094 1 20.69 12 GLN B CA 1
ATOM 5789 C C . GLN B 1 12 ? -51.406 26.078 -23.266 1 20.69 12 GLN B C 1
ATOM 5791 O O . GLN B 1 12 ? -51.75 25.234 -24.094 1 20.69 12 GLN B O 1
ATOM 5796 N N . PRO B 1 13 ? -50.156 26.062 -23.344 1 22.22 13 PRO B N 1
ATOM 5797 C CA . PRO B 1 13 ? -49.5 24.812 -23.688 1 22.22 13 PRO B CA 1
ATOM 5798 C C . PRO B 1 13 ? -49.844 23.672 -22.734 1 22.22 13 PRO B C 1
ATOM 5800 O O . PRO B 1 13 ? -50.125 23.906 -21.547 1 22.22 13 PRO B O 1
ATOM 5803 N N . THR B 1 14 ? -50.5 22.609 -23.188 1 22.38 14 THR B N 1
ATOM 5804 C CA . THR B 1 14 ? -51 21.359 -22.625 1 22.38 14 THR B CA 1
ATOM 5805 C C . THR B 1 14 ? -49.906 20.609 -21.875 1 22.38 14 THR B C 1
ATOM 5807 O O . THR B 1 14 ? -48.781 20.5 -22.359 1 22.38 14 THR B O 1
ATOM 5810 N N . VAL B 1 15 ? -49.969 20.5 -20.547 1 23.59 15 VAL B N 1
ATOM 5811 C CA . VAL B 1 15 ? -49.156 19.938 -19.484 1 23.59 15 VAL B CA 1
ATOM 5812 C C . VAL B 1 15 ? -48.969 18.438 -19.719 1 23.59 15 VAL B C 1
ATOM 5814 O O . VAL B 1 15 ? -49.938 17.703 -19.844 1 23.59 15 VAL B O 1
ATOM 5817 N N . PRO B 1 16 ? -48.062 18.031 -20.609 1 24.8 16 PRO B N 1
ATOM 5818 C CA . PRO B 1 16 ? -48.094 16.594 -20.844 1 24.8 16 PRO B CA 1
ATOM 5819 C C . PRO B 1 16 ? -48.125 15.773 -19.562 1 24.8 16 PRO B C 1
ATOM 5821 O O . PRO B 1 16 ? -47.719 16.266 -18.5 1 24.8 16 PRO B O 1
ATOM 5824 N N . PRO B 1 17 ? -48.969 14.688 -19.594 1 22.62 17 PRO B N 1
ATOM 5825 C CA . PRO B 1 17 ? -49.312 13.859 -18.438 1 22.62 17 PRO B CA 1
ATOM 5826 C C . PRO B 1 17 ? -48.094 13.32 -17.688 1 22.62 17 PRO B C 1
ATOM 5828 O O . PRO B 1 17 ? -47 13.227 -18.266 1 22.62 17 PRO B O 1
ATOM 5831 N N . LYS B 1 18 ? -48.188 13.211 -16.344 1 25.22 18 LYS B N 1
ATOM 5832 C CA . LYS B 1 18 ? -47.312 12.828 -15.227 1 25.22 18 LYS B CA 1
ATOM 5833 C C . LYS B 1 18 ? -46.781 11.406 -15.406 1 25.22 18 LYS B C 1
ATOM 5835 O O . LYS B 1 18 ? -47.562 10.469 -15.562 1 25.22 18 LYS B O 1
ATOM 5840 N N . PRO B 1 19 ? -45.719 11.172 -16.188 1 20.83 19 PRO B N 1
ATOM 5841 C CA . PRO B 1 19 ? -45.375 9.758 -16.375 1 20.83 19 PRO B CA 1
ATOM 5842 C C . PRO B 1 19 ? -45.438 8.953 -15.086 1 20.83 19 PRO B C 1
ATOM 5844 O O . PRO B 1 19 ? -45.25 9.508 -14 1 20.83 19 PRO B O 1
ATOM 5847 N N . ALA B 1 20 ? -46.219 7.824 -15.047 1 22.62 20 ALA B N 1
ATOM 5848 C CA . ALA B 1 20 ? -46.438 6.863 -13.969 1 22.62 20 ALA B CA 1
ATOM 5849 C C . ALA B 1 20 ? -45.125 6.438 -13.328 1 22.62 20 ALA B C 1
ATOM 5851 O O . ALA B 1 20 ? -44.094 6.34 -14.008 1 22.62 20 ALA B O 1
ATOM 5852 N N . GLN B 1 21 ? -45.062 6.586 -12 1 21.95 21 GLN B N 1
ATOM 5853 C CA . GLN B 1 21 ? -44 6.297 -11.031 1 21.95 21 GLN B CA 1
ATOM 5854 C C . GLN B 1 21 ? -43.531 4.848 -11.148 1 21.95 21 GLN B C 1
ATOM 5856 O O . GLN B 1 21 ? -44.312 3.918 -10.914 1 21.95 21 GLN B O 1
ATOM 5861 N N . ARG B 1 22 ? -42.875 4.41 -12.234 1 25.06 22 ARG B N 1
ATOM 5862 C CA . ARG B 1 22 ? -42.438 3.023 -12.203 1 25.06 22 ARG B CA 1
ATOM 5863 C C . ARG B 1 22 ? -41.906 2.652 -10.82 1 25.06 22 ARG B C 1
ATOM 5865 O O . ARG B 1 22 ? -41.094 3.359 -10.25 1 25.06 22 ARG B O 1
ATOM 5872 N N . ARG B 1 23 ? -42.688 1.807 -10.172 1 22.78 23 ARG B N 1
ATOM 5873 C CA . ARG B 1 23 ? -42.438 1.146 -8.891 1 22.78 23 ARG B CA 1
ATOM 5874 C C . ARG B 1 23 ? -41.031 0.605 -8.82 1 22.78 23 ARG B C 1
ATOM 5876 O O . ARG B 1 23 ? -40.531 0.001 -9.773 1 22.78 23 ARG B O 1
ATOM 5883 N N . ASN B 1 24 ? -40.188 1.217 -8.062 1 22.81 24 ASN B N 1
ATOM 5884 C CA . ASN B 1 24 ? -38.812 0.931 -7.672 1 22.81 24 ASN B CA 1
ATOM 5885 C C . ASN B 1 24 ? -38.625 -0.544 -7.332 1 22.81 24 ASN B C 1
ATOM 5887 O O . ASN B 1 24 ? -39.375 -1.101 -6.52 1 22.81 24 ASN B O 1
ATOM 5891 N N . ALA B 1 25 ? -38.375 -1.414 -8.328 1 27.78 25 ALA B N 1
ATOM 5892 C CA . ALA B 1 25 ? -38.062 -2.809 -8.055 1 27.78 25 ALA B CA 1
ATOM 5893 C C . ALA B 1 25 ? -37.25 -2.939 -6.758 1 27.78 25 ALA B C 1
ATOM 5895 O O . ALA B 1 25 ? -36.219 -2.295 -6.586 1 27.78 25 ALA B O 1
ATOM 5896 N N . ALA B 1 26 ? -38 -3.34 -5.68 1 26.47 26 ALA B N 1
ATOM 5897 C CA . ALA B 1 26 ? -37.5 -3.67 -4.34 1 26.47 26 ALA B CA 1
ATOM 5898 C C . ALA B 1 26 ? -36.219 -4.496 -4.406 1 26.47 26 ALA B C 1
ATOM 5900 O O . ALA B 1 26 ? -36.156 -5.5 -5.113 1 26.47 26 ALA B O 1
ATOM 5901 N N . VAL B 1 27 ? -35.156 -3.908 -4.383 1 32 27 VAL B N 1
ATOM 5902 C CA . VAL B 1 27 ? -33.875 -4.617 -4.191 1 32 27 VAL B CA 1
ATOM 5903 C C . VAL B 1 27 ? -34.062 -5.715 -3.145 1 32 27 VAL B C 1
ATOM 5905 O O . VAL B 1 27 ? -34.562 -5.457 -2.047 1 32 27 VAL B O 1
ATOM 5908 N N . PRO B 1 28 ? -34.312 -6.887 -3.59 1 31.84 28 PRO B N 1
ATOM 5909 C CA . PRO B 1 28 ? -34.594 -7.969 -2.643 1 31.84 28 PRO B CA 1
ATOM 5910 C C . PRO B 1 28 ? -33.719 -7.887 -1.383 1 31.84 28 PRO B C 1
ATOM 5912 O O . PRO B 1 28 ? -32.594 -7.379 -1.428 1 31.84 28 PRO B O 1
ATOM 5915 N N . SER B 1 29 ? -34.344 -7.773 -0.186 1 32.16 29 SER B N 1
ATOM 5916 C CA . SER B 1 29 ? -33.812 -7.77 1.169 1 32.16 29 SER B CA 1
ATOM 5917 C C . SER B 1 29 ? -32.781 -8.867 1.351 1 32.16 29 SER B C 1
ATOM 5919 O O . SER B 1 29 ? -32.875 -9.93 0.734 1 32.16 29 SER B O 1
ATOM 5921 N N . PRO B 1 30 ? -31.672 -8.57 1.803 1 36.78 30 PRO B N 1
ATOM 5922 C CA . PRO B 1 30 ? -30.656 -9.594 2.092 1 36.78 30 PRO B CA 1
ATOM 5923 C C . PRO B 1 30 ? -31.234 -10.781 2.869 1 36.78 30 PRO B C 1
ATOM 5925 O O . PRO B 1 30 ? -32.188 -10.625 3.627 1 36.78 30 PRO B O 1
ATOM 5928 N N . PRO B 1 31 ? -31.281 -11.977 2.355 1 34.66 31 PRO B N 1
ATOM 5929 C CA . PRO B 1 31 ? -31.891 -13.133 3.018 1 34.66 31 PRO B CA 1
ATOM 5930 C C . PRO B 1 31 ? -31.547 -13.211 4.504 1 34.66 31 PRO B C 1
ATOM 5932 O O . PRO B 1 31 ? -30.5 -12.703 4.926 1 34.66 31 PRO B O 1
ATOM 5935 N N . THR B 1 32 ? -32.594 -13.453 5.344 1 34.94 32 THR B N 1
ATOM 5936 C CA . THR B 1 32 ? -32.625 -13.586 6.797 1 34.94 32 THR B CA 1
ATOM 5937 C C . THR B 1 32 ? -31.625 -14.625 7.273 1 34.94 32 THR B C 1
ATOM 5939 O O . THR B 1 32 ? -31.531 -15.711 6.699 1 34.94 32 THR B O 1
ATOM 5942 N N . LYS B 1 33 ? -30.781 -14.375 8.242 1 37.59 33 LYS B N 1
ATOM 5943 C CA . LYS B 1 33 ? -29.75 -15.164 8.898 1 37.59 33 LYS B CA 1
ATOM 5944 C C . LYS B 1 33 ? -30.328 -16.406 9.547 1 37.59 33 LYS B C 1
ATOM 5946 O O . LYS B 1 33 ? -31.406 -16.359 10.172 1 37.59 33 LYS B O 1
ATOM 5951 N N . PRO B 1 34 ? -30.094 -17.562 9.125 1 32.09 34 PRO B N 1
ATOM 5952 C CA . PRO B 1 34 ? -30.438 -18.578 10.125 1 32.09 34 PRO B CA 1
ATOM 5953 C C . PRO B 1 34 ? -29.875 -18.266 11.508 1 32.09 34 PRO B C 1
ATOM 5955 O O . PRO B 1 34 ? -28.828 -17.609 11.617 1 32.09 34 PRO B O 1
ATOM 5958 N N . GLY B 1 35 ? -30.766 -17.922 12.555 1 29.8 35 GLY B N 1
ATOM 5959 C CA . GLY B 1 35 ? -30.469 -17.547 13.922 1 29.8 35 GLY B CA 1
ATOM 5960 C C . GLY B 1 35 ? -29.422 -18.438 14.578 1 29.8 35 GLY B C 1
ATOM 5961 O O . GLY B 1 35 ? -29.312 -18.484 15.805 1 29.8 35 GLY B O 1
ATOM 5962 N N . HIS B 1 36 ? -28.688 -19.266 13.953 1 28.45 36 HIS B N 1
ATOM 5963 C CA . HIS B 1 36 ? -27.922 -20.062 14.906 1 28.45 36 HIS B CA 1
ATOM 5964 C C . HIS B 1 36 ? -26.938 -19.203 15.672 1 28.45 36 HIS B C 1
ATOM 5966 O O . HIS B 1 36 ? -26.266 -18.344 15.086 1 28.45 36 HIS B O 1
ATOM 5972 N N . GLN B 1 37 ? -27.281 -18.984 16.969 1 25.67 37 GLN B N 1
ATOM 5973 C CA . GLN B 1 37 ? -26.359 -18.484 17.984 1 25.67 37 GLN B CA 1
ATOM 5974 C C . GLN B 1 37 ? -24.969 -19.078 17.812 1 25.67 37 GLN B C 1
ATOM 5976 O O . GLN B 1 37 ? -24.781 -20.297 17.906 1 25.67 37 GLN B O 1
ATOM 5981 N N . CYS B 1 38 ? -24.344 -18.625 16.922 1 26.69 38 CYS B N 1
ATOM 5982 C CA . CYS B 1 38 ? -22.953 -19.047 16.844 1 26.69 38 CYS B CA 1
ATOM 5983 C C . CYS B 1 38 ? -22.234 -18.781 18.156 1 26.69 38 CYS B C 1
ATOM 5985 O O . CYS B 1 38 ? -21.938 -17.641 18.484 1 26.69 38 CYS B O 1
ATOM 5987 N N . ASN B 1 39 ? -22.641 -19.531 19.188 1 24.41 39 ASN B N 1
ATOM 5988 C CA . ASN B 1 39 ? -21.75 -19.688 20.328 1 24.41 39 ASN B CA 1
ATOM 5989 C C . ASN B 1 39 ? -20.312 -19.969 19.875 1 24.41 39 ASN B C 1
ATOM 5991 O O . ASN B 1 39 ? -19.953 -21.125 19.625 1 24.41 39 ASN B O 1
ATOM 5995 N N . THR B 1 40 ? -19.906 -19.188 19.078 1 28.14 40 THR B N 1
ATOM 5996 C CA . THR B 1 40 ? -18.484 -19.422 18.875 1 28.14 40 THR B CA 1
ATOM 5997 C C . THR B 1 40 ? -17.734 -19.406 20.203 1 28.14 40 THR B C 1
ATOM 5999 O O . THR B 1 40 ? -17.859 -18.453 20.984 1 28.14 40 THR B O 1
ATOM 6002 N N . PRO B 1 41 ? -17.578 -20.5 20.859 1 26.61 41 PRO B N 1
ATOM 6003 C CA . PRO B 1 41 ? -16.734 -20.469 22.047 1 26.61 41 PRO B CA 1
ATOM 6004 C C . PRO B 1 41 ? -15.523 -19.562 21.891 1 26.61 41 PRO B C 1
ATOM 6006 O O . PRO B 1 41 ? -14.875 -19.562 20.828 1 26.61 41 PRO B O 1
ATOM 6009 N N . ARG B 1 42 ? -15.5 -18.484 22.469 1 32.75 42 ARG B N 1
ATOM 6010 C CA . ARG B 1 42 ? -14.305 -17.703 22.781 1 32.75 42 ARG B CA 1
ATOM 6011 C C . ARG B 1 42 ? -13.172 -18.609 23.25 1 32.75 42 ARG B C 1
ATOM 6013 O O . ARG B 1 42 ? -13.023 -18.875 24.438 1 32.75 42 ARG B O 1
ATOM 6020 N N . ALA B 1 43 ? -12.898 -19.766 22.766 1 28.45 43 ALA B N 1
ATOM 6021 C CA . ALA B 1 43 ? -11.742 -20.516 23.25 1 28.45 43 ALA B CA 1
ATOM 6022 C C . ALA B 1 43 ? -10.469 -19.688 23.172 1 28.45 43 ALA B C 1
ATOM 6024 O O . ALA B 1 43 ? -10.055 -19.25 22.094 1 28.45 43 ALA B O 1
ATOM 6025 N N . ARG B 1 44 ? -10.117 -18.969 24.156 1 33.03 44 ARG B N 1
ATOM 6026 C CA . ARG B 1 44 ? -8.742 -18.578 24.453 1 33.03 44 ARG B CA 1
ATOM 6027 C C . ARG B 1 44 ? -7.762 -19.672 24.047 1 33.03 44 ARG B C 1
ATOM 6029 O O . ARG B 1 44 ? -7.734 -20.75 24.656 1 33.03 44 ARG B O 1
ATOM 6036 N N . ALA B 1 45 ? -7.473 -19.953 22.922 1 35.56 45 ALA B N 1
ATOM 6037 C CA . ALA B 1 45 ? -6.367 -20.875 22.656 1 35.56 45 ALA B CA 1
ATOM 6038 C C . ALA B 1 45 ? -5.203 -20.609 23.609 1 35.56 45 ALA B C 1
ATOM 6040 O O . ALA B 1 45 ? -4.645 -19.516 23.625 1 35.56 45 ALA B O 1
ATOM 6041 N N . SER B 1 46 ? -5.055 -21.125 24.672 1 39.72 46 SER B N 1
ATOM 6042 C CA . SER B 1 46 ? -3.969 -21.188 25.641 1 39.72 46 SER B CA 1
ATOM 6043 C C . SER B 1 46 ? -2.611 -21.25 24.953 1 39.72 46 SER B C 1
ATOM 6045 O O . SER B 1 46 ? -2.5 -21.781 23.844 1 39.72 46 SER B O 1
ATOM 6047 N N . SER B 1 47 ? -1.538 -20.359 25.266 1 47.25 47 SER B N 1
ATOM 6048 C CA . SER B 1 47 ? -0.101 -20.438 25.016 1 47.25 47 SER B CA 1
ATOM 6049 C C . SER B 1 47 ? 0.336 -21.891 24.781 1 47.25 47 SER B C 1
ATOM 6051 O O . SER B 1 47 ? 1.4 -22.125 24.219 1 47.25 47 SER B O 1
ATOM 6053 N N . SER B 1 48 ? -0.358 -22.797 25.281 1 49.12 48 SER B N 1
ATOM 6054 C CA . SER B 1 48 ? 0.076 -24.188 25.266 1 49.12 48 SER B CA 1
ATOM 6055 C C . SER B 1 48 ? -0.097 -24.812 23.891 1 49.12 48 SER B C 1
ATOM 6057 O O . SER B 1 48 ? 0.529 -25.828 23.578 1 49.12 48 SER B O 1
ATOM 6059 N N . GLU B 1 49 ? -0.799 -24.141 22.969 1 62.22 49 GLU B N 1
ATOM 6060 C CA . GLU B 1 49 ? -1.157 -24.859 21.75 1 62.22 49 GLU B CA 1
ATOM 6061 C C . GLU B 1 49 ? -0.391 -24.312 20.547 1 62.22 49 GLU B C 1
ATOM 6063 O O . GLU B 1 49 ? -0.59 -24.766 19.406 1 62.22 49 GLU B O 1
ATOM 6068 N N . MET B 1 50 ? 0.399 -23.422 20.844 1 72.19 50 MET B N 1
ATOM 6069 C CA . MET B 1 50 ? 1.171 -22.891 19.719 1 72.19 50 MET B CA 1
ATOM 6070 C C . MET B 1 50 ? 2.598 -23.438 19.75 1 72.19 50 MET B C 1
ATOM 6072 O O . MET B 1 50 ? 3.227 -23.5 20.797 1 72.19 50 MET B O 1
ATOM 6076 N N . GLU B 1 51 ? 2.984 -24.078 18.703 1 78.56 51 GLU B N 1
ATOM 6077 C CA . GLU B 1 51 ? 4.371 -24.5 18.547 1 78.56 51 GLU B CA 1
ATOM 6078 C C . GLU B 1 51 ? 5.262 -23.328 18.141 1 78.56 51 GLU B C 1
ATOM 6080 O O . GLU B 1 51 ? 4.938 -22.594 17.203 1 78.56 51 GLU B O 1
ATOM 6085 N N . TYR B 1 52 ? 6.324 -23.203 18.969 1 84.19 52 TYR B N 1
ATOM 6086 C CA . TYR B 1 52 ? 7.25 -22.094 18.734 1 84.19 52 TYR B CA 1
ATOM 6087 C C . TYR B 1 52 ? 8.422 -22.547 17.859 1 84.19 52 TYR B C 1
ATOM 6089 O O . TYR B 1 52 ? 9.008 -23.594 18.094 1 84.19 52 TYR B O 1
ATOM 6097 N N . THR B 1 53 ? 8.625 -21.812 16.75 1 83.94 53 THR B N 1
ATOM 6098 C CA . THR B 1 53 ? 9.797 -22 15.906 1 83.94 53 THR B CA 1
ATOM 6099 C C . THR B 1 53 ? 10.5 -20.672 15.641 1 83.94 53 THR B C 1
ATOM 6101 O O . THR B 1 53 ? 9.844 -19.656 15.383 1 83.94 53 THR B O 1
ATOM 6104 N N . ASN B 1 54 ? 11.75 -20.641 15.812 1 85.56 54 ASN B N 1
ATOM 6105 C CA . ASN B 1 54 ? 12.523 -19.438 15.508 1 85.56 54 ASN B CA 1
ATOM 6106 C C . ASN B 1 54 ? 12.93 -19.391 14.039 1 85.56 54 ASN B C 1
ATOM 6108 O O . ASN B 1 54 ? 13.648 -20.266 13.562 1 85.56 54 ASN B O 1
ATOM 6112 N N . LEU B 1 55 ? 12.43 -18.469 13.438 1 87.56 55 LEU B N 1
ATOM 6113 C CA . LEU B 1 55 ? 12.75 -18.266 12.031 1 87.56 55 LEU B CA 1
ATOM 6114 C C . LEU B 1 55 ? 13.594 -17 11.844 1 87.56 55 LEU B C 1
ATOM 6116 O O . LEU B 1 55 ? 13.047 -15.922 11.602 1 87.56 55 LEU B O 1
ATOM 6120 N N . GLY B 1 56 ? 14.93 -17.188 11.906 1 86.69 56 GLY B N 1
ATOM 6121 C CA . GLY B 1 56 ? 15.789 -16.031 11.789 1 86.69 56 GLY B CA 1
ATOM 6122 C C . GLY B 1 56 ? 15.562 -15.008 12.891 1 86.69 56 GLY B C 1
ATOM 6123 O O . GLY B 1 56 ? 15.844 -15.273 14.055 1 86.69 56 GLY B O 1
ATOM 6124 N N . VAL B 1 57 ? 14.812 -13.883 12.477 1 89.81 57 VAL B N 1
ATOM 6125 C CA . VAL B 1 57 ? 14.57 -12.82 13.453 1 89.81 57 VAL B CA 1
ATOM 6126 C C . VAL B 1 57 ? 13.125 -12.875 13.93 1 89.81 57 VAL B C 1
ATOM 6128 O O . VAL B 1 57 ? 12.734 -12.133 14.828 1 89.81 57 VAL B O 1
ATOM 6131 N N . TRP B 1 58 ? 12.367 -13.805 13.367 1 89.75 58 TRP B N 1
ATOM 6132 C CA . TRP B 1 58 ? 10.945 -13.875 13.672 1 89.75 58 TRP B CA 1
ATOM 6133 C C . TRP B 1 58 ? 10.656 -14.977 14.688 1 89.75 58 TRP B C 1
ATOM 6135 O O . TRP B 1 58 ? 11.25 -16.062 14.617 1 89.75 58 TRP B O 1
ATOM 6145 N N . ASP B 1 59 ? 9.914 -14.609 15.648 1 88.12 59 ASP B N 1
ATOM 6146 C CA . ASP B 1 59 ? 9.305 -15.617 16.516 1 88.12 59 ASP B CA 1
ATOM 6147 C C . ASP B 1 59 ? 8.016 -16.156 15.906 1 88.12 59 ASP B C 1
ATOM 6149 O O . ASP B 1 59 ? 6.992 -15.461 15.898 1 88.12 59 ASP B O 1
ATOM 6153 N N . TYR B 1 60 ? 8.133 -17.312 15.438 1 85.62 60 TYR B N 1
ATOM 6154 C CA . TYR B 1 60 ? 7.039 -17.891 14.672 1 85.62 60 TYR B CA 1
ATOM 6155 C C . TYR B 1 60 ? 6.258 -18.891 15.516 1 85.62 60 TYR B C 1
ATOM 6157 O O . TYR B 1 60 ? 6.836 -19.828 16.078 1 85.62 60 TYR B O 1
ATOM 6165 N N . TYR B 1 61 ? 4.953 -18.594 15.672 1 82.06 61 TYR B N 1
ATOM 6166 C CA . TYR B 1 61 ? 4.059 -19.469 16.422 1 82.06 61 TYR B CA 1
ATOM 6167 C C . TYR B 1 61 ? 3.025 -20.109 15.516 1 82.06 61 TYR B C 1
ATOM 6169 O O . TYR B 1 61 ? 2.381 -19.422 14.719 1 82.06 61 TYR B O 1
ATOM 6177 N N . GLU B 1 62 ? 2.965 -21.375 15.477 1 79.5 62 GLU B N 1
ATOM 6178 C CA . GLU B 1 62 ? 1.981 -22.094 14.688 1 79.5 62 GLU B CA 1
ATOM 6179 C C . GLU B 1 62 ? 1.059 -22.922 15.578 1 79.5 62 GLU B C 1
ATOM 6181 O O . GLU B 1 62 ? 1.503 -23.516 16.562 1 79.5 62 GLU B O 1
ATOM 6186 N N . GLN B 1 63 ? -0.298 -22.812 15.234 1 71.62 63 GLN B N 1
ATOM 6187 C CA . GLN B 1 63 ? -1.262 -23.547 16.031 1 71.62 63 GLN B CA 1
ATOM 6188 C C . GLN B 1 63 ? -1.109 -25.062 15.828 1 71.62 63 GLN B C 1
ATOM 6190 O O . GLN B 1 63 ? -1.018 -25.531 14.688 1 71.62 63 GLN B O 1
ATOM 6195 N N . ARG B 1 64 ? -0.815 -25.688 17.016 1 65.75 64 ARG B N 1
ATOM 6196 C CA . ARG B 1 64 ? -0.817 -27.156 17.016 1 65.75 64 ARG B CA 1
ATOM 6197 C C . ARG B 1 64 ? -2.219 -27.703 17.266 1 65.75 64 ARG B C 1
ATOM 6199 O O . ARG B 1 64 ? -2.893 -27.281 18.203 1 65.75 64 ARG B O 1
ATOM 6206 N N . TRP B 1 65 ? -2.969 -28.125 16.234 1 55.78 65 TRP B N 1
ATOM 6207 C CA . TRP B 1 65 ? -4.336 -28.594 16.438 1 55.78 65 TRP B CA 1
ATOM 6208 C C . TRP B 1 65 ? -4.375 -29.781 17.391 1 55.78 65 TRP B C 1
ATOM 6210 O O . TRP B 1 65 ? -5.203 -29.828 18.312 1 55.78 65 TRP B O 1
ATOM 6220 N N . THR B 1 66 ? -3.771 -30.984 17.156 1 56.06 66 THR B N 1
ATOM 6221 C CA . THR B 1 66 ? -3.758 -32.125 18.031 1 56.06 66 THR B CA 1
ATOM 6222 C C . THR B 1 66 ? -2.33 -32.625 18.266 1 56.06 66 THR B C 1
ATOM 6224 O O . THR B 1 66 ? -1.401 -32.188 17.578 1 56.06 66 THR B O 1
ATOM 6227 N N . ALA B 1 67 ? -2.092 -33.375 19.359 1 49.72 67 ALA B N 1
ATOM 6228 C CA . ALA B 1 67 ? -0.852 -34.094 19.656 1 49.72 67 ALA B CA 1
ATOM 6229 C C . ALA B 1 67 ? -0.377 -34.875 18.422 1 49.72 67 ALA B C 1
ATOM 6231 O O . ALA B 1 67 ? 0.806 -35.219 18.312 1 49.72 67 ALA B O 1
ATOM 6232 N N . TYR B 1 68 ? -1.297 -35.125 17.547 1 47.47 68 TYR B N 1
ATOM 6233 C CA . TYR B 1 68 ? -0.99 -36 16.422 1 47.47 68 TYR B CA 1
ATOM 6234 C C . TYR B 1 68 ? -0.75 -35.219 15.148 1 47.47 68 TYR B C 1
ATOM 6236 O O . TYR B 1 68 ? -0.885 -35.719 14.039 1 47.47 68 TYR B O 1
ATOM 6244 N N . ASP B 1 69 ? -0.487 -33.906 15.234 1 56.09 69 ASP B N 1
ATOM 6245 C CA . ASP B 1 69 ? -0.32 -33 14.094 1 56.09 69 ASP B CA 1
ATOM 6246 C C . ASP B 1 69 ? 0.848 -33.438 13.211 1 56.09 69 ASP B C 1
ATOM 6248 O O . ASP B 1 69 ? 0.942 -33.062 12.055 1 56.09 69 ASP B O 1
ATOM 6252 N N . SER B 1 70 ? 1.573 -34.312 13.836 1 53.97 70 SER B N 1
ATOM 6253 C CA . SER B 1 70 ? 2.74 -34.75 13.086 1 53.97 70 SER B CA 1
ATOM 6254 C C . SER B 1 70 ? 2.344 -35.688 11.961 1 53.97 70 SER B C 1
ATOM 6256 O O . SER B 1 70 ? 3.117 -35.938 11.031 1 53.97 70 SER B O 1
ATOM 6258 N N . PHE B 1 71 ? 1.084 -36.188 12.203 1 55.72 71 PHE B N 1
ATOM 6259 C CA . PHE B 1 71 ? 0.679 -37.094 11.141 1 55.72 71 PHE B CA 1
ATOM 6260 C C . PHE B 1 71 ? -0.042 -36.344 10.031 1 55.72 71 PHE B C 1
ATOM 6262 O O . PHE B 1 71 ? -1.021 -35.625 10.281 1 55.72 71 PHE B O 1
ATOM 6269 N N . PRO B 1 72 ? 0.53 -36.219 8.844 1 59.88 72 PRO B N 1
ATOM 6270 C CA . PRO B 1 72 ? -0.01 -35.438 7.734 1 59.88 72 PRO B CA 1
ATOM 6271 C C . PRO B 1 72 ? -1.508 -35.656 7.531 1 59.88 72 PRO B C 1
ATOM 6273 O O . PRO B 1 72 ? -2.24 -34.688 7.246 1 59.88 72 PRO B O 1
ATOM 6276 N N . GLY B 1 73 ? -2.078 -36.781 7.812 1 63.22 73 GLY B N 1
ATOM 6277 C CA . GLY B 1 73 ? -3.49 -37.062 7.602 1 63.22 73 GLY B CA 1
ATOM 6278 C C . GLY B 1 73 ? -4.391 -36.375 8.609 1 63.22 73 GLY B C 1
ATOM 6279 O O . GLY B 1 73 ? -5.473 -35.906 8.266 1 63.22 73 GLY B O 1
ATOM 6280 N N . VAL B 1 74 ? -3.891 -36.281 9.781 1 62.62 74 VAL B N 1
ATOM 6281 C CA . VAL B 1 74 ? -4.734 -35.75 10.844 1 62.62 74 VAL B CA 1
ATOM 6282 C C . VAL B 1 74 ? -4.867 -34.25 10.672 1 62.62 74 VAL B C 1
ATOM 6284 O O . VAL B 1 74 ? -5.961 -33.688 10.812 1 62.62 74 VAL B O 1
ATOM 6287 N N . ARG B 1 75 ? -3.812 -33.625 10.297 1 67.5 75 ARG B N 1
ATOM 6288 C CA . ARG B 1 75 ? -3.846 -32.188 10.078 1 67.5 75 ARG B CA 1
ATOM 6289 C C . ARG B 1 75 ? -4.777 -31.844 8.922 1 67.5 75 ARG B C 1
ATOM 6291 O O . ARG B 1 75 ? -5.531 -30.859 9 1 67.5 75 ARG B O 1
ATOM 6298 N N . TYR B 1 76 ? -4.676 -32.688 8.07 1 70.38 76 TYR B N 1
ATOM 6299 C CA . TYR B 1 76 ? -5.543 -32.5 6.91 1 70.38 76 TYR B CA 1
ATOM 6300 C C . TYR B 1 76 ? -7.012 -32.625 7.301 1 70.38 76 TYR B C 1
ATOM 6302 O O . TYR B 1 76 ? -7.832 -31.766 6.941 1 70.38 76 TYR B O 1
ATOM 6310 N N . TYR B 1 77 ? -7.238 -33.625 8.031 1 69.88 77 TYR B N 1
ATOM 6311 C CA . TYR B 1 77 ? -8.609 -33.875 8.438 1 69.88 77 TYR B CA 1
ATOM 6312 C C . TYR B 1 77 ? -9.172 -32.719 9.258 1 69.88 77 TYR B C 1
ATOM 6314 O O . TYR B 1 77 ? -10.297 -32.281 9.016 1 69.88 77 TYR B O 1
ATOM 6322 N N . LEU B 1 78 ? -8.461 -32.25 10.133 1 67.12 78 LEU B N 1
ATOM 6323 C CA . LEU B 1 78 ? -8.938 -31.188 11.016 1 67.12 78 LEU B CA 1
ATOM 6324 C C . LEU B 1 78 ? -9.133 -29.891 10.234 1 67.12 78 LEU B C 1
ATOM 6326 O O . LEU B 1 78 ? -10.109 -29.156 10.469 1 67.12 78 LEU B O 1
ATOM 6330 N N . ARG B 1 79 ? -8.312 -29.75 9.297 1 69.31 79 ARG B N 1
ATOM 6331 C CA . ARG B 1 79 ? -8.414 -28.531 8.484 1 69.31 79 ARG B CA 1
ATOM 6332 C C . ARG B 1 79 ? -9.664 -28.562 7.613 1 69.31 79 ARG B C 1
ATOM 6334 O O . ARG B 1 79 ? -10.375 -27.562 7.516 1 69.31 79 ARG B O 1
ATOM 6341 N N . VAL B 1 80 ? -9.867 -29.609 7.16 1 76.19 80 VAL B N 1
ATOM 6342 C CA . VAL B 1 80 ? -10.992 -29.75 6.246 1 76.19 80 VAL B CA 1
ATOM 6343 C C . VAL B 1 80 ? -12.305 -29.719 7.027 1 76.19 80 VAL B C 1
ATOM 6345 O O . VAL B 1 80 ? -13.258 -29.062 6.617 1 76.19 80 VAL B O 1
ATOM 6348 N N . THR B 1 81 ? -12.289 -30.297 8.156 1 74.69 81 THR B N 1
ATOM 6349 C CA . THR B 1 81 ? -13.523 -30.344 8.93 1 74.69 81 THR B CA 1
ATOM 6350 C C . THR B 1 81 ? -13.852 -28.969 9.5 1 74.69 81 THR B C 1
ATOM 6352 O O . THR B 1 81 ? -15.023 -28.562 9.547 1 74.69 81 THR B O 1
ATOM 6355 N N . TRP B 1 82 ? -12.836 -28.344 9.852 1 71.62 82 TRP B N 1
ATOM 6356 C CA . TRP B 1 82 ? -13.055 -27 10.375 1 71.62 82 TRP B CA 1
ATOM 6357 C C . TRP B 1 82 ? -13.586 -26.062 9.297 1 71.62 82 TRP B C 1
ATOM 6359 O O . TRP B 1 82 ? -14.477 -25.25 9.547 1 71.62 82 TRP B O 1
ATOM 6369 N N . GLY B 1 83 ? -13.133 -26.234 8.133 1 74.25 83 GLY B N 1
ATOM 6370 C CA . GLY B 1 83 ? -13.609 -25.422 7.031 1 74.25 83 GLY B CA 1
ATOM 6371 C C . GLY B 1 83 ? -15.016 -25.781 6.586 1 74.25 83 GLY B C 1
ATOM 6372 O O . GLY B 1 83 ? -15.797 -24.906 6.219 1 74.25 83 GLY B O 1
ATOM 6373 N N . LEU B 1 84 ? -15.367 -26.984 6.746 1 78.5 84 LEU B N 1
ATOM 6374 C CA . LEU B 1 84 ? -16.656 -27.484 6.273 1 78.5 84 LEU B CA 1
ATOM 6375 C C . LEU B 1 84 ? -17.781 -27 7.184 1 78.5 84 LEU B C 1
ATOM 6377 O O . LEU B 1 84 ? -18.953 -27.016 6.793 1 78.5 84 LEU B O 1
ATOM 6381 N N . LYS B 1 85 ? -17.328 -26.5 8.32 1 78.38 85 LYS B N 1
ATOM 6382 C CA . LYS B 1 85 ? -18.359 -25.938 9.195 1 78.38 85 LYS B CA 1
ATOM 6383 C C . LYS B 1 85 ? -18.969 -24.688 8.586 1 78.38 85 LYS B C 1
ATOM 6385 O O . LYS B 1 85 ? -20.094 -24.312 8.922 1 78.38 85 LYS B O 1
ATOM 6390 N N . SER B 1 86 ? -18.328 -24.156 7.648 1 80.38 86 SER B N 1
ATOM 6391 C CA . SER B 1 86 ? -18.812 -22.953 6.988 1 80.38 86 SER B CA 1
ATOM 6392 C C . SER B 1 86 ? -19.5 -23.281 5.668 1 80.38 86 SER B C 1
ATOM 6394 O O . SER B 1 86 ? -19.75 -22.391 4.844 1 80.38 86 SER B O 1
ATOM 6396 N N . ALA B 1 87 ? -19.906 -24.5 5.516 1 82.38 87 ALA B N 1
ATOM 6397 C CA . ALA B 1 87 ? -20.484 -24.984 4.27 1 82.38 87 ALA B CA 1
ATOM 6398 C C . ALA B 1 87 ? -21.812 -24.297 3.963 1 82.38 87 ALA B C 1
ATOM 6400 O O . ALA B 1 87 ? -22.109 -24.016 2.803 1 82.38 87 ALA B O 1
ATOM 6401 N N . PRO B 1 88 ? -22.531 -23.891 5.055 1 82.44 88 PRO B N 1
ATOM 6402 C CA . PRO B 1 88 ? -23.812 -23.25 4.738 1 82.44 88 PRO B CA 1
ATOM 6403 C C . PRO B 1 88 ? -23.625 -21.906 4.016 1 82.44 88 PRO B C 1
ATOM 6405 O O . PRO B 1 88 ? -24.484 -21.516 3.217 1 82.44 88 PRO B O 1
ATOM 6408 N N . TYR B 1 89 ? -22.625 -21.297 4.223 1 83.75 89 TYR B N 1
ATOM 6409 C CA . TYR B 1 89 ? -22.391 -20.016 3.557 1 83.75 89 TYR B CA 1
ATOM 6410 C C . TYR B 1 89 ? -22.062 -20.234 2.082 1 83.75 89 TYR B C 1
ATOM 6412 O O . TYR B 1 89 ? -22.297 -19.328 1.262 1 83.75 89 TYR B O 1
ATOM 6420 N N . ALA B 1 90 ? -21.562 -21.344 1.819 1 83.5 90 ALA B N 1
ATOM 6421 C CA . ALA B 1 90 ? -21.297 -21.688 0.421 1 83.5 90 ALA B CA 1
ATOM 6422 C C . ALA B 1 90 ? -22.609 -21.844 -0.355 1 83.5 90 ALA B C 1
ATOM 6424 O O . ALA B 1 90 ? -22.703 -21.391 -1.502 1 83.5 90 ALA B O 1
ATOM 6425 N N . LEU B 1 91 ? -23.547 -22.406 0.286 1 84.25 91 LEU B N 1
ATOM 6426 C CA . LEU B 1 91 ? -24.844 -22.594 -0.352 1 84.25 91 LEU B CA 1
ATOM 6427 C C . LEU B 1 91 ? -25.547 -21.266 -0.561 1 84.25 91 LEU B C 1
ATOM 6429 O O . LEU B 1 91 ? -26.25 -21.062 -1.556 1 84.25 91 LEU B O 1
ATOM 6433 N N . LEU B 1 92 ? -25.219 -20.391 0.343 1 87.25 92 LEU B N 1
ATOM 6434 C CA . LEU B 1 92 ? -25.781 -19.047 0.19 1 87.25 92 LEU B CA 1
ATOM 6435 C C . LEU B 1 92 ? -25.172 -18.344 -1.013 1 87.25 92 LEU B C 1
ATOM 6437 O O . LEU B 1 92 ? -25.891 -17.656 -1.764 1 87.25 92 LEU B O 1
ATOM 6441 N N . LEU B 1 93 ? -23.953 -18.531 -1.166 1 87.69 93 LEU B N 1
ATOM 6442 C CA . LEU B 1 93 ? -23.281 -17.906 -2.295 1 87.69 93 LEU B CA 1
ATOM 6443 C C . LEU B 1 93 ? -23.766 -18.484 -3.615 1 87.69 93 LEU B C 1
ATOM 6445 O O . LEU B 1 93 ? -23.984 -17.734 -4.582 1 87.69 93 LEU B O 1
ATOM 6449 N N . ILE B 1 94 ? -23.938 -19.75 -3.666 1 88.94 94 ILE B N 1
ATOM 6450 C CA . ILE B 1 94 ? -24.422 -20.422 -4.867 1 88.94 94 ILE B CA 1
ATOM 6451 C C . ILE B 1 94 ? -25.844 -19.938 -5.176 1 88.94 94 ILE B C 1
ATOM 6453 O O . ILE B 1 94 ? -26.188 -19.688 -6.332 1 88.94 94 ILE B O 1
ATOM 6457 N N . ARG B 1 95 ? -26.578 -19.797 -4.121 1 89.44 95 ARG B N 1
ATOM 6458 C CA . ARG B 1 95 ? -27.953 -19.312 -4.293 1 89.44 95 ARG B CA 1
ATOM 6459 C C . ARG B 1 95 ? -27.953 -17.875 -4.828 1 89.44 95 ARG B C 1
ATOM 6461 O O . ARG B 1 95 ? -28.703 -17.562 -5.754 1 89.44 95 ARG B O 1
ATOM 6468 N N . ASP B 1 96 ? -27.109 -17.094 -4.293 1 88.12 96 ASP B N 1
ATOM 6469 C CA . ASP B 1 96 ? -27.031 -15.703 -4.727 1 88.12 96 ASP B CA 1
ATOM 6470 C C . ASP B 1 96 ? -26.547 -15.602 -6.172 1 88.12 96 ASP B C 1
ATOM 6472 O O . ASP B 1 96 ? -27.062 -14.805 -6.957 1 88.12 96 ASP B O 1
ATOM 6476 N N . ALA B 1 97 ? -25.547 -16.391 -6.492 1 88.88 97 ALA B N 1
ATOM 6477 C CA . ALA B 1 97 ? -25.031 -16.391 -7.855 1 88.88 97 ALA B CA 1
ATOM 6478 C C . ALA B 1 97 ? -26.094 -16.875 -8.844 1 88.88 97 ALA B C 1
ATOM 6480 O O . ALA B 1 97 ? -26.203 -16.328 -9.945 1 88.88 97 ALA B O 1
ATOM 6481 N N . PHE B 1 98 ? -26.891 -17.906 -8.438 1 91.31 98 PHE B N 1
ATOM 6482 C CA . PHE B 1 98 ? -27.938 -18.453 -9.289 1 91.31 98 PHE B CA 1
ATOM 6483 C C . PHE B 1 98 ? -29.062 -17.438 -9.492 1 91.31 98 PHE B C 1
ATOM 6485 O O . PHE B 1 98 ? -29.609 -17.328 -10.586 1 91.31 98 PHE B O 1
ATOM 6492 N N . THR B 1 99 ? -29.344 -16.656 -8.445 1 90.88 99 THR B N 1
ATOM 6493 C CA . THR B 1 99 ? -30.422 -15.688 -8.531 1 90.88 99 THR B CA 1
ATOM 6494 C C . THR B 1 99 ? -30.031 -14.508 -9.422 1 90.88 99 THR B C 1
ATOM 6496 O O . THR B 1 99 ? -30.875 -13.914 -10.086 1 90.88 99 THR B O 1
ATOM 6499 N N . LEU B 1 100 ? -28.812 -14.18 -9.445 1 89 100 LEU B N 1
ATOM 6500 C CA . LEU B 1 100 ? -28.344 -13.047 -10.234 1 89 100 LEU B CA 1
ATOM 6501 C C . LEU B 1 100 ? -28.344 -13.375 -11.727 1 89 100 LEU B C 1
ATOM 6503 O O . LEU B 1 100 ? -28.734 -12.547 -12.547 1 89 100 LEU B O 1
ATOM 6507 N N . THR B 1 101 ? -27.781 -14.602 -12.055 1 91 101 THR B N 1
ATOM 6508 C CA . THR B 1 101 ? -27.734 -15.016 -13.453 1 91 101 THR B CA 1
ATOM 6509 C C . THR B 1 101 ? -28.078 -16.5 -13.586 1 91 101 THR B C 1
ATOM 6511 O O . THR B 1 101 ? -27.188 -17.328 -13.781 1 91 101 THR B O 1
ATOM 6514 N N . PRO B 1 102 ? -29.312 -16.844 -13.648 1 92.75 102 PRO B N 1
ATOM 6515 C CA . PRO B 1 102 ? -29.688 -18.266 -13.648 1 92.75 102 PRO B CA 1
ATOM 6516 C C . PRO B 1 102 ? -29.266 -18.984 -14.922 1 92.75 102 PRO B C 1
ATOM 6518 O O . PRO B 1 102 ? -28.781 -20.125 -14.852 1 92.75 102 PRO B O 1
ATOM 6521 N N . TYR B 1 103 ? -29.359 -18.328 -16.109 1 93.75 103 TYR B N 1
ATOM 6522 C CA . TYR B 1 103 ? -29.047 -19 -17.375 1 93.75 103 TYR B CA 1
ATOM 6523 C C . TYR B 1 103 ? -27.547 -19.25 -17.5 1 93.75 103 TYR B C 1
ATOM 6525 O O . TYR B 1 103 ? -27.109 -20.359 -17.812 1 93.75 103 TYR B O 1
ATOM 6533 N N . LEU B 1 104 ? -26.812 -18.266 -17.172 1 93.56 104 LEU B N 1
ATOM 6534 C CA . LEU B 1 104 ? -25.359 -18.406 -17.312 1 93.56 104 LEU B CA 1
ATOM 6535 C C . LEU B 1 104 ? -24.797 -19.344 -16.234 1 93.56 104 LEU B C 1
ATOM 6537 O O . LEU B 1 104 ? -23.859 -20.094 -16.5 1 93.56 104 LEU B O 1
ATOM 6541 N N . PHE B 1 105 ? -25.422 -19.312 -15.109 1 93.31 105 PHE B N 1
ATOM 6542 C CA . PHE B 1 105 ? -25 -20.203 -14.031 1 93.31 105 PHE B CA 1
ATOM 6543 C C . PHE B 1 105 ? -25.281 -21.656 -14.383 1 93.31 105 PHE B C 1
ATOM 6545 O O . PHE B 1 105 ? -24.453 -22.531 -14.148 1 93.31 105 PHE B O 1
ATOM 6552 N N . THR B 1 106 ? -26.422 -21.953 -15 1 93.69 106 THR B N 1
ATOM 6553 C CA . THR B 1 106 ? -26.781 -23.312 -15.398 1 93.69 106 THR B CA 1
ATOM 6554 C C . THR B 1 106 ? -25.875 -23.797 -16.516 1 93.69 106 THR B C 1
ATOM 6556 O O . THR B 1 106 ? -25.484 -24.969 -16.547 1 93.69 106 THR B O 1
ATOM 6559 N N . LEU B 1 107 ? -25.578 -22.859 -17.359 1 94.44 107 LEU B N 1
ATOM 6560 C CA . LEU B 1 107 ? -24.641 -23.219 -18.422 1 94.44 107 LEU B CA 1
ATOM 6561 C C . LEU B 1 107 ? -23.281 -23.594 -17.859 1 94.44 107 LEU B C 1
ATOM 6563 O O . LEU B 1 107 ? -22.672 -24.578 -18.281 1 94.44 107 LEU B O 1
ATOM 6567 N N . TYR B 1 108 ? -22.828 -22.828 -16.906 1 93.25 108 TYR B N 1
ATOM 6568 C CA . TYR B 1 108 ? -21.547 -23.109 -16.266 1 93.25 108 TYR B CA 1
ATOM 6569 C C . TYR B 1 108 ? -21.578 -24.469 -15.57 1 93.25 108 TYR B C 1
ATOM 6571 O O . TYR B 1 108 ? -20.672 -25.281 -15.734 1 93.25 108 TYR B O 1
ATOM 6579 N N . ALA B 1 109 ? -22.672 -24.75 -14.828 1 90.88 109 ALA B N 1
ATOM 6580 C CA . ALA B 1 109 ? -22.797 -26 -14.094 1 90.88 109 ALA B CA 1
ATOM 6581 C C . ALA B 1 109 ? -22.859 -27.188 -15.047 1 90.88 109 ALA B C 1
ATOM 6583 O O . ALA B 1 109 ? -22.234 -28.234 -14.797 1 90.88 109 ALA B O 1
ATOM 6584 N N . PHE B 1 110 ? -23.469 -27 -16.156 1 92.38 110 PHE B N 1
ATOM 6585 C CA . PHE B 1 110 ? -23.609 -28.062 -17.156 1 92.38 110 PHE B CA 1
ATOM 6586 C C . PHE B 1 110 ? -22.281 -28.375 -17.797 1 92.38 110 PHE B C 1
ATOM 6588 O O . PHE B 1 110 ? -21.859 -29.531 -17.844 1 92.38 110 PHE B O 1
ATOM 6595 N N . CYS B 1 111 ? -21.672 -27.297 -18.266 1 92.19 111 CYS B N 1
ATOM 6596 C CA . CYS B 1 111 ? -20.375 -27.484 -18.922 1 92.19 111 CYS B CA 1
ATOM 6597 C C . CYS B 1 111 ? -19.344 -28.062 -17.969 1 92.19 111 CYS B C 1
ATOM 6599 O O . CYS B 1 111 ? -18.547 -28.906 -18.344 1 92.19 111 CYS B O 1
ATOM 6601 N N . PHE B 1 112 ? -19.469 -27.672 -16.75 1 90 112 PHE B N 1
ATOM 6602 C CA . PHE B 1 112 ? -18.516 -28.141 -15.75 1 90 112 PHE B CA 1
ATOM 6603 C C . PHE B 1 112 ? -18.719 -29.625 -15.477 1 90 112 PHE B C 1
ATOM 6605 O O . PHE B 1 112 ? -17.734 -30.375 -15.406 1 90 112 PHE B O 1
ATOM 6612 N N . THR B 1 113 ? -19.938 -30.125 -15.367 1 87.5 113 THR B N 1
ATOM 6613 C CA . THR B 1 113 ? -20.234 -31.516 -15.086 1 87.5 113 THR B CA 1
ATOM 6614 C C . THR B 1 113 ? -19.828 -32.406 -16.25 1 87.5 113 THR B C 1
ATOM 6616 O O . THR B 1 113 ? -19.219 -33.469 -16.047 1 87.5 113 THR B O 1
ATOM 6619 N N . PHE B 1 114 ? -20.031 -31.891 -17.359 1 87.62 114 PHE B N 1
ATOM 6620 C CA . PHE B 1 114 ? -19.672 -32.656 -18.547 1 87.62 114 PHE B CA 1
ATOM 6621 C C . PHE B 1 114 ? -18.156 -32.781 -18.703 1 87.62 114 PHE B C 1
ATOM 6623 O O . PHE B 1 114 ? -17.641 -33.844 -19.047 1 87.62 114 PHE B O 1
ATOM 6630 N N . GLU B 1 115 ? -17.516 -31.688 -18.391 1 87.25 115 GLU B N 1
ATOM 6631 C CA . GLU B 1 115 ? -16.062 -31.672 -18.484 1 87.25 115 GLU B CA 1
ATOM 6632 C C . GLU B 1 115 ? -15.43 -32.594 -17.453 1 87.25 115 GLU B C 1
ATOM 6634 O O . GLU B 1 115 ? -14.359 -33.156 -17.688 1 87.25 115 GLU B O 1
ATOM 6639 N N . SER B 1 116 ? -16.125 -32.781 -16.375 1 82.81 116 SER B N 1
ATOM 6640 C CA . SER B 1 116 ? -15.578 -33.625 -15.305 1 82.81 116 SER B CA 1
ATOM 6641 C C . SER B 1 116 ? -15.719 -35.094 -15.633 1 82.81 116 SER B C 1
ATOM 6643 O O . SER B 1 116 ? -14.938 -35.938 -15.141 1 82.81 116 SER B O 1
ATOM 6645 N N . VAL B 1 117 ? -16.562 -35.531 -16.547 1 83.31 117 VAL B N 1
ATOM 6646 C CA . VAL B 1 117 ? -16.828 -36.938 -16.844 1 83.31 117 VAL B CA 1
ATOM 6647 C C . VAL B 1 117 ? -16.125 -37.344 -18.141 1 83.31 117 VAL B C 1
ATOM 6649 O O . VAL B 1 117 ? -15.859 -38.531 -18.359 1 83.31 117 VAL B O 1
ATOM 6652 N N . LEU B 1 118 ? -15.688 -36.406 -18.875 1 81.25 118 LEU B N 1
ATOM 6653 C CA . LEU B 1 118 ? -15.195 -36.656 -20.219 1 81.25 118 LEU B CA 1
ATOM 6654 C C . LEU B 1 118 ? -13.867 -37.406 -20.188 1 81.25 118 LEU B C 1
ATOM 6656 O O . LEU B 1 118 ? -13.641 -38.312 -21 1 81.25 118 LEU B O 1
ATOM 6660 N N . PRO B 1 119 ? -13 -37.094 -19.203 1 74.81 119 PRO B N 1
ATOM 6661 C CA . PRO B 1 119 ? -11.734 -37.812 -19.203 1 74.81 119 PRO B CA 1
ATOM 6662 C C . PRO B 1 119 ? -11.93 -39.312 -19 1 74.81 119 PRO B C 1
ATOM 6664 O O . PRO B 1 119 ? -11.195 -40.125 -19.578 1 74.81 119 PRO B O 1
ATOM 6667 N N . ALA B 1 120 ? -12.938 -39.781 -18.297 1 76.12 120 ALA B N 1
ATOM 6668 C CA . ALA B 1 120 ? -13.227 -41.188 -18.109 1 76.12 120 ALA B CA 1
ATOM 6669 C C . ALA B 1 120 ? -13.711 -41.812 -19.406 1 76.12 120 ALA B C 1
ATOM 6671 O O . ALA B 1 120 ? -13.359 -42.969 -19.703 1 76.12 120 ALA B O 1
ATOM 6672 N N . ILE B 1 121 ? -14.391 -41.031 -20.219 1 78.94 121 ILE B N 1
ATOM 6673 C CA . ILE B 1 121 ? -14.906 -41.562 -21.484 1 78.94 121 ILE B CA 1
ATOM 6674 C C . ILE B 1 121 ? -13.75 -41.719 -22.469 1 78.94 121 ILE B C 1
ATOM 6676 O O . ILE B 1 121 ? -13.68 -42.719 -23.203 1 78.94 121 ILE B O 1
ATOM 6680 N N . VAL B 1 122 ? -12.891 -40.812 -22.422 1 75.94 122 VAL B N 1
ATOM 6681 C CA . VAL B 1 122 ? -11.734 -40.875 -23.297 1 75.94 122 VAL B CA 1
ATOM 6682 C C . VAL B 1 122 ? -10.867 -42.062 -22.938 1 75.94 122 VAL B C 1
ATOM 6684 O O . VAL B 1 122 ? -10.359 -42.781 -23.812 1 75.94 122 VAL B O 1
ATOM 6687 N N . LEU B 1 123 ? -10.727 -42.344 -21.688 1 71.44 123 LEU B N 1
ATOM 6688 C CA . LEU B 1 123 ? -9.938 -43.469 -21.234 1 71.44 123 LEU B CA 1
ATOM 6689 C C . LEU B 1 123 ? -10.586 -44.781 -21.656 1 71.44 123 LEU B C 1
ATOM 6691 O O . LEU B 1 123 ? -9.898 -45.75 -22.047 1 71.44 123 LEU B O 1
ATOM 6695 N N . LYS B 1 124 ? -11.883 -44.781 -21.656 1 75.25 124 LYS B N 1
ATOM 6696 C CA . LYS B 1 124 ? -12.594 -46 -22.094 1 75.25 124 LYS B CA 1
ATOM 6697 C C . LYS B 1 124 ? -12.359 -46.25 -23.578 1 75.25 124 LYS B C 1
ATOM 6699 O O . LYS B 1 124 ? -12.125 -47.406 -23.984 1 75.25 124 LYS B O 1
ATOM 6704 N N . TYR B 1 125 ? -12.352 -45.188 -24.312 1 76.62 125 TYR B N 1
ATOM 6705 C CA . TYR B 1 125 ? -12.133 -45.344 -25.75 1 76.62 125 TYR B CA 1
ATOM 6706 C C . TYR B 1 125 ? -10.688 -45.719 -26.047 1 76.62 125 TYR B C 1
ATOM 6708 O O . TYR B 1 125 ? -10.406 -46.438 -27 1 76.62 125 TYR B O 1
ATOM 6716 N N . ASN B 1 126 ? -9.773 -45.281 -25.203 1 72.62 126 ASN B N 1
ATOM 6717 C CA . ASN B 1 126 ? -8.383 -45.688 -25.359 1 72.62 126 ASN B CA 1
ATOM 6718 C C . ASN B 1 126 ? -8.195 -47.156 -25.109 1 72.62 126 ASN B C 1
ATOM 6720 O O . ASN B 1 126 ? -7.426 -47.812 -25.812 1 72.62 126 ASN B O 1
ATOM 6724 N N . MET B 1 127 ? -8.898 -47.688 -24.266 1 71.25 127 MET B N 1
ATOM 6725 C CA . MET B 1 127 ? -8.828 -49.094 -23.969 1 71.25 127 MET B CA 1
ATOM 6726 C C . MET B 1 127 ? -9.391 -49.938 -25.109 1 71.25 127 MET B C 1
ATOM 6728 O O . MET B 1 127 ? -8.844 -50.969 -25.453 1 71.25 127 MET B O 1
ATOM 6732 N N . GLN B 1 128 ? -10.398 -49.375 -25.703 1 74.56 128 GLN B N 1
ATOM 6733 C CA . GLN B 1 128 ? -11.023 -50.094 -26.797 1 74.56 128 GLN B CA 1
ATOM 6734 C C . GLN B 1 128 ? -10.117 -50.125 -28.031 1 74.56 128 GLN B C 1
ATOM 6736 O O . GLN B 1 128 ? -10.055 -51.125 -28.734 1 74.56 128 GLN B O 1
ATOM 6741 N N . ILE B 1 129 ? -9.445 -49.062 -28.172 1 74.31 129 ILE B N 1
ATOM 6742 C CA . ILE B 1 129 ? -8.539 -49 -29.312 1 74.31 129 ILE B CA 1
ATOM 6743 C C . ILE B 1 129 ? -7.379 -49.969 -29.078 1 74.31 129 ILE B C 1
ATOM 6745 O O . ILE B 1 129 ? -6.973 -50.688 -30 1 74.31 129 ILE B O 1
ATOM 6749 N N . LEU B 1 130 ? -6.875 -50.031 -27.906 1 68.62 130 LEU B N 1
ATOM 6750 C CA . LEU B 1 130 ? -5.762 -50.938 -27.594 1 68.62 130 LEU B CA 1
ATOM 6751 C C . LEU B 1 130 ? -6.188 -52.375 -27.719 1 68.62 130 LEU B C 1
ATOM 6753 O O . LEU B 1 130 ? -5.422 -53.219 -28.188 1 68.62 130 LEU B O 1
ATOM 6757 N N . ASP B 1 131 ? -7.41 -52.625 -27.344 1 69.56 131 ASP B N 1
ATOM 6758 C CA . ASP B 1 131 ? -7.941 -53.969 -27.469 1 69.56 131 ASP B CA 1
ATOM 6759 C C . ASP B 1 131 ? -8.117 -54.375 -28.938 1 69.56 131 ASP B C 1
ATOM 6761 O O . ASP B 1 131 ? -7.836 -55.5 -29.328 1 69.56 131 ASP B O 1
ATOM 6765 N N . ALA B 1 132 ? -8.547 -53.344 -29.672 1 71.94 132 ALA B N 1
ATOM 6766 C CA . ALA B 1 132 ? -8.727 -53.625 -31.094 1 71.94 132 ALA B CA 1
ATOM 6767 C C . ALA B 1 132 ? -7.395 -53.906 -31.766 1 71.94 132 ALA B C 1
ATOM 6769 O O . ALA B 1 132 ? -7.305 -54.781 -32.625 1 71.94 132 ALA B O 1
ATOM 6770 N N . ILE B 1 133 ? -6.391 -53.219 -31.344 1 68.94 133 ILE B N 1
ATOM 6771 C CA . ILE B 1 133 ? -5.066 -53.438 -31.906 1 68.94 133 ILE B CA 1
ATOM 6772 C C . ILE B 1 133 ? -4.527 -54.812 -31.484 1 68.94 133 ILE B C 1
ATOM 6774 O O . ILE B 1 133 ? -3.939 -55.531 -32.281 1 68.94 133 ILE B O 1
ATOM 6778 N N . ARG B 1 134 ? -4.723 -55.188 -30.297 1 66 134 ARG B N 1
ATOM 6779 C CA . ARG B 1 134 ? -4.273 -56.469 -29.781 1 66 134 ARG B CA 1
ATOM 6780 C C . ARG B 1 134 ? -4.922 -57.625 -30.547 1 66 134 ARG B C 1
ATOM 6782 O O . ARG B 1 134 ? -4.238 -58.562 -30.984 1 66 134 ARG B O 1
ATOM 6789 N N . ILE B 1 135 ? -6.223 -57.469 -30.719 1 67.62 135 ILE B N 1
ATOM 6790 C CA . ILE B 1 135 ? -6.957 -58.531 -31.422 1 67.62 135 ILE B CA 1
ATOM 6791 C C . ILE B 1 135 ? -6.48 -58.594 -32.875 1 67.62 135 ILE B C 1
ATOM 6793 O O . ILE B 1 135 ? -6.316 -59.688 -33.438 1 67.62 135 ILE B O 1
ATOM 6797 N N . ALA B 1 136 ? -6.238 -57.438 -33.375 1 66.88 136 ALA B N 1
ATOM 6798 C CA . ALA B 1 136 ? -5.781 -57.406 -34.781 1 66.88 136 ALA B CA 1
ATOM 6799 C C . ALA B 1 136 ? -4.406 -58.062 -34.906 1 66.88 136 ALA B C 1
ATOM 6801 O O . ALA B 1 136 ? -4.137 -58.75 -35.906 1 66.88 136 ALA B O 1
ATOM 6802 N N . LEU B 1 137 ? -3.607 -57.844 -33.938 1 62.94 137 LEU B N 1
ATOM 6803 C CA . LEU B 1 137 ? -2.258 -58.406 -34 1 62.94 137 LEU B CA 1
ATOM 6804 C C . LEU B 1 137 ? -2.281 -59.906 -33.75 1 62.94 137 LEU B C 1
ATOM 6806 O O . LEU B 1 137 ? -1.508 -60.656 -34.344 1 62.94 137 LEU B O 1
ATOM 6810 N N . GLU B 1 138 ? -3.166 -60.312 -32.875 1 63.66 138 GLU B N 1
ATOM 6811 C CA . GLU B 1 138 ? -3.238 -61.719 -32.531 1 63.66 138 GLU B CA 1
ATOM 6812 C C . GLU B 1 138 ? -3.934 -62.531 -33.625 1 63.66 138 GLU B C 1
ATOM 6814 O O . GLU B 1 138 ? -3.496 -63.625 -33.969 1 63.66 138 GLU B O 1
ATOM 6819 N N . THR B 1 139 ? -5.066 -61.969 -34.031 1 63.41 139 THR B N 1
ATOM 6820 C CA . THR B 1 139 ? -5.844 -62.75 -35 1 63.41 139 THR B CA 1
ATOM 6821 C C . THR B 1 139 ? -5.414 -62.438 -36.406 1 63.41 139 THR B C 1
ATOM 6823 O O . THR B 1 139 ? -5.828 -63.125 -37.375 1 63.41 139 THR B O 1
ATOM 6826 N N . ARG B 1 140 ? -4.402 -61.531 -36.688 1 61.03 140 ARG B N 1
ATOM 6827 C CA . ARG B 1 140 ? -3.895 -61.125 -37.969 1 61.03 140 ARG B CA 1
ATOM 6828 C C . ARG B 1 140 ? -5.027 -60.656 -38.906 1 61.03 140 ARG B C 1
ATOM 6830 O O . ARG B 1 140 ? -4.941 -60.781 -40.125 1 61.03 140 ARG B O 1
ATOM 6837 N N . ALA B 1 141 ? -6.254 -60.531 -38.438 1 61.22 141 ALA B N 1
ATOM 6838 C CA . ALA B 1 141 ? -7.383 -60.031 -39.219 1 61.22 141 ALA B CA 1
ATOM 6839 C C . ALA B 1 141 ? -8.055 -58.844 -38.531 1 61.22 141 ALA B C 1
ATOM 6841 O O . ALA B 1 141 ? -8.609 -59 -37.438 1 61.22 141 ALA B O 1
ATOM 6842 N N . GLY B 1 142 ? -7.5 -57.656 -38.594 1 61.38 142 GLY B N 1
ATOM 6843 C CA . GLY B 1 142 ? -8.078 -56.562 -37.812 1 61.38 142 GLY B CA 1
ATOM 6844 C C . GLY B 1 142 ? -9.141 -55.781 -38.562 1 61.38 142 GLY B C 1
ATOM 6845 O O . GLY B 1 142 ? -9.141 -55.75 -39.781 1 61.38 142 GLY B O 1
ATOM 6846 N N . ASN B 1 143 ? -10.438 -55.719 -38.125 1 69.19 143 ASN B N 1
ATOM 6847 C CA . ASN B 1 143 ? -11.539 -54.938 -38.656 1 69.19 143 ASN B CA 1
ATOM 6848 C C . ASN B 1 143 ? -11.219 -53.438 -38.625 1 69.19 143 ASN B C 1
ATOM 6850 O O . ASN B 1 143 ? -11.297 -52.812 -37.562 1 69.19 143 ASN B O 1
ATOM 6854 N N . SER B 1 144 ? -10.742 -52.938 -39.844 1 75.25 144 SER B N 1
ATOM 6855 C CA . SER B 1 144 ? -10.375 -51.531 -39.969 1 75.25 144 SER B CA 1
ATOM 6856 C C . SER B 1 144 ? -11.562 -50.625 -39.688 1 75.25 144 SER B C 1
ATOM 6858 O O . SER B 1 144 ? -11.383 -49.5 -39.156 1 75.25 144 SER B O 1
ATOM 6860 N N . GLN B 1 145 ? -12.742 -51.156 -39.875 1 78.69 145 GLN B N 1
ATOM 6861 C CA . GLN B 1 145 ? -13.914 -50.312 -39.656 1 78.69 145 GLN B CA 1
ATOM 6862 C C . GLN B 1 145 ? -14.156 -50.062 -38.188 1 78.69 145 GLN B C 1
ATOM 6864 O O . GLN B 1 145 ? -14.539 -48.938 -37.781 1 78.69 145 GLN B O 1
ATOM 6869 N N . ASN B 1 146 ? -13.875 -51 -37.344 1 78.94 146 ASN B N 1
ATOM 6870 C CA . ASN B 1 146 ? -14.062 -50.844 -35.906 1 78.94 146 ASN B CA 1
ATOM 6871 C C . ASN B 1 146 ? -13.055 -49.875 -35.312 1 78.94 146 ASN B C 1
ATOM 6873 O O . ASN B 1 146 ? -13.398 -49.062 -34.469 1 78.94 146 ASN B O 1
ATOM 6877 N N . ILE B 1 147 ? -11.945 -49.812 -35.875 1 78.62 147 ILE B N 1
ATOM 6878 C CA . ILE B 1 147 ? -10.914 -48.906 -35.375 1 78.62 147 ILE B CA 1
ATOM 6879 C C . ILE B 1 147 ? -11.227 -47.469 -35.781 1 78.62 147 ILE B C 1
ATOM 6881 O O . ILE B 1 147 ? -11.055 -46.531 -35 1 78.62 147 ILE B O 1
ATOM 6885 N N . LEU B 1 148 ? -11.742 -47.344 -37 1 80.81 148 LEU B N 1
ATOM 6886 C CA . LEU B 1 148 ? -12.094 -46.031 -37.469 1 80.81 148 LEU B CA 1
ATOM 6887 C C . LEU B 1 148 ? -13.289 -45.469 -36.688 1 80.81 148 LEU B C 1
ATOM 6889 O O . LEU B 1 148 ? -13.367 -44.281 -36.438 1 80.81 148 LEU B O 1
ATOM 6893 N N . ARG B 1 149 ? -14.203 -46.344 -36.344 1 83.06 149 ARG B N 1
ATOM 6894 C CA . ARG B 1 149 ? -15.359 -45.906 -35.562 1 83.06 149 ARG B CA 1
ATOM 6895 C C . ARG B 1 149 ? -14.93 -45.469 -34.188 1 83.06 149 ARG B C 1
ATOM 6897 O O . ARG B 1 149 ? -15.391 -44.438 -33.688 1 83.06 149 ARG B O 1
ATOM 6904 N N . ILE B 1 150 ? -14.047 -46.125 -33.562 1 82.12 150 ILE B N 1
ATOM 6905 C CA . ILE B 1 150 ? -13.586 -45.75 -32.219 1 82.12 150 ILE B CA 1
ATOM 6906 C C . ILE B 1 150 ? -12.773 -44.469 -32.281 1 82.12 150 ILE B C 1
ATOM 6908 O O . ILE B 1 150 ? -12.906 -43.594 -31.422 1 82.12 150 ILE B O 1
ATOM 6912 N N . ALA B 1 151 ? -12.039 -44.344 -33.375 1 78.75 151 ALA B N 1
ATOM 6913 C CA . ALA B 1 151 ? -11.25 -43.156 -33.531 1 78.75 151 ALA B CA 1
ATOM 6914 C C . ALA B 1 151 ? -12.148 -41.938 -33.75 1 78.75 151 ALA B C 1
ATOM 6916 O O . ALA B 1 151 ? -11.875 -40.844 -33.219 1 78.75 151 ALA B O 1
ATOM 6917 N N . PHE B 1 152 ? -13.195 -42.219 -34.438 1 82.56 152 PHE B N 1
ATOM 6918 C CA . PHE B 1 152 ? -14.125 -41.125 -34.688 1 82.56 152 PHE B CA 1
ATOM 6919 C C . PHE B 1 152 ? -14.852 -40.719 -33.406 1 82.56 152 PHE B C 1
ATOM 6921 O O . PHE B 1 152 ? -15.016 -39.531 -33.125 1 82.56 152 PHE B O 1
ATOM 6928 N N . LEU B 1 153 ? -15.258 -41.656 -32.656 1 83.25 153 LEU B N 1
ATOM 6929 C CA . LEU B 1 153 ? -15.938 -41.375 -31.391 1 83.25 153 LEU B CA 1
ATOM 6930 C C . LEU B 1 153 ? -15.008 -40.656 -30.406 1 83.25 153 LEU B C 1
ATOM 6932 O O . LEU B 1 153 ? -15.438 -39.781 -29.656 1 83.25 153 LEU B O 1
ATOM 6936 N N . ARG B 1 154 ? -13.781 -40.969 -30.438 1 81.12 154 ARG B N 1
ATOM 6937 C CA . ARG B 1 154 ? -12.805 -40.312 -29.594 1 81.12 154 ARG B CA 1
ATOM 6938 C C . ARG B 1 154 ? -12.602 -38.844 -30.031 1 81.12 154 ARG B C 1
ATOM 6940 O O . ARG B 1 154 ? -12.484 -37.969 -29.188 1 81.12 154 ARG B O 1
ATOM 6947 N N . ALA B 1 155 ? -12.547 -38.625 -31.312 1 80.88 155 ALA B N 1
ATOM 6948 C CA . ALA B 1 155 ? -12.406 -37.281 -31.828 1 80.88 155 ALA B CA 1
ATOM 6949 C C . ALA B 1 155 ? -13.609 -36.438 -31.469 1 80.88 155 ALA B C 1
ATOM 6951 O O . ALA B 1 155 ? -13.461 -35.25 -31.125 1 80.88 155 ALA B O 1
ATOM 6952 N N . LEU B 1 156 ? -14.719 -37.062 -31.516 1 83.56 156 LEU B N 1
ATOM 6953 C CA . LEU B 1 156 ? -15.945 -36.375 -31.156 1 83.56 156 LEU B CA 1
ATOM 6954 C C . LEU B 1 156 ? -15.953 -36 -29.672 1 83.56 156 LEU B C 1
ATOM 6956 O O . LEU B 1 156 ? -16.438 -34.938 -29.281 1 83.56 156 LEU B O 1
ATOM 6960 N N . CYS B 1 157 ? -15.445 -36.844 -28.844 1 83.44 157 CYS B N 1
ATOM 6961 C CA . CYS B 1 157 ? -15.375 -36.562 -27.422 1 83.44 157 CYS B CA 1
ATOM 6962 C C . CYS B 1 157 ? -14.414 -35.438 -27.125 1 83.44 157 CYS B C 1
ATOM 6964 O O . CYS B 1 157 ? -14.703 -34.562 -26.281 1 83.44 157 CYS B O 1
ATOM 6966 N N . HIS B 1 158 ? -13.312 -35.375 -27.844 1 80.88 158 HIS B N 1
ATOM 6967 C CA . HIS B 1 158 ? -12.367 -34.281 -27.641 1 80.88 158 HIS B CA 1
ATOM 6968 C C . HIS B 1 158 ? -12.969 -32.969 -28.094 1 80.88 158 HIS B C 1
ATOM 6970 O O . HIS B 1 158 ? -12.742 -31.922 -27.453 1 80.88 158 HIS B O 1
ATOM 6976 N N . PHE B 1 159 ? -13.672 -33.062 -29.125 1 81.88 159 PHE B N 1
ATOM 6977 C CA . PHE B 1 159 ? -14.32 -31.859 -29.641 1 81.88 159 PHE B CA 1
ATOM 6978 C C . PHE B 1 159 ? -15.367 -31.359 -28.656 1 81.88 159 PHE B C 1
ATOM 6980 O O . PHE B 1 159 ? -15.445 -30.156 -28.375 1 81.88 159 PHE B O 1
ATOM 6987 N N . ALA B 1 160 ? -16.156 -32.312 -28.188 1 84.56 160 ALA B N 1
ATOM 6988 C CA . ALA B 1 160 ? -17.172 -31.953 -27.203 1 84.56 160 ALA B CA 1
ATOM 6989 C C . ALA B 1 160 ? -16.547 -31.391 -25.938 1 84.56 160 ALA B C 1
ATOM 6991 O O . ALA B 1 160 ? -17.078 -30.453 -25.328 1 84.56 160 ALA B O 1
ATOM 6992 N N . GLN B 1 161 ? -15.477 -31.891 -25.578 1 84.44 161 GLN B N 1
ATOM 6993 C CA . GLN B 1 161 ? -14.766 -31.406 -24.406 1 84.44 161 GLN B CA 1
ATOM 6994 C C . GLN B 1 161 ? -14.297 -29.969 -24.594 1 84.44 161 GLN B C 1
ATOM 6996 O O . GLN B 1 161 ? -14.406 -29.141 -23.688 1 84.44 161 GLN B O 1
ATOM 7001 N N . ARG B 1 162 ? -13.828 -29.656 -25.703 1 81.69 162 ARG B N 1
ATOM 7002 C CA . ARG B 1 162 ? -13.328 -28.312 -25.969 1 81.69 162 ARG B CA 1
ATOM 7003 C C . ARG B 1 162 ? -14.477 -27.297 -26.031 1 81.69 162 ARG B C 1
ATOM 7005 O O . ARG B 1 162 ? -14.336 -26.172 -25.562 1 81.69 162 ARG B O 1
ATOM 7012 N N . LEU B 1 163 ? -15.5 -27.797 -26.641 1 83.62 163 LEU B N 1
ATOM 7013 C CA . LEU B 1 163 ? -16.672 -26.938 -26.688 1 83.62 163 LEU B CA 1
ATOM 7014 C C . LEU B 1 163 ? -17.188 -26.641 -25.297 1 83.62 163 LEU B C 1
ATOM 7016 O O . LEU B 1 163 ? -17.562 -25.5 -25 1 83.62 163 LEU B O 1
ATOM 7020 N N . CYS B 1 164 ? -17.234 -27.641 -24.5 1 88.06 164 CYS B N 1
ATOM 7021 C CA . CYS B 1 164 ? -17.672 -27.453 -23.109 1 88.06 164 CYS B CA 1
ATOM 7022 C C . CYS B 1 164 ? -16.703 -26.547 -22.359 1 88.06 164 CYS B C 1
ATOM 7024 O O . CYS B 1 164 ? -17.125 -25.734 -21.531 1 88.06 164 CYS B O 1
ATOM 7026 N N . THR B 1 165 ? -15.453 -26.656 -22.656 1 86.31 165 THR B N 1
ATOM 7027 C CA . THR B 1 165 ? -14.477 -25.797 -22 1 86.31 165 THR B CA 1
ATOM 7028 C C . THR B 1 165 ? -14.688 -24.344 -22.391 1 86.31 165 THR B C 1
ATOM 7030 O O . THR B 1 165 ? -14.609 -23.438 -21.547 1 86.31 165 THR B O 1
ATOM 7033 N N . PHE B 1 166 ? -15 -24.141 -23.641 1 85 166 PHE B N 1
ATOM 7034 C CA . PHE B 1 166 ? -15.273 -22.781 -24.109 1 85 166 PHE B CA 1
ATOM 7035 C C . PHE B 1 166 ? -16.531 -22.234 -23.453 1 85 166 PHE B C 1
ATOM 7037 O O . PHE B 1 166 ? -16.562 -21.078 -23.016 1 85 166 PHE B O 1
ATOM 7044 N N . GLY B 1 167 ? -17.5 -23.078 -23.469 1 87.56 167 GLY B N 1
ATOM 7045 C CA . GLY B 1 167 ? -18.734 -22.672 -22.828 1 87.56 167 GLY B CA 1
ATOM 7046 C C . GLY B 1 167 ? -18.578 -22.375 -21.344 1 87.56 167 GLY B C 1
ATOM 7047 O O . GLY B 1 167 ? -19.141 -21.406 -20.828 1 87.56 167 GLY B O 1
ATOM 7048 N N . LYS B 1 168 ? -17.828 -23.125 -20.719 1 90.25 168 LYS B N 1
ATOM 7049 C CA . LYS B 1 168 ? -17.562 -22.938 -19.281 1 90.25 168 LYS B CA 1
ATOM 7050 C C . LYS B 1 168 ? -16.812 -21.641 -19.031 1 90.25 168 LYS B C 1
ATOM 7052 O O . LYS B 1 168 ? -17.172 -20.875 -18.125 1 90.25 168 LYS B O 1
ATOM 7057 N N . LEU B 1 169 ? -15.797 -21.359 -19.828 1 87.69 169 LEU B N 1
ATOM 7058 C CA . LEU B 1 169 ? -14.984 -20.156 -19.641 1 87.69 169 LEU B CA 1
ATOM 7059 C C . LEU B 1 169 ? -15.812 -18.891 -19.922 1 87.69 169 LEU B C 1
ATOM 7061 O O . LEU B 1 169 ? -15.688 -17.906 -19.203 1 87.69 169 LEU B O 1
ATOM 7065 N N . TYR B 1 170 ? -16.609 -19.016 -20.891 1 88.12 170 TYR B N 1
ATOM 7066 C CA . TYR B 1 170 ? -17.484 -17.891 -21.219 1 88.12 170 TYR B CA 1
ATOM 7067 C C . TYR B 1 170 ? -18.469 -17.625 -20.109 1 88.12 170 TYR B C 1
ATOM 7069 O O . TYR B 1 170 ? -18.625 -16.5 -19.656 1 88.12 170 TYR B O 1
ATOM 7077 N N . ALA B 1 171 ? -19.109 -18.609 -19.703 1 91.44 171 ALA B N 1
ATOM 7078 C CA . ALA B 1 171 ? -20.109 -18.469 -18.656 1 91.44 171 ALA B CA 1
ATOM 7079 C C . ALA B 1 171 ? -19.453 -18.031 -17.344 1 91.44 171 ALA B C 1
ATOM 7081 O O . ALA B 1 171 ? -20.016 -17.203 -16.609 1 91.44 171 ALA B O 1
ATOM 7082 N N . ALA B 1 172 ? -18.328 -18.531 -17.078 1 90.12 172 ALA B N 1
ATOM 7083 C CA . ALA B 1 172 ? -17.625 -18.203 -15.844 1 90.12 172 ALA B CA 1
ATOM 7084 C C . ALA B 1 172 ? -17.281 -16.719 -15.797 1 90.12 172 ALA B C 1
ATOM 7086 O O . ALA B 1 172 ? -17.406 -16.078 -14.75 1 90.12 172 ALA B O 1
ATOM 7087 N N . GLN B 1 173 ? -16.859 -16.188 -16.922 1 87.81 173 GLN B N 1
ATOM 7088 C CA . GLN B 1 173 ? -16.484 -14.781 -16.969 1 87.81 173 GLN B CA 1
ATOM 7089 C C . GLN B 1 173 ? -17.688 -13.875 -16.703 1 87.81 173 GLN B C 1
ATOM 7091 O O . GLN B 1 173 ? -17.594 -12.938 -15.898 1 87.81 173 GLN B O 1
ATOM 7096 N N . GLU B 1 174 ? -18.734 -14.227 -17.297 1 89.31 174 GLU B N 1
ATOM 7097 C CA . GLU B 1 174 ? -19.938 -13.398 -17.141 1 89.31 174 GLU B CA 1
ATOM 7098 C C . GLU B 1 174 ? -20.5 -13.508 -15.734 1 89.31 174 GLU B C 1
ATOM 7100 O O . GLU B 1 174 ? -20.953 -12.516 -15.164 1 89.31 174 GLU B O 1
ATOM 7105 N N . VAL B 1 175 ? -20.516 -14.633 -15.227 1 90.44 175 VAL B N 1
ATOM 7106 C CA . VAL B 1 175 ? -21.031 -14.836 -13.875 1 90.44 175 VAL B CA 1
ATOM 7107 C C . VAL B 1 175 ? -20.109 -14.141 -12.859 1 90.44 175 VAL B C 1
ATOM 7109 O O . VAL B 1 175 ? -20.594 -13.508 -11.914 1 90.44 175 VAL B O 1
ATOM 7112 N N . GLU B 1 176 ? -18.828 -14.273 -13.078 1 89.88 176 GLU B N 1
ATOM 7113 C CA . GLU B 1 176 ? -17.859 -13.656 -12.172 1 89.88 176 GLU B CA 1
ATOM 7114 C C . GLU B 1 176 ? -18.047 -12.141 -12.125 1 89.88 176 GLU B C 1
ATOM 7116 O O . GLU B 1 176 ? -18 -11.539 -11.055 1 89.88 176 GLU B O 1
ATOM 7121 N N . LEU B 1 177 ? -18.297 -11.531 -13.281 1 88.44 177 LEU B N 1
ATOM 7122 C CA . LEU B 1 177 ? -18.453 -10.086 -13.367 1 88.44 177 LEU B CA 1
ATOM 7123 C C . LEU B 1 177 ? -19.688 -9.633 -12.602 1 88.44 177 LEU B C 1
ATOM 7125 O O . LEU B 1 177 ? -19.641 -8.664 -11.844 1 88.44 177 LEU B O 1
ATOM 7129 N N . ARG B 1 178 ? -20.719 -10.359 -12.711 1 90 178 ARG B N 1
ATOM 7130 C CA . ARG B 1 178 ? -21.969 -9.977 -12.07 1 90 178 ARG B CA 1
ATOM 7131 C C . ARG B 1 178 ? -21.922 -10.219 -10.57 1 90 178 ARG B C 1
ATOM 7133 O O . ARG B 1 178 ? -22.406 -9.398 -9.781 1 90 178 ARG B O 1
ATOM 7140 N N . VAL B 1 179 ? -21.359 -11.289 -10.195 1 88.62 179 VAL B N 1
ATOM 7141 C CA . VAL B 1 179 ? -21.266 -11.609 -8.781 1 88.62 179 VAL B CA 1
ATOM 7142 C C . VAL B 1 179 ? -20.312 -10.625 -8.094 1 88.62 179 VAL B C 1
ATOM 7144 O O . VAL B 1 179 ? -20.594 -10.156 -6.988 1 88.62 179 VAL B O 1
ATOM 7147 N N . GLN B 1 180 ? -19.234 -10.352 -8.742 1 86.38 180 GLN B N 1
ATOM 7148 C CA . GLN B 1 180 ? -18.281 -9.414 -8.164 1 86.38 180 GLN B CA 1
ATOM 7149 C C . GLN B 1 180 ? -18.891 -8.023 -8 1 86.38 180 GLN B C 1
ATOM 7151 O O . GLN B 1 180 ? -18.625 -7.332 -7.016 1 86.38 180 GLN B O 1
ATOM 7156 N N . SER B 1 181 ? -19.656 -7.605 -8.977 1 87.25 181 SER B N 1
ATOM 7157 C CA . SER B 1 181 ? -20.312 -6.301 -8.891 1 87.25 181 SER B CA 1
ATOM 7158 C C . SER B 1 181 ? -21.281 -6.242 -7.719 1 87.25 181 SER B C 1
ATOM 7160 O O . SER B 1 181 ? -21.312 -5.254 -6.984 1 87.25 181 SER B O 1
ATOM 7162 N N . GLN B 1 182 ? -22 -7.262 -7.543 1 87.25 182 GLN B N 1
ATOM 7163 C CA . GLN B 1 182 ? -22.969 -7.285 -6.461 1 87.25 182 GLN B CA 1
ATOM 7164 C C . GLN B 1 182 ? -22.281 -7.324 -5.098 1 87.25 182 GLN B C 1
ATOM 7166 O O . GLN B 1 182 ? -22.703 -6.625 -4.168 1 87.25 182 GLN B O 1
ATOM 7171 N N . PHE B 1 183 ? -21.328 -8.086 -4.957 1 85.62 183 PHE B N 1
ATOM 7172 C CA . PHE B 1 183 ? -20.672 -8.211 -3.668 1 85.62 183 PHE B CA 1
ATOM 7173 C C . PHE B 1 183 ? -19.844 -6.961 -3.359 1 85.62 183 PHE B C 1
ATOM 7175 O O . PHE B 1 183 ? -19.688 -6.594 -2.193 1 85.62 183 PHE B O 1
ATOM 7182 N N . SER B 1 184 ? -19.281 -6.344 -4.402 1 86.75 184 SER B N 1
ATOM 7183 C CA . SER B 1 184 ? -18.625 -5.066 -4.168 1 86.75 184 SER B CA 1
ATOM 7184 C C . SER B 1 184 ? -19.594 -4.043 -3.58 1 86.75 184 SER B C 1
ATOM 7186 O O . SER B 1 184 ? -19.203 -3.242 -2.725 1 86.75 184 SER B O 1
ATOM 7188 N N . GLN B 1 185 ? -20.781 -4.09 -4.031 1 89.12 185 GLN B N 1
ATOM 7189 C CA . GLN B 1 185 ? -21.797 -3.207 -3.484 1 89.12 185 GLN B CA 1
ATOM 7190 C C . GLN B 1 185 ? -22.078 -3.529 -2.02 1 89.12 185 GLN B C 1
ATOM 7192 O O . GLN B 1 185 ? -22.219 -2.625 -1.194 1 89.12 185 GLN B O 1
ATOM 7197 N N . TYR B 1 186 ? -22.141 -4.773 -1.763 1 86.81 186 TYR B N 1
ATOM 7198 C CA . TYR B 1 186 ? -22.375 -5.188 -0.385 1 86.81 186 TYR B CA 1
ATOM 7199 C C . TYR B 1 186 ? -21.234 -4.738 0.524 1 86.81 186 TYR B C 1
ATOM 7201 O O . TYR B 1 186 ? -21.469 -4.309 1.656 1 86.81 186 TYR B O 1
ATOM 7209 N N . ILE B 1 187 ? -20.078 -4.836 0.036 1 85.75 187 ILE B N 1
ATOM 7210 C CA . ILE B 1 187 ? -18.922 -4.484 0.837 1 85.75 187 ILE B CA 1
ATOM 7211 C C . ILE B 1 187 ? -18.906 -2.979 1.094 1 85.75 187 ILE B C 1
ATOM 7213 O O . ILE B 1 187 ? -18.641 -2.535 2.215 1 85.75 187 ILE B O 1
ATOM 7217 N N . VAL B 1 188 ? -19.172 -2.203 0.049 1 90.5 188 VAL B N 1
ATOM 7218 C CA . VAL B 1 188 ? -19.203 -0.752 0.202 1 90.5 188 VAL B CA 1
ATOM 7219 C C . VAL B 1 188 ? -20.297 -0.359 1.196 1 90.5 188 VAL B C 1
ATOM 7221 O O . VAL B 1 188 ? -20.094 0.524 2.033 1 90.5 188 VAL B O 1
ATOM 7224 N N . GLU B 1 189 ? -21.359 -1.031 1.123 1 91 189 GLU B N 1
ATOM 7225 C CA . GLU B 1 189 ? -22.453 -0.752 2.047 1 91 189 GLU B CA 1
ATOM 7226 C C . GLU B 1 189 ? -22.062 -1.114 3.48 1 91 189 GLU B C 1
ATOM 7228 O O . GLU B 1 189 ? -22.391 -0.382 4.418 1 91 189 GLU B O 1
ATOM 7233 N N . ALA B 1 190 ? -21.453 -2.184 3.627 1 88.81 190 ALA B N 1
ATOM 7234 C CA . ALA B 1 190 ? -21.016 -2.607 4.953 1 88.81 190 ALA B CA 1
ATOM 7235 C C . ALA B 1 190 ? -20 -1.621 5.535 1 88.81 190 ALA B C 1
ATOM 7237 O O . ALA B 1 190 ? -20.062 -1.283 6.723 1 88.81 190 ALA B O 1
ATOM 7238 N N . TYR B 1 191 ? -19.141 -1.098 4.707 1 90.06 191 TYR B N 1
ATOM 7239 C CA . TYR B 1 191 ? -18.156 -0.12 5.145 1 90.06 191 TYR B CA 1
ATOM 7240 C C . TYR B 1 191 ? -18.812 1.194 5.531 1 90.06 191 TYR B C 1
ATOM 7242 O O . TYR B 1 191 ? -18.453 1.807 6.539 1 90.06 191 TYR B O 1
ATOM 7250 N N . ALA B 1 192 ? -19.719 1.523 4.715 1 91.69 192 ALA B N 1
ATOM 7251 C CA . ALA B 1 192 ? -20.359 2.824 4.906 1 91.69 192 ALA B CA 1
ATOM 7252 C C . ALA B 1 192 ? -21.156 2.859 6.207 1 91.69 192 ALA B C 1
ATOM 7254 O O . ALA B 1 192 ? -21.281 3.914 6.832 1 91.69 192 ALA B O 1
ATOM 7255 N N . ARG B 1 193 ? -21.594 1.756 6.688 1 90.94 193 ARG B N 1
ATOM 7256 C CA . ARG B 1 193 ? -22.484 1.693 7.844 1 90.94 193 ARG B CA 1
ATOM 7257 C C . ARG B 1 193 ? -21.688 1.695 9.148 1 90.94 193 ARG B C 1
ATOM 7259 O O . ARG B 1 193 ? -22.234 1.979 10.211 1 90.94 193 ARG B O 1
ATOM 7266 N N . LEU B 1 194 ? -20.453 1.454 9.102 1 92.06 194 LEU B N 1
ATOM 7267 C CA . LEU B 1 194 ? -19.656 1.287 10.312 1 92.06 194 LEU B CA 1
ATOM 7268 C C . LEU B 1 194 ? -19.438 2.627 11 1 92.06 194 LEU B C 1
ATOM 7270 O O . LEU B 1 194 ? -19.188 3.639 10.336 1 92.06 194 LEU B O 1
ATOM 7274 N N . ASP B 1 195 ? -19.562 2.598 12.32 1 93.88 195 ASP B N 1
ATOM 7275 C CA . ASP B 1 195 ? -19.297 3.805 13.094 1 93.88 195 ASP B CA 1
ATOM 7276 C C . ASP B 1 195 ? -17.797 3.971 13.359 1 93.88 195 ASP B C 1
ATOM 7278 O O . ASP B 1 195 ? -16.984 3.152 12.914 1 93.88 195 ASP B O 1
ATOM 7282 N N . LEU B 1 196 ? -17.453 5.027 14.023 1 92.44 196 LEU B N 1
ATOM 7283 C CA . LEU B 1 196 ? -16.047 5.398 14.18 1 92.44 196 LEU B CA 1
ATOM 7284 C C . LEU B 1 196 ? -15.32 4.414 15.094 1 92.44 196 LEU B C 1
ATOM 7286 O O . LEU B 1 196 ? -14.281 3.869 14.719 1 92.44 196 LEU B O 1
ATOM 7290 N N . PRO B 1 197 ? -15.859 4.078 16.312 1 92.12 197 PRO B N 1
ATOM 7291 C CA . PRO B 1 197 ? -15.141 3.145 17.172 1 92.12 197 PRO B CA 1
ATOM 7292 C C . PRO B 1 197 ? -15.062 1.736 16.594 1 92.12 197 PRO B C 1
ATOM 7294 O O . PRO B 1 197 ? -14.062 1.04 16.781 1 92.12 197 PRO B O 1
ATOM 7297 N N . THR B 1 198 ? -16.078 1.34 15.898 1 91.62 198 THR B N 1
ATOM 7298 C CA . THR B 1 198 ? -16.078 0.015 15.289 1 91.62 198 THR B CA 1
ATOM 7299 C C . THR B 1 198 ? -15.078 -0.053 14.141 1 91.62 198 THR B C 1
ATOM 7301 O O . THR B 1 198 ? -14.352 -1.04 14.008 1 91.62 198 THR B O 1
ATOM 7304 N N . PHE B 1 199 ? -15.023 0.915 13.359 1 89.12 199 PHE B N 1
ATOM 7305 C CA . PHE B 1 199 ? -14.094 0.952 12.234 1 89.12 199 PHE B CA 1
ATOM 7306 C C . PHE B 1 199 ? -12.648 0.93 12.727 1 89.12 199 PHE B C 1
ATOM 7308 O O . PHE B 1 199 ? -11.781 0.33 12.086 1 89.12 199 PHE B O 1
ATOM 7315 N N . ASN B 1 200 ? -12.469 1.581 13.836 1 84.81 200 ASN B N 1
ATOM 7316 C CA . ASN B 1 200 ? -11.117 1.696 14.352 1 84.81 200 ASN B CA 1
ATOM 7317 C C . ASN B 1 200 ? -10.719 0.465 15.164 1 84.81 200 ASN B C 1
ATOM 7319 O O . ASN B 1 200 ? -9.586 0.363 15.633 1 84.81 200 ASN B O 1
ATOM 7323 N N . ASN B 1 201 ? -11.648 -0.373 15.273 1 82.75 201 ASN B N 1
ATOM 7324 C CA . ASN B 1 201 ? -11.352 -1.639 15.93 1 82.75 201 ASN B CA 1
ATOM 7325 C C . ASN B 1 201 ? -10.43 -2.51 15.086 1 82.75 201 ASN B C 1
ATOM 7327 O O . ASN B 1 201 ? -10.742 -2.824 13.938 1 82.75 201 ASN B O 1
ATOM 7331 N N . GLU B 1 202 ? -9.352 -2.861 15.656 1 71.25 202 GLU B N 1
ATOM 7332 C CA . GLU B 1 202 ? -8.328 -3.607 14.93 1 71.25 202 GLU B CA 1
ATOM 7333 C C . GLU B 1 202 ? -8.867 -4.949 14.438 1 71.25 202 GLU B C 1
ATOM 7335 O O . GLU B 1 202 ? -8.5 -5.41 13.359 1 71.25 202 GLU B O 1
ATOM 7340 N N . SER B 1 203 ? -9.68 -5.574 15.266 1 71.56 203 SER B N 1
ATOM 7341 C CA . SER B 1 203 ? -10.266 -6.852 14.859 1 71.56 203 SER B CA 1
ATOM 7342 C C . SER B 1 203 ? -11.141 -6.691 13.625 1 71.56 203 SER B C 1
ATOM 7344 O O . SER B 1 203 ? -11.102 -7.527 12.719 1 71.56 203 SER B O 1
ATOM 7346 N N . VAL B 1 204 ? -11.844 -5.578 13.648 1 77.44 204 VAL B N 1
ATOM 7347 C CA . VAL B 1 204 ? -12.727 -5.32 12.508 1 77.44 204 VAL B CA 1
ATOM 7348 C C . VAL B 1 204 ? -11.891 -4.934 11.289 1 77.44 204 VAL B C 1
ATOM 7350 O O . VAL B 1 204 ? -12.18 -5.371 10.172 1 77.44 204 VAL B O 1
ATOM 7353 N N . GLN B 1 205 ? -10.844 -4.18 11.508 1 74.06 205 GLN B N 1
ATOM 7354 C CA . GLN B 1 205 ? -9.977 -3.773 10.414 1 74.06 205 GLN B CA 1
ATOM 7355 C C . GLN B 1 205 ? -9.305 -4.98 9.766 1 74.06 205 GLN B C 1
ATOM 7357 O O . GLN B 1 205 ? -9.172 -5.047 8.539 1 74.06 205 GLN B O 1
ATOM 7362 N N . SER B 1 206 ? -8.922 -5.918 10.562 1 67.44 206 SER B N 1
ATOM 7363 C CA . SER B 1 206 ? -8.312 -7.137 10.039 1 67.44 206 SER B CA 1
ATOM 7364 C C . SER B 1 206 ? -9.305 -7.945 9.211 1 67.44 206 SER B C 1
ATOM 7366 O O . SER B 1 206 ? -8.945 -8.5 8.172 1 67.44 206 SER B O 1
ATOM 7368 N N . GLN B 1 207 ? -10.461 -7.969 9.68 1 69.06 207 GLN B N 1
ATOM 7369 C CA . GLN B 1 207 ? -11.508 -8.695 8.961 1 69.06 207 GLN B CA 1
ATOM 7370 C C . GLN B 1 207 ? -11.789 -8.039 7.609 1 69.06 207 GLN B C 1
ATOM 7372 O O . GLN B 1 207 ? -11.969 -8.734 6.605 1 69.06 207 GLN B O 1
ATOM 7377 N N . ILE B 1 208 ? -11.742 -6.762 7.656 1 72 208 ILE B N 1
ATOM 7378 C CA . ILE B 1 208 ? -12.047 -6.012 6.441 1 72 208 ILE B CA 1
ATOM 7379 C C . ILE B 1 208 ? -10.898 -6.16 5.445 1 72 208 ILE B C 1
ATOM 7381 O O . ILE B 1 208 ? -11.125 -6.316 4.242 1 72 208 ILE B O 1
ATOM 7385 N N . GLU B 1 209 ? -9.719 -6.074 5.945 1 65.44 209 GLU B N 1
ATOM 7386 C CA . GLU B 1 209 ? -8.547 -6.184 5.07 1 65.44 209 GLU B CA 1
ATOM 7387 C C . GLU B 1 209 ? -8.477 -7.562 4.422 1 65.44 209 GLU B C 1
ATOM 7389 O O . GLU B 1 209 ? -8.078 -7.688 3.262 1 65.44 209 GLU B O 1
ATOM 7394 N N . CYS B 1 210 ? -8.859 -8.5 5.09 1 60.56 210 CYS B N 1
ATOM 7395 C CA . CYS B 1 210 ? -8.859 -9.852 4.547 1 60.56 210 CYS B CA 1
ATOM 7396 C C . CYS B 1 210 ? -9.914 -10 3.457 1 60.56 210 CYS B C 1
ATOM 7398 O O . CYS B 1 210 ? -9.703 -10.719 2.477 1 60.56 210 CYS B O 1
ATOM 7400 N N . ALA B 1 211 ? -11.023 -9.273 3.717 1 60.94 211 ALA B N 1
ATOM 7401 C CA . ALA B 1 211 ? -12.109 -9.391 2.746 1 60.94 211 ALA B CA 1
ATOM 7402 C C . ALA B 1 211 ? -11.828 -8.562 1.497 1 60.94 211 ALA B C 1
ATOM 7404 O O . ALA B 1 211 ? -12.273 -8.906 0.401 1 60.94 211 ALA B O 1
ATOM 7405 N N . GLY B 1 212 ? -11.109 -7.324 1.716 1 55.19 212 GLY B N 1
ATOM 7406 C CA . GLY B 1 212 ? -11.023 -6.367 0.625 1 55.19 212 GLY B CA 1
ATOM 7407 C C . GLY B 1 212 ? -9.664 -6.355 -0.054 1 55.19 212 GLY B C 1
ATOM 7408 O O . GLY B 1 212 ? -9.414 -5.535 -0.939 1 55.19 212 GLY B O 1
ATOM 7409 N N . GLU B 1 213 ? -8.727 -7.086 0.475 1 49.94 213 GLU B N 1
ATOM 7410 C CA . GLU B 1 213 ? -7.375 -6.895 -0.052 1 49.94 213 GLU B CA 1
ATOM 7411 C C . GLU B 1 213 ? -7.332 -7.133 -1.559 1 49.94 213 GLU B C 1
ATOM 7413 O O . GLU B 1 213 ? -8.008 -8.031 -2.07 1 49.94 213 GLU B O 1
ATOM 7418 N N . GLN B 1 214 ? -6.836 -6.102 -2.16 1 44 214 GLN B N 1
ATOM 7419 C CA . GLN B 1 214 ? -6.422 -6.121 -3.559 1 44 214 GLN B CA 1
ATOM 7420 C C . GLN B 1 214 ? -5.621 -7.379 -3.875 1 44 214 GLN B C 1
ATOM 7422 O O . GLN B 1 214 ? -4.691 -7.73 -3.146 1 44 214 GLN B O 1
ATOM 7427 N N . GLY B 1 215 ? -6.152 -8.344 -4.535 1 46.75 215 GLY B N 1
ATOM 7428 C CA . GLY B 1 215 ? -5.531 -9.586 -4.953 1 46.75 215 GLY B CA 1
ATOM 7429 C C . GLY B 1 215 ? -6.324 -10.82 -4.543 1 46.75 215 GLY B C 1
ATOM 7430 O O . GLY B 1 215 ? -5.934 -11.945 -4.848 1 46.75 215 GLY B O 1
ATOM 7431 N N . SER B 1 216 ? -7.223 -10.383 -3.564 1 51.59 216 SER B N 1
ATOM 7432 C CA . SER B 1 216 ? -8.047 -11.508 -3.117 1 51.59 216 SER B CA 1
ATOM 7433 C C . SER B 1 216 ? -8.844 -12.102 -4.27 1 51.59 216 SER B C 1
ATOM 7435 O O . SER B 1 216 ? -9.211 -11.391 -5.211 1 51.59 216 SER B O 1
ATOM 7437 N N . PRO B 1 217 ? -8.68 -13.328 -4.234 1 58.25 217 PRO B N 1
ATOM 7438 C CA . PRO B 1 217 ? -9.484 -14.008 -5.254 1 58.25 217 PRO B CA 1
ATOM 7439 C C . PRO B 1 217 ? -10.93 -13.523 -5.289 1 58.25 217 PRO B C 1
ATOM 7441 O O . PRO B 1 217 ? -11.438 -13.016 -4.289 1 58.25 217 PRO B O 1
ATOM 7444 N N . SER B 1 218 ? -11.383 -13.391 -6.508 1 69 218 SER B N 1
ATOM 7445 C CA . SER B 1 218 ? -12.773 -13.008 -6.758 1 69 218 SER B CA 1
ATOM 7446 C C . SER B 1 218 ? -13.734 -13.891 -5.973 1 69 218 SER B C 1
ATOM 7448 O O . SER B 1 218 ? -13.422 -15.039 -5.652 1 69 218 SER B O 1
ATOM 7450 N N . VAL B 1 219 ? -14.742 -13.438 -5.461 1 77.25 219 VAL B N 1
ATOM 7451 C CA . VAL B 1 219 ? -15.805 -14.141 -4.754 1 77.25 219 VAL B CA 1
ATOM 7452 C C . VAL B 1 219 ? -16.266 -15.344 -5.578 1 77.25 219 VAL B C 1
ATOM 7454 O O . VAL B 1 219 ? -16.562 -16.406 -5.027 1 77.25 219 VAL B O 1
ATOM 7457 N N . TRP B 1 220 ? -16.094 -15.148 -6.809 1 81.94 220 TRP B N 1
ATOM 7458 C CA . TRP B 1 220 ? -16.5 -16.234 -7.691 1 81.94 220 TRP B CA 1
ATOM 7459 C C . TRP B 1 220 ? -15.531 -17.406 -7.594 1 81.94 220 TRP B C 1
ATOM 7461 O O . TRP B 1 220 ? -15.93 -18.562 -7.723 1 81.94 220 TRP B O 1
ATOM 7471 N N . SER B 1 221 ? -14.32 -17.062 -7.324 1 80.56 221 SER B N 1
ATOM 7472 C CA . SER B 1 221 ? -13.328 -18.125 -7.191 1 80.56 221 SER B CA 1
ATOM 7473 C C . SER B 1 221 ? -13.664 -19.047 -6.016 1 80.56 221 SER B C 1
ATOM 7475 O O . SER B 1 221 ? -13.383 -20.25 -6.055 1 80.56 221 SER B O 1
ATOM 7477 N N . TYR B 1 222 ? -14.414 -18.516 -5.066 1 81.62 222 TYR B N 1
ATOM 7478 C CA . TYR B 1 222 ? -14.852 -19.344 -3.943 1 81.62 222 TYR B CA 1
ATOM 7479 C C . TYR B 1 222 ? -15.945 -20.312 -4.371 1 81.62 222 TYR B C 1
ATOM 7481 O O . TYR B 1 222 ? -15.938 -21.469 -3.982 1 81.62 222 TYR B O 1
ATOM 7489 N N . ALA B 1 223 ? -16.766 -19.844 -5.23 1 81.75 223 ALA B N 1
ATOM 7490 C CA . ALA B 1 223 ? -17.828 -20.688 -5.738 1 81.75 223 ALA B CA 1
ATOM 7491 C C . ALA B 1 223 ? -17.266 -21.781 -6.652 1 81.75 223 ALA B C 1
ATOM 7493 O O . ALA B 1 223 ? -17.734 -22.922 -6.621 1 81.75 223 ALA B O 1
ATOM 7494 N N . THR B 1 224 ? -16.281 -21.359 -7.383 1 87.31 224 THR B N 1
ATOM 7495 C CA . THR B 1 224 ? -15.703 -22.328 -8.305 1 87.31 224 THR B CA 1
ATOM 7496 C C . THR B 1 224 ? -15.023 -23.469 -7.547 1 87.31 224 THR B C 1
ATOM 7498 O O . THR B 1 224 ? -14.961 -24.594 -8.039 1 87.31 224 THR B O 1
ATOM 7501 N N . SER B 1 225 ? -14.57 -23.156 -6.34 1 86.94 225 SER B N 1
ATOM 7502 C CA . SER B 1 225 ? -13.922 -24.203 -5.551 1 86.94 225 SER B CA 1
ATOM 7503 C C . SER B 1 225 ? -14.906 -25.297 -5.18 1 86.94 225 SER B C 1
ATOM 7505 O O . SER B 1 225 ? -14.539 -26.469 -5.086 1 86.94 225 SER B O 1
ATOM 7507 N N . ILE B 1 226 ? -16.156 -24.969 -5.074 1 86.38 226 ILE B N 1
ATOM 7508 C CA . ILE B 1 226 ? -17.203 -25.953 -4.781 1 86.38 226 ILE B CA 1
ATOM 7509 C C . ILE B 1 226 ? -17.406 -26.859 -5.996 1 86.38 226 ILE B C 1
ATOM 7511 O O . ILE B 1 226 ? -17.469 -28.078 -5.867 1 86.38 226 ILE B O 1
ATOM 7515 N N . PHE B 1 227 ? -17.438 -26.219 -7.098 1 88.06 227 PHE B N 1
ATOM 7516 C CA . PHE B 1 227 ? -17.609 -26.969 -8.336 1 88.06 227 PHE B CA 1
ATOM 7517 C C . PHE B 1 227 ? -16.406 -27.875 -8.594 1 88.06 227 PHE B C 1
ATOM 7519 O O . PHE B 1 227 ? -16.562 -29 -9.07 1 88.06 227 PHE B O 1
ATOM 7526 N N . ASN B 1 228 ? -15.289 -27.344 -8.219 1 89.31 228 ASN B N 1
ATOM 7527 C CA . ASN B 1 228 ? -14.086 -28.125 -8.438 1 89.31 228 ASN B CA 1
ATOM 7528 C C . ASN B 1 228 ? -14.078 -29.391 -7.578 1 89.31 228 ASN B C 1
ATOM 7530 O O . ASN B 1 228 ? -13.656 -30.453 -8.039 1 89.31 228 ASN B O 1
ATOM 7534 N N . VAL B 1 229 ? -14.523 -29.297 -6.352 1 87.94 229 VAL B N 1
ATOM 7535 C CA . VAL B 1 229 ? -14.578 -30.469 -5.477 1 87.94 229 VAL B CA 1
ATOM 7536 C C . VAL B 1 229 ? -15.594 -31.469 -6.016 1 87.94 229 VAL B C 1
ATOM 7538 O O . VAL B 1 229 ? -15.328 -32.688 -6.059 1 87.94 229 VAL B O 1
ATOM 7541 N N . PHE B 1 230 ? -16.672 -30.969 -6.492 1 87.31 230 PHE B N 1
ATOM 7542 C CA . PHE B 1 230 ? -17.688 -31.844 -7.078 1 87.31 230 PHE B CA 1
ATOM 7543 C C . PHE B 1 230 ? -17.156 -32.5 -8.344 1 87.31 230 PHE B C 1
ATOM 7545 O O . PHE B 1 230 ? -17.297 -33.719 -8.516 1 87.31 230 PHE B O 1
ATOM 7552 N N . GLY B 1 231 ? -16.562 -31.688 -9.148 1 86.81 231 GLY B N 1
ATOM 7553 C CA . GLY B 1 231 ? -15.969 -32.219 -10.352 1 86.81 231 GLY B CA 1
ATOM 7554 C C . GLY B 1 231 ? -14.852 -33.219 -10.078 1 86.81 231 GLY B C 1
ATOM 7555 O O . GLY B 1 231 ? -14.742 -34.25 -10.758 1 86.81 231 GLY B O 1
ATOM 7556 N N . GLY B 1 232 ? -14.055 -32.844 -9.055 1 86.81 232 GLY B N 1
ATOM 7557 C CA . GLY B 1 232 ? -13.008 -33.781 -8.648 1 86.81 232 GLY B CA 1
ATOM 7558 C C . GLY B 1 232 ? -13.555 -35.094 -8.156 1 86.81 232 GLY B C 1
ATOM 7559 O O . GLY B 1 232 ? -13.008 -36.156 -8.477 1 86.81 232 GLY B O 1
ATOM 7560 N N . PHE B 1 233 ? -14.617 -35.094 -7.5 1 88.38 233 PHE B N 1
ATOM 7561 C CA . PHE B 1 233 ? -15.258 -36.281 -7 1 88.38 233 PHE B CA 1
ATOM 7562 C C . PHE B 1 233 ? -15.781 -37.156 -8.156 1 88.38 233 PHE B C 1
ATOM 7564 O O . PHE B 1 233 ? -15.57 -38.344 -8.188 1 88.38 233 PHE B O 1
ATOM 7571 N N . LEU B 1 234 ? -16.438 -36.5 -9.062 1 87.06 234 LEU B N 1
ATOM 7572 C CA . LEU B 1 234 ? -16.953 -37.188 -10.227 1 87.06 234 LEU B CA 1
ATOM 7573 C C . LEU B 1 234 ? -15.82 -37.812 -11.047 1 87.06 234 LEU B C 1
ATOM 7575 O O . LEU B 1 234 ? -15.93 -38.938 -11.523 1 87.06 234 LEU B O 1
ATOM 7579 N N . GLY B 1 235 ? -14.766 -36.969 -11.164 1 83.88 235 GLY B N 1
ATOM 7580 C CA . GLY B 1 235 ? -13.609 -37.5 -11.883 1 83.88 235 GLY B CA 1
ATOM 7581 C C . GLY B 1 235 ? -12.953 -38.688 -11.203 1 83.88 235 GLY B C 1
ATOM 7582 O O . GLY B 1 235 ? -12.609 -39.656 -11.859 1 83.88 235 GLY B O 1
ATOM 7583 N N . LEU B 1 236 ? -12.836 -38.625 -9.891 1 85.75 236 LEU B N 1
ATOM 7584 C CA . LEU B 1 236 ? -12.242 -39.719 -9.109 1 85.75 236 LEU B CA 1
ATOM 7585 C C . LEU B 1 236 ? -13.086 -40.969 -9.188 1 85.75 236 LEU B C 1
ATOM 7587 O O . LEU B 1 236 ? -12.555 -42.062 -9.383 1 85.75 236 LEU B O 1
ATOM 7591 N N . THR B 1 237 ? -14.398 -40.906 -9.102 1 85.5 237 THR B N 1
ATOM 7592 C CA . THR B 1 237 ? -15.297 -42.062 -9.125 1 85.5 237 THR B CA 1
ATOM 7593 C C . THR B 1 237 ? -15.305 -42.719 -10.508 1 85.5 237 THR B C 1
ATOM 7595 O O . THR B 1 237 ? -15.281 -43.938 -10.625 1 85.5 237 THR B O 1
ATOM 7598 N N . SER B 1 238 ? -15.297 -41.844 -11.492 1 83.19 238 SER B N 1
ATOM 7599 C CA . SER B 1 238 ? -15.297 -42.344 -12.852 1 83.19 238 SER B CA 1
ATOM 7600 C C . SER B 1 238 ? -14 -43.094 -13.164 1 83.19 238 SER B C 1
ATOM 7602 O O . SER B 1 238 ? -14.023 -44.188 -13.758 1 83.19 238 SER B O 1
ATOM 7604 N N . GLN B 1 239 ? -12.836 -42.5 -12.758 1 79 239 GLN B N 1
ATOM 7605 C CA . GLN B 1 239 ? -11.547 -43.125 -13.023 1 79 239 GLN B CA 1
ATOM 7606 C C . GLN B 1 239 ? -11.367 -44.375 -12.172 1 79 239 GLN B C 1
ATOM 7608 O O . GLN B 1 239 ? -10.734 -45.344 -12.602 1 79 239 GLN B O 1
ATOM 7613 N N . PHE B 1 240 ? -11.844 -44.344 -10.992 1 81.88 240 PHE B N 1
ATOM 7614 C CA . PHE B 1 240 ? -11.812 -45.531 -10.133 1 81.88 240 PHE B CA 1
ATOM 7615 C C . PHE B 1 240 ? -12.586 -46.688 -10.766 1 81.88 240 PHE B C 1
ATOM 7617 O O . PHE B 1 240 ? -12.133 -47.844 -10.734 1 81.88 240 PHE B O 1
ATOM 7624 N N . ALA B 1 241 ? -13.711 -46.375 -11.391 1 80.19 241 ALA B N 1
ATOM 7625 C CA . ALA B 1 241 ? -14.516 -47.406 -12.07 1 80.19 241 ALA B CA 1
ATOM 7626 C C . ALA B 1 241 ? -13.742 -48.031 -13.227 1 80.19 241 ALA B C 1
ATOM 7628 O O . ALA B 1 241 ? -13.773 -49.25 -13.414 1 80.19 241 ALA B O 1
ATOM 7629 N N . VAL B 1 242 ? -13.047 -47.188 -13.898 1 74.44 242 VAL B N 1
ATOM 7630 C CA . VAL B 1 242 ? -12.258 -47.688 -15.016 1 74.44 242 VAL B CA 1
ATOM 7631 C C . VAL B 1 242 ? -11.117 -48.562 -14.5 1 74.44 242 VAL B C 1
ATOM 7633 O O . VAL B 1 242 ? -10.82 -49.625 -15.062 1 74.44 242 VAL B O 1
ATOM 7636 N N . LEU B 1 243 ? -10.445 -48.125 -13.438 1 76.56 243 LEU B N 1
ATOM 7637 C CA . LEU B 1 243 ? -9.328 -48.875 -12.852 1 76.56 243 LEU B CA 1
ATOM 7638 C C . LEU B 1 243 ? -9.781 -50.25 -12.367 1 76.56 243 LEU B C 1
ATOM 7640 O O . LEU B 1 243 ? -9.109 -51.25 -12.617 1 76.56 243 LEU B O 1
ATOM 7644 N N . VAL B 1 244 ? -10.922 -50.312 -11.781 1 77.19 244 VAL B N 1
ATOM 7645 C CA . VAL B 1 244 ? -11.445 -51.562 -11.258 1 77.19 244 VAL B CA 1
ATOM 7646 C C . VAL B 1 244 ? -11.766 -52.5 -12.414 1 77.19 244 VAL B C 1
ATOM 7648 O O . VAL B 1 244 ? -11.508 -53.719 -12.328 1 77.19 244 VAL B O 1
ATOM 7651 N N . ASN B 1 245 ? -12.234 -51.969 -13.492 1 73.88 245 ASN B N 1
ATOM 7652 C CA . ASN B 1 245 ? -12.562 -52.781 -14.656 1 73.88 245 ASN B CA 1
ATOM 7653 C C . ASN B 1 245 ? -11.312 -53.375 -15.297 1 73.88 245 ASN B C 1
ATOM 7655 O O . ASN B 1 245 ? -11.328 -54.531 -15.758 1 73.88 245 ASN B O 1
ATOM 7659 N N . VAL B 1 246 ? -10.273 -52.562 -15.203 1 69.44 246 VAL B N 1
ATOM 7660 C CA . VAL B 1 246 ? -9.031 -53.031 -15.805 1 69.44 246 VAL B CA 1
ATOM 7661 C C . VAL B 1 246 ? -8.375 -54.094 -14.898 1 69.44 246 VAL B C 1
ATOM 7663 O O . VAL B 1 246 ? -7.809 -55.062 -15.375 1 69.44 246 VAL B O 1
ATOM 7666 N N . LEU B 1 247 ? -8.453 -53.906 -13.625 1 74.31 247 LEU B N 1
ATOM 7667 C CA . LEU B 1 247 ? -7.777 -54.781 -12.656 1 74.31 247 LEU B CA 1
ATOM 7668 C C . LEU B 1 247 ? -8.539 -56.094 -12.461 1 74.31 247 LEU B C 1
ATOM 7670 O O . LEU B 1 247 ? -7.949 -57.094 -12.062 1 74.31 247 LEU B O 1
ATOM 7674 N N . SER B 1 248 ? -9.82 -56.094 -12.75 1 71.81 248 SER B N 1
ATOM 7675 C CA . SER B 1 248 ? -10.617 -57.312 -12.492 1 71.81 248 SER B CA 1
ATOM 7676 C C . SER B 1 248 ? -10.266 -58.406 -13.461 1 71.81 248 SER B C 1
ATOM 7678 O O . SER B 1 248 ? -10.508 -59.594 -13.172 1 71.81 248 SER B O 1
ATOM 7680 N N . GLU B 1 249 ? -9.484 -58.125 -14.508 1 64.69 249 GLU B N 1
ATOM 7681 C CA . GLU B 1 249 ? -9.242 -59.125 -15.523 1 64.69 249 GLU B CA 1
ATOM 7682 C C . GLU B 1 249 ? -8.047 -60 -15.141 1 64.69 249 GLU B C 1
ATOM 7684 O O . GLU B 1 249 ? -8.023 -61.188 -15.453 1 64.69 249 GLU B O 1
ATOM 7689 N N . ASP B 1 250 ? -7.047 -59.375 -14.5 1 68.31 250 ASP B N 1
ATOM 7690 C CA . ASP B 1 250 ? -5.832 -60.125 -14.211 1 68.31 250 ASP B CA 1
ATOM 7691 C C . ASP B 1 250 ? -5.285 -59.781 -12.828 1 68.31 250 ASP B C 1
ATOM 7693 O O . ASP B 1 250 ? -5.121 -58.594 -12.5 1 68.31 250 ASP B O 1
ATOM 7697 N N . LYS B 1 251 ? -5.129 -60.781 -11.977 1 70.25 251 LYS B N 1
ATOM 7698 C CA . LYS B 1 251 ? -4.617 -60.625 -10.617 1 70.25 251 LYS B CA 1
ATOM 7699 C C . LYS B 1 251 ? -3.236 -59.969 -10.625 1 70.25 251 LYS B C 1
ATOM 7701 O O . LYS B 1 251 ? -2.902 -59.188 -9.727 1 70.25 251 LYS B O 1
ATOM 7706 N N . ILE B 1 252 ? -2.504 -60.25 -11.594 1 69.75 252 ILE B N 1
ATOM 7707 C CA . ILE B 1 252 ? -1.156 -59.688 -11.656 1 69.75 252 ILE B CA 1
ATOM 7708 C C . ILE B 1 252 ? -1.228 -58.188 -11.898 1 69.75 252 ILE B C 1
ATOM 7710 O O . ILE B 1 252 ? -0.448 -57.406 -11.32 1 69.75 252 ILE B O 1
ATOM 7714 N N . LEU B 1 253 ? -2.24 -57.812 -12.617 1 71.81 253 LEU B N 1
ATOM 7715 C CA . LEU B 1 253 ? -2.424 -56.375 -12.875 1 71.81 253 LEU B CA 1
ATOM 7716 C C . LEU B 1 253 ? -2.797 -55.656 -11.594 1 71.81 253 LEU B C 1
ATOM 7718 O O . LEU B 1 253 ? -2.385 -54.5 -11.391 1 71.81 253 LEU B O 1
ATOM 7722 N N . ALA B 1 254 ? -3.422 -56.344 -10.719 1 74.25 254 ALA B N 1
ATOM 7723 C CA . ALA B 1 254 ? -3.832 -55.75 -9.453 1 74.25 254 ALA B CA 1
ATOM 7724 C C . ALA B 1 254 ? -2.625 -55.5 -8.555 1 74.25 254 ALA B C 1
ATOM 7726 O O . ALA B 1 254 ? -2.545 -54.438 -7.902 1 74.25 254 ALA B O 1
ATOM 7727 N N . TRP B 1 255 ? -1.69 -56.406 -8.586 1 73.12 255 TRP B N 1
ATOM 7728 C CA . TRP B 1 255 ? -0.493 -56.219 -7.773 1 73.12 255 TRP B CA 1
ATOM 7729 C C . TRP B 1 255 ? 0.374 -55.094 -8.328 1 73.12 255 TRP B C 1
ATOM 7731 O O . TRP B 1 255 ? 0.938 -54.312 -7.566 1 73.12 255 TRP B O 1
ATOM 7741 N N . MET B 1 256 ? 0.367 -54.969 -9.586 1 73.25 256 MET B N 1
ATOM 7742 C CA . MET B 1 256 ? 1.139 -53.906 -10.203 1 73.25 256 MET B CA 1
ATOM 7743 C C . MET B 1 256 ? 0.519 -52.531 -9.898 1 73.25 256 MET B C 1
ATOM 7745 O O . MET B 1 256 ? 1.235 -51.562 -9.688 1 73.25 256 MET B O 1
ATOM 7749 N N . ALA B 1 257 ? -0.75 -52.594 -9.859 1 76.25 257 ALA B N 1
ATOM 7750 C CA . ALA B 1 257 ? -1.46 -51.375 -9.539 1 76.25 257 ALA B CA 1
ATOM 7751 C C . ALA B 1 257 ? -1.187 -50.938 -8.102 1 76.25 257 ALA B C 1
ATOM 7753 O O . ALA B 1 257 ? -1.012 -49.75 -7.832 1 76.25 257 ALA B O 1
ATOM 7754 N N . LEU B 1 258 ? -1.089 -51.844 -7.238 1 75.94 258 LEU B N 1
ATOM 7755 C CA . LEU B 1 258 ? -0.823 -51.562 -5.836 1 75.94 258 LEU B CA 1
ATOM 7756 C C . LEU B 1 258 ? 0.569 -50.938 -5.664 1 75.94 258 LEU B C 1
ATOM 7758 O O . LEU B 1 258 ? 0.748 -50 -4.918 1 75.94 258 LEU B O 1
ATOM 7762 N N . PHE B 1 259 ? 1.521 -51.5 -6.426 1 74.25 259 PHE B N 1
ATOM 7763 C CA . PHE B 1 259 ? 2.883 -51 -6.32 1 74.25 259 PHE B CA 1
ATOM 7764 C C . PHE B 1 259 ? 2.992 -49.625 -6.953 1 74.25 259 PHE B C 1
ATOM 7766 O O . PHE B 1 259 ? 3.742 -48.75 -6.477 1 74.25 259 PHE B O 1
ATOM 7773 N N . SER B 1 260 ? 2.158 -49.406 -8 1 75.19 260 SER B N 1
ATOM 7774 C CA . SER B 1 260 ? 2.193 -48.094 -8.664 1 75.19 260 SER B CA 1
ATOM 7775 C C . SER B 1 260 ? 1.549 -47.031 -7.805 1 75.19 260 SER B C 1
ATOM 7777 O O . SER B 1 260 ? 1.827 -45.844 -7.977 1 75.19 260 SER B O 1
ATOM 7779 N N . PHE B 1 261 ? 0.754 -47.469 -6.887 1 77.75 261 PHE B N 1
ATOM 7780 C CA . PHE B 1 261 ? 0.048 -46.531 -6.023 1 77.75 261 PHE B CA 1
ATOM 7781 C C . PHE B 1 261 ? 0.956 -46.062 -4.898 1 77.75 261 PHE B C 1
ATOM 7783 O O . PHE B 1 261 ? 0.71 -45 -4.312 1 77.75 261 PHE B O 1
ATOM 7790 N N . VAL B 1 262 ? 2 -46.688 -4.648 1 75.19 262 VAL B N 1
ATOM 7791 C CA . VAL B 1 262 ? 2.871 -46.375 -3.525 1 75.19 262 VAL B CA 1
ATOM 7792 C C . VAL B 1 262 ? 3.619 -45.094 -3.807 1 75.19 262 VAL B C 1
ATOM 7794 O O . VAL B 1 262 ? 3.791 -44.25 -2.912 1 75.19 262 VAL B O 1
ATOM 7797 N N . GLU B 1 263 ? 3.936 -44.875 -5.043 1 75.56 263 GLU B N 1
ATOM 7798 C CA . GLU B 1 263 ? 4.746 -43.719 -5.391 1 75.56 263 GLU B CA 1
ATOM 7799 C C . GLU B 1 263 ? 3.973 -42.406 -5.18 1 75.56 263 GLU B C 1
ATOM 7801 O O . GLU B 1 263 ? 4.461 -41.5 -4.523 1 75.56 263 GLU B O 1
ATOM 7806 N N . PRO B 1 264 ? 2.758 -42.344 -5.703 1 74.19 264 PRO B N 1
ATOM 7807 C CA . PRO B 1 264 ? 2.031 -41.094 -5.488 1 74.19 264 PRO B CA 1
ATOM 7808 C C . PRO B 1 264 ? 1.712 -40.844 -4.016 1 74.19 264 PRO B C 1
ATOM 7810 O O . PRO B 1 264 ? 1.707 -39.688 -3.566 1 74.19 264 PRO B O 1
ATOM 7813 N N . VAL B 1 265 ? 1.493 -41.875 -3.307 1 72.25 265 VAL B N 1
ATOM 7814 C CA . VAL B 1 265 ? 1.186 -41.719 -1.888 1 72.25 265 VAL B CA 1
ATOM 7815 C C . VAL B 1 265 ? 2.416 -41.219 -1.14 1 72.25 265 VAL B C 1
ATOM 7817 O O . VAL B 1 265 ? 2.312 -40.312 -0.301 1 72.25 265 VAL B O 1
ATOM 7820 N N . LEU B 1 266 ? 3.537 -41.75 -1.512 1 72.25 266 LEU B N 1
ATOM 7821 C CA . LEU B 1 266 ? 4.77 -41.344 -0.861 1 72.25 266 LEU B CA 1
ATOM 7822 C C . LEU B 1 266 ? 5.129 -39.906 -1.254 1 72.25 266 LEU B C 1
ATOM 7824 O O . LEU B 1 266 ? 5.629 -39.125 -0.43 1 72.25 266 LEU B O 1
ATOM 7828 N N . SER B 1 267 ? 4.875 -39.594 -2.51 1 73.31 267 SER B N 1
ATOM 7829 C CA . SER B 1 267 ? 5.148 -38.25 -2.977 1 73.31 267 SER B CA 1
ATOM 7830 C C . SER B 1 267 ? 4.266 -37.219 -2.266 1 73.31 267 SER B C 1
ATOM 7832 O O . SER B 1 267 ? 4.719 -36.125 -1.931 1 73.31 267 SER B O 1
ATOM 7834 N N . TRP B 1 268 ? 3.092 -37.594 -2.123 1 71.19 268 TRP B N 1
ATOM 7835 C CA . TRP B 1 268 ? 2.162 -36.719 -1.408 1 71.19 268 TRP B CA 1
ATOM 7836 C C . TRP B 1 268 ? 2.58 -36.562 0.05 1 71.19 268 TRP B C 1
ATOM 7838 O O . TRP B 1 268 ? 2.508 -35.469 0.604 1 71.19 268 TRP B O 1
ATOM 7848 N N . TRP B 1 269 ? 3.039 -37.594 0.533 1 67.38 269 TRP B N 1
ATOM 7849 C CA . TRP B 1 269 ? 3.447 -37.625 1.934 1 67.38 269 TRP B CA 1
ATOM 7850 C C . TRP B 1 269 ? 4.695 -36.781 2.145 1 67.38 269 TRP B C 1
ATOM 7852 O O . TRP B 1 269 ? 4.879 -36.156 3.209 1 67.38 269 TRP B O 1
ATOM 7862 N N . SER B 1 270 ? 5.531 -36.719 1.211 1 67.19 270 SER B N 1
ATOM 7863 C CA . SER B 1 270 ? 6.816 -36.031 1.347 1 67.19 270 SER B CA 1
ATOM 7864 C C . SER B 1 270 ? 6.691 -34.562 1.006 1 67.19 270 SER B C 1
ATOM 7866 O O . SER B 1 270 ? 7.637 -33.781 1.204 1 67.19 270 SER B O 1
ATOM 7868 N N . ARG B 1 271 ? 5.57 -34.188 0.443 1 64.5 271 ARG B N 1
ATOM 7869 C CA . ARG B 1 271 ? 5.406 -32.781 0.122 1 64.5 271 ARG B CA 1
ATOM 7870 C C . ARG B 1 271 ? 5.32 -31.938 1.39 1 64.5 271 ARG B C 1
ATOM 7872 O O . ARG B 1 271 ? 4.617 -32.312 2.334 1 64.5 271 ARG B O 1
ATOM 7879 N N . PRO B 1 272 ? 6.391 -31.031 1.399 1 57.09 272 PRO B N 1
ATOM 7880 C CA . PRO B 1 272 ? 6.281 -30.188 2.588 1 57.09 272 PRO B CA 1
ATOM 7881 C C . PRO B 1 272 ? 4.93 -29.484 2.686 1 57.09 272 PRO B C 1
ATOM 7883 O O . PRO B 1 272 ? 4.336 -29.141 1.661 1 57.09 272 PRO B O 1
ATOM 7886 N N . ALA B 1 273 ? 4.25 -29.719 3.736 1 51.31 273 ALA B N 1
ATOM 7887 C CA . ALA B 1 273 ? 3.006 -28.984 3.941 1 51.31 273 ALA B CA 1
ATOM 7888 C C . ALA B 1 273 ? 3.15 -27.531 3.496 1 51.31 273 ALA B C 1
ATOM 7890 O O . ALA B 1 273 ? 4.066 -26.828 3.932 1 51.31 273 ALA B O 1
ATOM 7891 N N . ASN B 1 274 ? 3.148 -27.328 2.195 1 50.09 274 ASN B N 1
ATOM 7892 C CA . ASN B 1 274 ? 3.17 -25.906 1.868 1 50.09 274 ASN B CA 1
ATOM 7893 C C . ASN B 1 274 ? 2.74 -25.047 3.057 1 50.09 274 ASN B C 1
ATOM 7895 O O . ASN B 1 274 ? 1.734 -25.344 3.705 1 50.09 274 ASN B O 1
ATOM 7899 N N . LEU B 1 275 ? 3.734 -24.609 3.889 1 49.06 275 LEU B N 1
ATOM 7900 C CA . LEU B 1 275 ? 3.387 -23.641 4.918 1 49.06 275 LEU B CA 1
ATOM 7901 C C . LEU B 1 275 ? 2.15 -22.844 4.516 1 49.06 275 LEU B C 1
ATOM 7903 O O . LEU B 1 275 ? 2.252 -21.875 3.77 1 49.06 275 LEU B O 1
ATOM 7907 N N . ASP B 1 276 ? 1.102 -23.531 4.312 1 51.28 276 ASP B N 1
ATOM 7908 C CA . ASP B 1 276 ? -0.265 -23.391 3.818 1 51.28 276 ASP B CA 1
ATOM 7909 C C . ASP B 1 276 ? -0.948 -22.172 4.414 1 51.28 276 ASP B C 1
ATOM 7911 O O . ASP B 1 276 ? -0.768 -21.859 5.594 1 51.28 276 ASP B O 1
ATOM 7915 N N . TYR B 1 277 ? -1.257 -21.406 3.666 1 53.53 277 TYR B N 1
ATOM 7916 C CA . TYR B 1 277 ? -2.152 -20.281 3.887 1 53.53 277 TYR B CA 1
ATOM 7917 C C . TYR B 1 277 ? -3.273 -20.656 4.848 1 53.53 277 TYR B C 1
ATOM 7919 O O . TYR B 1 277 ? -4.031 -19.797 5.293 1 53.53 277 TYR B O 1
ATOM 7927 N N . THR B 1 278 ? -3.238 -22.031 5.289 1 57.16 278 THR B N 1
ATOM 7928 C CA . THR B 1 278 ? -4.391 -22.406 6.098 1 57.16 278 THR B CA 1
ATOM 7929 C C . THR B 1 278 ? -4.004 -22.5 7.57 1 57.16 278 THR B C 1
ATOM 7931 O O . THR B 1 278 ? -4.852 -22.781 8.422 1 57.16 278 THR B O 1
ATOM 7934 N N . LEU B 1 279 ? -2.717 -22.281 7.699 1 63.66 279 LEU B N 1
ATOM 7935 C CA . LEU B 1 279 ? -2.271 -22.406 9.086 1 63.66 279 LEU B CA 1
ATOM 7936 C C . LEU B 1 279 ? -2.514 -21.125 9.859 1 63.66 279 LEU B C 1
ATOM 7938 O O . LEU B 1 279 ? -2.412 -20.031 9.297 1 63.66 279 LEU B O 1
ATOM 7942 N N . VAL B 1 280 ? -3.08 -21.453 11.109 1 69.5 280 VAL B N 1
ATOM 7943 C CA . VAL B 1 280 ? -3.148 -20.328 12.039 1 69.5 280 VAL B CA 1
ATOM 7944 C C . VAL B 1 280 ? -1.767 -20.062 12.633 1 69.5 280 VAL B C 1
ATOM 7946 O O . VAL B 1 280 ? -1.18 -20.922 13.281 1 69.5 280 VAL B O 1
ATOM 7949 N N . TRP B 1 281 ? -1.195 -19.078 12.211 1 75.44 281 TRP B N 1
ATOM 7950 C CA . TRP B 1 281 ? 0.142 -18.766 12.703 1 75.44 281 TRP B CA 1
ATOM 7951 C C . TRP B 1 281 ? 0.264 -17.281 13.047 1 75.44 281 TRP B C 1
ATOM 7953 O O . TRP B 1 281 ? -0.562 -16.469 12.617 1 75.44 281 TRP B O 1
ATOM 7963 N N . LYS B 1 282 ? 1.093 -17.031 13.992 1 81.25 282 LYS B N 1
ATOM 7964 C CA . LYS B 1 282 ? 1.479 -15.672 14.375 1 81.25 282 LYS B CA 1
ATOM 7965 C C . LYS B 1 282 ? 2.996 -15.516 14.383 1 81.25 282 LYS B C 1
ATOM 7967 O O . LYS B 1 282 ? 3.721 -16.438 14.773 1 81.25 282 LYS B O 1
ATOM 7972 N N . ALA B 1 283 ? 3.451 -14.43 13.781 1 85.94 283 ALA B N 1
ATOM 7973 C CA . ALA B 1 283 ? 4.883 -14.133 13.758 1 85.94 283 ALA B CA 1
ATOM 7974 C C . ALA B 1 283 ? 5.168 -12.766 14.359 1 85.94 283 ALA B C 1
ATOM 7976 O O . ALA B 1 283 ? 4.523 -11.773 14 1 85.94 283 ALA B O 1
ATOM 7977 N N . SER B 1 284 ? 5.973 -12.703 15.359 1 87.38 284 SER B N 1
ATOM 7978 C CA . SER B 1 284 ? 6.379 -11.461 15.992 1 87.38 284 SER B CA 1
ATOM 7979 C C . SER B 1 284 ? 7.883 -11.242 15.883 1 87.38 284 SER B C 1
ATOM 7981 O O . SER B 1 284 ? 8.648 -12.203 15.766 1 87.38 284 SER B O 1
ATOM 7983 N N . VAL B 1 285 ? 8.336 -10.039 15.758 1 88.56 285 VAL B N 1
ATOM 7984 C CA . VAL B 1 285 ? 9.75 -9.727 15.633 1 88.56 285 VAL B CA 1
ATOM 7985 C C . VAL B 1 285 ? 10.172 -8.797 16.766 1 88.56 285 VAL B C 1
ATOM 7987 O O . VAL B 1 285 ? 9.531 -7.773 17.016 1 88.56 285 VAL B O 1
ATOM 7990 N N . ASN B 1 286 ? 11.164 -9.102 17.531 1 85.5 286 ASN B N 1
ATOM 7991 C CA . ASN B 1 286 ? 11.68 -8.281 18.625 1 85.5 286 ASN B CA 1
ATOM 7992 C C . ASN B 1 286 ? 13.164 -7.98 18.453 1 85.5 286 ASN B C 1
ATOM 7994 O O . ASN B 1 286 ? 13.789 -7.379 19.328 1 85.5 286 ASN B O 1
ATOM 7998 N N . ASN B 1 287 ? 13.711 -8.383 17.328 1 91 287 ASN B N 1
ATOM 7999 C CA . ASN B 1 287 ? 15.117 -8.078 17.078 1 91 287 ASN B CA 1
ATOM 8000 C C . ASN B 1 287 ? 15.328 -6.594 16.797 1 91 287 ASN B C 1
ATOM 8002 O O . ASN B 1 287 ? 14.883 -6.078 15.773 1 91 287 ASN B O 1
ATOM 8006 N N . LYS B 1 288 ? 16.047 -5.914 17.625 1 91.5 288 LYS B N 1
ATOM 8007 C CA . LYS B 1 288 ? 16.219 -4.465 17.578 1 91.5 288 LYS B CA 1
ATOM 8008 C C . LYS B 1 288 ? 16.969 -4.043 16.312 1 91.5 288 LYS B C 1
ATOM 8010 O O . LYS B 1 288 ? 16.641 -3.021 15.703 1 91.5 288 LYS B O 1
ATOM 8015 N N . ASP B 1 289 ? 17.953 -4.824 15.922 1 93.94 289 ASP B N 1
ATOM 8016 C CA . ASP B 1 289 ? 18.75 -4.473 14.75 1 93.94 289 ASP B CA 1
ATOM 8017 C C . ASP B 1 289 ? 17.938 -4.578 13.469 1 93.94 289 ASP B C 1
ATOM 8019 O O . ASP B 1 289 ? 18.062 -3.738 12.578 1 93.94 289 ASP B O 1
ATOM 8023 N N . TYR B 1 290 ? 17.109 -5.555 13.438 1 94 290 TYR B N 1
ATOM 8024 C CA . TYR B 1 290 ? 16.281 -5.727 12.258 1 94 290 TYR B CA 1
ATOM 8025 C C . TYR B 1 290 ? 15.25 -4.605 12.141 1 94 290 TYR B C 1
ATOM 8027 O O . TYR B 1 290 ? 15 -4.094 11.047 1 94 290 TYR B O 1
ATOM 8035 N N . ILE B 1 291 ? 14.68 -4.25 13.281 1 93.25 291 ILE B N 1
ATOM 8036 C CA . ILE B 1 291 ? 13.68 -3.184 13.297 1 93.25 291 ILE B CA 1
ATOM 8037 C C . ILE B 1 291 ? 14.328 -1.868 12.867 1 93.25 291 ILE B C 1
ATOM 8039 O O . ILE B 1 291 ? 13.758 -1.125 12.062 1 93.25 291 ILE B O 1
ATOM 8043 N N . LYS B 1 292 ? 15.492 -1.641 13.336 1 94.19 292 LYS B N 1
ATOM 8044 C CA . LYS B 1 292 ? 16.219 -0.424 12.977 1 94.19 292 LYS B CA 1
ATOM 8045 C C . LYS B 1 292 ? 16.609 -0.433 11.5 1 94.19 292 LYS B C 1
ATOM 8047 O O . LYS B 1 292 ? 16.531 0.596 10.828 1 94.19 292 LYS B O 1
ATOM 8052 N N . MET B 1 293 ? 17.062 -1.584 11.055 1 94.44 293 MET B N 1
ATOM 8053 C CA . MET B 1 293 ? 17.422 -1.735 9.648 1 94.44 293 MET B CA 1
ATOM 8054 C C . MET B 1 293 ? 16.25 -1.383 8.742 1 94.44 293 MET B C 1
ATOM 8056 O O . MET B 1 293 ? 16.406 -0.631 7.777 1 94.44 293 MET B O 1
ATOM 8060 N N . GLU B 1 294 ? 15.117 -1.965 9.094 1 93.5 294 GLU B N 1
ATOM 8061 C CA . GLU B 1 294 ? 13.914 -1.688 8.312 1 93.5 294 GLU B CA 1
ATOM 8062 C C . GLU B 1 294 ? 13.5 -0.224 8.43 1 93.5 294 GLU B C 1
ATOM 8064 O O . GLU B 1 294 ? 12.953 0.351 7.484 1 93.5 294 GLU B O 1
ATOM 8069 N N . GLY B 1 295 ? 13.727 0.364 9.523 1 94.56 295 GLY B N 1
ATOM 8070 C CA . GLY B 1 295 ? 13.461 1.781 9.703 1 94.56 295 GLY B CA 1
ATOM 8071 C C . GLY B 1 295 ? 14.258 2.666 8.766 1 94.56 295 GLY B C 1
ATOM 8072 O O . GLY B 1 295 ? 13.703 3.58 8.148 1 94.56 295 GLY B O 1
ATOM 8073 N N . PHE B 1 296 ? 15.539 2.369 8.641 1 95.06 296 PHE B N 1
ATOM 8074 C CA . PHE B 1 296 ? 16.391 3.131 7.738 1 95.06 296 PHE B CA 1
ATOM 8075 C C . PHE B 1 296 ? 15.953 2.934 6.289 1 95.06 296 PHE B C 1
ATOM 8077 O O . PHE B 1 296 ? 15.93 3.887 5.512 1 95.06 296 PHE B O 1
ATOM 8084 N N . LYS B 1 297 ? 15.617 1.755 6.031 1 92.44 297 LYS B N 1
ATOM 8085 C CA . LYS B 1 297 ? 15.188 1.432 4.672 1 92.44 297 LYS B CA 1
ATOM 8086 C C . LYS B 1 297 ? 13.922 2.201 4.301 1 92.44 297 LYS B C 1
ATOM 8088 O O . LYS B 1 297 ? 13.859 2.82 3.236 1 92.44 297 LYS B O 1
ATOM 8093 N N . GLN B 1 298 ? 13 2.232 5.18 1 91.94 298 GLN B N 1
ATOM 8094 C CA . GLN B 1 298 ? 11.734 2.912 4.914 1 91.94 298 GLN B CA 1
ATOM 8095 C C . GLN B 1 298 ? 11.914 4.426 4.898 1 91.94 298 GLN B C 1
ATOM 8097 O O . GLN B 1 298 ? 11.211 5.133 4.176 1 91.94 298 GLN B O 1
ATOM 8102 N N . SER B 1 299 ? 12.797 4.879 5.68 1 94 299 SER B N 1
ATOM 8103 C CA . SER B 1 299 ? 13.055 6.316 5.723 1 94 299 SER B CA 1
ATOM 8104 C C . SER B 1 299 ? 13.508 6.836 4.359 1 94 299 SER B C 1
ATOM 8106 O O . SER B 1 299 ? 13.055 7.887 3.91 1 94 299 SER B O 1
ATOM 8108 N N . VAL B 1 300 ? 14.312 6.117 3.664 1 92.56 300 VAL B N 1
ATOM 8109 C CA . VAL B 1 300 ? 14.883 6.598 2.412 1 92.56 300 VAL B CA 1
ATOM 8110 C C . VAL B 1 300 ? 13.898 6.375 1.27 1 92.56 300 VAL B C 1
ATOM 8112 O O . VAL B 1 300 ? 13.93 7.094 0.266 1 92.56 300 VAL B O 1
ATOM 8115 N N . GLN B 1 301 ? 13.008 5.484 1.465 1 87.69 301 GLN B N 1
ATOM 8116 C CA . GLN B 1 301 ? 12.078 5.141 0.391 1 87.69 301 GLN B CA 1
ATOM 8117 C C . GLN B 1 301 ? 10.859 6.059 0.403 1 87.69 301 GLN B C 1
ATOM 8119 O O . GLN B 1 301 ? 10.242 6.293 -0.639 1 87.69 301 GLN B O 1
ATOM 8124 N N . ASN B 1 302 ? 10.555 6.531 1.529 1 86.81 302 ASN B N 1
ATOM 8125 C CA . ASN B 1 302 ? 9.352 7.344 1.671 1 86.81 302 ASN B CA 1
ATOM 8126 C C . ASN B 1 302 ? 9.617 8.805 1.315 1 86.81 302 ASN B C 1
ATOM 8128 O O . ASN B 1 302 ? 10.578 9.398 1.797 1 86.81 302 ASN B O 1
ATOM 8132 N N . ARG B 1 303 ? 8.711 9.367 0.537 1 84.12 303 ARG B N 1
ATOM 8133 C CA . ARG B 1 303 ? 8.844 10.734 0.055 1 84.12 303 ARG B CA 1
ATOM 8134 C C . ARG B 1 303 ? 8.703 11.734 1.198 1 84.12 303 ARG B C 1
ATOM 8136 O O . ARG B 1 303 ? 9.273 12.828 1.146 1 84.12 303 ARG B O 1
ATOM 8143 N N . VAL B 1 304 ? 8.047 11.336 2.223 1 86.81 304 VAL B N 1
ATOM 8144 C CA . VAL B 1 304 ? 7.723 12.258 3.311 1 86.81 304 VAL B CA 1
ATOM 8145 C C . VAL B 1 304 ? 9 12.672 4.027 1 86.81 304 VAL B C 1
ATOM 8147 O O . VAL B 1 304 ? 9.094 13.789 4.543 1 86.81 304 VAL B O 1
ATOM 8150 N N . HIS B 1 305 ? 10.008 11.844 3.936 1 92.75 305 HIS B N 1
ATOM 8151 C CA . HIS B 1 305 ? 11.227 12.109 4.691 1 92.75 305 HIS B CA 1
ATOM 8152 C C . HIS B 1 305 ? 12.297 12.727 3.803 1 92.75 305 HIS B C 1
ATOM 8154 O O . HIS B 1 305 ? 13.383 13.07 4.281 1 92.75 305 HIS B O 1
ATOM 8160 N N . ARG B 1 306 ? 12.055 12.922 2.553 1 91.69 306 ARG B N 1
ATOM 8161 C CA . ARG B 1 306 ? 13.094 13.258 1.589 1 91.69 306 ARG B CA 1
ATOM 8162 C C . ARG B 1 306 ? 13.648 14.656 1.848 1 91.69 306 ARG B C 1
ATOM 8164 O O . ARG B 1 306 ? 14.859 14.875 1.783 1 91.69 306 ARG B O 1
ATOM 8171 N N . THR B 1 307 ? 12.805 15.57 2.141 1 91.62 307 THR B N 1
ATOM 8172 C CA . THR B 1 307 ? 13.25 16.938 2.395 1 91.62 307 THR B CA 1
ATOM 8173 C C . THR B 1 307 ? 14.211 16.984 3.58 1 91.62 307 THR B C 1
ATOM 8175 O O . THR B 1 307 ? 15.258 17.625 3.508 1 91.62 307 THR B O 1
ATOM 8178 N N . ASP B 1 308 ? 13.883 16.281 4.617 1 92.38 308 ASP B N 1
ATOM 8179 C CA . ASP B 1 308 ? 14.719 16.266 5.812 1 92.38 308 ASP B CA 1
ATOM 8180 C C . ASP B 1 308 ? 16.047 15.555 5.543 1 92.38 308 ASP B C 1
ATOM 8182 O O . ASP B 1 308 ? 17.094 15.984 6.035 1 92.38 308 ASP B O 1
ATOM 8186 N N . ILE B 1 309 ? 15.984 14.562 4.781 1 93.12 309 ILE B N 1
ATOM 8187 C CA . ILE B 1 309 ? 17.188 13.773 4.496 1 93.12 309 ILE B CA 1
ATOM 8188 C C . ILE B 1 309 ? 18.156 14.609 3.666 1 93.12 309 ILE B C 1
ATOM 8190 O O . ILE B 1 309 ? 19.359 14.656 3.967 1 93.12 309 ILE B O 1
ATOM 8194 N N . VAL B 1 310 ? 17.656 15.281 2.666 1 93.12 310 VAL B N 1
ATOM 8195 C CA . VAL B 1 310 ? 18.516 16.031 1.758 1 93.12 310 VAL B CA 1
ATOM 8196 C C . VAL B 1 310 ? 19.016 17.297 2.449 1 93.12 310 VAL B C 1
ATOM 8198 O O . VAL B 1 310 ? 20.203 17.625 2.383 1 93.12 310 VAL B O 1
ATOM 8201 N N . ALA B 1 311 ? 18.125 17.938 3.145 1 91.5 311 ALA B N 1
ATOM 8202 C CA . ALA B 1 311 ? 18.5 19.172 3.826 1 91.5 311 ALA B CA 1
ATOM 8203 C C . ALA B 1 311 ? 19.5 18.906 4.941 1 91.5 311 ALA B C 1
ATOM 8205 O O . ALA B 1 311 ? 20.391 19.719 5.199 1 91.5 311 ALA B O 1
ATOM 8206 N N . GLY B 1 312 ? 19.375 17.766 5.59 1 89 312 GLY B N 1
ATOM 8207 C CA . GLY B 1 312 ? 20.25 17.438 6.695 1 89 312 GLY B CA 1
ATOM 8208 C C . GLY B 1 312 ? 21.516 16.719 6.254 1 89 312 GLY B C 1
ATOM 8209 O O . GLY B 1 312 ? 22.422 16.5 7.059 1 89 312 GLY B O 1
ATOM 8210 N N . GLY B 1 313 ? 21.656 16.5 4.973 1 88.44 313 GLY B N 1
ATOM 8211 C CA . GLY B 1 313 ? 22.828 15.742 4.52 1 88.44 313 GLY B CA 1
ATOM 8212 C C . GLY B 1 313 ? 22.969 14.398 5.211 1 88.44 313 GLY B C 1
ATOM 8213 O O . GLY B 1 313 ? 24.031 14.062 5.715 1 88.44 313 GLY B O 1
ATOM 8214 N N . LEU B 1 314 ? 21.891 13.664 5.262 1 91.75 314 LEU B N 1
ATOM 8215 C CA . LEU B 1 314 ? 21.844 12.469 6.098 1 91.75 314 LEU B CA 1
ATOM 8216 C C . LEU B 1 314 ? 22.156 11.219 5.277 1 91.75 314 LEU B C 1
ATOM 8218 O O . LEU B 1 314 ? 22.031 10.094 5.773 1 91.75 314 LEU B O 1
ATOM 8222 N N . SER B 1 315 ? 22.609 11.289 4.055 1 91.5 315 SER B N 1
ATOM 8223 C CA . SER B 1 315 ? 22.844 10.148 3.182 1 91.5 315 SER B CA 1
ATOM 8224 C C . SER B 1 315 ? 23.844 9.18 3.797 1 91.5 315 SER B C 1
ATOM 8226 O O . SER B 1 315 ? 23.578 7.984 3.904 1 91.5 315 SER B O 1
ATOM 8228 N N . ASP B 1 316 ? 24.969 9.68 4.258 1 90.75 316 ASP B N 1
ATOM 8229 C CA . ASP B 1 316 ? 26.016 8.836 4.809 1 90.75 316 ASP B CA 1
ATOM 8230 C C . ASP B 1 316 ? 25.594 8.234 6.148 1 90.75 316 ASP B C 1
ATOM 8232 O O . ASP B 1 316 ? 25.922 7.09 6.453 1 90.75 316 ASP B O 1
ATOM 8236 N N . TYR B 1 317 ? 24.922 9.047 6.859 1 91.44 317 TYR B N 1
ATOM 8237 C CA . TYR B 1 317 ? 24.453 8.562 8.148 1 91.44 317 TYR B CA 1
ATOM 8238 C C . TYR B 1 317 ? 23.5 7.383 7.977 1 91.44 317 TYR B C 1
ATOM 8240 O O . TYR B 1 317 ? 23.609 6.379 8.68 1 91.44 317 TYR B O 1
ATOM 8248 N N . ILE B 1 318 ? 22.625 7.57 7.09 1 93.56 318 ILE B N 1
ATOM 8249 C CA . ILE B 1 318 ? 21.625 6.527 6.848 1 93.56 318 ILE B CA 1
ATOM 8250 C C . ILE B 1 318 ? 22.312 5.289 6.27 1 93.56 318 ILE B C 1
ATOM 8252 O O . ILE B 1 318 ? 22 4.16 6.656 1 93.56 318 ILE B O 1
ATOM 8256 N N . ARG B 1 319 ? 23.25 5.535 5.398 1 92.94 319 ARG B N 1
ATOM 8257 C CA . ARG B 1 319 ? 23.984 4.418 4.82 1 92.94 319 ARG B CA 1
ATOM 8258 C C . ARG B 1 319 ? 24.719 3.629 5.902 1 92.94 319 ARG B C 1
ATOM 8260 O O . ARG B 1 319 ? 24.625 2.402 5.957 1 92.94 319 ARG B O 1
ATOM 8267 N N . GLN B 1 320 ? 25.375 4.281 6.75 1 93.38 320 GLN B N 1
ATOM 8268 C CA . GLN B 1 320 ? 26.141 3.633 7.816 1 93.38 320 GLN B CA 1
ATOM 8269 C C . GLN B 1 320 ? 25.203 2.971 8.828 1 93.38 320 GLN B C 1
ATOM 8271 O O . GLN B 1 320 ? 25.484 1.879 9.32 1 93.38 320 GLN B O 1
ATOM 8276 N N . GLY B 1 321 ? 24.156 3.713 9.086 1 93.25 321 GLY B N 1
ATOM 8277 C CA . GLY B 1 321 ? 23.172 3.131 9.992 1 93.25 321 GLY B CA 1
ATOM 8278 C C . GLY B 1 321 ? 22.578 1.836 9.477 1 93.25 321 GLY B C 1
ATOM 8279 O O . GLY B 1 321 ? 22.453 0.863 10.219 1 93.25 321 GLY B O 1
ATOM 8280 N N . TYR B 1 322 ? 22.266 1.81 8.203 1 95 322 TYR B N 1
ATOM 8281 C CA . TYR B 1 322 ? 21.719 0.608 7.59 1 95 322 TYR B CA 1
ATOM 8282 C C . TYR B 1 322 ? 22.734 -0.521 7.582 1 95 322 TYR B C 1
ATOM 8284 O O . TYR B 1 322 ? 22.406 -1.67 7.879 1 95 322 TYR B O 1
ATOM 8292 N N . GLN B 1 323 ? 23.969 -0.198 7.273 1 94 323 GLN B N 1
ATOM 8293 C CA . GLN B 1 323 ? 25.016 -1.208 7.215 1 94 323 GLN B CA 1
ATOM 8294 C C . GLN B 1 323 ? 25.25 -1.834 8.586 1 94 323 GLN B C 1
ATOM 8296 O O . GLN B 1 323 ? 25.344 -3.057 8.711 1 94 323 GLN B O 1
ATOM 8301 N N . THR B 1 324 ? 25.312 -0.997 9.578 1 94.31 324 THR B N 1
ATOM 8302 C CA . THR B 1 324 ? 25.562 -1.485 10.93 1 94.31 324 THR B CA 1
ATOM 8303 C C . THR B 1 324 ? 24.391 -2.33 11.422 1 94.31 324 THR B C 1
ATOM 8305 O O . THR B 1 324 ? 24.594 -3.379 12.031 1 94.31 324 THR B O 1
ATOM 8308 N N . SER B 1 325 ? 23.234 -1.849 11.141 1 94.44 325 SER B N 1
ATOM 8309 C CA . SER B 1 325 ? 22.062 -2.594 11.57 1 94.44 325 SER B CA 1
ATOM 8310 C C . SER B 1 325 ? 21.906 -3.895 10.789 1 94.44 325 SER B C 1
ATOM 8312 O O . SER B 1 325 ? 21.469 -4.906 11.328 1 94.44 325 SER B O 1
ATOM 8314 N N . SER B 1 326 ? 22.234 -3.848 9.539 1 93.62 326 SER B N 1
ATOM 8315 C CA . SER B 1 326 ? 22.188 -5.055 8.719 1 93.62 326 SER B CA 1
ATOM 8316 C C . SER B 1 326 ? 23.188 -6.094 9.211 1 93.62 326 SER B C 1
ATOM 8318 O O . SER B 1 326 ? 22.875 -7.289 9.266 1 93.62 326 SER B O 1
ATOM 8320 N N . MET B 1 327 ? 24.391 -5.691 9.594 1 92.44 327 MET B N 1
ATOM 8321 C CA . MET B 1 327 ? 25.406 -6.594 10.125 1 92.44 327 MET B CA 1
ATOM 8322 C C . MET B 1 327 ? 24.984 -7.168 11.469 1 92.44 327 MET B C 1
ATOM 8324 O O . MET B 1 327 ? 25.234 -8.344 11.758 1 92.44 327 MET B O 1
ATOM 8328 N N . GLY B 1 328 ? 24.297 -6.34 12.234 1 92.62 328 GLY B N 1
ATOM 8329 C CA . GLY B 1 328 ? 23.797 -6.801 13.523 1 92.62 328 GLY B CA 1
ATOM 8330 C C . GLY B 1 328 ? 22.656 -7.785 13.406 1 92.62 328 GLY B C 1
ATOM 8331 O O . GLY B 1 328 ? 22.578 -8.75 14.172 1 92.62 328 GLY B O 1
ATOM 8332 N N . ALA B 1 329 ? 21.812 -7.594 12.477 1 92 329 ALA B N 1
ATOM 8333 C CA . ALA B 1 329 ? 20.656 -8.469 12.281 1 92 329 ALA B CA 1
ATOM 8334 C C . ALA B 1 329 ? 21.078 -9.805 11.672 1 92 329 ALA B C 1
ATOM 8336 O O . ALA B 1 329 ? 20.516 -10.852 12.008 1 92 329 ALA B O 1
ATOM 8337 N N . GLY B 1 330 ? 22.062 -9.734 10.852 1 88.88 330 GLY B N 1
ATOM 8338 C CA . GLY B 1 330 ? 22.547 -10.961 10.234 1 88.88 330 GLY B CA 1
ATOM 8339 C C . GLY B 1 330 ? 21.953 -11.211 8.859 1 88.88 330 GLY B C 1
ATOM 8340 O O . GLY B 1 330 ? 21 -10.531 8.453 1 88.88 330 GLY B O 1
ATOM 8341 N N . ILE B 1 331 ? 22.391 -12.25 8.273 1 84.19 331 ILE B N 1
ATOM 8342 C CA . ILE B 1 331 ? 22.016 -12.547 6.898 1 84.19 331 ILE B CA 1
ATOM 8343 C C . ILE B 1 331 ? 20.625 -13.203 6.871 1 84.19 331 ILE B C 1
ATOM 8345 O O . ILE B 1 331 ? 19.938 -13.164 5.852 1 84.19 331 ILE B O 1
ATOM 8349 N N . TYR B 1 332 ? 20.219 -13.688 7.949 1 85.44 332 TYR B N 1
ATOM 8350 C CA . TYR B 1 332 ? 18.953 -14.406 7.996 1 85.44 332 TYR B CA 1
ATOM 8351 C C . TYR B 1 332 ? 17.797 -13.469 8.336 1 85.44 332 TYR B C 1
ATOM 8353 O O . TYR B 1 332 ? 16.656 -13.898 8.469 1 85.44 332 TYR B O 1
ATOM 8361 N N . ALA B 1 333 ? 18.125 -12.211 8.406 1 88.12 333 ALA B N 1
ATOM 8362 C CA . ALA B 1 333 ? 17.094 -11.227 8.711 1 88.12 333 ALA B CA 1
ATOM 8363 C C . ALA B 1 333 ? 16.297 -10.852 7.457 1 88.12 333 ALA B C 1
ATOM 8365 O O . ALA B 1 333 ? 16.734 -10 6.676 1 88.12 333 ALA B O 1
ATOM 8366 N N . GLN B 1 334 ? 15.258 -11.633 7.273 1 84.88 334 GLN B N 1
ATOM 8367 C CA . GLN B 1 334 ? 14.422 -11.414 6.098 1 84.88 334 GLN B CA 1
ATOM 8368 C C . GLN B 1 334 ? 12.961 -11.227 6.488 1 84.88 334 GLN B C 1
ATOM 8370 O O . GLN B 1 334 ? 12.617 -11.273 7.672 1 84.88 334 GLN B O 1
ATOM 8375 N N . SER B 1 335 ? 12.234 -10.977 5.469 1 84.69 335 SER B N 1
ATOM 8376 C CA . SER B 1 335 ? 10.797 -10.859 5.703 1 84.69 335 SER B CA 1
ATOM 8377 C C . SER B 1 335 ? 10.195 -12.195 6.125 1 84.69 335 SER B C 1
ATOM 8379 O O . SER B 1 335 ? 10.797 -13.25 5.906 1 84.69 335 SER B O 1
ATOM 8381 N N . ILE B 1 336 ? 9.086 -12.18 6.746 1 82.75 336 ILE B N 1
ATOM 8382 C CA . ILE B 1 336 ? 8.43 -13.383 7.246 1 82.75 336 ILE B CA 1
ATOM 8383 C C . ILE B 1 336 ? 8.094 -14.305 6.074 1 82.75 336 ILE B C 1
ATOM 8385 O O . ILE B 1 336 ? 8.148 -15.531 6.203 1 82.75 336 ILE B O 1
ATOM 8389 N N . TRP B 1 337 ? 7.797 -13.711 4.941 1 78.5 337 TRP B N 1
ATOM 8390 C CA . TRP B 1 337 ? 7.406 -14.516 3.787 1 78.5 337 TRP B CA 1
ATOM 8391 C C . TRP B 1 337 ? 8.602 -15.281 3.229 1 78.5 337 TRP B C 1
ATOM 8393 O O . TRP B 1 337 ? 8.484 -16.453 2.879 1 78.5 337 TRP B O 1
ATOM 8403 N N . ASP B 1 338 ? 9.672 -14.641 3.162 1 80.5 338 ASP B N 1
ATOM 8404 C CA . ASP B 1 338 ? 10.891 -15.312 2.711 1 80.5 338 ASP B CA 1
ATOM 8405 C C . ASP B 1 338 ? 11.336 -16.375 3.717 1 80.5 338 ASP B C 1
ATOM 8407 O O . ASP B 1 338 ? 11.766 -17.453 3.33 1 80.5 338 ASP B O 1
ATOM 8411 N N . ALA B 1 339 ? 11.203 -15.953 4.988 1 84.12 339 ALA B N 1
ATOM 8412 C CA . ALA B 1 339 ? 11.602 -16.906 6.027 1 84.12 339 ALA B CA 1
ATOM 8413 C C . ALA B 1 339 ? 10.727 -18.156 5.992 1 84.12 339 ALA B C 1
ATOM 8415 O O . ALA B 1 339 ? 11.219 -19.266 6.152 1 84.12 339 ALA B O 1
ATOM 8416 N N . ARG B 1 340 ? 9.508 -17.953 5.758 1 80.5 340 ARG B N 1
ATOM 8417 C CA . ARG B 1 340 ? 8.594 -19.078 5.676 1 80.5 340 ARG B CA 1
ATOM 8418 C C . ARG B 1 340 ? 8.875 -19.922 4.441 1 80.5 340 ARG B C 1
ATOM 8420 O O . ARG B 1 340 ? 8.797 -21.156 4.496 1 80.5 340 ARG B O 1
ATOM 8427 N N . ARG B 1 341 ? 9.148 -19.266 3.373 1 77.88 341 ARG B N 1
ATOM 8428 C CA . ARG B 1 341 ? 9.492 -20 2.154 1 77.88 341 ARG B CA 1
ATOM 8429 C C . ARG B 1 341 ? 10.727 -20.875 2.363 1 77.88 341 ARG B C 1
ATOM 8431 O O . ARG B 1 341 ? 10.758 -22.016 1.916 1 77.88 341 ARG B O 1
ATOM 8438 N N . PHE B 1 342 ? 11.68 -20.375 3.072 1 79.62 342 PHE B N 1
ATOM 8439 C CA . PHE B 1 342 ? 12.898 -21.125 3.334 1 79.62 342 PHE B CA 1
ATOM 8440 C C . PHE B 1 342 ? 12.625 -22.297 4.27 1 79.62 342 PHE B C 1
ATOM 8442 O O . PHE B 1 342 ? 13.172 -23.391 4.09 1 79.62 342 PHE B O 1
ATOM 8449 N N . LEU B 1 343 ? 11.75 -21.984 5.191 1 76 343 LEU B N 1
ATOM 8450 C CA . LEU B 1 343 ? 11.375 -23.062 6.098 1 76 343 LEU B CA 1
ATOM 8451 C C . LEU B 1 343 ? 10.664 -24.188 5.348 1 76 343 LEU B C 1
ATOM 8453 O O . LEU B 1 343 ? 10.93 -25.375 5.59 1 76 343 LEU B O 1
ATOM 8457 N N . THR B 1 344 ? 9.852 -23.859 4.434 1 75.94 344 THR B N 1
ATOM 8458 C CA . THR B 1 344 ? 9.102 -24.844 3.674 1 75.94 344 THR B CA 1
ATOM 8459 C C . THR B 1 344 ? 10.023 -25.641 2.758 1 75.94 344 THR B C 1
ATOM 8461 O O . THR B 1 344 ? 9.852 -26.844 2.596 1 75.94 344 THR B O 1
ATOM 8464 N N . THR B 1 345 ? 10.953 -24.984 2.223 1 76.12 345 THR B N 1
ATOM 8465 C CA . THR B 1 345 ? 11.906 -25.672 1.353 1 76.12 345 THR B CA 1
ATOM 8466 C C . THR B 1 345 ? 12.773 -26.641 2.152 1 76.12 345 THR B C 1
ATOM 8468 O O . THR B 1 345 ? 13.047 -27.75 1.698 1 76.12 345 THR B O 1
ATOM 8471 N N . ARG B 1 346 ? 13.094 -26.234 3.34 1 74.88 346 ARG B N 1
ATOM 8472 C CA . ARG B 1 346 ? 13.922 -27.094 4.184 1 74.88 346 ARG B CA 1
ATOM 8473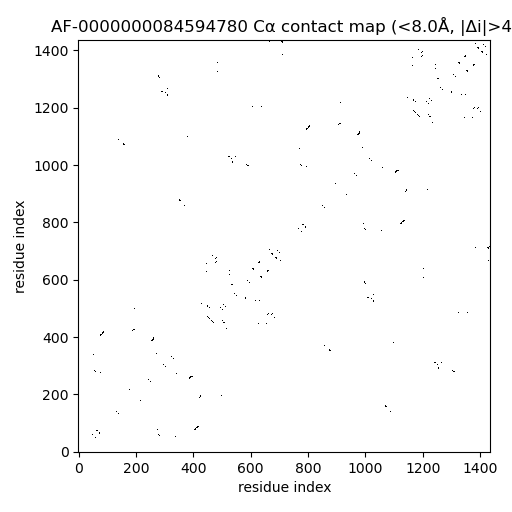 C C . ARG B 1 346 ? 13.141 -28.312 4.668 1 74.88 346 ARG B C 1
ATOM 8475 O O . ARG B 1 346 ? 13.688 -29.406 4.73 1 74.88 346 ARG B O 1
ATOM 8482 N N . LYS B 1 347 ? 11.922 -28.047 4.934 1 72.38 347 LYS B N 1
ATOM 8483 C CA . LYS B 1 347 ? 11.094 -29.156 5.402 1 72.38 347 LYS B CA 1
ATOM 8484 C C . LYS B 1 347 ? 10.789 -30.125 4.27 1 72.38 347 LYS B C 1
ATOM 8486 O O . LYS B 1 347 ? 10.547 -31.312 4.508 1 72.38 347 LYS B O 1
ATOM 8491 N N . GLY B 1 348 ? 10.781 -29.594 3.037 1 71 348 GLY B N 1
ATOM 8492 C CA . GLY B 1 348 ? 10.508 -30.438 1.895 1 71 348 GLY B CA 1
ATOM 8493 C C . GLY B 1 348 ? 11.656 -31.375 1.562 1 71 348 GLY B C 1
ATOM 8494 O O . GLY B 1 348 ? 11.477 -32.375 0.855 1 71 348 GLY B O 1
ATOM 8495 N N . MET B 1 349 ? 12.859 -31.156 2.162 1 72.12 349 MET B N 1
ATOM 8496 C CA . MET B 1 349 ? 14.039 -32 1.93 1 72.12 349 MET B CA 1
ATOM 8497 C C . MET B 1 349 ? 14.055 -33.188 2.891 1 72.12 349 MET B C 1
ATOM 8499 O O . MET B 1 349 ? 15.102 -33.5 3.457 1 72.12 349 MET B O 1
ATOM 8503 N N . ASN B 1 350 ? 12.859 -33.844 2.971 1 70.75 350 ASN B N 1
ATOM 8504 C CA . ASN B 1 350 ? 12.758 -34.969 3.895 1 70.75 350 ASN B CA 1
ATOM 8505 C C . ASN B 1 350 ? 13.094 -36.281 3.209 1 70.75 350 ASN B C 1
ATOM 8507 O O . ASN B 1 350 ? 13.227 -36.344 1.984 1 70.75 350 ASN B O 1
ATOM 8511 N N . ALA B 1 351 ? 13.43 -37.281 3.922 1 67.81 351 ALA B N 1
ATOM 8512 C CA . ALA B 1 351 ? 13.844 -38.625 3.49 1 67.81 351 ALA B CA 1
ATOM 8513 C C . ALA B 1 351 ? 12.797 -39.25 2.564 1 67.81 351 ALA B C 1
ATOM 8515 O O . ALA B 1 351 ? 13.141 -40 1.643 1 67.81 351 ALA B O 1
ATOM 8516 N N . GLY B 1 352 ? 11.562 -38.812 2.818 1 68.62 352 GLY B N 1
ATOM 8517 C CA . GLY B 1 352 ? 10.523 -39.375 1.961 1 68.62 352 GLY B CA 1
ATOM 8518 C C . GLY B 1 352 ? 10.648 -38.906 0.518 1 68.62 352 GLY B C 1
ATOM 8519 O O . GLY B 1 352 ? 10.406 -39.688 -0.404 1 68.62 352 GLY B O 1
ATOM 8520 N N . ALA B 1 353 ? 11.195 -37.719 0.355 1 70.88 353 ALA B N 1
ATOM 8521 C CA . ALA B 1 353 ? 11.367 -37.219 -0.997 1 70.88 353 ALA B CA 1
ATOM 8522 C C . ALA B 1 353 ? 12.477 -37.938 -1.738 1 70.88 353 ALA B C 1
ATOM 8524 O O . ALA B 1 353 ? 12.453 -38.031 -2.967 1 70.88 353 ALA B O 1
ATOM 8525 N N . LEU B 1 354 ? 13.375 -38.625 -1.006 1 72.38 354 LEU B N 1
ATOM 8526 C CA . LEU B 1 354 ? 14.5 -39.344 -1.596 1 72.38 354 LEU B CA 1
ATOM 8527 C C . LEU B 1 354 ? 14.062 -40.719 -2.105 1 72.38 354 LEU B C 1
ATOM 8529 O O . LEU B 1 354 ? 14.586 -41.219 -3.113 1 72.38 354 LEU B O 1
ATOM 8533 N N . LEU B 1 355 ? 13.008 -41.219 -1.527 1 73.88 355 LEU B N 1
ATOM 8534 C CA . LEU B 1 355 ? 12.656 -42.594 -1.803 1 73.88 355 LEU B CA 1
ATOM 8535 C C . LEU B 1 355 ? 11.625 -42.688 -2.926 1 73.88 355 LEU B C 1
ATOM 8537 O O . LEU B 1 355 ? 11.469 -43.719 -3.551 1 73.88 355 LEU B O 1
ATOM 8541 N N . THR B 1 356 ? 11.047 -41.562 -3.223 1 76.06 356 THR B N 1
ATOM 8542 C CA . THR B 1 356 ? 9.906 -41.594 -4.125 1 76.06 356 THR B CA 1
ATOM 8543 C C . THR B 1 356 ? 10.32 -42.031 -5.523 1 76.06 356 THR B C 1
ATOM 8545 O O . THR B 1 356 ? 9.68 -42.875 -6.129 1 76.06 356 THR B O 1
ATOM 8548 N N . PRO B 1 357 ? 11.43 -41.562 -6.066 1 71.56 357 PRO B N 1
ATOM 8549 C CA . PRO B 1 357 ? 11.758 -41.969 -7.434 1 71.56 357 PRO B CA 1
ATOM 8550 C C . PRO B 1 357 ? 12.164 -43.438 -7.527 1 71.56 357 PRO B C 1
ATOM 8552 O O . PRO B 1 357 ? 11.984 -44.062 -8.578 1 71.56 357 PRO B O 1
ATOM 8555 N N . LEU B 1 358 ? 12.602 -44.031 -6.406 1 71.31 358 LEU B N 1
ATOM 8556 C CA . LEU B 1 358 ? 13.031 -45.438 -6.395 1 71.31 358 LEU B CA 1
ATOM 8557 C C . LEU B 1 358 ? 11.844 -46.375 -6.492 1 71.31 358 LEU B C 1
ATOM 8559 O O . LEU B 1 358 ? 11.906 -47.406 -7.172 1 71.31 358 LEU B O 1
ATOM 8563 N N . ILE B 1 359 ? 10.828 -45.844 -5.93 1 74.88 359 ILE B N 1
ATOM 8564 C CA . ILE B 1 359 ? 9.656 -46.688 -5.859 1 74.88 359 ILE B CA 1
ATOM 8565 C C . ILE B 1 359 ? 8.914 -46.688 -7.195 1 74.88 359 ILE B C 1
ATOM 8567 O O . ILE B 1 359 ? 8.273 -47.656 -7.57 1 74.88 359 ILE B O 1
ATOM 8571 N N . LYS B 1 360 ? 9.133 -45.656 -7.996 1 73.56 360 LYS B N 1
ATOM 8572 C CA . LYS B 1 360 ? 8.438 -45.5 -9.273 1 73.56 360 LYS B CA 1
ATOM 8573 C C . LYS B 1 360 ? 8.883 -46.562 -10.258 1 73.56 360 LYS B C 1
ATOM 8575 O O . LYS B 1 360 ? 8.102 -47 -11.125 1 73.56 360 LYS B O 1
ATOM 8580 N N . ASP B 1 361 ? 10.117 -47.156 -10.086 1 73.31 361 ASP B N 1
ATOM 8581 C CA . ASP B 1 361 ? 10.68 -48.094 -11.062 1 73.31 361 ASP B CA 1
ATOM 8582 C C . ASP B 1 361 ? 10.375 -49.531 -10.68 1 73.31 361 ASP B C 1
ATOM 8584 O O . ASP B 1 361 ? 10.562 -50.438 -11.484 1 73.31 361 ASP B O 1
ATOM 8588 N N . VAL B 1 362 ? 9.75 -49.75 -9.508 1 75.5 362 VAL B N 1
ATOM 8589 C CA . VAL B 1 362 ? 9.625 -51.094 -8.969 1 75.5 362 VAL B CA 1
ATOM 8590 C C . VAL B 1 362 ? 8.672 -51.906 -9.828 1 75.5 362 VAL B C 1
ATOM 8592 O O . VAL B 1 362 ? 8.969 -53.062 -10.188 1 75.5 362 VAL B O 1
ATOM 8595 N N . PRO B 1 363 ? 7.539 -51.312 -10.227 1 71.12 363 PRO B N 1
ATOM 8596 C CA . PRO B 1 363 ? 6.633 -52.125 -11.031 1 71.12 363 PRO B CA 1
ATOM 8597 C C . PRO B 1 363 ? 7.266 -52.594 -12.344 1 71.12 363 PRO B C 1
ATOM 8599 O O . PRO B 1 363 ? 7.055 -53.719 -12.773 1 71.12 363 PRO B O 1
ATOM 8602 N N . GLN B 1 364 ? 7.965 -51.719 -12.969 1 70.25 364 GLN B N 1
ATOM 8603 C CA . GLN B 1 364 ? 8.609 -52.094 -14.227 1 70.25 364 GLN B CA 1
ATOM 8604 C C . GLN B 1 364 ? 9.656 -53.188 -14.023 1 70.25 364 GLN B C 1
ATOM 8606 O O . GLN B 1 364 ? 9.805 -54.062 -14.859 1 70.25 364 GLN B O 1
ATOM 8611 N N . LEU B 1 365 ? 10.359 -53.094 -12.875 1 74.25 365 LEU B N 1
ATOM 8612 C CA . LEU B 1 365 ? 11.367 -54.094 -12.555 1 74.25 365 LEU B CA 1
ATOM 8613 C C . LEU B 1 365 ? 10.727 -55.469 -12.305 1 74.25 365 LEU B C 1
ATOM 8615 O O . LEU B 1 365 ? 11.234 -56.469 -12.766 1 74.25 365 LEU B O 1
ATOM 8619 N N . LEU B 1 366 ? 9.672 -55.438 -11.609 1 72.31 366 LEU B N 1
ATOM 8620 C CA . LEU B 1 366 ? 8.984 -56.688 -11.297 1 72.31 366 LEU B CA 1
ATOM 8621 C C . LEU B 1 366 ? 8.453 -57.344 -12.562 1 72.31 366 LEU B C 1
ATOM 8623 O O . LEU B 1 366 ? 8.516 -58.562 -12.703 1 72.31 366 LEU B O 1
ATOM 8627 N N . MET B 1 367 ? 8.016 -56.531 -13.414 1 69.38 367 MET B N 1
ATOM 8628 C CA . MET B 1 367 ? 7.512 -57.094 -14.68 1 69.38 367 MET B CA 1
ATOM 8629 C C . MET B 1 367 ? 8.648 -57.656 -15.516 1 69.38 367 MET B C 1
ATOM 8631 O O . MET B 1 367 ? 8.484 -58.688 -16.156 1 69.38 367 MET B O 1
ATOM 8635 N N . ALA B 1 368 ? 9.75 -56.906 -15.508 1 69.12 368 ALA B N 1
ATOM 8636 C CA . ALA B 1 368 ? 10.898 -57.375 -16.25 1 69.12 368 ALA B CA 1
ATOM 8637 C C . ALA B 1 368 ? 11.375 -58.75 -15.719 1 69.12 368 ALA B C 1
ATOM 8639 O O . ALA B 1 368 ? 11.68 -59.656 -16.5 1 69.12 368 ALA B O 1
ATOM 8640 N N . LEU B 1 369 ? 11.336 -58.906 -14.453 1 72.25 369 LEU B N 1
ATOM 8641 C CA . LEU B 1 369 ? 11.773 -60.156 -13.828 1 72.25 369 LEU B CA 1
ATOM 8642 C C . LEU B 1 369 ? 10.789 -61.281 -14.117 1 72.25 369 LEU B C 1
ATOM 8644 O O . LEU B 1 369 ? 11.203 -62.438 -14.375 1 72.25 369 LEU B O 1
ATOM 8648 N N . ARG B 1 370 ? 9.578 -60.938 -14.195 1 70.56 370 ARG B N 1
ATOM 8649 C CA . ARG B 1 370 ? 8.562 -61.938 -14.453 1 70.56 370 ARG B CA 1
ATOM 8650 C C . ARG B 1 370 ? 8.586 -62.375 -15.914 1 70.56 370 ARG B C 1
ATOM 8652 O O . ARG B 1 370 ? 8.328 -63.562 -16.219 1 70.56 370 ARG B O 1
ATOM 8659 N N . ALA B 1 371 ? 8.75 -61.438 -16.766 1 65.75 371 ALA B N 1
ATOM 8660 C CA . ALA B 1 371 ? 8.812 -61.781 -18.188 1 65.75 371 ALA B CA 1
ATOM 8661 C C . ALA B 1 371 ? 9.945 -62.75 -18.469 1 65.75 371 ALA B C 1
ATOM 8663 O O . ALA B 1 371 ? 9.836 -63.594 -19.375 1 65.75 371 ALA B O 1
ATOM 8664 N N . ILE B 1 372 ? 10.953 -62.719 -17.703 1 67.38 372 ILE B N 1
ATOM 8665 C CA . ILE B 1 372 ? 12.094 -63.594 -17.891 1 67.38 372 ILE B CA 1
ATOM 8666 C C . ILE B 1 372 ? 11.781 -65 -17.297 1 67.38 372 ILE B C 1
ATOM 8668 O O . ILE B 1 372 ? 12.125 -66 -17.891 1 67.38 372 ILE B O 1
ATOM 8672 N N . GLU B 1 373 ? 11.164 -64.938 -16.141 1 67.88 373 GLU B N 1
ATOM 8673 C CA . GLU B 1 373 ? 10.938 -66.188 -15.445 1 67.88 373 GLU B CA 1
ATOM 8674 C C . GLU B 1 373 ? 9.867 -67 -16.156 1 67.88 373 GLU B C 1
ATOM 8676 O O . GLU B 1 373 ? 9.992 -68.25 -16.266 1 67.88 373 GLU B O 1
ATOM 8681 N N . SER B 1 374 ? 8.773 -66.375 -16.469 1 63.53 374 SER B N 1
ATOM 8682 C CA . SER B 1 374 ? 7.707 -67.188 -17.094 1 63.53 374 SER B CA 1
ATOM 8683 C C . SER B 1 374 ? 7.301 -66.562 -18.438 1 63.53 374 SER B C 1
ATOM 8685 O O . SER B 1 374 ? 6.223 -66 -18.562 1 63.53 374 SER B O 1
ATOM 8687 N N . PRO B 1 375 ? 8.227 -66.688 -19.453 1 55.44 375 PRO B N 1
ATOM 8688 C CA . PRO B 1 375 ? 7.918 -66.125 -20.75 1 55.44 375 PRO B CA 1
ATOM 8689 C C . PRO B 1 375 ? 6.609 -66.625 -21.344 1 55.44 375 PRO B C 1
ATOM 8691 O O . PRO B 1 375 ? 5.992 -66 -22.172 1 55.44 375 PRO B O 1
ATOM 8694 N N . HIS B 1 376 ? 6.242 -67.938 -21.141 1 52.72 376 HIS B N 1
ATOM 8695 C CA . HIS B 1 376 ? 5.109 -68.625 -21.781 1 52.72 376 HIS B CA 1
ATOM 8696 C C . HIS B 1 376 ? 3.785 -68.062 -21.25 1 52.72 376 HIS B C 1
ATOM 8698 O O . HIS B 1 376 ? 2.779 -68.062 -21.969 1 52.72 376 HIS B O 1
ATOM 8704 N N . THR B 1 377 ? 3.646 -68.062 -20.078 1 48 377 THR B N 1
ATOM 8705 C CA . THR B 1 377 ? 2.314 -67.875 -19.516 1 48 377 THR B CA 1
ATOM 8706 C C . THR B 1 377 ? 1.873 -66.438 -19.656 1 48 377 THR B C 1
ATOM 8708 O O . THR B 1 377 ? 0.679 -66.125 -19.609 1 48 377 THR B O 1
ATOM 8711 N N . SER B 1 378 ? 2.58 -65.438 -19.156 1 49.59 378 SER B N 1
ATOM 8712 C CA . SER B 1 378 ? 1.915 -64.125 -18.859 1 49.59 378 SER B CA 1
ATOM 8713 C C . SER B 1 378 ? 2.027 -63.188 -20.047 1 49.59 378 SER B C 1
ATOM 8715 O O . SER B 1 378 ? 3.129 -62.75 -20.391 1 49.59 378 SER B O 1
ATOM 8717 N N . PRO B 1 379 ? 1.102 -63.375 -20.953 1 47.5 379 PRO B N 1
ATOM 8718 C CA . PRO B 1 379 ? 1.013 -62.406 -22.047 1 47.5 379 PRO B CA 1
ATOM 8719 C C . PRO B 1 379 ? 1.079 -60.938 -21.562 1 47.5 379 PRO B C 1
ATOM 8721 O O . PRO B 1 379 ? 0.562 -60.031 -22.219 1 47.5 379 PRO B O 1
ATOM 8724 N N . LEU B 1 380 ? 1.426 -60.875 -20.406 1 51.66 380 LEU B N 1
ATOM 8725 C CA . LEU B 1 380 ? 1.332 -59.469 -20.031 1 51.66 380 LEU B CA 1
ATOM 8726 C C . LEU B 1 380 ? 2.143 -58.594 -21 1 51.66 380 LEU B C 1
ATOM 8728 O O . LEU B 1 380 ? 3.361 -58.75 -21.109 1 51.66 380 LEU B O 1
ATOM 8732 N N . SER B 1 381 ? 1.38 -58.094 -22.047 1 60.38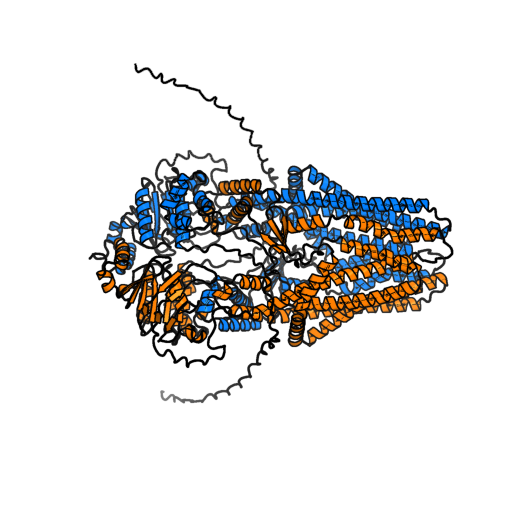 381 SER B N 1
ATOM 8733 C CA . SER B 1 381 ? 1.95 -57.25 -23.078 1 60.38 381 SER B CA 1
ATOM 8734 C C . SER B 1 381 ? 2.465 -55.938 -22.5 1 60.38 381 SER B C 1
ATOM 8736 O O . SER B 1 381 ? 2.031 -55.531 -21.422 1 60.38 381 SER B O 1
ATOM 8738 N N . LEU B 1 382 ? 3.725 -55.625 -22.781 1 61.44 382 LEU B N 1
ATOM 8739 C CA . LEU B 1 382 ? 4.277 -54.281 -22.484 1 61.44 382 LEU B CA 1
ATOM 8740 C C . LEU B 1 382 ? 3.191 -53.219 -22.547 1 61.44 382 LEU B C 1
ATOM 8742 O O . LEU B 1 382 ? 3.225 -52.25 -21.797 1 61.44 382 LEU B O 1
ATOM 8746 N N . ALA B 1 383 ? 2.17 -53.594 -23.328 1 59.31 383 ALA B N 1
ATOM 8747 C CA . ALA B 1 383 ? 1.071 -52.625 -23.469 1 59.31 383 ALA B CA 1
ATOM 8748 C C . ALA B 1 383 ? 0.196 -52.625 -22.219 1 59.31 383 ALA B C 1
ATOM 8750 O O . ALA B 1 383 ? -0.248 -51.562 -21.781 1 59.31 383 ALA B O 1
ATOM 8751 N N . GLN B 1 384 ? -0.026 -53.812 -21.609 1 62.94 384 GLN B N 1
ATOM 8752 C CA . GLN B 1 384 ? -0.857 -53.875 -20.406 1 62.94 384 GLN B CA 1
ATOM 8753 C C . GLN B 1 384 ? -0.157 -53.25 -19.203 1 62.94 384 GLN B C 1
ATOM 8755 O O . GLN B 1 384 ? -0.8 -52.594 -18.375 1 62.94 384 GLN B O 1
ATOM 8760 N N . LEU B 1 385 ? 1.126 -53.406 -19.203 1 65.56 385 LEU B N 1
ATOM 8761 C CA . LEU B 1 385 ? 1.894 -52.781 -18.141 1 65.56 385 LEU B CA 1
ATOM 8762 C C . LEU B 1 385 ? 1.812 -51.25 -18.234 1 65.56 385 LEU B C 1
ATOM 8764 O O . LEU B 1 385 ? 1.62 -50.562 -17.219 1 65.56 385 LEU B O 1
ATOM 8768 N N . ASP B 1 386 ? 1.953 -50.719 -19.375 1 64.19 386 ASP B N 1
ATOM 8769 C CA . ASP B 1 386 ? 1.888 -49.281 -19.562 1 64.19 386 ASP B CA 1
ATOM 8770 C C . ASP B 1 386 ? 0.501 -48.75 -19.203 1 64.19 386 ASP B C 1
ATOM 8772 O O . ASP B 1 386 ? 0.378 -47.688 -18.609 1 64.19 386 ASP B O 1
ATOM 8776 N N . LEU B 1 387 ? -0.469 -49.531 -19.547 1 63.12 387 LEU B N 1
ATOM 8777 C CA . LEU B 1 387 ? -1.837 -49.094 -19.25 1 63.12 387 LEU B CA 1
ATOM 8778 C C . LEU B 1 387 ? -2.078 -49.031 -17.75 1 63.12 387 LEU B C 1
ATOM 8780 O O . LEU B 1 387 ? -2.674 -48.094 -17.25 1 63.12 387 LEU B O 1
ATOM 8784 N N . VAL B 1 388 ? -1.633 -50.094 -17.047 1 68.25 388 VAL B N 1
ATOM 8785 C CA . VAL B 1 388 ? -1.84 -50.125 -15.594 1 68.25 388 VAL B CA 1
ATOM 8786 C C . VAL B 1 388 ? -1.061 -49 -14.922 1 68.25 388 VAL B C 1
ATOM 8788 O O . VAL B 1 388 ? -1.588 -48.312 -14.047 1 68.25 388 VAL B O 1
ATOM 8791 N N . GLN B 1 389 ? 0.127 -48.812 -15.391 1 69.31 389 GLN B N 1
ATOM 8792 C CA . GLN B 1 389 ? 0.958 -47.781 -14.789 1 69.31 389 GLN B CA 1
ATOM 8793 C C . GLN B 1 389 ? 0.379 -46.406 -15.039 1 69.31 389 GLN B C 1
ATOM 8795 O O . GLN B 1 389 ? 0.341 -45.562 -14.141 1 69.31 389 GLN B O 1
ATOM 8800 N N . THR B 1 390 ? -0.064 -46.156 -16.219 1 68.56 390 THR B N 1
ATOM 8801 C CA . THR B 1 390 ? -0.621 -44.844 -16.562 1 68.56 390 THR B CA 1
ATOM 8802 C C . THR B 1 390 ? -1.928 -44.594 -15.82 1 68.56 390 THR B C 1
ATOM 8804 O O . THR B 1 390 ? -2.158 -43.5 -15.32 1 68.56 390 THR B O 1
ATOM 8807 N N . THR B 1 391 ? -2.779 -45.656 -15.734 1 69.69 391 THR B N 1
ATOM 8808 C CA . THR B 1 391 ? -4.07 -45.5 -15.07 1 69.69 391 THR B CA 1
ATOM 8809 C C . THR B 1 391 ? -3.885 -45.25 -13.57 1 69.69 391 THR B C 1
ATOM 8811 O O . THR B 1 391 ? -4.578 -44.406 -12.984 1 69.69 391 THR B O 1
ATOM 8814 N N . VAL B 1 392 ? -2.92 -45.938 -13.016 1 73.69 392 VAL B N 1
ATOM 8815 C CA . VAL B 1 392 ? -2.678 -45.781 -11.586 1 73.69 392 VAL B CA 1
ATOM 8816 C C . VAL B 1 392 ? -2.105 -44.406 -11.297 1 73.69 392 VAL B C 1
ATOM 8818 O O . VAL B 1 392 ? -2.5 -43.75 -10.336 1 73.69 392 VAL B O 1
ATOM 8821 N N . THR B 1 393 ? -1.167 -44.031 -12.141 1 73.81 393 THR B N 1
ATOM 8822 C CA . THR B 1 393 ? -0.575 -42.688 -11.953 1 73.81 393 THR B CA 1
ATOM 8823 C C . THR B 1 393 ? -1.624 -41.594 -12.133 1 73.81 393 THR B C 1
ATOM 8825 O O . THR B 1 393 ? -1.646 -40.625 -11.383 1 73.81 393 THR B O 1
ATOM 8828 N N . GLN B 1 394 ? -2.469 -41.75 -13.094 1 75.31 394 GLN B N 1
ATOM 8829 C CA . GLN B 1 394 ? -3.541 -40.781 -13.312 1 75.31 394 GLN B CA 1
ATOM 8830 C C . GLN B 1 394 ? -4.5 -40.75 -12.125 1 75.31 394 GLN B C 1
ATOM 8832 O O . GLN B 1 394 ? -4.91 -39.688 -11.68 1 75.31 394 GLN B O 1
ATOM 8837 N N . PHE B 1 395 ? -4.793 -41.906 -11.672 1 76.75 395 PHE B N 1
ATOM 8838 C CA . PHE B 1 395 ? -5.699 -42 -10.539 1 76.75 395 PHE B CA 1
ATOM 8839 C C . PHE B 1 395 ? -5.078 -41.375 -9.297 1 76.75 395 PHE B C 1
ATOM 8841 O O . PHE B 1 395 ? -5.734 -40.625 -8.586 1 76.75 395 PHE B O 1
ATOM 8848 N N . ALA B 1 396 ? -3.896 -41.75 -9.047 1 79.5 396 ALA B N 1
ATOM 8849 C CA . ALA B 1 396 ? -3.205 -41.188 -7.895 1 79.5 396 ALA B CA 1
ATOM 8850 C C . ALA B 1 396 ? -3.107 -39.688 -8.008 1 79.5 396 ALA B C 1
ATOM 8852 O O . ALA B 1 396 ? -3.273 -38.969 -7.012 1 79.5 396 ALA B O 1
ATOM 8853 N N . GLY B 1 397 ? -2.797 -39.188 -9.219 1 81.56 397 GLY B N 1
ATOM 8854 C CA . GLY B 1 397 ? -2.773 -37.75 -9.445 1 81.56 397 GLY B CA 1
ATOM 8855 C C . GLY B 1 397 ? -4.105 -37.094 -9.172 1 81.56 397 GLY B C 1
ATOM 8856 O O . GLY B 1 397 ? -4.152 -36 -8.57 1 81.56 397 GLY B O 1
ATOM 8857 N N . LEU B 1 398 ? -5.148 -37.656 -9.539 1 81.69 398 LEU B N 1
ATOM 8858 C CA . LEU B 1 398 ? -6.492 -37.156 -9.281 1 81.69 398 LEU B CA 1
ATOM 8859 C C . LEU B 1 398 ? -6.797 -37.156 -7.785 1 81.69 398 LEU B C 1
ATOM 8861 O O . LEU B 1 398 ? -7.441 -36.219 -7.277 1 81.69 398 LEU B O 1
ATOM 8865 N N . LEU B 1 399 ? -6.328 -38.219 -7.207 1 82.62 399 LEU B N 1
ATOM 8866 C CA . LEU B 1 399 ? -6.559 -38.312 -5.77 1 82.62 399 LEU B CA 1
ATOM 8867 C C . LEU B 1 399 ? -5.855 -37.188 -5.023 1 82.62 399 LEU B C 1
ATOM 8869 O O . LEU B 1 399 ? -6.457 -36.531 -4.168 1 82.62 399 LEU B O 1
ATOM 8873 N N . VAL B 1 400 ? -4.691 -37 -5.297 1 80.12 400 VAL B N 1
ATOM 8874 C CA . VAL B 1 400 ? -3.918 -35.906 -4.68 1 80.12 400 VAL B CA 1
ATOM 8875 C C . VAL B 1 400 ? -4.57 -34.562 -4.98 1 80.12 400 VAL B C 1
ATOM 8877 O O . VAL B 1 400 ? -4.723 -33.75 -4.09 1 80.12 400 VAL B O 1
ATOM 8880 N N . SER B 1 401 ? -4.875 -34.375 -6.227 1 84.19 401 SER B N 1
ATOM 8881 C CA . SER B 1 401 ? -5.539 -33.125 -6.629 1 84.19 401 SER B CA 1
ATOM 8882 C C . SER B 1 401 ? -6.844 -32.938 -5.867 1 84.19 401 SER B C 1
ATOM 8884 O O . SER B 1 401 ? -7.195 -31.797 -5.512 1 84.19 401 SER B O 1
ATOM 8886 N N . PHE B 1 402 ? -7.574 -33.969 -5.711 1 84.69 402 PHE B N 1
ATOM 8887 C CA . PHE B 1 402 ? -8.844 -33.906 -4.996 1 84.69 402 PHE B CA 1
ATOM 8888 C C . PHE B 1 402 ? -8.641 -33.438 -3.564 1 84.69 402 PHE B C 1
ATOM 8890 O O . PHE B 1 402 ? -9.375 -32.594 -3.078 1 84.69 402 PHE B O 1
ATOM 8897 N N . PHE B 1 403 ? -7.641 -33.969 -2.914 1 79.88 403 PHE B N 1
ATOM 8898 C CA . PHE B 1 403 ? -7.352 -33.562 -1.546 1 79.88 403 PHE B CA 1
ATOM 8899 C C . PHE B 1 403 ? -6.949 -32.094 -1.496 1 79.88 403 PHE B C 1
ATOM 8901 O O . PHE B 1 403 ? -7.324 -31.375 -0.566 1 79.88 403 PHE B O 1
ATOM 8908 N N . HIS B 1 404 ? -6.25 -31.734 -2.453 1 80.88 404 HIS B N 1
ATOM 8909 C CA . HIS B 1 404 ? -5.891 -30.328 -2.549 1 80.88 404 HIS B CA 1
ATOM 8910 C C . HIS B 1 404 ? -7.125 -29.453 -2.744 1 80.88 404 HIS B C 1
ATOM 8912 O O . HIS B 1 404 ? -7.246 -28.406 -2.125 1 80.88 404 HIS B O 1
ATOM 8918 N N . MET B 1 405 ? -7.969 -29.906 -3.572 1 86.19 405 MET B N 1
ATOM 8919 C CA . MET B 1 405 ? -9.203 -29.172 -3.818 1 86.19 405 MET B CA 1
ATOM 8920 C C . MET B 1 405 ? -10.023 -29.047 -2.539 1 86.19 405 MET B C 1
ATOM 8922 O O . MET B 1 405 ? -10.625 -28 -2.285 1 86.19 405 MET B O 1
ATOM 8926 N N . LEU B 1 406 ? -10.023 -30.078 -1.829 1 83.25 406 LEU B N 1
ATOM 8927 C CA . LEU B 1 406 ? -10.773 -30.062 -0.579 1 83.25 406 LEU B CA 1
ATOM 8928 C C . LEU B 1 406 ? -10.18 -29.047 0.398 1 83.25 406 LEU B C 1
ATOM 8930 O O . LEU B 1 406 ? -10.914 -28.344 1.088 1 83.25 406 LEU B O 1
ATOM 8934 N N . GLU B 1 407 ? -8.953 -29.047 0.424 1 79.69 407 GLU B N 1
ATOM 8935 C CA . GLU B 1 407 ? -8.266 -28.094 1.284 1 79.69 407 GLU B CA 1
ATOM 8936 C C . GLU B 1 407 ? -8.555 -26.656 0.857 1 79.69 407 GLU B C 1
ATOM 8938 O O . GLU B 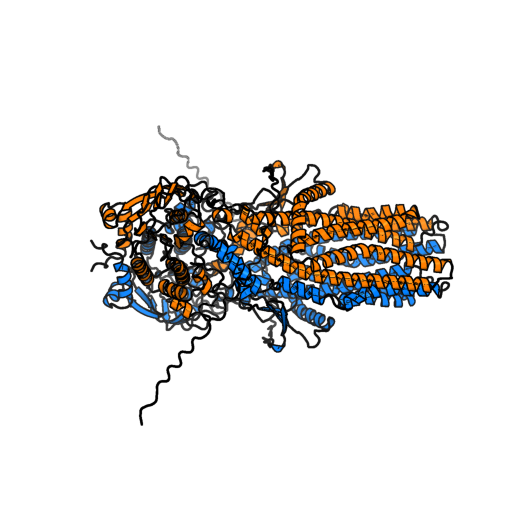1 407 ? -8.82 -25.797 1.697 1 79.69 407 GLU B O 1
ATOM 8943 N N . MET B 1 408 ? -8.469 -26.422 -0.379 1 81.56 408 MET B N 1
ATOM 8944 C CA . MET B 1 408 ? -8.75 -25.094 -0.916 1 81.56 408 MET B CA 1
ATOM 8945 C C . MET B 1 408 ? -10.195 -24.688 -0.631 1 81.56 408 MET B C 1
ATOM 8947 O O . MET B 1 408 ? -10.469 -23.531 -0.333 1 81.56 408 MET B O 1
ATOM 8951 N N . LEU B 1 409 ? -11.055 -25.625 -0.752 1 83.56 409 LEU B N 1
ATOM 8952 C CA . LEU B 1 409 ? -12.453 -25.359 -0.448 1 83.56 409 LEU B CA 1
ATOM 8953 C C . LEU B 1 409 ? -12.625 -24.922 1.004 1 83.56 409 LEU B C 1
ATOM 8955 O O . LEU B 1 409 ? -13.336 -23.969 1.29 1 83.56 409 LEU B O 1
ATOM 8959 N N . ALA B 1 410 ? -12.008 -25.656 1.865 1 80.56 410 ALA B N 1
ATOM 8960 C CA . ALA B 1 410 ? -12.102 -25.328 3.285 1 80.56 410 ALA B CA 1
ATOM 8961 C C . ALA B 1 410 ? -11.625 -23.906 3.549 1 80.56 410 ALA B C 1
ATOM 8963 O O . ALA B 1 410 ? -12.25 -23.156 4.309 1 80.56 410 ALA B O 1
ATOM 8964 N N . LYS B 1 411 ? -10.617 -23.594 2.932 1 77 411 LYS B N 1
ATOM 8965 C CA . LYS B 1 411 ? -10.078 -22.234 3.061 1 77 411 LYS B CA 1
ATOM 8966 C C . LYS B 1 411 ? -11.055 -21.203 2.51 1 77 411 LYS B C 1
ATOM 8968 O O . LYS B 1 411 ? -11.328 -20.188 3.16 1 77 411 LYS B O 1
ATOM 8973 N N . ASN B 1 412 ? -11.531 -21.469 1.361 1 80.5 412 ASN B N 1
ATOM 8974 C CA . ASN B 1 412 ? -12.43 -20.516 0.7 1 80.5 412 ASN B CA 1
ATOM 8975 C C . ASN B 1 412 ? -13.734 -20.359 1.468 1 80.5 412 ASN B C 1
ATOM 8977 O O . ASN B 1 412 ? -14.328 -19.281 1.478 1 80.5 412 ASN B O 1
ATOM 8981 N N . LEU B 1 413 ? -14.125 -21.438 2.059 1 82.56 413 LEU B N 1
ATOM 8982 C CA . LEU B 1 413 ? -15.352 -21.375 2.838 1 82.56 413 LEU B CA 1
ATOM 8983 C C . LEU B 1 413 ? -15.195 -20.422 4.023 1 82.56 413 LEU B C 1
ATOM 8985 O O . LEU B 1 413 ? -16.141 -19.703 4.375 1 82.56 413 LEU B O 1
ATOM 8989 N N . ARG B 1 414 ? -14.102 -20.406 4.578 1 76.19 414 ARG B N 1
ATOM 8990 C CA . ARG B 1 414 ? -13.836 -19.484 5.672 1 76.19 414 ARG B CA 1
ATOM 8991 C C . ARG B 1 414 ? -13.852 -18.031 5.184 1 76.19 414 ARG B C 1
ATOM 8993 O O . ARG B 1 414 ? -14.32 -17.141 5.887 1 76.19 414 ARG B O 1
ATOM 9000 N N . MET B 1 415 ? -13.375 -17.891 4.012 1 76.75 415 MET B N 1
ATOM 9001 C CA . MET B 1 415 ? -13.352 -16.547 3.441 1 76.75 415 MET B CA 1
ATOM 9002 C C . MET B 1 415 ? -14.758 -16.062 3.133 1 76.75 415 MET B C 1
ATOM 9004 O O . MET B 1 415 ? -15.07 -14.875 3.311 1 76.75 415 MET B O 1
ATOM 9008 N N . ILE B 1 416 ? -15.539 -16.953 2.701 1 80.06 416 ILE B N 1
ATOM 9009 C CA . ILE B 1 416 ? -16.922 -16.625 2.414 1 80.06 416 ILE B CA 1
ATOM 9010 C C . ILE B 1 416 ? -17.641 -16.219 3.705 1 80.06 416 ILE B C 1
ATOM 9012 O O . ILE B 1 416 ? -18.406 -15.266 3.723 1 80.06 416 ILE B O 1
ATOM 9016 N N . LYS B 1 417 ? -17.344 -16.938 4.688 1 81.06 417 LYS B N 1
ATOM 9017 C CA . LYS B 1 417 ? -17.953 -16.625 5.98 1 81.06 417 LYS B CA 1
ATOM 9018 C C . LYS B 1 417 ? -17.547 -15.234 6.445 1 81.06 417 LYS B C 1
ATOM 9020 O O . LYS B 1 417 ? -18.391 -14.477 6.941 1 81.06 417 LYS B O 1
ATOM 9025 N N . ASN B 1 418 ? -16.375 -14.961 6.289 1 77 418 ASN B N 1
ATOM 9026 C CA . ASN B 1 418 ? -15.891 -13.641 6.691 1 77 418 ASN B CA 1
ATOM 9027 C C . ASN B 1 418 ? -16.578 -12.531 5.902 1 77 418 ASN B C 1
ATOM 9029 O O . ASN B 1 418 ? -16.859 -11.461 6.445 1 77 418 ASN B O 1
ATOM 9033 N N . LEU B 1 419 ? -16.766 -12.766 4.691 1 78.06 419 LEU B N 1
ATOM 9034 C CA . LEU B 1 419 ? -17.422 -11.773 3.844 1 78.06 419 LEU B CA 1
ATOM 9035 C C . LEU B 1 419 ? -18.859 -11.516 4.309 1 78.06 419 LEU B C 1
ATOM 9037 O O . LEU B 1 419 ? -19.281 -10.367 4.414 1 78.06 419 LEU B O 1
ATOM 9041 N N . TYR B 1 420 ? -19.531 -12.586 4.629 1 81.69 420 TYR B N 1
ATOM 9042 C CA . TYR B 1 420 ? -20.906 -12.43 5.074 1 81.69 420 TYR B CA 1
ATOM 9043 C C . TYR B 1 420 ? -20.969 -11.859 6.484 1 81.69 420 TYR B C 1
ATOM 9045 O O . TYR B 1 420 ? -21.891 -11.109 6.82 1 81.69 420 TYR B O 1
ATOM 9053 N N . ASP B 1 421 ? -19.953 -12.18 7.246 1 81 421 ASP B N 1
ATOM 9054 C CA . ASP B 1 421 ? -19.875 -11.648 8.602 1 81 421 ASP B CA 1
ATOM 9055 C C . ASP B 1 421 ? -19.625 -10.141 8.594 1 81 421 ASP B C 1
ATOM 9057 O O . ASP B 1 421 ? -20.062 -9.43 9.492 1 81 421 ASP B O 1
ATOM 9061 N N . LEU B 1 422 ? -18.938 -9.719 7.617 1 80.5 422 LEU B N 1
ATOM 9062 C CA . LEU B 1 422 ? -18.656 -8.289 7.484 1 80.5 422 LEU B CA 1
ATOM 9063 C C . LEU B 1 422 ? -19.938 -7.492 7.344 1 80.5 422 LEU B C 1
ATOM 9065 O O . LEU B 1 422 ? -20.047 -6.375 7.855 1 80.5 422 LEU B O 1
ATOM 9069 N N . MET B 1 423 ? -20.859 -8.055 6.762 1 82.38 423 MET B N 1
ATOM 9070 C CA . MET B 1 423 ? -22.109 -7.363 6.508 1 82.38 423 MET B CA 1
ATOM 9071 C C . MET B 1 423 ? -22.938 -7.238 7.785 1 82.38 423 MET B C 1
ATOM 9073 O O . MET B 1 423 ? -23.797 -6.363 7.895 1 82.38 423 MET B O 1
ATOM 9077 N N . GLU B 1 424 ? -22.469 -8.008 8.75 1 83.88 424 GLU B N 1
ATOM 9078 C CA . GLU B 1 424 ? -23.297 -8.039 9.945 1 83.88 424 GLU B CA 1
ATOM 9079 C C . GLU B 1 424 ? -22.531 -7.531 11.164 1 83.88 424 GLU B C 1
ATOM 9081 O O . GLU B 1 424 ? -22.953 -7.754 12.305 1 83.88 424 GLU B O 1
ATOM 9086 N N . ILE B 1 425 ? -21.547 -6.902 10.984 1 86.31 425 ILE B N 1
ATOM 9087 C CA . ILE B 1 425 ? -20.797 -6.383 12.125 1 86.31 425 ILE B CA 1
ATOM 9088 C C . ILE B 1 425 ? -21.609 -5.305 12.828 1 86.31 425 ILE B C 1
ATOM 9090 O O . ILE B 1 425 ? -22.031 -4.328 12.211 1 86.31 425 ILE B O 1
ATOM 9094 N N . PRO B 1 426 ? -21.891 -5.539 14.039 1 87.75 426 PRO B N 1
ATOM 9095 C CA . PRO B 1 426 ? -22.656 -4.52 14.758 1 87.75 426 PRO B CA 1
ATOM 9096 C C . PRO B 1 426 ? -21.797 -3.303 15.133 1 87.75 426 PRO B C 1
ATOM 9098 O O . PRO B 1 426 ? -20.625 -3.445 15.461 1 87.75 426 PRO B O 1
ATOM 9101 N N . ASN B 1 427 ? -22.438 -2.107 15.172 1 91.69 427 ASN B N 1
ATOM 9102 C CA . ASN B 1 427 ? -21.766 -0.874 15.578 1 91.69 427 ASN B CA 1
ATOM 9103 C C . ASN B 1 427 ? -21.688 -0.764 17.094 1 91.69 427 ASN B C 1
ATOM 9105 O O . ASN B 1 427 ? -22.594 -1.202 17.812 1 91.69 427 ASN B O 1
ATOM 9109 N N . GLU B 1 428 ? -20.625 -0.236 17.578 1 91.25 428 GLU B N 1
ATOM 9110 C CA . GLU B 1 428 ? -20.438 -0.034 19.016 1 91.25 428 GLU B CA 1
ATOM 9111 C C . GLU B 1 428 ? -21.344 1.081 19.531 1 91.25 428 GLU B C 1
ATOM 9113 O O . GLU B 1 428 ? -21.828 1.022 20.672 1 91.25 428 GLU B O 1
ATOM 9118 N N . VAL B 1 429 ? -21.469 2.125 18.719 1 92.5 429 VAL B N 1
ATOM 9119 C CA . VAL B 1 429 ? -22.453 3.164 19.047 1 92.5 429 VAL B CA 1
ATOM 9120 C C . VAL B 1 429 ? -23.844 2.725 18.609 1 92.5 429 VAL B C 1
ATOM 9122 O O . VAL B 1 429 ? -24.156 2.723 17.406 1 92.5 429 VAL B O 1
ATOM 9125 N N . ARG B 1 430 ? -24.688 2.42 19.562 1 87.25 430 ARG B N 1
ATOM 9126 C CA . ARG B 1 430 ? -26 1.846 19.281 1 87.25 430 ARG B CA 1
ATOM 9127 C C . ARG B 1 430 ? -27 2.924 18.859 1 87.25 430 ARG B C 1
ATOM 9129 O O . ARG B 1 430 ? -27.047 4 19.453 1 87.25 430 ARG B O 1
ATOM 9136 N N . ASP B 1 431 ? -27.594 2.648 17.766 1 86.06 431 ASP B N 1
ATOM 9137 C CA . ASP B 1 431 ? -28.625 3.561 17.281 1 86.06 431 ASP B CA 1
ATOM 9138 C C . ASP B 1 431 ? -29.969 3.273 17.938 1 86.06 431 ASP B C 1
ATOM 9140 O O . ASP B 1 431 ? -30.406 2.123 17.969 1 86.06 431 ASP B O 1
ATOM 9144 N N . ALA B 1 432 ? -30.609 4.152 18.719 1 72.19 432 ALA B N 1
ATOM 9145 C CA . ALA B 1 432 ? -31.875 3.986 19.422 1 72.19 432 ALA B CA 1
ATOM 9146 C C . ALA B 1 432 ? -33 3.664 18.438 1 72.19 432 ALA B C 1
ATOM 9148 O O . ALA B 1 432 ? -33.938 2.939 18.766 1 72.19 432 ALA B O 1
ATOM 9149 N N . GLY B 1 433 ? -33.188 4.301 17.359 1 63.16 433 GLY B N 1
ATOM 9150 C CA . GLY B 1 433 ? -34.312 4.148 16.469 1 63.16 433 GLY B CA 1
ATOM 9151 C C . GLY B 1 433 ? -34.406 2.768 15.836 1 63.16 433 GLY B C 1
ATOM 9152 O O . GLY B 1 433 ? -35.469 2.352 15.383 1 63.16 433 GLY B O 1
ATOM 9153 N N . LYS B 1 434 ? -33.344 2.205 15.422 1 52.44 434 LYS B N 1
ATOM 9154 C CA . LYS B 1 434 ? -33.531 0.966 14.664 1 52.44 434 LYS B CA 1
ATOM 9155 C C . LYS B 1 434 ? -33.938 -0.181 15.586 1 52.44 434 LYS B C 1
ATOM 9157 O O . LYS B 1 434 ? -34.625 -1.121 15.156 1 52.44 434 LYS B O 1
ATOM 9162 N N . GLU B 1 435 ? -33.375 -0.321 16.781 1 44.5 435 GLU B N 1
ATOM 9163 C CA . GLU B 1 435 ? -33.906 -1.395 17.625 1 44.5 435 GLU B CA 1
ATOM 9164 C C . GLU B 1 435 ? -35.062 -0.91 18.469 1 44.5 435 GLU B C 1
ATOM 9166 O O . GLU B 1 435 ? -34.906 -0.005 19.281 1 44.5 435 GLU B O 1
ATOM 9171 N N . GLY B 1 436 ? -36.406 -1.343 18.25 1 40.12 436 GLY B N 1
ATOM 9172 C CA . GLY B 1 436 ? -37.75 -1.269 18.828 1 40.12 436 GLY B CA 1
ATOM 9173 C C . GLY B 1 436 ? -37.938 -0.093 19.766 1 40.12 436 GLY B C 1
ATOM 9174 O O . GLY B 1 436 ? -38.938 -0.005 20.484 1 40.12 436 GLY B O 1
ATOM 9175 N N . GLU B 1 437 ? -36.938 0.453 20.156 1 42.06 437 GLU B N 1
ATOM 9176 C CA . GLU B 1 437 ? -37.281 1.401 21.219 1 42.06 437 GLU B CA 1
ATOM 9177 C C . GLU B 1 437 ? -38 2.623 20.656 1 42.06 437 GLU B C 1
ATOM 9179 O O . GLU B 1 437 ? -37.75 3.008 19.5 1 42.06 437 GLU B O 1
ATOM 9184 N N . PRO B 1 438 ? -39.125 2.988 21.219 1 38.06 438 PRO B N 1
ATOM 9185 C CA . PRO B 1 438 ? -40.031 4.059 20.781 1 38.06 438 PRO B CA 1
ATOM 9186 C C . PRO B 1 438 ? -39.281 5.32 20.359 1 38.06 438 PRO B C 1
ATOM 9188 O O . PRO B 1 438 ? -38.312 5.727 21.016 1 38.06 438 PRO B O 1
ATOM 9191 N N . LEU B 1 439 ? -39.156 5.605 19.078 1 41.53 439 LEU B N 1
ATOM 9192 C CA . LEU B 1 439 ? -38.844 6.895 18.484 1 41.53 439 LEU B CA 1
ATOM 9193 C C . LEU B 1 439 ? -39.312 8.039 19.375 1 41.53 439 LEU B C 1
ATOM 9195 O O . LEU B 1 439 ? -40.531 8.234 19.547 1 41.53 439 LEU B O 1
ATOM 9199 N N . VAL B 1 440 ? -38.938 8.148 20.531 1 38.53 440 VAL B N 1
ATOM 9200 C CA . VAL B 1 440 ? -39.469 9.398 21.047 1 38.53 440 VAL B CA 1
ATOM 9201 C C . VAL B 1 440 ? -39.469 10.469 19.953 1 38.53 440 VAL B C 1
ATOM 9203 O O . VAL B 1 440 ? -38.531 10.523 19.156 1 38.53 440 VAL B O 1
ATOM 9206 N N . ALA B 1 441 ? -40.688 10.914 19.578 1 36.22 441 ALA B N 1
ATOM 9207 C CA . ALA B 1 441 ? -41.031 11.984 18.641 1 36.22 441 ALA B CA 1
ATOM 9208 C C . ALA B 1 441 ? -39.906 13.023 18.562 1 36.22 441 ALA B C 1
ATOM 9210 O O . ALA B 1 441 ? -39.531 13.609 19.578 1 36.22 441 ALA B O 1
ATOM 9211 N N . THR B 1 442 ? -38.844 12.859 17.875 1 42 442 THR B N 1
ATOM 9212 C CA . THR B 1 442 ? -37.906 13.914 17.5 1 42 442 THR B CA 1
ATOM 9213 C C . THR B 1 442 ? -38.625 15.25 17.375 1 42 442 THR B C 1
ATOM 9215 O O . THR B 1 442 ? -39.406 15.469 16.438 1 42 442 THR B O 1
ATOM 9218 N N . GLY B 1 443 ? -39.344 15.672 18.234 1 37.09 443 GLY B N 1
ATOM 9219 C CA . GLY B 1 443 ? -39.719 17.062 18.094 1 37.09 443 GLY B CA 1
ATOM 9220 C C . GLY B 1 443 ? -38.688 17.891 17.328 1 37.09 443 GLY B C 1
ATOM 9221 O O . GLY B 1 443 ? -37.5 17.609 17.375 1 37.09 443 GLY B O 1
ATOM 9222 N N . SER B 1 444 ? -38.969 18.25 16.031 1 44.22 444 SER B N 1
ATOM 9223 C CA . SER B 1 444 ? -38.281 19.281 15.266 1 44.22 444 SER B CA 1
ATOM 9224 C C . SER B 1 444 ? -37.438 20.188 16.172 1 44.22 444 SER B C 1
ATOM 9226 O O . SER B 1 444 ? -37.969 20.797 17.094 1 44.22 444 SER B O 1
ATOM 9228 N N . LEU B 1 445 ? -36.344 19.75 16.641 1 50.22 445 LEU B N 1
ATOM 9229 C CA . LEU B 1 445 ? -35.531 20.766 17.281 1 50.22 445 LEU B CA 1
ATOM 9230 C C . LEU B 1 445 ? -35.781 22.141 16.672 1 50.22 445 LEU B C 1
ATOM 9232 O O . LEU B 1 445 ? -35.125 22.547 15.727 1 50.22 445 LEU B O 1
ATOM 9236 N N . GLU B 1 446 ? -37.062 22.578 16.516 1 53.88 446 GLU B N 1
ATOM 9237 C CA . GLU B 1 446 ? -37.469 23.844 15.898 1 53.88 446 GLU B CA 1
ATOM 9238 C C . GLU B 1 446 ? -36.531 24.984 16.297 1 53.88 446 GLU B C 1
ATOM 9240 O O . GLU B 1 446 ? -36.375 25.953 15.562 1 53.88 446 GLU B O 1
ATOM 9245 N N . GLY B 1 447 ? -35.844 24.844 17.5 1 63.88 447 GLY B N 1
ATOM 9246 C CA . GLY B 1 447 ? -34.969 25.938 17.875 1 63.88 447 GLY B CA 1
ATOM 9247 C C . GLY B 1 447 ? -33.531 25.484 18.125 1 63.88 447 GLY B C 1
ATOM 9248 O O . GLY B 1 447 ? -33.188 24.328 17.859 1 63.88 447 GLY B O 1
ATOM 9249 N N . ALA B 1 448 ? -32.625 26.422 18.281 1 73 448 ALA B N 1
ATOM 9250 C CA . ALA B 1 448 ? -31.25 26.125 18.656 1 73 448 ALA B CA 1
ATOM 9251 C C . ALA B 1 448 ? -31.188 25.234 19.891 1 73 448 ALA B C 1
ATOM 9253 O O . ALA B 1 448 ? -31.953 25.453 20.844 1 73 448 ALA B O 1
ATOM 9254 N N . PRO B 1 449 ? -30.453 24.125 19.828 1 80.94 449 PRO B N 1
ATOM 9255 C CA . PRO B 1 449 ? -30.453 23.203 20.969 1 80.94 449 PRO B CA 1
ATOM 9256 C C . PRO B 1 449 ? -29.484 23.625 22.062 1 80.94 449 PRO B C 1
ATOM 9258 O O . PRO B 1 449 ? -28.5 24.328 21.797 1 80.94 449 PRO B O 1
ATOM 9261 N N . GLY B 1 450 ? -29.906 23.406 23.281 1 90.56 450 GLY B N 1
ATOM 9262 C CA . GLY B 1 450 ? -29 23.516 24.422 1 90.56 450 GLY B CA 1
ATOM 9263 C C . GLY B 1 450 ? -28.281 22.219 24.734 1 90.56 450 GLY B C 1
ATOM 9264 O O . GLY B 1 450 ? -28.812 21.125 24.484 1 90.56 450 GLY B O 1
ATOM 9265 N N . ILE B 1 451 ? -27.031 22.312 25.188 1 95 451 ILE B N 1
ATOM 9266 C CA . ILE B 1 451 ? -26.219 21.141 25.469 1 95 451 ILE B CA 1
ATOM 9267 C C . ILE B 1 451 ? -25.812 21.156 26.953 1 95 451 ILE B C 1
ATOM 9269 O O . ILE B 1 451 ? -25.469 22.203 27.5 1 95 451 ILE B O 1
ATOM 9273 N N . GLU B 1 452 ? -25.969 20.047 27.578 1 95.94 452 GLU B N 1
ATOM 9274 C CA . GLU B 1 452 ? -25.578 19.938 28.984 1 95.94 452 GLU B CA 1
ATOM 9275 C C . GLU B 1 452 ? -24.734 18.703 29.234 1 95.94 452 GLU B C 1
ATOM 9277 O O . GLU B 1 452 ? -25.109 17.594 28.844 1 95.94 452 GLU B O 1
ATOM 9282 N N . PHE B 1 453 ? -23.562 18.875 29.75 1 96.31 453 PHE B N 1
ATOM 9283 C CA . PHE B 1 453 ? -22.703 17.812 30.25 1 96.31 453 PHE B CA 1
ATOM 9284 C C . PHE B 1 453 ? -22.891 17.625 31.75 1 96.31 453 PHE B C 1
ATOM 9286 O O . PHE B 1 453 ? -22.797 18.578 32.531 1 96.31 453 PHE B O 1
ATOM 9293 N N . GLN B 1 454 ? -23.203 16.453 32.188 1 95.81 454 GLN B N 1
ATOM 9294 C CA . GLN B 1 454 ? -23.375 16.156 33.594 1 95.81 454 GLN B CA 1
ATOM 9295 C C . GLN B 1 454 ? -22.344 15.125 34.062 1 95.81 454 GLN B C 1
ATOM 9297 O O . GLN B 1 454 ? -22.578 13.922 34 1 95.81 454 GLN B O 1
ATOM 9302 N N . ASN B 1 455 ? -21.266 15.547 34.688 1 94.88 455 ASN B N 1
ATOM 9303 C CA . ASN B 1 455 ? -20.188 14.719 35.219 1 94.88 455 ASN B CA 1
ATOM 9304 C C . ASN B 1 455 ? -19.719 13.672 34.219 1 94.88 455 ASN B C 1
ATOM 9306 O O . ASN B 1 455 ? -19.625 12.492 34.531 1 94.88 455 ASN B O 1
ATOM 9310 N N . VAL B 1 456 ? -19.516 14.125 33.094 1 95.5 456 VAL B N 1
ATOM 9311 C CA . VAL B 1 456 ? -19.188 13.234 31.984 1 95.5 456 VAL B CA 1
ATOM 9312 C C . VAL B 1 456 ? -17.75 12.742 32.125 1 95.5 456 VAL B C 1
ATOM 9314 O O . VAL B 1 456 ? -16.859 13.523 32.438 1 95.5 456 VAL B O 1
ATOM 9317 N N . CYS B 1 457 ? -17.531 11.445 31.969 1 95.06 457 CYS B N 1
ATOM 9318 C CA . CYS B 1 457 ? -16.219 10.797 31.906 1 95.06 457 CYS B CA 1
ATOM 9319 C C . CYS B 1 457 ? -16.062 10.031 30.594 1 95.06 457 CYS B C 1
ATOM 9321 O O . CYS B 1 457 ? -17.031 9.438 30.094 1 95.06 457 CYS B O 1
ATOM 9323 N N . PHE B 1 458 ? -14.891 10.148 30.078 1 94.5 458 PHE B N 1
ATOM 9324 C CA . PHE B 1 458 ? -14.727 9.492 28.781 1 94.5 458 PHE B CA 1
ATOM 9325 C C . PHE B 1 458 ? -13.312 8.93 28.641 1 94.5 458 PHE B C 1
ATOM 9327 O O . PHE B 1 458 ? -12.336 9.594 29.016 1 94.5 458 PHE B O 1
ATOM 9334 N N . LYS B 1 459 ? -13.305 7.762 28.219 1 91.44 459 LYS B N 1
ATOM 9335 C CA . LYS B 1 459 ? -12.086 7.094 27.75 1 91.44 459 LYS B CA 1
ATOM 9336 C C . LYS B 1 459 ? -12.281 6.496 26.359 1 91.44 459 LYS B C 1
ATOM 9338 O O . LYS B 1 459 ? -13.352 5.973 26.047 1 91.44 459 LYS B O 1
ATOM 9343 N N . TYR B 1 460 ? -11.359 6.797 25.5 1 87.56 460 TYR B N 1
ATOM 9344 C CA . TYR B 1 460 ? -11.453 6.199 24.172 1 87.56 460 TYR B CA 1
ATOM 9345 C C . TYR B 1 460 ? -11.531 4.68 24.25 1 87.56 460 TYR B C 1
ATOM 9347 O O . TYR B 1 460 ? -10.945 4.074 25.156 1 87.56 460 TYR B O 1
ATOM 9355 N N . PRO B 1 461 ? -12.227 4.078 23.266 1 85.94 461 PRO B N 1
ATOM 9356 C CA . PRO B 1 461 ? -12.367 2.619 23.312 1 85.94 461 PRO B CA 1
ATOM 9357 C C . PRO B 1 461 ? -11.023 1.897 23.297 1 85.94 461 PRO B C 1
ATOM 9359 O O . PRO B 1 461 ? -10.125 2.275 22.547 1 85.94 461 PRO B O 1
ATOM 9362 N N . ARG B 1 462 ? -10.844 0.923 24.172 1 77.62 462 ARG B N 1
ATOM 9363 C CA . ARG B 1 462 ? -9.672 0.053 24.234 1 77.62 462 ARG B CA 1
ATOM 9364 C C . ARG B 1 462 ? -8.477 0.786 24.828 1 77.62 462 ARG B C 1
ATOM 9366 O O . ARG B 1 462 ? -7.328 0.431 24.547 1 77.62 462 ARG B O 1
ATOM 9373 N N . THR B 1 463 ? -8.766 1.935 25.391 1 77.62 463 THR B N 1
ATOM 9374 C CA . THR B 1 463 ? -7.746 2.635 26.156 1 77.62 463 THR B CA 1
ATOM 9375 C C . THR B 1 463 ? -8.102 2.639 27.641 1 77.62 463 THR B C 1
ATOM 9377 O O . THR B 1 463 ? -9.25 2.371 28.016 1 77.62 463 THR B O 1
ATOM 9380 N N . THR B 1 464 ? -7.055 2.814 28.484 1 78.06 464 THR B N 1
ATOM 9381 C CA . THR B 1 464 ? -7.301 2.746 29.922 1 78.06 464 THR B CA 1
ATOM 9382 C C . THR B 1 464 ? -7.312 4.145 30.531 1 78.06 464 THR B C 1
ATOM 9384 O O . THR B 1 464 ? -7.844 4.34 31.625 1 78.06 464 THR B O 1
ATOM 9387 N N . ASN B 1 465 ? -6.828 5.098 29.812 1 80.31 465 ASN B N 1
ATOM 9388 C CA . ASN B 1 465 ? -6.707 6.438 30.391 1 80.31 465 ASN B CA 1
ATOM 9389 C C . ASN B 1 465 ? -7.93 7.293 30.062 1 80.31 465 ASN B C 1
ATOM 9391 O O . ASN B 1 465 ? -8.422 7.285 28.938 1 80.31 465 ASN B O 1
ATOM 9395 N N . TYR B 1 466 ? -8.383 7.934 31.078 1 87.5 466 TYR B N 1
ATOM 9396 C CA . TYR B 1 466 ? -9.492 8.859 30.891 1 87.5 466 TYR B CA 1
ATOM 9397 C C . TYR B 1 466 ? -9.008 10.18 30.297 1 87.5 466 TYR B C 1
ATOM 9399 O O . TYR B 1 466 ? -8.055 10.773 30.797 1 87.5 466 TYR B O 1
ATOM 9407 N N . VAL B 1 467 ? -9.641 10.555 29.234 1 87.19 467 VAL B N 1
ATOM 9408 C CA . VAL B 1 467 ? -9.328 11.828 28.609 1 87.19 467 VAL B CA 1
ATOM 9409 C C . VAL B 1 467 ? -10.156 12.945 29.25 1 87.19 467 VAL B C 1
ATOM 9411 O O . VAL B 1 467 ? -9.688 14.078 29.375 1 87.19 467 VAL B O 1
ATOM 9414 N N . ILE B 1 468 ? -11.422 12.641 29.547 1 92.56 468 ILE B N 1
ATOM 9415 C CA . ILE B 1 468 ? -12.305 13.562 30.25 1 92.56 468 ILE B CA 1
ATOM 9416 C C . ILE B 1 468 ? -12.711 12.961 31.594 1 92.56 468 ILE B C 1
ATOM 9418 O O . ILE B 1 468 ? -13.133 11.805 31.672 1 92.56 468 ILE B O 1
ATOM 9422 N N . ARG B 1 469 ? -12.484 13.797 32.625 1 91.44 469 ARG B N 1
ATOM 9423 C CA . ARG B 1 469 ? -12.797 13.352 34 1 91.44 469 ARG B CA 1
ATOM 9424 C C . ARG B 1 469 ? -13.836 14.258 34.656 1 91.44 469 ARG B C 1
ATOM 9426 O O . ARG B 1 469 ? -13.516 15.367 35.094 1 91.44 469 ARG B O 1
ATOM 9433 N N . ASN B 1 470 ? -14.984 13.797 34.781 1 91.56 470 ASN B N 1
ATOM 9434 C CA . ASN B 1 470 ? -16.062 14.445 35.5 1 91.56 470 ASN B CA 1
ATOM 9435 C C . ASN B 1 470 ? -16.281 15.875 35.031 1 91.56 470 ASN B C 1
ATOM 9437 O O . ASN B 1 470 ? -16.25 16.828 35.812 1 91.56 470 ASN B O 1
ATOM 9441 N N . MET B 1 471 ? -16.516 16.047 33.781 1 94.44 471 MET B N 1
ATOM 9442 C CA . MET B 1 471 ? -16.734 17.359 33.188 1 94.44 471 MET B CA 1
ATOM 9443 C C . MET B 1 471 ? -18.219 17.719 33.188 1 94.44 471 MET B C 1
ATOM 9445 O O . MET B 1 471 ? -19.062 16.922 32.812 1 94.44 471 MET B O 1
ATOM 9449 N N . SER B 1 472 ? -18.516 18.875 33.719 1 94.94 472 SER B N 1
ATOM 9450 C CA . SER B 1 472 ? -19.891 19.359 33.75 1 94.94 472 SER B CA 1
ATOM 9451 C C . SER B 1 472 ? -19.969 20.797 33.25 1 94.94 472 SER B C 1
ATOM 9453 O O . SER B 1 472 ? -19.172 21.641 33.656 1 94.94 472 SER B O 1
ATOM 9455 N N . PHE B 1 473 ? -20.859 21.125 32.312 1 95.44 473 PHE B N 1
ATOM 9456 C CA . PHE B 1 473 ? -21.125 22.484 31.859 1 95.44 473 PHE B CA 1
ATOM 9457 C C . PHE B 1 473 ? -22.453 22.547 31.094 1 95.44 473 PHE B C 1
ATOM 9459 O O . PHE B 1 473 ? -23.047 21.5 30.797 1 95.44 473 PHE B O 1
ATOM 9466 N N . CYS B 1 474 ? -22.922 23.688 30.875 1 95.19 474 CYS B N 1
ATOM 9467 C CA . CYS B 1 474 ? -24.172 23.875 30.172 1 95.19 474 CYS B CA 1
ATOM 9468 C C . CYS B 1 474 ? -24.062 25 29.156 1 95.19 474 CYS B C 1
ATOM 9470 O O . CYS B 1 474 ? -23.531 26.078 29.469 1 95.19 474 CYS B O 1
ATOM 9472 N N . ILE B 1 475 ? -24.438 24.75 27.969 1 95.56 475 ILE B N 1
ATOM 9473 C CA . ILE B 1 475 ? -24.547 25.734 26.906 1 95.56 475 ILE B CA 1
ATOM 9474 C C . ILE B 1 475 ? -26.031 25.969 26.578 1 95.56 475 ILE B C 1
ATOM 9476 O O . ILE B 1 475 ? -26.734 25.047 26.203 1 95.56 475 ILE B O 1
ATOM 9480 N N . LYS B 1 476 ? -26.453 27.156 26.688 1 93.38 476 LYS B N 1
ATOM 9481 C CA . LYS B 1 476 ? -27.844 27.484 26.438 1 93.38 476 LYS B CA 1
ATOM 9482 C C . LYS B 1 476 ? -28.125 27.578 24.938 1 93.38 476 LYS B C 1
ATOM 9484 O O . LYS B 1 476 ? -27.219 27.781 24.141 1 93.38 476 LYS B O 1
ATOM 9489 N N . PRO B 1 477 ? -29.422 27.406 24.578 1 91.56 477 PRO B N 1
ATOM 9490 C CA . PRO B 1 477 ? -29.781 27.516 23.156 1 91.56 477 PRO B CA 1
ATOM 9491 C C . PRO B 1 477 ? -29.453 28.875 22.562 1 91.56 477 PRO B C 1
ATOM 9493 O O . PRO B 1 477 ? -29.719 29.906 23.188 1 91.56 477 PRO B O 1
ATOM 9496 N N . GLY B 1 478 ? -28.75 28.875 21.406 1 89.75 478 GLY B N 1
ATOM 9497 C CA . GLY B 1 478 ? -28.484 30.109 20.672 1 89.75 478 GLY B CA 1
ATOM 9498 C C . GLY B 1 478 ? -27.203 30.781 21.094 1 89.75 478 GLY B C 1
ATOM 9499 O O . GLY B 1 478 ? -26.828 31.828 20.547 1 89.75 478 GLY B O 1
ATOM 9500 N N . GLN B 1 479 ? -26.484 30.219 22 1 91.38 479 GLN B N 1
ATOM 9501 C CA . GLN B 1 479 ? -25.266 30.828 22.516 1 91.38 479 GLN B CA 1
ATOM 9502 C C . GLN B 1 479 ? -24.062 30.531 21.609 1 91.38 479 GLN B C 1
ATOM 9504 O O . GLN B 1 479 ? -24 29.453 21.016 1 91.38 479 GLN B O 1
ATOM 9509 N N . LEU B 1 480 ? -23.234 31.531 21.484 1 91.94 480 LEU B N 1
ATOM 9510 C CA . LEU B 1 480 ? -21.906 31.344 20.922 1 91.94 480 LEU B CA 1
ATOM 9511 C C . LEU B 1 480 ? -20.906 30.953 22.016 1 91.94 480 LEU B C 1
ATOM 9513 O O . LEU B 1 480 ? -20.562 31.781 22.875 1 91.94 480 LEU B O 1
ATOM 9517 N N . CYS B 1 481 ? -20.531 29.703 22 1 93.81 481 CYS B N 1
ATOM 9518 C CA . CYS B 1 481 ? -19.609 29.172 23 1 93.81 481 CYS B CA 1
ATOM 9519 C C . CYS B 1 481 ? -18.234 28.938 22.406 1 93.81 481 CYS B C 1
ATOM 9521 O O . CYS B 1 481 ? -18.109 28.375 21.328 1 93.81 481 CYS B O 1
ATOM 9523 N N . VAL B 1 482 ? -17.188 29.406 23.094 1 92.75 482 VAL B N 1
ATOM 9524 C CA . VAL B 1 482 ? -15.812 29.219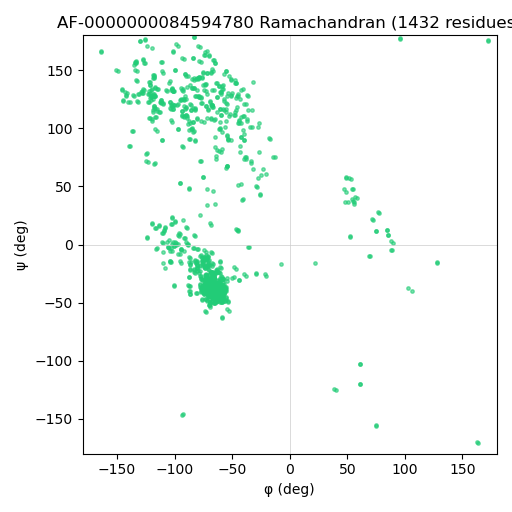 22.625 1 92.75 482 VAL B CA 1
ATOM 9525 C C . VAL B 1 482 ? -15.031 28.391 23.625 1 92.75 482 VAL B C 1
ATOM 9527 O O . VAL B 1 482 ? -14.961 28.734 24.812 1 92.75 482 VAL B O 1
ATOM 9530 N N . PHE B 1 483 ? -14.555 27.234 23.141 1 93 483 PHE B N 1
ATOM 9531 C CA . PHE B 1 483 ? -13.633 26.406 23.906 1 93 483 PHE B CA 1
ATOM 9532 C C . PHE B 1 483 ? -12.203 26.906 23.766 1 93 483 PHE B C 1
ATOM 9534 O O . PHE B 1 483 ? -11.672 26.984 22.641 1 93 483 PHE B O 1
ATOM 9541 N N . VAL B 1 484 ? -11.625 27.328 24.875 1 88.88 484 VAL B N 1
ATOM 9542 C CA . VAL B 1 484 ? -10.25 27.812 24.844 1 88.88 484 VAL B CA 1
ATOM 9543 C C . VAL B 1 484 ? -9.383 26.984 25.781 1 88.88 484 VAL B C 1
ATOM 9545 O O . VAL B 1 484 ? -9.828 26.594 26.859 1 88.88 484 VAL B O 1
ATOM 9548 N N . GLY B 1 485 ? -8.281 26.656 25.359 1 83.62 485 GLY B N 1
ATOM 9549 C CA . GLY B 1 485 ? -7.359 25.906 26.188 1 83.62 485 GLY B CA 1
ATOM 9550 C C . GLY B 1 485 ? -6.133 25.422 25.438 1 83.62 485 GLY B C 1
ATOM 9551 O O . GLY B 1 485 ? -6.023 25.625 24.219 1 83.62 485 GLY B O 1
ATOM 9552 N N . GLU B 1 486 ? -5.262 24.844 26.172 1 77.69 486 GLU B N 1
ATOM 9553 C CA . GLU B 1 486 ? -4.012 24.344 25.594 1 77.69 486 GLU B CA 1
ATOM 9554 C C . GLU B 1 486 ? -4.25 23.109 24.734 1 77.69 486 GLU B C 1
ATOM 9556 O O . GLU B 1 486 ? -5.332 22.516 24.781 1 77.69 486 GLU B O 1
ATOM 9561 N N . ASN B 1 487 ? -3.236 22.766 23.953 1 74.81 487 ASN B N 1
ATOM 9562 C CA . ASN B 1 487 ? -3.312 21.547 23.172 1 74.81 487 ASN B CA 1
ATOM 9563 C C . ASN B 1 487 ? -3.441 20.312 24.062 1 74.81 487 ASN B C 1
ATOM 9565 O O . ASN B 1 487 ? -2.771 20.203 25.094 1 74.81 487 ASN B O 1
ATOM 9569 N N . GLY B 1 488 ? -4.285 19.438 23.719 1 75.31 488 GLY B N 1
ATOM 9570 C CA . GLY B 1 488 ? -4.461 18.219 24.484 1 75.31 488 GLY B CA 1
ATOM 9571 C C . GLY B 1 488 ? -5.418 18.359 25.656 1 75.31 488 GLY B C 1
ATOM 9572 O O . GLY B 1 488 ? -5.523 17.469 26.484 1 75.31 488 GLY B O 1
ATOM 9573 N N . SER B 1 489 ? -6.074 19.484 25.734 1 81.31 489 SER B N 1
ATOM 9574 C CA . SER B 1 489 ? -6.965 19.75 26.859 1 81.31 489 SER B CA 1
ATOM 9575 C C . SER B 1 489 ? -8.328 19.109 26.641 1 81.31 489 SER B C 1
ATOM 9577 O O . SER B 1 489 ? -9.289 19.406 27.359 1 81.31 489 SER B O 1
ATOM 9579 N N . ALA B 1 490 ? -8.586 18.25 25.578 1 88 490 ALA B N 1
ATOM 9580 C CA . ALA B 1 490 ? -9.766 17.422 25.312 1 88 490 ALA B CA 1
ATOM 9581 C C . ALA B 1 490 ? -10.844 18.25 24.609 1 88 490 ALA B C 1
ATOM 9583 O O . ALA B 1 490 ? -12.031 17.891 24.656 1 88 490 ALA B O 1
ATOM 9584 N N . LYS B 1 491 ? -10.555 19.484 24.078 1 90.75 491 LYS B N 1
ATOM 9585 C CA . LYS B 1 491 ? -11.516 20.297 23.328 1 90.75 491 LYS B CA 1
ATOM 9586 C C . LYS B 1 491 ? -12.125 19.5 22.172 1 90.75 491 LYS B C 1
ATOM 9588 O O . LYS B 1 491 ? -13.352 19.438 22.047 1 90.75 491 LYS B O 1
ATOM 9593 N N . SER B 1 492 ? -11.203 18.844 21.375 1 90.06 492 SER B N 1
ATOM 9594 C CA . SER B 1 492 ? -11.648 18.094 20.219 1 90.06 492 SER B CA 1
ATOM 9595 C C . SER B 1 492 ? -12.492 16.891 20.625 1 90.06 492 SER B C 1
ATOM 9597 O O . SER B 1 492 ? -13.477 16.547 19.969 1 90.06 492 SER B O 1
ATOM 9599 N N . THR B 1 493 ? -12.133 16.219 21.703 1 92.06 493 THR B N 1
ATOM 9600 C CA . THR B 1 493 ? -12.875 15.07 22.219 1 92.06 493 THR B CA 1
ATOM 9601 C C . THR B 1 493 ? -14.281 15.477 22.641 1 92.06 493 THR B C 1
ATOM 9603 O O . THR B 1 493 ? -15.25 14.75 22.391 1 92.06 493 THR B O 1
ATOM 9606 N N . THR B 1 494 ? -14.375 16.609 23.297 1 94.94 494 THR B N 1
ATOM 9607 C CA . THR B 1 494 ? -15.672 17.109 23.75 1 94.94 494 THR B CA 1
ATOM 9608 C C . THR B 1 494 ? -16.609 17.344 22.578 1 94.94 494 THR B C 1
ATOM 9610 O O . THR B 1 494 ? -17.781 16.984 22.625 1 94.94 494 THR B O 1
ATOM 9613 N N . LEU B 1 495 ? -16.094 17.906 21.516 1 95.12 495 LEU B N 1
ATOM 9614 C CA . LEU B 1 495 ? -16.891 18.141 20.328 1 95.12 495 LEU B CA 1
ATOM 9615 C C . LEU B 1 495 ? -17.328 16.828 19.688 1 95.12 495 LEU B C 1
ATOM 9617 O O . LEU B 1 495 ? -18.469 16.719 19.234 1 95.12 495 LEU B O 1
ATOM 9621 N N . LYS B 1 496 ? -16.484 15.883 19.672 1 94.62 496 LYS B N 1
ATOM 9622 C CA . LYS B 1 496 ? -16.812 14.57 19.109 1 94.62 496 LYS B CA 1
ATOM 9623 C C . LYS B 1 496 ? -17.922 13.891 19.922 1 94.62 496 LYS B C 1
ATOM 9625 O O . LYS B 1 496 ? -18.75 13.172 19.359 1 94.62 496 LYS B O 1
ATOM 9630 N N . LEU B 1 497 ? -17.906 14.117 21.219 1 95.56 497 LEU B N 1
ATOM 9631 C CA . LEU B 1 497 ? -18.922 13.539 22.078 1 95.56 497 LEU B CA 1
ATOM 9632 C C . LEU B 1 497 ? -20.281 14.188 21.828 1 95.56 497 LEU B C 1
ATOM 9634 O O . LEU B 1 497 ? -21.312 13.516 21.875 1 95.56 497 LEU B O 1
ATOM 9638 N N . ILE B 1 498 ? -20.25 15.484 21.578 1 94.94 498 ILE B N 1
ATOM 9639 C CA . ILE B 1 498 ? -21.484 16.188 21.297 1 94.94 498 ILE B CA 1
ATOM 9640 C C . ILE B 1 498 ? -22.109 15.648 20.016 1 94.94 498 ILE B C 1
ATOM 9642 O O . ILE B 1 498 ? -23.328 15.477 19.938 1 94.94 498 ILE B O 1
ATOM 9646 N N . ALA B 1 499 ? -21.266 15.336 19.062 1 94.31 499 ALA B N 1
ATOM 9647 C CA . ALA B 1 499 ? -21.734 14.766 17.797 1 94.31 499 ALA B CA 1
ATOM 9648 C C . ALA B 1 499 ? -22 13.266 17.953 1 94.31 499 ALA B C 1
ATOM 9650 O O . ALA B 1 499 ? -22.375 12.602 16.984 1 94.31 499 ALA B O 1
ATOM 9651 N N . ARG B 1 500 ? -21.719 12.727 19.078 1 94.88 500 ARG B N 1
ATOM 9652 C CA . ARG B 1 500 ? -21.906 11.336 19.469 1 94.88 500 ARG B CA 1
ATOM 9653 C C . ARG B 1 500 ? -21.141 10.398 18.531 1 94.88 500 ARG B C 1
ATOM 9655 O O . ARG B 1 500 ? -21.719 9.422 18.047 1 94.88 500 ARG B O 1
ATOM 9662 N N . LEU B 1 501 ? -20 10.773 18.172 1 94.62 501 LEU B N 1
ATOM 9663 C CA . LEU B 1 501 ? -19.094 9.859 17.484 1 94.62 501 LEU B CA 1
ATOM 9664 C C . LEU B 1 501 ? -18.625 8.75 18.422 1 94.62 501 LEU B C 1
ATOM 9666 O O . LEU B 1 501 ? -18.172 7.699 17.969 1 94.62 501 LEU B O 1
ATOM 9670 N N . TYR B 1 502 ? -18.688 9.055 19.672 1 94.75 502 TYR B N 1
ATOM 9671 C CA . TYR B 1 502 ? -18.438 8.125 20.766 1 94.75 502 TYR B CA 1
ATOM 9672 C C . TYR B 1 502 ? -19.5 8.258 21.844 1 94.75 502 TYR B C 1
ATOM 9674 O O . TYR B 1 502 ? -20.203 9.273 21.922 1 94.75 502 TYR B O 1
ATOM 9682 N N . ASP B 1 503 ? -19.609 7.191 22.578 1 93.88 503 ASP B N 1
ATOM 9683 C CA . ASP B 1 503 ? -20.469 7.258 23.75 1 93.88 503 ASP B CA 1
ATOM 9684 C C . ASP B 1 503 ? -19.641 7.445 25.031 1 93.88 503 ASP B C 1
ATOM 9686 O O . ASP B 1 503 ? -18.562 6.871 25.156 1 93.88 503 ASP B O 1
ATOM 9690 N N . ALA B 1 504 ? -20.062 8.336 25.75 1 94.5 504 ALA B N 1
ATOM 9691 C CA . ALA B 1 504 ? -19.359 8.633 27 1 94.5 504 ALA B CA 1
ATOM 9692 C C . ALA B 1 504 ? -20.094 8.031 28.203 1 94.5 504 ALA B C 1
ATOM 9694 O O . ALA B 1 504 ? -21.219 7.516 28.047 1 94.5 504 ALA B O 1
ATOM 9695 N N . GLU B 1 505 ? -19.297 8.016 29.328 1 92.94 505 GLU B N 1
ATOM 9696 C CA . GLU B 1 505 ? -19.922 7.648 30.594 1 92.94 505 GLU B CA 1
ATOM 9697 C C . GLU B 1 505 ? -20.719 8.812 31.188 1 92.94 505 GLU B C 1
ATOM 9699 O O . GLU B 1 505 ? -20.344 9.977 31 1 92.94 505 GLU B O 1
ATOM 9704 N N . ASN B 1 506 ? -21.766 8.5 31.766 1 91.06 506 ASN B N 1
ATOM 9705 C CA . ASN B 1 506 ? -22.703 9.469 32.312 1 91.06 506 ASN B CA 1
ATOM 9706 C C . ASN B 1 506 ? -23.516 10.156 31.203 1 91.06 506 ASN B C 1
ATOM 9708 O O . ASN B 1 506 ? -23.766 9.555 30.156 1 91.06 506 ASN B O 1
ATOM 9712 N N . GLN B 1 507 ? -24.016 11.367 31.484 1 91.88 507 GLN B N 1
ATOM 9713 C CA . GLN B 1 507 ? -25.094 11.789 30.578 1 91.88 507 GLN B CA 1
ATOM 9714 C C . GLN B 1 507 ? -24.734 13.102 29.891 1 91.88 507 GLN B C 1
ATOM 9716 O O . GLN B 1 507 ? -24.219 14.023 30.531 1 91.88 507 GLN B O 1
ATOM 9721 N N . ILE B 1 508 ? -24.906 13.125 28.641 1 94.75 508 ILE B N 1
ATOM 9722 C CA . ILE B 1 508 ? -24.922 14.312 27.797 1 94.75 508 ILE B CA 1
ATOM 9723 C C . ILE B 1 508 ? -26.328 14.523 27.25 1 94.75 508 ILE B C 1
ATOM 9725 O O . ILE B 1 508 ? -26.922 13.609 26.672 1 94.75 508 ILE B O 1
ATOM 9729 N N . THR B 1 509 ? -26.844 15.695 27.516 1 93.56 509 THR B N 1
ATOM 9730 C CA . THR B 1 509 ? -28.219 15.938 27.078 1 93.56 509 THR B CA 1
ATOM 9731 C C . THR B 1 509 ? -28.281 17.094 26.094 1 93.56 509 THR B C 1
ATOM 9733 O O . THR B 1 509 ? -27.484 18.031 26.156 1 93.56 509 THR B O 1
ATOM 9736 N N . ILE B 1 510 ? -29.094 16.984 25.172 1 90.56 510 ILE B N 1
ATOM 9737 C CA . ILE B 1 510 ? -29.469 18.062 24.25 1 90.56 510 ILE B CA 1
ATOM 9738 C C . ILE B 1 510 ? -30.938 18.422 24.438 1 90.56 510 ILE B C 1
ATOM 9740 O O . ILE B 1 510 ? -31.812 17.578 24.25 1 90.56 510 ILE B O 1
ATOM 9744 N N . ASP B 1 511 ? -31.156 19.578 24.828 1 87.44 511 ASP B N 1
ATOM 9745 C CA . ASP B 1 511 ? -32.5 20.031 25.156 1 87.44 511 ASP B CA 1
ATOM 9746 C C . ASP B 1 511 ? -33.156 19.141 26.203 1 87.44 511 ASP B C 1
ATOM 9748 O O . ASP B 1 511 ? -34.312 18.75 26.062 1 87.44 511 ASP B O 1
ATOM 9752 N N . GLY B 1 512 ? -32.344 18.672 27.078 1 85.25 512 GLY B N 1
ATOM 9753 C CA . GLY B 1 512 ? -32.844 17.906 28.203 1 85.25 512 GLY B CA 1
ATOM 9754 C C . GLY B 1 512 ? -32.969 16.422 27.922 1 85.25 512 GLY B C 1
ATOM 9755 O O . GLY B 1 512 ? -33.281 15.633 28.812 1 85.25 512 GLY B O 1
ATOM 9756 N N . ARG B 1 513 ? -32.719 16.047 26.75 1 87.94 513 ARG B N 1
ATOM 9757 C CA . ARG B 1 513 ? -32.812 14.633 26.375 1 87.94 513 ARG B CA 1
ATOM 9758 C C . ARG B 1 513 ? -31.406 14.023 26.234 1 87.94 513 ARG B C 1
ATOM 9760 O O . ARG B 1 513 ? -30.516 14.625 25.641 1 87.94 513 ARG B O 1
ATOM 9767 N N . ASP B 1 514 ? -31.391 12.844 26.734 1 90.62 514 ASP B N 1
ATOM 9768 C CA . ASP B 1 514 ? -30.109 12.133 26.594 1 90.62 514 ASP B CA 1
ATOM 9769 C C . ASP B 1 514 ? -29.797 11.844 25.141 1 90.62 514 ASP B C 1
ATOM 9771 O O . ASP B 1 514 ? -30.656 11.352 24.391 1 90.62 514 ASP B O 1
ATOM 9775 N N . ILE B 1 515 ? -28.625 12.125 24.75 1 91.06 515 ILE B N 1
ATOM 9776 C CA . ILE B 1 515 ? -28.234 11.992 23.344 1 91.06 515 ILE B CA 1
ATOM 9777 C C . ILE B 1 515 ? -28.312 10.531 22.922 1 91.06 515 ILE B C 1
ATOM 9779 O O . ILE B 1 515 ? -28.469 10.227 21.734 1 91.06 515 ILE B O 1
ATOM 9783 N N . ARG B 1 516 ? -28.266 9.562 23.828 1 92.06 516 ARG B N 1
ATOM 9784 C CA . ARG B 1 516 ? -28.312 8.133 23.531 1 92.06 516 ARG B CA 1
ATOM 9785 C C . ARG B 1 516 ? -29.734 7.699 23.172 1 92.06 516 ARG B C 1
ATOM 9787 O O . ARG B 1 516 ? -29.922 6.645 22.547 1 92.06 516 ARG B O 1
ATOM 9794 N N . SER B 1 517 ? -30.641 8.492 23.453 1 87.94 517 SER B N 1
ATOM 9795 C CA . SER B 1 517 ? -32.031 8.172 23.172 1 87.94 517 SER B CA 1
ATOM 9796 C C . SER B 1 517 ? -32.5 8.781 21.859 1 87.94 517 SER B C 1
ATOM 9798 O O . SER B 1 517 ? -33.594 8.523 21.391 1 87.94 517 SER B O 1
ATOM 9800 N N . ILE B 1 518 ? -31.75 9.594 21.234 1 86.75 518 ILE B N 1
ATOM 9801 C CA . ILE B 1 518 ? -32.062 10.234 19.953 1 86.75 518 ILE B CA 1
ATOM 9802 C C . ILE B 1 518 ? -31.469 9.398 18.812 1 86.75 518 ILE B C 1
ATOM 9804 O O . ILE B 1 518 ? -30.328 8.961 18.875 1 86.75 518 ILE B O 1
ATOM 9808 N N . PRO B 1 519 ? -32.281 9.172 17.828 1 87.44 519 PRO B N 1
ATOM 9809 C CA . PRO B 1 519 ? -31.734 8.477 16.672 1 87.44 519 PRO B CA 1
ATOM 9810 C C . PRO B 1 519 ? -30.547 9.219 16.047 1 87.44 519 PRO B C 1
ATOM 9812 O O . PRO B 1 519 ? -30.594 10.445 15.906 1 87.44 519 PRO B O 1
ATOM 9815 N N . LEU B 1 520 ? -29.562 8.484 15.703 1 89.62 520 LEU B N 1
ATOM 9816 C CA . LEU B 1 520 ? -28.297 9.062 15.242 1 89.62 520 LEU B CA 1
ATOM 9817 C C . LEU B 1 520 ? -28.516 9.898 13.984 1 89.62 520 LEU B C 1
ATOM 9819 O O . LEU B 1 520 ? -27.906 10.961 13.828 1 89.62 520 LEU B O 1
ATOM 9823 N N . GLU B 1 521 ? -29.297 9.391 13.062 1 84.62 521 GLU B N 1
ATOM 9824 C CA . GLU B 1 521 ? -29.547 10.125 11.828 1 84.62 521 GLU B CA 1
ATOM 9825 C C . GLU B 1 521 ? -30.172 11.484 12.117 1 84.62 521 GLU B C 1
ATOM 9827 O O . GLU B 1 521 ? -29.797 12.484 11.492 1 84.62 521 GLU B O 1
ATOM 9832 N N . SER B 1 522 ? -31.062 11.469 13.062 1 83.19 522 SER B N 1
ATOM 9833 C CA . SER B 1 522 ? -31.734 12.711 13.445 1 83.19 522 SER B CA 1
ATOM 9834 C C . SER B 1 522 ? -30.766 13.664 14.148 1 83.19 522 SER B C 1
ATOM 9836 O O . SER B 1 522 ? -30.781 14.867 13.898 1 83.19 522 SER B O 1
ATOM 9838 N N . LEU B 1 523 ? -30.016 13.141 15.023 1 87.88 523 LEU B N 1
ATOM 9839 C CA . LEU B 1 523 ? -29.062 13.953 15.773 1 87.88 523 LEU B CA 1
ATOM 9840 C C . LEU B 1 523 ? -28.062 14.609 14.828 1 87.88 523 LEU B C 1
ATOM 9842 O O . LEU B 1 523 ? -27.859 15.82 14.883 1 87.88 523 LEU B O 1
ATOM 9846 N N . ARG B 1 524 ? -27.531 13.891 13.953 1 88.06 524 ARG B N 1
ATOM 9847 C CA . ARG B 1 524 ? -26.422 14.352 13.117 1 88.06 524 ARG B CA 1
ATOM 9848 C C . ARG B 1 524 ? -26.922 15.219 11.969 1 88.06 524 ARG B C 1
ATOM 9850 O O . ARG B 1 524 ? -26.172 16 11.398 1 88.06 524 ARG B O 1
ATOM 9857 N N . LYS B 1 525 ? -28.156 15.062 11.695 1 83.62 525 LYS B N 1
ATOM 9858 C CA . LYS B 1 525 ? -28.766 15.953 10.719 1 83.62 525 LYS B CA 1
ATOM 9859 C C . LYS B 1 525 ? -28.797 17.391 11.234 1 83.62 525 LYS B C 1
ATOM 9861 O O . LYS B 1 525 ? -28.781 18.344 10.445 1 83.62 525 LYS B O 1
ATOM 9866 N N . HIS B 1 526 ? -28.797 17.531 12.531 1 87.44 526 HIS B N 1
ATOM 9867 C CA . HIS B 1 526 ? -28.906 18.859 13.141 1 87.44 526 HIS B CA 1
ATOM 9868 C C . HIS B 1 526 ? -27.531 19.406 13.508 1 87.44 526 HIS B C 1
ATOM 9870 O O . HIS B 1 526 ? -27.438 20.547 13.961 1 87.44 526 HIS B O 1
ATOM 9876 N N . ILE B 1 527 ? -26.516 18.641 13.227 1 91.19 527 ILE B N 1
ATOM 9877 C CA . ILE B 1 527 ? -25.188 19.047 13.664 1 91.19 527 ILE B CA 1
ATOM 9878 C C . ILE B 1 527 ? -24.281 19.25 12.453 1 91.19 527 ILE B C 1
ATOM 9880 O O . ILE B 1 527 ? -24.344 18.484 11.492 1 91.19 527 ILE B O 1
ATOM 9884 N N . VAL B 1 528 ? -23.641 20.375 12.414 1 91.12 528 VAL B N 1
ATOM 9885 C CA . VAL B 1 528 ? -22.516 20.609 11.5 1 91.12 528 VAL B CA 1
ATOM 9886 C C . VAL B 1 528 ? -21.203 20.484 12.25 1 91.12 528 VAL B C 1
ATOM 9888 O O . VAL B 1 528 ? -20.969 21.156 13.258 1 91.12 528 VAL B O 1
ATOM 9891 N N . LEU B 1 529 ? -20.422 19.516 11.852 1 92.81 529 LEU B N 1
ATOM 9892 C CA . LEU B 1 529 ? -19.141 19.328 12.516 1 92.81 529 LEU B CA 1
ATOM 9893 C C . LEU B 1 529 ? -17.984 19.516 11.539 1 92.81 529 LEU B C 1
ATOM 9895 O O . LEU B 1 529 ? -17.938 18.859 10.508 1 92.81 529 LEU B O 1
ATOM 9899 N N . LEU B 1 530 ? -17.172 20.438 11.742 1 92.44 530 LEU B N 1
ATOM 9900 C CA . LEU B 1 530 ? -15.867 20.562 11.094 1 92.44 530 LEU B CA 1
ATOM 9901 C C . LEU B 1 530 ? -14.75 20.141 12.047 1 92.44 530 LEU B C 1
ATOM 9903 O O . LEU B 1 530 ? -14.43 20.875 12.984 1 92.44 530 LEU B O 1
ATOM 9907 N N . SER B 1 531 ? -14.219 19.016 11.773 1 89.88 531 SER B N 1
ATOM 9908 C CA . SER B 1 531 ? -13.18 18.469 12.648 1 89.88 531 SER B CA 1
ATOM 9909 C C . SER B 1 531 ? -11.805 19.031 12.289 1 89.88 531 SER B C 1
ATOM 9911 O O . SER B 1 531 ? -11.625 19.594 11.211 1 89.88 531 SER B O 1
ATOM 9913 N N . GLN B 1 532 ? -10.93 18.906 13.25 1 80.5 532 GLN B N 1
ATOM 9914 C CA . GLN B 1 532 ? -9.547 19.312 13.023 1 80.5 532 GLN B CA 1
ATOM 9915 C C . GLN B 1 532 ? -8.891 18.453 11.945 1 80.5 532 GLN B C 1
ATOM 9917 O O . GLN B 1 532 ? -8.094 18.953 11.156 1 80.5 532 GLN B O 1
ATOM 9922 N N . ASP B 1 533 ? -9.266 17.156 11.93 1 79.19 533 ASP B N 1
ATOM 9923 C CA . ASP B 1 533 ? -8.711 16.219 10.969 1 79.19 533 ASP B CA 1
ATOM 9924 C C . ASP B 1 533 ? -9.617 16.078 9.742 1 79.19 533 ASP B C 1
ATOM 9926 O O . ASP B 1 533 ? -9.922 14.977 9.305 1 79.19 533 ASP B O 1
ATOM 9930 N N . PHE B 1 534 ? -9.938 17.172 9.164 1 85.81 534 PHE B N 1
ATOM 9931 C CA . PHE B 1 534 ? -10.766 17.125 7.965 1 85.81 534 PHE B CA 1
ATOM 9932 C C . PHE B 1 534 ? -10.016 16.469 6.812 1 85.81 534 PHE B C 1
ATOM 9934 O O . PHE B 1 534 ? -8.781 16.469 6.789 1 85.81 534 PHE B O 1
ATOM 9941 N N . SER B 1 535 ? -10.797 15.812 5.945 1 89.19 535 SER B N 1
ATOM 9942 C CA . SER B 1 535 ? -10.18 15.102 4.832 1 89.19 535 SER B CA 1
ATOM 9943 C C . SER B 1 535 ? -10.773 15.539 3.496 1 89.19 535 SER B C 1
ATOM 9945 O O . SER B 1 535 ? -11.852 16.125 3.455 1 89.19 535 SER B O 1
ATOM 9947 N N . ILE B 1 536 ? -10.016 15.359 2.459 1 92.44 536 ILE B N 1
ATOM 9948 C CA . ILE B 1 536 ? -10.484 15.562 1.093 1 92.44 536 ILE B CA 1
ATOM 9949 C C . ILE B 1 536 ? -10.82 14.219 0.455 1 92.44 536 ILE B C 1
ATOM 9951 O O . ILE B 1 536 ? -9.961 13.328 0.371 1 92.44 536 ILE B O 1
ATOM 9955 N N . PHE B 1 537 ? -12.039 14.102 0.077 1 94.12 537 PHE B N 1
ATOM 9956 C CA . PHE B 1 537 ? -12.477 12.852 -0.531 1 94.12 537 PHE B CA 1
ATOM 9957 C C . PHE B 1 537 ? -11.891 12.695 -1.929 1 94.12 537 PHE B C 1
ATOM 9959 O O . PHE B 1 537 ? -11.656 13.688 -2.625 1 94.12 537 PHE B O 1
ATOM 9966 N N . PRO B 1 538 ? -11.609 11.453 -2.348 1 93.38 538 PRO B N 1
ATOM 9967 C CA . PRO B 1 538 ? -11.172 11.219 -3.725 1 93.38 538 PRO B CA 1
ATOM 9968 C C . PRO B 1 538 ? -12.312 11.312 -4.734 1 93.38 538 PRO B C 1
ATOM 9970 O O . PRO B 1 538 ? -12.586 10.352 -5.457 1 93.38 538 PRO B O 1
ATOM 9973 N N . LEU B 1 539 ? -12.914 12.43 -4.73 1 94.44 539 LEU B N 1
ATOM 9974 C CA . LEU B 1 539 ? -14.008 12.805 -5.621 1 94.44 539 LEU B CA 1
ATOM 9975 C C . LEU B 1 539 ? -13.742 14.164 -6.266 1 94.44 539 LEU B C 1
ATOM 9977 O O . LEU B 1 539 ? -12.719 14.797 -5.992 1 94.44 539 LEU B O 1
ATOM 9981 N N . GLN B 1 540 ? -14.617 14.5 -7.137 1 93.5 540 GLN B N 1
ATOM 9982 C CA . GLN B 1 540 ? -14.508 15.828 -7.73 1 93.5 540 GLN B CA 1
ATOM 9983 C C . GLN B 1 540 ? -14.727 16.922 -6.684 1 93.5 540 GLN B C 1
ATOM 9985 O O . GLN B 1 540 ? -15.336 16.672 -5.641 1 93.5 540 GLN B O 1
ATOM 9990 N N . VAL B 1 541 ? -14.18 18.078 -6.973 1 94 541 VAL B N 1
ATOM 9991 C CA . VAL B 1 541 ? -14.328 19.203 -6.055 1 94 541 VAL B CA 1
ATOM 9992 C C . VAL B 1 541 ? -15.805 19.453 -5.785 1 94 541 VAL B C 1
ATOM 9994 O O . VAL B 1 541 ? -16.203 19.719 -4.645 1 94 541 VAL B O 1
ATOM 9997 N N . ARG B 1 542 ? -16.578 19.297 -6.785 1 93.94 542 ARG B N 1
ATOM 9998 C CA . ARG B 1 542 ? -18.031 19.469 -6.652 1 93.94 542 ARG B CA 1
ATOM 9999 C C . ARG B 1 542 ? -18.609 18.516 -5.613 1 93.94 542 ARG B C 1
ATOM 10001 O O . ARG B 1 542 ? -19.359 18.938 -4.727 1 93.94 542 ARG B O 1
ATOM 10008 N N . ASP B 1 543 ? -18.203 17.297 -5.688 1 93.12 543 ASP B N 1
ATOM 10009 C CA . ASP B 1 543 ? -18.719 16.281 -4.789 1 93.12 543 ASP B CA 1
ATOM 10010 C C . ASP B 1 543 ? -18.156 16.438 -3.379 1 93.12 543 ASP B C 1
ATOM 10012 O O . ASP B 1 543 ? -18.828 16.141 -2.395 1 93.12 543 ASP B O 1
ATOM 10016 N N . ASN B 1 544 ? -16.938 16.891 -3.316 1 94.19 544 ASN B N 1
ATOM 10017 C CA . ASN B 1 544 ? -16.328 17.156 -2.018 1 94.19 544 ASN B CA 1
ATOM 10018 C C . ASN B 1 544 ? -17.109 18.188 -1.222 1 94.19 544 ASN B C 1
ATOM 10020 O O . ASN B 1 544 ? -17.172 18.125 0.008 1 94.19 544 ASN B O 1
ATOM 10024 N N . ILE B 1 545 ? -17.641 19.125 -1.939 1 94.62 545 ILE B N 1
ATOM 10025 C CA . ILE B 1 545 ? -18.391 20.203 -1.29 1 94.62 545 ILE B CA 1
ATOM 10026 C C . ILE B 1 545 ? -19.844 19.781 -1.1 1 94.62 545 ILE B C 1
ATOM 10028 O O . ILE B 1 545 ? -20.391 19.906 -0.004 1 94.62 545 ILE B O 1
ATOM 10032 N N . ALA B 1 546 ? -20.406 19.156 -2.096 1 92.94 546 ALA B N 1
ATOM 10033 C CA . ALA B 1 546 ? -21.828 18.812 -2.107 1 92.94 546 ALA B CA 1
ATOM 10034 C C . ALA B 1 546 ? -22.141 17.766 -1.047 1 92.94 546 ALA B C 1
ATOM 10036 O O . ALA B 1 546 ? -23.25 17.719 -0.521 1 92.94 546 ALA B O 1
ATOM 10037 N N . ILE B 1 547 ? -21.188 17 -0.65 1 91.62 547 ILE B N 1
ATOM 10038 C CA . ILE B 1 547 ? -21.391 15.891 0.287 1 91.62 547 ILE B CA 1
ATOM 10039 C C . ILE B 1 547 ? -21.719 16.453 1.67 1 91.62 547 ILE B C 1
ATOM 10041 O O . ILE B 1 547 ? -22.234 15.719 2.531 1 91.62 547 ILE B O 1
ATOM 10045 N N . GLY B 1 548 ? -21.438 17.672 1.877 1 90.88 548 GLY B N 1
ATOM 10046 C CA . GLY B 1 548 ? -21.766 18.312 3.143 1 90.88 548 GLY B CA 1
ATOM 10047 C C . GLY B 1 548 ? -23.234 18.25 3.477 1 90.88 548 GLY B C 1
ATOM 10048 O O . GLY B 1 548 ? -23.609 18.203 4.652 1 90.88 548 GLY B O 1
ATOM 10049 N N . SER B 1 549 ? -24.031 18.344 2.477 1 90.38 549 SER B N 1
ATOM 10050 C CA . SER B 1 549 ? -25.469 18.172 2.615 1 90.38 549 SER B CA 1
ATOM 10051 C C . SER B 1 549 ? -26.031 17.312 1.487 1 90.38 549 SER B C 1
ATOM 10053 O O . SER B 1 549 ? -26.406 17.828 0.432 1 90.38 549 SER B O 1
ATOM 10055 N N . PRO B 1 550 ? -26.203 16.078 1.775 1 87.56 550 PRO B N 1
ATOM 10056 C CA . PRO B 1 550 ? -26.672 15.148 0.742 1 87.56 550 PRO B CA 1
ATOM 10057 C C . PRO B 1 550 ? -28.016 15.562 0.139 1 87.56 550 PRO B C 1
ATOM 10059 O O . PRO B 1 550 ? -28.25 15.336 -1.05 1 87.56 550 PRO B O 1
ATOM 10062 N N . ARG B 1 551 ? -28.875 16.219 0.845 1 85.19 551 ARG B N 1
ATOM 10063 C CA . ARG B 1 551 ? -30.188 16.641 0.372 1 85.19 551 ARG B CA 1
ATOM 10064 C C . ARG B 1 551 ? -30.078 17.75 -0.661 1 85.19 551 ARG B C 1
ATOM 10066 O O . ARG B 1 551 ? -30.891 17.844 -1.575 1 85.19 551 ARG B O 1
ATOM 10073 N N . LEU B 1 552 ? -29 18.547 -0.524 1 87.06 552 LEU B N 1
ATOM 10074 C CA . LEU B 1 552 ? -28.828 19.703 -1.404 1 87.06 552 LEU B CA 1
ATOM 10075 C C . LEU B 1 552 ? -27.688 19.453 -2.396 1 87.06 552 LEU B C 1
ATOM 10077 O O . LEU B 1 552 ? -27.219 20.375 -3.049 1 87.06 552 LEU B O 1
ATOM 10081 N N . ALA B 1 553 ? -27.312 18.219 -2.484 1 89.06 553 ALA B N 1
ATOM 10082 C CA . ALA B 1 553 ? -26.125 17.891 -3.262 1 89.06 553 ALA B CA 1
ATOM 10083 C C . ALA B 1 553 ? -26.328 18.219 -4.738 1 89.06 553 ALA B C 1
ATOM 10085 O O . ALA B 1 553 ? -25.375 18.531 -5.449 1 89.06 553 ALA B O 1
ATOM 10086 N N . ASP B 1 554 ? -27.578 18.25 -5.203 1 88.81 554 ASP B N 1
ATOM 10087 C CA . ASP B 1 554 ? -27.844 18.469 -6.621 1 88.81 554 ASP B CA 1
ATOM 10088 C C . ASP B 1 554 ? -28.219 19.922 -6.891 1 88.81 554 ASP B C 1
ATOM 10090 O O . ASP B 1 554 ? -28.453 20.312 -8.039 1 88.81 554 ASP B O 1
ATOM 10094 N N . ASP B 1 555 ? -28.203 20.75 -5.871 1 91.94 555 ASP B N 1
ATOM 10095 C CA . ASP B 1 555 ? -28.562 22.156 -6.012 1 91.94 555 ASP B CA 1
ATOM 10096 C C . ASP B 1 555 ? -27.328 23 -6.305 1 91.94 555 ASP B C 1
ATOM 10098 O O . ASP B 1 555 ? -26.547 23.328 -5.398 1 91.94 555 ASP B O 1
ATOM 10102 N N . GLU B 1 556 ? -27.234 23.484 -7.461 1 92.38 556 GLU B N 1
ATOM 10103 C CA . GLU B 1 556 ? -26.078 24.25 -7.91 1 92.38 556 GLU B CA 1
ATOM 10104 C C . GLU B 1 556 ? -25.953 25.562 -7.164 1 92.38 556 GLU B C 1
ATOM 10106 O O . GLU B 1 556 ? -24.859 26.047 -6.895 1 92.38 556 GLU B O 1
ATOM 10111 N N . SER B 1 557 ? -27.031 26.125 -6.863 1 92.94 557 SER B N 1
ATOM 10112 C CA . SER B 1 557 ? -27.031 27.406 -6.156 1 92.94 557 SER B CA 1
ATOM 10113 C C . SER B 1 557 ? -26.438 27.25 -4.758 1 92.94 557 SER B C 1
ATOM 10115 O O . SER B 1 557 ? -25.656 28.094 -4.316 1 92.94 557 SER B O 1
ATOM 10117 N N . SER B 1 558 ? -26.828 26.203 -4.102 1 92.88 558 SER B N 1
ATOM 10118 C CA . SER B 1 558 ? -26.312 25.953 -2.76 1 92.88 558 SER B CA 1
ATOM 10119 C C . SER B 1 558 ? -24.812 25.672 -2.789 1 92.88 558 SER B C 1
ATOM 10121 O O . SER B 1 558 ? -24.078 26.094 -1.89 1 92.88 558 SER B O 1
ATOM 10123 N N . ILE B 1 559 ? -24.391 25.062 -3.809 1 94.44 559 ILE B N 1
ATOM 10124 C CA . ILE B 1 559 ? -22.969 24.734 -3.949 1 94.44 559 ILE B CA 1
ATOM 10125 C C . ILE B 1 559 ? -22.172 26.016 -4.18 1 94.44 559 ILE B C 1
ATOM 10127 O O . ILE B 1 559 ? -21.125 26.234 -3.559 1 94.44 559 ILE B O 1
ATOM 10131 N N . GLN B 1 560 ? -22.719 26.859 -5.023 1 94.38 560 GLN B N 1
ATOM 10132 C CA . GLN B 1 560 ? -22.031 28.125 -5.305 1 94.38 560 GLN B CA 1
ATOM 10133 C C . GLN B 1 560 ? -21.969 29 -4.059 1 94.38 560 GLN B C 1
ATOM 10135 O O . GLN B 1 560 ? -20.969 29.672 -3.822 1 94.38 560 GLN B O 1
ATOM 10140 N N . GLU B 1 561 ? -23.016 28.969 -3.33 1 93.06 561 GLU B N 1
ATOM 10141 C CA . GLU B 1 561 ? -23.031 29.75 -2.088 1 93.06 561 GLU B CA 1
ATOM 10142 C C . GLU B 1 561 ? -22.016 29.203 -1.087 1 93.06 561 GLU B C 1
ATOM 10144 O O . GLU B 1 561 ? -21.328 29.969 -0.418 1 93.06 561 GLU B O 1
ATOM 10149 N N . ALA B 1 562 ? -21.953 27.922 -0.965 1 93.94 562 ALA B N 1
ATOM 10150 C CA . ALA B 1 562 ? -20.984 27.297 -0.064 1 93.94 562 ALA B CA 1
ATOM 10151 C C . ALA B 1 562 ? -19.562 27.625 -0.471 1 93.94 562 ALA B C 1
ATOM 10153 O O . ALA B 1 562 ? -18.703 27.844 0.385 1 93.94 562 ALA B O 1
ATOM 10154 N N . ILE B 1 563 ? -19.328 27.672 -1.779 1 94.62 563 ILE B N 1
ATOM 10155 C CA . ILE B 1 563 ? -18.016 28.016 -2.322 1 94.62 563 ILE B CA 1
ATOM 10156 C C . ILE B 1 563 ? -17.656 29.453 -1.952 1 94.62 563 ILE B C 1
ATOM 10158 O O . ILE B 1 563 ? -16.531 29.734 -1.54 1 94.62 563 ILE B O 1
ATOM 10162 N N . ARG B 1 564 ? -18.609 30.281 -2.047 1 91.88 564 ARG B N 1
ATOM 10163 C CA . ARG B 1 564 ? -18.406 31.688 -1.703 1 91.88 564 ARG B CA 1
ATOM 10164 C C . ARG B 1 564 ? -18.141 31.844 -0.21 1 91.88 564 ARG B C 1
ATOM 10166 O O . ARG B 1 564 ? -17.188 32.531 0.19 1 91.88 564 ARG B O 1
ATOM 10173 N N . LEU B 1 565 ? -18.922 31.188 0.582 1 89.94 565 LEU B N 1
ATOM 10174 C CA . LEU B 1 565 ? -18.812 31.312 2.031 1 89.94 565 LEU B CA 1
ATOM 10175 C C . LEU B 1 565 ? -17.516 30.688 2.543 1 89.94 565 LEU B C 1
ATOM 10177 O O . LEU B 1 565 ? -16.969 31.141 3.539 1 89.94 565 LEU B O 1
ATOM 10181 N N . GLY B 1 566 ? -17.062 29.641 1.869 1 90.94 566 GLY B N 1
ATOM 10182 C CA . GLY B 1 566 ? -15.836 28.984 2.275 1 90.94 566 GLY B CA 1
ATOM 10183 C C . GLY B 1 566 ? -14.594 29.703 1.799 1 90.94 566 GLY B C 1
ATOM 10184 O O . GLY B 1 566 ? -13.484 29.422 2.266 1 90.94 566 GLY B O 1
ATOM 10185 N N . GLY B 1 567 ? -14.766 30.594 0.886 1 88.25 567 GLY B N 1
ATOM 10186 C CA . GLY B 1 567 ? -13.648 31.359 0.369 1 88.25 567 GLY B CA 1
ATOM 10187 C C . GLY B 1 567 ? -12.789 30.578 -0.61 1 88.25 567 GLY B C 1
ATOM 10188 O O . GLY B 1 567 ? -11.57 30.734 -0.64 1 88.25 567 GLY B O 1
ATOM 10189 N N . VAL B 1 568 ? -13.336 29.625 -1.319 1 89.75 568 VAL B N 1
ATOM 10190 C CA . VAL B 1 568 ? -12.523 28.766 -2.172 1 89.75 568 VAL B CA 1
ATOM 10191 C C . VAL B 1 568 ? -12.82 29.062 -3.639 1 89.75 568 VAL B C 1
ATOM 10193 O O . VAL B 1 568 ? -12.312 28.375 -4.531 1 89.75 568 VAL B O 1
ATOM 10196 N N . ALA B 1 569 ? -13.523 30.062 -3.975 1 92 569 ALA B N 1
ATOM 10197 C CA . ALA B 1 569 ? -13.953 30.391 -5.332 1 92 569 ALA B CA 1
ATOM 10198 C C . ALA B 1 569 ? -12.75 30.594 -6.254 1 92 569 ALA B C 1
ATOM 10200 O O . ALA B 1 569 ? -12.703 30.031 -7.352 1 92 569 ALA B O 1
ATOM 10201 N N . ASP B 1 570 ? -11.828 31.328 -5.793 1 86.88 570 ASP B N 1
ATOM 10202 C CA . ASP B 1 570 ? -10.648 31.609 -6.605 1 86.88 570 ASP B CA 1
ATOM 10203 C C . ASP B 1 570 ? -9.867 30.328 -6.902 1 86.88 570 ASP B C 1
ATOM 10205 O O . ASP B 1 570 ? -9.359 30.156 -8.016 1 86.88 570 ASP B O 1
ATOM 10209 N N . PHE B 1 571 ? -9.75 29.578 -5.988 1 83.38 571 PHE B N 1
ATOM 10210 C CA . PHE B 1 571 ? -9.016 28.328 -6.164 1 83.38 571 PHE B CA 1
ATOM 10211 C C . PHE B 1 571 ? -9.727 27.438 -7.168 1 83.38 571 PHE B C 1
ATOM 10213 O O . PHE B 1 571 ? -9.086 26.844 -8.047 1 83.38 571 PHE B O 1
ATOM 10220 N N . VAL B 1 572 ? -11.031 27.312 -7.008 1 91.62 572 VAL B N 1
ATOM 10221 C CA . VAL B 1 572 ? -11.828 26.484 -7.91 1 91.62 572 VAL B CA 1
ATOM 10222 C C . VAL B 1 572 ? -11.672 26.984 -9.344 1 91.62 572 VAL B C 1
ATOM 10224 O O . VAL B 1 572 ? -11.555 26.188 -10.281 1 91.62 572 VAL B O 1
ATOM 10227 N N . ASP B 1 573 ? -11.617 28.234 -9.469 1 89.62 573 ASP B N 1
ATOM 10228 C CA . ASP B 1 573 ? -11.492 28.844 -10.789 1 89.62 573 ASP B CA 1
ATOM 10229 C C . ASP B 1 573 ? -10.117 28.594 -11.391 1 89.62 573 ASP B C 1
ATOM 10231 O O . ASP B 1 573 ? -9.953 28.578 -12.609 1 89.62 573 ASP B O 1
ATOM 10235 N N . SER B 1 574 ? -9.156 28.375 -10.555 1 84.69 574 SER B N 1
ATOM 10236 C CA . SER B 1 574 ? -7.789 28.156 -11.008 1 84.69 574 SER B CA 1
ATOM 10237 C C . SER B 1 574 ? -7.574 26.719 -11.445 1 84.69 574 SER B C 1
ATOM 10239 O O . SER B 1 574 ? -6.598 26.406 -12.133 1 84.69 574 SER B O 1
ATOM 10241 N N . LEU B 1 575 ? -8.453 25.906 -11.117 1 87.06 575 LEU B N 1
ATOM 10242 C CA . LEU B 1 575 ? -8.32 24.5 -11.469 1 87.06 575 LEU B CA 1
ATOM 10243 C C . LEU B 1 575 ? -8.641 24.266 -12.938 1 87.06 575 LEU B C 1
ATOM 10245 O O . LEU B 1 575 ? -9.547 24.906 -13.484 1 87.06 575 LEU B O 1
ATOM 10249 N N . PRO B 1 576 ? -7.941 23.359 -13.609 1 82.94 576 PRO B N 1
ATOM 10250 C CA . PRO B 1 576 ? -8.125 23.125 -15.039 1 82.94 576 PRO B CA 1
ATOM 10251 C C . PRO B 1 576 ? -9.57 22.781 -15.406 1 82.94 576 PRO B C 1
ATOM 10253 O O . PRO B 1 576 ? -10.07 23.234 -16.438 1 82.94 576 PRO B O 1
ATOM 10256 N N . GLN B 1 577 ? -10.289 22.047 -14.609 1 88.81 577 GLN B N 1
ATOM 10257 C CA . GLN B 1 577 ? -11.656 21.641 -14.906 1 88.81 577 GLN B CA 1
ATOM 10258 C C . GLN B 1 577 ? -12.641 22.219 -13.891 1 88.81 577 GLN B C 1
ATOM 10260 O O . GLN B 1 577 ? -13.742 21.703 -13.719 1 88.81 577 GLN B O 1
ATOM 10265 N N . GLY B 1 578 ? -12.164 23.172 -13.141 1 91.06 578 GLY B N 1
ATOM 10266 C CA . GLY B 1 578 ? -13.031 23.812 -12.172 1 91.06 578 GLY B CA 1
ATOM 10267 C C . GLY B 1 578 ? -13.578 22.859 -11.133 1 91.06 578 GLY B C 1
ATOM 10268 O O . GLY B 1 578 ? -12.812 22.125 -10.5 1 91.06 578 GLY B O 1
ATOM 10269 N N . LEU B 1 579 ? -14.953 22.781 -11.125 1 93.06 579 LEU B N 1
ATOM 10270 C CA . LEU B 1 579 ? -15.625 21.953 -10.125 1 93.06 579 LEU B CA 1
ATOM 10271 C C . LEU B 1 579 ? -15.516 20.484 -10.469 1 93.06 579 LEU B C 1
ATOM 10273 O O . LEU B 1 579 ? -15.688 19.625 -9.602 1 93.06 579 LEU B O 1
ATOM 10277 N N . ASP B 1 580 ? -15.148 20.188 -11.625 1 91.25 580 ASP B N 1
ATOM 10278 C CA . ASP B 1 580 ? -15.086 18.797 -12.07 1 91.25 580 ASP B CA 1
ATOM 10279 C C . ASP B 1 580 ? -13.664 18.25 -11.938 1 91.25 580 ASP B C 1
ATOM 10281 O O . ASP B 1 580 ? -13.398 17.094 -12.297 1 91.25 580 ASP B O 1
ATOM 10285 N N . SER B 1 581 ? -12.836 19.047 -11.32 1 90.81 581 SER B N 1
ATOM 10286 C CA . SER B 1 581 ? -11.453 18.609 -11.125 1 90.81 581 SER B CA 1
ATOM 10287 C C . SER B 1 581 ? -11.336 17.641 -9.961 1 90.81 581 SER B C 1
ATOM 10289 O O . SER B 1 581 ? -12.125 17.703 -9.016 1 90.81 581 SER B O 1
ATOM 10291 N N . TYR B 1 582 ? -10.438 16.656 -10.102 1 89 582 TYR B N 1
ATOM 10292 C CA . TYR B 1 582 ? -10.078 15.773 -9 1 89 582 TYR B CA 1
ATOM 10293 C C . TYR B 1 582 ? -8.797 16.25 -8.32 1 89 582 TYR B C 1
ATOM 10295 O O . TYR B 1 582 ? -7.762 16.391 -8.969 1 89 582 TYR B O 1
ATOM 10303 N N . LEU B 1 583 ? -8.977 16.5 -7.094 1 86.56 583 LEU B N 1
ATOM 10304 C CA . LEU B 1 583 ? -7.773 16.844 -6.344 1 86.56 583 LEU B CA 1
ATOM 10305 C C . LEU B 1 583 ? -6.965 15.586 -6.023 1 86.56 583 LEU B C 1
ATOM 10307 O O . LEU B 1 583 ? -5.734 15.602 -6.078 1 86.56 583 LEU B O 1
ATOM 10311 N N . ILE B 1 584 ? -7.711 14.586 -5.691 1 86.44 584 ILE B N 1
ATOM 10312 C CA . ILE B 1 584 ? -7.156 13.25 -5.508 1 86.44 584 ILE B CA 1
ATOM 10313 C C . ILE B 1 584 ? -7.848 12.266 -6.449 1 86.44 584 ILE B C 1
ATOM 10315 O O . ILE B 1 584 ? -9.023 11.938 -6.266 1 86.44 584 ILE B O 1
ATOM 10319 N N . ARG B 1 585 ? -7.117 11.883 -7.367 1 86.81 585 ARG B N 1
ATOM 10320 C CA . ARG B 1 585 ? -7.711 10.953 -8.32 1 86.81 585 ARG B CA 1
ATOM 10321 C C . ARG B 1 585 ? -7.672 9.523 -7.777 1 86.81 585 ARG B C 1
ATOM 10323 O O . ARG B 1 585 ? -6.609 9.023 -7.406 1 86.81 585 ARG B O 1
ATOM 10330 N N . PRO B 1 586 ? -8.852 8.875 -7.785 1 88.38 586 PRO B N 1
ATOM 10331 C CA . PRO B 1 586 ? -8.906 7.543 -7.176 1 88.38 586 PRO B CA 1
ATOM 10332 C C . PRO B 1 586 ? -8.305 6.457 -8.07 1 88.38 586 PRO B C 1
ATOM 10334 O O . PRO B 1 586 ? -7.934 5.387 -7.582 1 88.38 586 PRO B O 1
ATOM 10337 N N . VAL B 1 587 ? -8.336 6.66 -9.367 1 87.06 587 VAL B N 1
ATOM 10338 C CA . VAL B 1 587 ? -7.816 5.656 -10.289 1 87.06 587 VAL B CA 1
ATOM 10339 C C . VAL B 1 587 ? -6.598 6.211 -11.023 1 87.06 587 VAL B C 1
ATOM 10341 O O . VAL B 1 587 ? -6.598 7.367 -11.453 1 87.06 587 VAL B O 1
ATOM 10344 N N . HIS B 1 588 ? -5.562 5.363 -11.07 1 78.44 588 HIS B N 1
ATOM 10345 C CA . HIS B 1 588 ? -4.344 5.785 -11.75 1 78.44 588 HIS B CA 1
ATOM 10346 C C . HIS B 1 588 ? -4.137 5 -13.047 1 78.44 588 HIS B C 1
ATOM 10348 O O . HIS B 1 588 ? -4.645 3.887 -13.188 1 78.44 588 HIS B O 1
ATOM 10354 N N . ASP B 1 589 ? -3.531 5.703 -13.992 1 78.06 589 ASP B N 1
ATOM 10355 C CA . ASP B 1 589 ? -3.125 5.016 -15.211 1 78.06 589 ASP B CA 1
ATOM 10356 C C . ASP B 1 589 ? -1.994 4.027 -14.938 1 78.06 589 ASP B C 1
ATOM 10358 O O . ASP B 1 589 ? -1.248 4.184 -13.969 1 78.06 589 ASP B O 1
ATOM 10362 N N . TRP B 1 590 ? -2.08 2.98 -15.75 1 75.38 590 TRP B N 1
ATOM 10363 C CA . TRP B 1 590 ? -1.075 1.943 -15.539 1 75.38 590 TRP B CA 1
ATOM 10364 C C . TRP B 1 590 ? -0.206 1.774 -16.781 1 75.38 590 TRP B C 1
ATOM 10366 O O . TRP B 1 590 ? -0.646 2.059 -17.906 1 75.38 590 TRP B O 1
ATOM 10376 N N . SER B 1 591 ? 1.049 1.512 -16.594 1 74.12 591 SER B N 1
ATOM 10377 C CA . SER B 1 591 ? 1.949 1.154 -17.688 1 74.12 591 SER B CA 1
ATOM 10378 C C . SER B 1 591 ? 2.812 -0.048 -17.312 1 74.12 591 SER B C 1
ATOM 10380 O O . SER B 1 591 ? 2.914 -0.41 -16.141 1 74.12 591 SER B O 1
ATOM 10382 N N . SER B 1 592 ? 3.287 -0.767 -18.312 1 67 592 SER B N 1
ATOM 10383 C CA . SER B 1 592 ? 4.133 -1.936 -18.078 1 67 592 SER B CA 1
ATOM 10384 C C . SER B 1 592 ? 5.488 -1.536 -17.516 1 67 592 SER B C 1
ATOM 10386 O O . SER B 1 592 ? 6.215 -2.377 -16.984 1 67 592 SER B O 1
ATOM 10388 N N . GLY B 1 593 ? 5.773 -0.233 -17.438 1 60.84 593 GLY B N 1
ATOM 10389 C CA . GLY B 1 593 ? 7.078 0.228 -17 1 60.84 593 GLY B CA 1
ATOM 10390 C C . GLY B 1 593 ? 8.188 -0.084 -17.984 1 60.84 593 GLY B C 1
ATOM 10391 O O . GLY B 1 593 ? 9.352 0.233 -17.734 1 60.84 593 GLY B O 1
ATOM 10392 N N . LEU B 1 594 ? 7.906 -0.894 -19 1 59.84 594 LEU B N 1
ATOM 10393 C CA . LEU B 1 594 ? 8.906 -1.336 -19.969 1 59.84 594 LEU B CA 1
ATOM 10394 C C . LEU B 1 594 ? 9.055 -0.324 -21.109 1 59.84 594 LEU B C 1
ATOM 10396 O O . LEU B 1 594 ? 10.078 -0.299 -21.797 1 59.84 594 LEU B O 1
ATOM 10400 N N . GLY B 1 595 ? 7.945 0.51 -21.234 1 56.66 595 GLY B N 1
ATOM 10401 C CA . GLY B 1 595 ? 7.98 1.431 -22.359 1 56.66 595 GLY B CA 1
ATOM 10402 C C . GLY B 1 595 ? 8.43 2.826 -21.984 1 56.66 595 GLY B C 1
ATOM 10403 O O . GLY B 1 595 ? 8.82 3.066 -20.828 1 56.66 595 GLY B O 1
ATOM 10404 N N . ASN B 1 596 ? 8.641 3.686 -22.969 1 54.19 596 ASN B N 1
ATOM 10405 C CA . ASN B 1 596 ? 9.07 5.07 -22.828 1 54.19 596 ASN B CA 1
ATOM 10406 C C . ASN B 1 596 ? 7.941 5.957 -22.312 1 54.19 596 ASN B C 1
ATOM 10408 O O . ASN B 1 596 ? 8.18 7.082 -21.859 1 54.19 596 ASN B O 1
ATOM 10412 N N . GLU B 1 597 ? 6.75 5.352 -22.547 1 55.56 597 GLU B N 1
ATOM 10413 C CA . GLU B 1 597 ? 5.648 6.23 -22.172 1 55.56 597 GLU B CA 1
ATOM 10414 C C . GLU B 1 597 ? 5.273 6.062 -20.703 1 55.56 597 GLU B C 1
ATOM 10416 O O . GLU B 1 597 ? 4.871 4.977 -20.281 1 55.56 597 GLU B O 1
ATOM 10421 N N . LYS B 1 598 ? 5.688 6.988 -20 1 53.62 598 LYS B N 1
ATOM 10422 C CA . LYS B 1 598 ? 5.5 6.922 -18.547 1 53.62 598 LYS B CA 1
ATOM 10423 C C . LYS B 1 598 ? 4.219 7.637 -18.125 1 53.62 598 LYS B C 1
ATOM 10425 O O . LYS B 1 598 ? 3.861 8.672 -18.688 1 53.62 598 LYS B O 1
ATOM 10430 N N . VAL B 1 599 ? 3.193 6.863 -17.672 1 58.53 599 VAL B N 1
ATOM 10431 C CA . VAL B 1 599 ? 1.917 7.402 -17.203 1 58.53 599 VAL B CA 1
ATOM 10432 C C . VAL B 1 599 ? 2.15 8.367 -16.047 1 58.53 599 VAL B C 1
ATOM 10434 O O . VAL B 1 599 ? 2.953 8.086 -15.156 1 58.53 599 VAL B O 1
ATOM 10437 N N . ILE B 1 600 ? 1.781 9.703 -16.25 1 54 600 ILE B N 1
ATOM 10438 C CA . ILE B 1 600 ? 1.896 10.727 -15.211 1 54 600 ILE B CA 1
ATOM 10439 C C . ILE B 1 600 ? 0.632 10.734 -14.359 1 54 600 ILE B C 1
ATOM 10441 O O . ILE B 1 600 ? -0.459 11.031 -14.852 1 54 600 ILE B O 1
ATOM 10445 N N . ASN B 1 601 ? 0.612 9.984 -13.32 1 57.94 601 ASN B N 1
ATOM 10446 C CA . ASN B 1 601 ? -0.496 10.07 -12.375 1 57.94 601 ASN B CA 1
ATOM 10447 C C . ASN B 1 601 ? -0.374 11.297 -11.469 1 57.94 601 ASN B C 1
ATOM 10449 O O . ASN B 1 601 ? 0.455 11.32 -10.562 1 57.94 601 ASN B O 1
ATOM 10453 N N . GLN B 1 602 ? -0.59 12.555 -11.977 1 57.81 602 GLN B N 1
ATOM 10454 C CA . GLN B 1 602 ? -0.305 13.758 -11.203 1 57.81 602 GLN B CA 1
ATOM 10455 C C . GLN B 1 602 ? -1.479 14.125 -10.297 1 57.81 602 GLN B C 1
ATOM 10457 O O . GLN B 1 602 ? -2.609 14.266 -10.766 1 57.81 602 GLN B O 1
ATOM 10462 N N . ASN B 1 603 ? -1.417 13.797 -9.039 1 62.31 603 ASN B N 1
ATOM 10463 C CA . ASN B 1 603 ? -2.291 14.461 -8.078 1 62.31 603 ASN B CA 1
ATOM 10464 C C . ASN B 1 603 ? -1.997 15.961 -7.996 1 62.31 603 ASN B C 1
ATOM 10466 O O . ASN B 1 603 ? -0.88 16.391 -8.281 1 62.31 603 ASN B O 1
ATOM 10470 N N . ILE B 1 604 ? -3.076 16.75 -7.91 1 65.25 604 ILE B N 1
ATOM 10471 C CA . ILE B 1 604 ? -2.896 18.188 -7.746 1 65.25 604 ILE B CA 1
ATOM 10472 C C . ILE B 1 604 ? -2.406 18.5 -6.332 1 65.25 604 ILE B C 1
ATOM 10474 O O . ILE B 1 604 ? -3.004 18.047 -5.352 1 65.25 604 ILE B O 1
ATOM 10478 N N . ASP B 1 605 ? -1.293 19.062 -6.254 1 65.56 605 ASP B N 1
ATOM 10479 C CA . ASP B 1 605 ? -0.768 19.469 -4.957 1 65.56 605 ASP B CA 1
ATOM 10480 C C . ASP B 1 605 ? -1.59 20.625 -4.375 1 65.56 605 ASP B C 1
ATOM 10482 O O . ASP B 1 605 ? -1.748 21.672 -5.012 1 65.56 605 ASP B O 1
ATOM 10486 N N . VAL B 1 606 ? -2.377 20.391 -3.34 1 73.88 606 VAL B N 1
ATOM 10487 C CA . VAL B 1 606 ? -3.211 21.391 -2.691 1 73.88 606 VAL B CA 1
ATOM 10488 C C . VAL B 1 606 ? -2.559 21.844 -1.385 1 73.88 606 VAL B C 1
ATOM 10490 O O . VAL B 1 606 ? -1.983 21.031 -0.661 1 73.88 606 VAL B O 1
ATOM 10493 N N . SER B 1 607 ? -2.516 23.203 -1.167 1 69.31 607 SER B N 1
ATOM 10494 C CA . SER B 1 607 ? -1.955 23.734 0.068 1 69.31 607 SER B CA 1
ATOM 10495 C C . SER B 1 607 ? -2.857 23.438 1.261 1 69.31 607 SER B C 1
ATOM 10497 O O . SER B 1 607 ? -4.012 23.047 1.089 1 69.31 607 SER B O 1
ATOM 10499 N N . GLY B 1 608 ? -2.348 23.531 2.482 1 73.5 608 GLY B N 1
ATOM 10500 C CA . GLY B 1 608 ? -3.127 23.359 3.697 1 73.5 608 GLY B CA 1
ATOM 10501 C C . GLY B 1 608 ? -4.309 24.312 3.789 1 73.5 608 GLY B C 1
ATOM 10502 O O . GLY B 1 608 ? -5.41 23.906 4.172 1 73.5 608 GLY B O 1
ATOM 10503 N N . GLY B 1 609 ? -4.09 25.578 3.42 1 77.69 609 GLY B N 1
ATOM 10504 C CA . GLY B 1 609 ? -5.156 26.562 3.439 1 77.69 609 GLY B CA 1
ATOM 10505 C C . GLY B 1 609 ? -6.266 26.266 2.449 1 77.69 609 GLY B C 1
ATOM 10506 O O . GLY B 1 609 ? -7.445 26.453 2.75 1 77.69 609 GLY B O 1
ATOM 10507 N N . GLN B 1 610 ? -5.836 25.812 1.312 1 80.94 610 GLN B N 1
ATOM 10508 C CA . GLN B 1 610 ? -6.824 25.453 0.3 1 80.94 610 GLN B CA 1
ATOM 10509 C C . GLN B 1 610 ? -7.664 24.25 0.753 1 80.94 610 GLN B C 1
ATOM 10511 O O . GLN B 1 610 ? -8.875 24.234 0.551 1 80.94 610 GLN B O 1
ATOM 10516 N N . ARG B 1 611 ? -7.055 23.312 1.351 1 87.19 611 ARG B N 1
ATOM 10517 C CA . ARG B 1 611 ? -7.766 22.156 1.879 1 87.19 611 ARG B CA 1
ATOM 10518 C C . ARG B 1 611 ? -8.766 22.578 2.951 1 87.19 611 ARG B C 1
ATOM 10520 O O . ARG B 1 611 ? -9.891 22.062 2.99 1 87.19 611 ARG B O 1
ATOM 10527 N N . GLN B 1 612 ? -8.359 23.438 3.758 1 88.12 612 GLN B N 1
ATOM 10528 C CA . GLN B 1 612 ? -9.242 23.922 4.816 1 88.12 612 GLN B CA 1
ATOM 10529 C C . GLN B 1 612 ? -10.445 24.656 4.238 1 88.12 612 GLN B C 1
ATOM 10531 O O . GLN B 1 612 ? -11.562 24.516 4.727 1 88.12 612 GLN B O 1
ATOM 10536 N N . ARG B 1 613 ? -10.18 25.484 3.26 1 90.81 613 ARG B N 1
ATOM 10537 C CA . ARG B 1 613 ? -11.258 26.234 2.641 1 90.81 613 ARG B CA 1
ATOM 10538 C C . ARG B 1 613 ? -12.281 25.297 1.989 1 90.81 613 ARG B C 1
ATOM 10540 O O . ARG B 1 613 ? -13.477 25.578 1.994 1 90.81 613 ARG B O 1
ATOM 10547 N N . ILE B 1 614 ? -11.812 24.266 1.438 1 92.38 614 ILE B N 1
ATOM 10548 C CA . ILE B 1 614 ? -12.711 23.281 0.855 1 92.38 614 ILE B CA 1
ATOM 10549 C C . ILE B 1 614 ? -13.539 22.609 1.957 1 92.38 614 ILE B C 1
ATOM 10551 O O . ILE B 1 614 ? -14.742 22.422 1.805 1 92.38 614 ILE B O 1
ATOM 10555 N N . ALA B 1 615 ? -12.852 22.219 3.01 1 92.75 615 ALA B N 1
ATOM 10556 C CA . ALA B 1 615 ? -13.547 21.625 4.152 1 92.75 615 ALA B CA 1
ATOM 10557 C C . ALA B 1 615 ? -14.586 22.594 4.719 1 92.75 615 ALA B C 1
ATOM 10559 O O . ALA B 1 615 ? -15.672 22.188 5.129 1 92.75 615 ALA B O 1
ATOM 10560 N N . LEU B 1 616 ? -14.258 23.859 4.738 1 93.19 616 LEU B N 1
ATOM 10561 C CA . LEU B 1 616 ? -15.188 24.875 5.195 1 93.19 616 LEU B CA 1
ATOM 10562 C C . LEU B 1 616 ? -16.391 24.984 4.266 1 93.19 616 LEU B C 1
ATOM 10564 O O . LEU B 1 616 ? -17.531 25.094 4.73 1 93.19 616 LEU B O 1
ATOM 10568 N N . ALA B 1 617 ? -16.047 25 2.975 1 94.38 617 ALA B N 1
ATOM 10569 C CA . ALA B 1 617 ? -17.141 25.031 2.004 1 94.38 617 ALA B CA 1
ATOM 10570 C C . ALA B 1 617 ? -18.094 23.844 2.213 1 94.38 617 ALA B C 1
ATOM 10572 O O . ALA B 1 617 ? -19.312 24 2.115 1 94.38 617 ALA B O 1
ATOM 10573 N N . ARG B 1 618 ? -17.562 22.734 2.494 1 93.81 618 ARG B N 1
ATOM 10574 C CA . ARG B 1 618 ? -18.359 21.547 2.777 1 93.81 618 ARG B CA 1
ATOM 10575 C C . ARG B 1 618 ? -19.234 21.75 4.016 1 93.81 618 ARG B C 1
ATOM 10577 O O . ARG B 1 618 ? -20.406 21.375 4.023 1 93.81 618 ARG B O 1
ATOM 10584 N N . ALA B 1 619 ? -18.672 22.281 5.047 1 92.5 619 ALA B N 1
ATOM 10585 C CA . ALA B 1 619 ? -19.406 22.562 6.277 1 92.5 619 ALA B CA 1
ATOM 10586 C C . ALA B 1 619 ? -20.531 23.578 6.027 1 92.5 619 ALA B C 1
ATOM 10588 O O . ALA B 1 619 ? -21.625 23.438 6.566 1 92.5 619 ALA B O 1
ATOM 10589 N N . PHE B 1 620 ? -20.297 24.594 5.16 1 92 620 PHE B N 1
ATOM 10590 C CA . PHE B 1 620 ? -21.281 25.625 4.883 1 92 620 PHE B CA 1
ATOM 10591 C C . PHE B 1 620 ? -22.422 25.078 4.039 1 92 620 PHE B C 1
ATOM 10593 O O . PHE B 1 620 ? -23.531 25.625 4.051 1 92 620 PHE B O 1
ATOM 10600 N N . MET B 1 621 ? -22.094 24.047 3.293 1 92.19 621 MET B N 1
ATOM 10601 C CA . MET B 1 621 ? -23.172 23.359 2.582 1 92.19 621 MET B CA 1
ATOM 10602 C C . MET B 1 621 ? -24.234 22.859 3.559 1 92.19 621 MET B C 1
ATOM 10604 O O . MET B 1 621 ? -25.422 22.891 3.246 1 92.19 621 MET B O 1
ATOM 10608 N N . ARG B 1 622 ? -23.734 22.422 4.637 1 87.38 622 ARG B N 1
ATOM 10609 C CA . ARG B 1 622 ? -24.625 21.906 5.668 1 87.38 622 ARG B CA 1
ATOM 10610 C C . ARG B 1 622 ? -25.344 23.031 6.398 1 87.38 622 ARG B C 1
ATOM 10612 O O . ARG B 1 622 ? -26.516 22.875 6.785 1 87.38 622 ARG B O 1
ATOM 10619 N N . VAL B 1 623 ? -24.719 24.125 6.609 1 82.56 623 VAL B N 1
ATOM 10620 C CA . VAL B 1 623 ? -25.25 25.281 7.309 1 82.56 623 VAL B CA 1
ATOM 10621 C C . VAL B 1 623 ? -26.484 25.797 6.578 1 82.56 623 VAL B C 1
ATOM 10623 O O . VAL B 1 623 ? -27.422 26.328 7.203 1 82.56 623 VAL B O 1
ATOM 10626 N N . ASN B 1 624 ? -26.453 25.547 5.301 1 77.81 624 ASN B N 1
ATOM 10627 C CA . ASN B 1 624 ? -27.562 26.016 4.48 1 77.81 624 ASN B CA 1
ATOM 10628 C C . ASN B 1 624 ? -28.781 25.109 4.637 1 77.81 624 ASN B C 1
ATOM 10630 O O . ASN B 1 624 ? -29.875 25.453 4.184 1 77.81 624 ASN B O 1
ATOM 10634 N N . ASP B 1 625 ? -28.484 24.016 5.312 1 77.44 625 ASP B N 1
ATOM 10635 C CA . ASP B 1 625 ? -29.609 23.141 5.652 1 77.44 625 ASP B CA 1
ATOM 10636 C C . ASP B 1 625 ? -30.406 23.719 6.82 1 77.44 625 ASP B C 1
ATOM 10638 O O . ASP B 1 625 ? -29.859 23.984 7.887 1 77.44 625 ASP B O 1
ATOM 10642 N N . PRO B 1 626 ? -31.656 23.969 6.684 1 75.44 626 PRO B N 1
ATOM 10643 C CA . PRO B 1 626 ? -32.469 24.594 7.719 1 75.44 626 PRO B CA 1
ATOM 10644 C C . PRO B 1 626 ? -32.5 23.797 9.016 1 75.44 626 PRO B C 1
ATOM 10646 O O . PRO B 1 626 ? -32.719 24.359 10.094 1 75.44 626 PRO B O 1
ATOM 10649 N N . ASP B 1 627 ? -32.188 22.562 8.938 1 78.06 627 ASP B N 1
ATOM 10650 C CA . ASP B 1 627 ? -32.25 21.703 10.117 1 78.06 627 ASP B CA 1
ATOM 10651 C C . ASP B 1 627 ? -30.969 21.75 10.922 1 78.06 627 ASP B C 1
ATOM 10653 O O . ASP B 1 627 ? -30.953 21.406 12.102 1 78.06 627 ASP B O 1
ATOM 10657 N N . ALA B 1 628 ? -29.953 22.203 10.359 1 86.06 628 ALA B N 1
ATOM 10658 C CA . ALA B 1 628 ? -28.656 22.219 11.039 1 86.06 628 ALA B CA 1
ATOM 10659 C C . ALA B 1 628 ? -28.531 23.453 11.938 1 86.06 628 ALA B C 1
ATOM 10661 O O . ALA B 1 628 ? -28.109 24.516 11.492 1 86.06 628 ALA B O 1
ATOM 10662 N N . ARG B 1 629 ? -28.812 23.297 13.227 1 88.5 629 ARG B N 1
ATOM 10663 C CA . ARG B 1 629 ? -28.875 24.453 14.117 1 88.5 629 ARG B CA 1
ATOM 10664 C C . ARG B 1 629 ? -27.781 24.391 15.188 1 88.5 629 ARG B C 1
ATOM 10666 O O . ARG B 1 629 ? -27.656 25.281 16.016 1 88.5 629 ARG B O 1
ATOM 10673 N N . LEU B 1 630 ? -27.016 23.344 15.195 1 92.25 630 LEU B N 1
ATOM 10674 C CA . LEU B 1 630 ? -25.875 23.203 16.094 1 92.25 630 LEU B CA 1
ATOM 10675 C C . LEU B 1 630 ? -24.578 23.125 15.289 1 92.25 630 LEU B C 1
ATOM 10677 O O . LEU B 1 630 ? -24.328 22.141 14.594 1 92.25 630 LEU B O 1
ATOM 10681 N N . TRP B 1 631 ? -23.781 24.203 15.398 1 92.94 631 TRP B N 1
ATOM 10682 C CA . TRP B 1 631 ? -22.531 24.281 14.648 1 92.94 631 TRP B CA 1
ATOM 10683 C C . TRP B 1 631 ? -21.344 24 15.555 1 92.94 631 TRP B C 1
ATOM 10685 O O . TRP B 1 631 ? -21.156 24.656 16.578 1 92.94 631 TRP B O 1
ATOM 10695 N N . LEU B 1 632 ? -20.594 22.953 15.219 1 94.88 632 LEU B N 1
ATOM 10696 C CA . LEU B 1 632 ? -19.375 22.594 15.938 1 94.88 632 LEU B CA 1
ATOM 10697 C C . LEU B 1 632 ? -18.141 22.766 15.055 1 94.88 632 LEU B C 1
ATOM 10699 O O . LEU B 1 632 ? -17.984 22.078 14.047 1 94.88 632 LEU B O 1
ATOM 10703 N N . PHE B 1 633 ? -17.266 23.656 15.352 1 92.88 633 PHE B N 1
ATOM 10704 C CA . PHE B 1 633 ? -16.062 23.938 14.594 1 92.88 633 PHE B CA 1
ATOM 10705 C C . PHE B 1 633 ? -14.812 23.688 15.438 1 92.88 633 PHE B C 1
ATOM 10707 O O . PHE B 1 633 ? -14.586 24.359 16.438 1 92.88 633 PHE B O 1
ATOM 10714 N N . ASP B 1 634 ? -14.055 22.688 15.008 1 91.56 634 ASP B N 1
ATOM 10715 C CA . ASP B 1 634 ? -12.82 22.328 15.703 1 91.56 634 ASP B CA 1
ATOM 10716 C C . ASP B 1 634 ? -11.609 22.969 15.039 1 91.56 634 ASP B C 1
ATOM 10718 O O . ASP B 1 634 ? -11.078 22.453 14.055 1 91.56 634 ASP B O 1
ATOM 10722 N N . GLU B 1 635 ? -11.133 24.016 15.539 1 85 635 GLU B N 1
ATOM 10723 C CA . GLU B 1 635 ? -9.984 24.781 15.055 1 85 635 GLU B CA 1
ATOM 10724 C C . GLU B 1 635 ? -10.102 25.047 13.555 1 85 635 GLU B C 1
ATOM 10726 O O . GLU B 1 635 ? -9.172 24.75 12.797 1 85 635 GLU B O 1
ATOM 10731 N N . PRO B 1 636 ? -11.141 25.688 13.078 1 84.19 636 PRO B N 1
ATOM 10732 C CA . PRO B 1 636 ? -11.43 25.844 11.656 1 84.19 636 PRO B CA 1
ATOM 10733 C C . PRO B 1 636 ? -10.461 26.797 10.961 1 84.19 636 PRO B C 1
ATOM 10735 O O . PRO B 1 636 ? -10.438 26.875 9.727 1 84.19 636 PRO B O 1
ATOM 10738 N N . SER B 1 637 ? -9.68 27.578 11.719 1 80.19 637 SER B N 1
ATOM 10739 C CA . SER B 1 637 ? -8.82 28.578 11.102 1 80.19 637 SER B CA 1
ATOM 10740 C C . SER B 1 637 ? -7.344 28.234 11.297 1 80.19 637 SER B C 1
ATOM 10742 O O . SER B 1 637 ? -6.469 29.078 11.086 1 80.19 637 SER B O 1
ATOM 10744 N N . ALA B 1 638 ? -7.031 27 11.664 1 74.56 638 ALA B N 1
ATOM 10745 C CA . ALA B 1 638 ? -5.676 26.609 12.039 1 74.56 638 ALA B CA 1
ATOM 10746 C C . ALA B 1 638 ? -4.703 26.812 10.883 1 74.56 638 ALA B C 1
ATOM 10748 O O . ALA B 1 638 ? -3.547 27.188 11.094 1 74.56 638 ALA B O 1
ATOM 10749 N N . SER B 1 639 ? -5.203 26.641 9.656 1 74.31 639 SER B N 1
ATOM 10750 C CA . SER B 1 639 ? -4.309 26.719 8.508 1 74.31 639 SER B CA 1
ATOM 10751 C C . SER B 1 639 ? -4.562 27.969 7.695 1 74.31 639 SER B C 1
ATOM 10753 O O . SER B 1 639 ? -4.047 28.125 6.586 1 74.31 639 SER B O 1
ATOM 10755 N N . LEU B 1 640 ? -5.332 28.859 8.273 1 77 640 LEU B N 1
ATOM 10756 C CA . LEU B 1 640 ? -5.672 30.094 7.555 1 77 640 LEU B CA 1
ATOM 10757 C C . LEU B 1 640 ? -4.797 31.25 8.008 1 77 640 LEU B C 1
ATOM 10759 O O . LEU B 1 640 ? -4.355 31.281 9.164 1 77 640 LEU B O 1
ATOM 10763 N N . ASP B 1 641 ? -4.539 32.188 7.145 1 75.31 641 ASP B N 1
ATOM 10764 C CA . ASP B 1 641 ? -3.881 33.438 7.527 1 75.31 641 ASP B CA 1
ATOM 10765 C C . ASP B 1 641 ? -4.836 34.344 8.289 1 75.31 641 ASP B C 1
ATOM 10767 O O . ASP B 1 641 ? -6.055 34.156 8.258 1 75.31 641 ASP B O 1
ATOM 10771 N N . PRO B 1 642 ? -4.293 35.312 8.961 1 74.25 642 PRO B N 1
ATOM 10772 C CA . PRO B 1 642 ? -5.105 36.156 9.82 1 74.25 642 PRO B CA 1
ATOM 10773 C C . PRO B 1 642 ? -6.223 36.875 9.055 1 74.25 642 PRO B C 1
ATOM 10775 O O . PRO B 1 642 ? -7.312 37.062 9.594 1 74.25 642 PRO B O 1
ATOM 10778 N N . VAL B 1 643 ? -5.914 37.25 7.812 1 74.44 643 VAL B N 1
ATOM 10779 C CA . VAL B 1 643 ? -6.93 37.938 7.027 1 74.44 643 VAL B CA 1
ATOM 10780 C C . VAL B 1 643 ? -8.086 37 6.719 1 74.44 643 VAL B C 1
ATOM 10782 O O . VAL B 1 643 ? -9.25 37.344 6.891 1 74.44 643 VAL B O 1
ATOM 10785 N N . ALA B 1 644 ? -7.734 35.844 6.312 1 79 644 ALA B N 1
ATOM 10786 C CA . ALA B 1 644 ? -8.75 34.844 6.008 1 79 644 ALA B CA 1
ATOM 10787 C C . ALA B 1 644 ? -9.484 34.406 7.27 1 79 644 ALA B C 1
ATOM 10789 O O . ALA B 1 644 ? -10.688 34.125 7.227 1 79 644 ALA B O 1
ATOM 10790 N N . GLU B 1 645 ? -8.766 34.344 8.312 1 81.19 645 GLU B N 1
ATOM 10791 C CA . GLU B 1 645 ? -9.367 33.969 9.594 1 81.19 645 GLU B CA 1
ATOM 10792 C C . GLU B 1 645 ? -10.406 35 10.031 1 81.19 645 GLU B C 1
ATOM 10794 O O . GLU B 1 645 ? -11.5 34.625 10.461 1 81.19 645 GLU B O 1
ATOM 10799 N N . SER B 1 646 ? -10.016 36.25 9.977 1 78.88 646 SER B N 1
ATOM 10800 C CA . SER B 1 646 ? -10.922 37.344 10.367 1 78.88 646 SER B CA 1
ATOM 10801 C C . SER B 1 646 ? -12.188 37.312 9.516 1 78.88 646 SER B C 1
ATOM 10803 O O . SER B 1 646 ? -13.289 37.531 10.031 1 78.88 646 SER B O 1
ATOM 10805 N N . ALA B 1 647 ? -11.977 37.094 8.25 1 81.44 647 ALA B N 1
ATOM 10806 C CA . ALA B 1 647 ? -13.109 37.031 7.336 1 81.44 647 ALA B CA 1
ATOM 10807 C C . ALA B 1 647 ? -14.039 35.875 7.684 1 81.44 647 ALA B C 1
ATOM 10809 O O . ALA B 1 647 ? -15.266 36.031 7.605 1 81.44 647 ALA B O 1
ATOM 10810 N N . LEU B 1 648 ? -13.508 34.812 7.996 1 85.44 648 LEU B N 1
ATOM 10811 C CA . LEU B 1 648 ? -14.289 33.625 8.367 1 85.44 648 LEU B CA 1
ATOM 10812 C C . LEU B 1 648 ? -15.109 33.906 9.617 1 85.44 648 LEU B C 1
ATOM 10814 O O . LEU B 1 648 ? -16.312 33.594 9.656 1 85.44 648 LEU B O 1
ATOM 10818 N N . PHE B 1 649 ? -14.516 34.5 10.641 1 82.94 649 PHE B N 1
ATOM 10819 C CA . PHE B 1 649 ? -15.195 34.719 11.906 1 82.94 649 PHE B CA 1
ATOM 10820 C C . PHE B 1 649 ? -16.297 35.781 11.742 1 82.94 649 PHE B C 1
ATOM 10822 O O . PHE B 1 649 ? -17.359 35.656 12.367 1 82.94 649 PHE B O 1
ATOM 10829 N N . GLU B 1 650 ? -15.969 36.75 10.922 1 82.19 650 GLU B N 1
ATOM 10830 C CA . GLU B 1 650 ? -17 37.719 10.633 1 82.19 650 GLU B CA 1
ATOM 10831 C C . GLU B 1 650 ? -18.203 37.094 9.945 1 82.19 650 GLU B C 1
ATOM 10833 O O . GLU B 1 650 ? -19.344 37.406 10.281 1 82.19 650 GLU B O 1
ATOM 10838 N N . ARG B 1 651 ? -17.891 36.281 9.055 1 83.62 651 ARG B N 1
ATOM 10839 C CA . ARG B 1 651 ? -18.969 35.594 8.352 1 83.62 651 ARG B CA 1
ATOM 10840 C C . ARG B 1 651 ? -19.781 34.688 9.297 1 83.62 651 ARG B C 1
ATOM 10842 O O . ARG B 1 651 ? -21.016 34.656 9.219 1 83.62 651 ARG B O 1
ATOM 10849 N N . LEU B 1 652 ? -19.141 34.031 10.117 1 82.75 652 LEU B N 1
ATOM 10850 C CA . LEU B 1 652 ? -19.812 33.156 11.062 1 82.75 652 LEU B CA 1
ATOM 10851 C C . LEU B 1 652 ? -20.641 33.938 12.062 1 82.75 652 LEU B C 1
ATOM 10853 O O . LEU B 1 652 ? -21.734 33.531 12.438 1 82.75 652 LEU B O 1
ATOM 10857 N N . ARG B 1 653 ? -20.125 35.062 12.469 1 81.75 653 ARG B N 1
ATOM 10858 C CA . ARG B 1 653 ? -20.859 35.938 13.375 1 81.75 653 ARG B CA 1
ATOM 10859 C C . ARG B 1 653 ? -22.141 36.438 12.727 1 81.75 653 ARG B C 1
ATOM 10861 O O . ARG B 1 653 ? -23.203 36.469 13.359 1 81.75 653 ARG B O 1
ATOM 10868 N N . ASP B 1 654 ? -21.938 36.75 11.5 1 82.38 654 ASP B N 1
ATOM 10869 C CA . ASP B 1 654 ? -23.078 37.312 10.773 1 82.38 654 ASP B CA 1
ATOM 10870 C C . ASP B 1 654 ? -24.141 36.219 10.531 1 82.38 654 ASP B C 1
ATOM 10872 O O . ASP B 1 654 ? -25.344 36.531 10.508 1 82.38 654 ASP B O 1
ATOM 10876 N N . MET B 1 655 ? -23.703 35 10.422 1 82.75 655 MET B N 1
ATOM 10877 C CA . MET B 1 655 ? -24.625 33.938 10.086 1 82.75 655 MET B CA 1
ATOM 10878 C C . MET B 1 655 ? -25.156 33.25 11.344 1 82.75 655 MET B C 1
ATOM 10880 O O . MET B 1 655 ? -26 32.344 11.266 1 82.75 655 MET B O 1
ATOM 10884 N N . ARG B 1 656 ? -24.734 33.562 12.492 1 81.31 656 ARG B N 1
ATOM 10885 C CA . ARG B 1 656 ? -25.078 32.906 13.75 1 81.31 656 ARG B CA 1
ATOM 10886 C C . ARG B 1 656 ? -26.578 32.875 13.969 1 81.31 656 ARG B C 1
ATOM 10888 O O . ARG B 1 656 ? -27.156 31.828 14.297 1 81.31 656 ARG B O 1
ATOM 10895 N N . GLY B 1 657 ? -27.359 33.938 13.648 1 77.06 657 GLY B N 1
ATOM 10896 C CA . GLY B 1 657 ? -28.781 33.969 13.914 1 77.06 657 GLY B CA 1
ATOM 10897 C C . GLY B 1 657 ? -29.156 33.375 15.258 1 77.06 657 GLY B C 1
ATOM 10898 O O . GLY B 1 657 ? -28.625 33.781 16.297 1 77.06 657 GLY B O 1
ATOM 10899 N N . SER B 1 658 ? -30.047 32.406 15.352 1 80.19 658 SER B N 1
ATOM 10900 C CA . SER B 1 658 ? -30.5 31.75 16.562 1 80.19 658 SER B CA 1
ATOM 10901 C C . SER B 1 658 ? -29.844 30.391 16.719 1 80.19 658 SER B C 1
ATOM 10903 O O . SER B 1 658 ? -30.375 29.516 17.422 1 80.19 658 SER B O 1
ATOM 10905 N N . ARG B 1 659 ? -28.75 30.234 16.094 1 88.19 659 ARG B N 1
ATOM 10906 C CA . ARG B 1 659 ? -28.078 28.938 16.125 1 88.19 659 ARG B CA 1
ATOM 10907 C C . ARG B 1 659 ? -27.094 28.859 17.281 1 88.19 659 ARG B C 1
ATOM 10909 O O . ARG B 1 659 ? -26.578 29.875 17.75 1 88.19 659 ARG B O 1
ATOM 10916 N N . THR B 1 660 ? -26.969 27.641 17.812 1 92.31 660 THR B N 1
ATOM 10917 C CA . THR B 1 660 ? -25.938 27.391 18.812 1 92.31 660 THR B CA 1
ATOM 10918 C C . THR B 1 660 ? -24.609 27.047 18.141 1 92.31 660 THR B C 1
ATOM 10920 O O . THR B 1 660 ? -24.547 26.125 17.312 1 92.31 660 THR B O 1
ATOM 10923 N N . ILE B 1 661 ? -23.594 27.812 18.375 1 92.19 661 ILE B N 1
ATOM 10924 C CA . ILE B 1 661 ? -22.297 27.641 17.734 1 92.19 661 ILE B CA 1
ATOM 10925 C C . ILE B 1 661 ? -21.234 27.375 18.797 1 92.19 661 ILE B C 1
ATOM 10927 O O . ILE B 1 661 ? -21.156 28.094 19.797 1 92.19 661 ILE B O 1
ATOM 10931 N N . ILE B 1 662 ? -20.484 26.328 18.641 1 93.75 662 ILE B N 1
ATOM 10932 C CA . ILE B 1 662 ? -19.359 26.031 19.516 1 93.75 662 ILE B CA 1
ATOM 10933 C C . ILE B 1 662 ? -18.062 26.031 18.703 1 93.75 662 ILE B C 1
ATOM 10935 O O . ILE B 1 662 ? -17.953 25.328 17.688 1 93.75 662 ILE B O 1
ATOM 10939 N N . PHE B 1 663 ? -17.125 26.797 19.219 1 90.94 663 PHE B N 1
ATOM 10940 C CA . PHE B 1 663 ? -15.828 26.938 18.578 1 90.94 663 PHE B CA 1
ATOM 10941 C C . PHE B 1 663 ? -14.703 26.531 19.516 1 90.94 663 PHE B C 1
ATOM 10943 O O . PHE B 1 663 ? -14.719 26.875 20.703 1 90.94 663 PHE B O 1
ATOM 10950 N N . SER B 1 664 ? -13.859 25.656 18.938 1 90.5 664 SER B N 1
ATOM 10951 C CA . SER B 1 664 ? -12.625 25.406 19.688 1 90.5 664 SER B CA 1
ATOM 10952 C C . SER B 1 664 ? -11.445 26.141 19.062 1 90.5 664 SER B C 1
ATOM 10954 O O . SER B 1 664 ? -11.344 26.25 17.844 1 90.5 664 SER B O 1
ATOM 10956 N N . SER B 1 665 ? -10.648 26.812 19.781 1 80.44 665 SER B N 1
ATOM 10957 C CA . SER B 1 665 ? -9.477 27.547 19.297 1 80.44 665 SER B CA 1
ATOM 10958 C C . SER B 1 665 ? -8.383 27.594 20.344 1 80.44 665 SER B C 1
ATOM 10960 O O . SER B 1 665 ? -8.664 27.531 21.547 1 80.44 665 SER B O 1
ATOM 10962 N N . HIS B 1 666 ? -7.281 27.625 19.984 1 72.19 666 HIS B N 1
ATOM 10963 C CA . HIS B 1 666 ? -6.176 27.906 20.891 1 72.19 666 HIS B CA 1
ATOM 10964 C C . HIS B 1 666 ? -5.703 29.359 20.734 1 72.19 666 HIS B C 1
ATOM 10966 O O . HIS B 1 666 ? -4.793 29.781 21.438 1 72.19 666 HIS B O 1
ATOM 10972 N N . ARG B 1 667 ? -6.395 30.031 19.875 1 67.69 667 ARG B N 1
ATOM 10973 C CA . ARG B 1 667 ? -6.035 31.422 19.641 1 67.69 667 ARG B CA 1
ATOM 10974 C C . ARG B 1 667 ? -7.195 32.344 19.969 1 67.69 667 ARG B C 1
ATOM 10976 O O . ARG B 1 667 ? -8.352 32.031 19.734 1 67.69 667 ARG B O 1
ATOM 10983 N N . PHE B 1 668 ? -7.039 33.344 20.844 1 62.53 668 PHE B N 1
ATOM 10984 C CA . PHE B 1 668 ? -8.055 34.219 21.422 1 62.53 668 PHE B CA 1
ATOM 10985 C C . PHE B 1 668 ? -8.547 35.25 20.406 1 62.53 668 PHE B C 1
ATOM 10987 O O . PHE B 1 668 ? -9.688 35.719 20.484 1 62.53 668 PHE B O 1
ATOM 10994 N N . GLY B 1 669 ? -7.926 35.312 19.125 1 59.38 669 GLY B N 1
ATOM 10995 C CA . GLY B 1 669 ? -8.289 36.5 18.359 1 59.38 669 GLY B CA 1
ATOM 10996 C C . GLY B 1 669 ? -9.539 36.281 17.516 1 59.38 669 GLY B C 1
ATOM 10997 O O . GLY B 1 669 ? -10.039 35.188 17.406 1 59.38 669 GLY B O 1
ATOM 10998 N N . GLY B 1 670 ? -10.562 37.281 17.484 1 63.31 670 GLY B N 1
ATOM 10999 C CA . GLY B 1 670 ? -11.648 37.594 16.562 1 63.31 670 GLY B CA 1
ATOM 11000 C C . GLY B 1 670 ? -13.016 37.219 17.094 1 63.31 670 GLY B C 1
ATOM 11001 O O . GLY B 1 670 ? -13.969 38 17.016 1 63.31 670 GLY B O 1
ATOM 11002 N N . LEU B 1 671 ? -12.984 35.844 17.859 1 72 671 LEU B N 1
ATOM 11003 C CA . LEU B 1 671 ? -14.328 35.438 18.234 1 72 671 LEU B CA 1
ATOM 11004 C C . LEU B 1 671 ? -14.531 35.531 19.734 1 72 671 LEU B C 1
ATOM 11006 O O . LEU B 1 671 ? -15.672 35.594 20.219 1 72 671 LEU B O 1
ATOM 11010 N N . THR B 1 672 ? -13.516 35.625 20.516 1 78.31 672 THR B N 1
ATOM 11011 C CA . THR B 1 672 ? -13.57 35.531 21.969 1 78.31 672 THR B CA 1
ATOM 11012 C C . THR B 1 672 ? -14.32 36.719 22.562 1 78.31 672 THR B C 1
ATOM 11014 O O . THR B 1 672 ? -15.125 36.562 23.484 1 78.31 672 THR B O 1
ATOM 11017 N N . PRO B 1 673 ? -14.117 37.906 21.938 1 75.94 673 PRO B N 1
ATOM 11018 C CA . PRO B 1 673 ? -14.828 39.062 22.516 1 75.94 673 PRO B CA 1
ATOM 11019 C C . PRO B 1 673 ? -16.328 39 22.266 1 75.94 673 PRO B C 1
ATOM 11021 O O . PRO B 1 673 ? -17.109 39.625 22.984 1 75.94 673 PRO B O 1
ATOM 11024 N N . PHE B 1 674 ? -16.719 38.188 21.359 1 80.88 674 PHE B N 1
ATOM 11025 C CA . PHE B 1 674 ? -18.125 38.156 20.984 1 80.88 674 PHE B CA 1
ATOM 11026 C C . PHE B 1 674 ? -18.797 36.875 21.547 1 80.88 674 PHE B C 1
ATOM 11028 O O . PHE B 1 674 ? -20 36.688 21.375 1 80.88 674 PHE B O 1
ATOM 11035 N N . ALA B 1 675 ? -18.047 36.125 22.25 1 90.12 675 ALA B N 1
ATOM 11036 C CA . ALA B 1 675 ? -18.578 34.875 22.781 1 90.12 675 ALA B CA 1
ATOM 11037 C C . ALA B 1 675 ? -19.531 35.125 23.938 1 90.12 675 ALA B C 1
ATOM 11039 O O . ALA B 1 675 ? -19.281 36 24.781 1 90.12 675 ALA B O 1
ATOM 11040 N N . ASP B 1 676 ? -20.656 34.406 23.969 1 92.31 676 ASP B N 1
ATOM 11041 C CA . ASP B 1 676 ? -21.578 34.469 25.094 1 92.31 676 ASP B CA 1
ATOM 11042 C C . ASP B 1 676 ? -21.047 33.656 26.281 1 92.31 676 ASP B C 1
ATOM 11044 O O . ASP B 1 676 ? -21.359 33.969 27.438 1 92.31 676 ASP B O 1
ATOM 11048 N N . LEU B 1 677 ? -20.344 32.688 25.906 1 94.38 677 LEU B N 1
ATOM 11049 C CA . LEU B 1 677 ? -19.781 31.781 26.906 1 94.38 677 LEU B CA 1
ATOM 11050 C C . LEU B 1 677 ? -18.406 31.281 26.484 1 94.38 677 LEU B C 1
ATOM 11052 O O . LEU B 1 677 ? -18.234 30.812 25.344 1 94.38 677 LEU B O 1
ATOM 11056 N N . ILE B 1 678 ? -17.469 31.484 27.312 1 94.12 678 ILE B N 1
ATOM 11057 C CA . ILE B 1 678 ? -16.125 30.953 27.109 1 94.12 678 ILE B CA 1
ATOM 11058 C C . ILE B 1 678 ? -15.82 29.875 28.141 1 94.12 678 ILE B C 1
ATOM 11060 O O . ILE B 1 678 ? -15.992 30.094 29.344 1 94.12 678 ILE B O 1
ATOM 11064 N N . LEU B 1 679 ? -15.516 28.75 27.703 1 94.25 679 LEU B N 1
ATOM 11065 C CA . LEU B 1 679 ? -15.094 27.656 28.562 1 94.25 679 LEU B CA 1
ATOM 11066 C C . LEU B 1 679 ? -13.586 27.453 28.469 1 94.25 679 LEU B C 1
ATOM 11068 O O . LEU B 1 679 ? -13.062 27.172 27.391 1 94.25 679 LEU B O 1
ATOM 11072 N N . TYR B 1 680 ? -12.906 27.625 29.547 1 92.75 680 TYR B N 1
ATOM 11073 C CA . TYR B 1 680 ? -11.453 27.438 29.578 1 92.75 680 TYR B CA 1
ATOM 11074 C C . TYR B 1 680 ? -11.094 26.031 30.016 1 92.75 680 TYR B C 1
ATOM 11076 O O . TYR B 1 680 ? -11.383 25.625 31.141 1 92.75 680 TYR B O 1
ATOM 11084 N N . PHE B 1 681 ? -10.477 25.312 29.047 1 90.81 681 PHE B N 1
ATOM 11085 C CA . PHE B 1 681 ? -10.07 23.922 29.25 1 90.81 681 PHE B CA 1
ATOM 11086 C C . PHE B 1 681 ? -8.641 23.844 29.766 1 90.81 681 PHE B C 1
ATOM 11088 O O . PHE B 1 681 ? -7.727 24.422 29.172 1 90.81 681 PHE B O 1
ATOM 11095 N N . LYS B 1 682 ? -8.422 23.219 30.828 1 86.38 682 LYS B N 1
ATOM 11096 C CA . LYS B 1 682 ? -7.09 22.938 31.375 1 86.38 682 LYS B CA 1
ATOM 11097 C C . LYS B 1 682 ? -7.035 21.562 32 1 86.38 682 LYS B C 1
ATOM 11099 O O . LYS B 1 682 ? -7.871 21.219 32.844 1 86.38 682 LYS B O 1
ATOM 11104 N N . ASP B 1 683 ? -6.074 20.719 31.641 1 80.62 683 ASP B N 1
ATOM 11105 C CA . ASP B 1 683 ? -5.848 19.375 32.188 1 80.62 683 ASP B CA 1
ATOM 11106 C C . ASP B 1 683 ? -7.113 18.531 32.094 1 80.62 683 ASP B C 1
ATOM 11108 O O . ASP B 1 683 ? -7.527 17.922 33.094 1 80.62 683 ASP B O 1
ATOM 11112 N N . ALA B 1 684 ? -7.824 18.656 31.047 1 80 684 ALA B N 1
ATOM 11113 C CA . ALA B 1 684 ? -8.992 17.844 30.703 1 80 684 ALA B CA 1
ATOM 11114 C C . ALA B 1 684 ? -10.18 18.172 31.609 1 80 684 ALA B C 1
ATOM 11116 O O . ALA B 1 684 ? -11.016 17.312 31.891 1 80 684 ALA B O 1
ATOM 11117 N N . ARG B 1 685 ? -10.148 19.344 32.188 1 86.5 685 ARG B N 1
ATOM 11118 C CA . ARG B 1 685 ? -11.258 19.859 32.969 1 86.5 685 ARG B CA 1
ATOM 11119 C C . ARG B 1 685 ? -11.562 21.312 32.594 1 86.5 685 ARG B C 1
ATOM 11121 O O . ARG B 1 685 ? -10.719 22 32 1 86.5 685 ARG B O 1
ATOM 11128 N N . ILE B 1 686 ? -12.773 21.688 32.875 1 91.75 686 ILE B N 1
ATOM 11129 C CA . ILE B 1 686 ? -13.141 23.094 32.719 1 91.75 686 ILE B CA 1
ATOM 11130 C C . ILE B 1 686 ? -12.898 23.844 34.031 1 91.75 686 ILE B C 1
ATOM 11132 O O . ILE B 1 686 ? -13.562 23.578 35.031 1 91.75 686 ILE B O 1
ATOM 11136 N N . THR B 1 687 ? -12.031 24.781 34.031 1 90.56 687 THR B N 1
ATOM 11137 C CA . THR B 1 687 ? -11.641 25.453 35.25 1 90.56 687 THR B CA 1
ATOM 11138 C C . THR B 1 687 ? -12.352 26.797 35.375 1 90.56 687 THR B C 1
ATOM 11140 O O . THR B 1 687 ? -12.586 27.297 36.5 1 90.56 687 THR B O 1
ATOM 11143 N N . GLU B 1 688 ? -12.57 27.469 34.25 1 93.81 688 GLU B N 1
ATOM 11144 C CA . GLU B 1 688 ? -13.234 28.766 34.219 1 93.81 688 GLU B CA 1
ATOM 11145 C C . GLU B 1 688 ? -14.312 28.812 33.125 1 93.81 688 GLU B C 1
ATOM 11147 O O . GLU B 1 688 ? -14.172 28.188 32.094 1 93.81 688 GLU B O 1
ATOM 11152 N N . ALA B 1 689 ? -15.43 29.484 33.469 1 94.44 689 ALA B N 1
ATOM 11153 C CA . ALA B 1 689 ? -16.516 29.672 32.5 1 94.44 689 ALA B CA 1
ATOM 11154 C C . ALA B 1 689 ? -17.156 31.047 32.656 1 94.44 689 ALA B C 1
ATOM 11156 O O . ALA B 1 689 ? -17.359 31.531 33.781 1 94.44 689 ALA B O 1
ATOM 11157 N N . GLY B 1 690 ? -17.312 31.734 31.594 1 93.5 690 GLY B N 1
ATOM 11158 C CA . GLY B 1 690 ? -17.938 33.031 31.625 1 93.5 690 GLY B CA 1
ATOM 11159 C C . GLY B 1 690 ? -17.656 33.844 30.359 1 93.5 690 GLY B C 1
ATOM 11160 O O . GLY B 1 690 ? -17.281 33.312 29.328 1 93.5 690 GLY B O 1
ATOM 11161 N N . THR B 1 691 ? -17.984 35.094 30.328 1 92.81 691 THR B N 1
ATOM 11162 C CA . THR B 1 691 ? -17.688 35.969 29.219 1 92.81 691 THR B CA 1
ATOM 11163 C C . THR B 1 691 ? -16.234 36.438 29.266 1 92.81 691 THR B C 1
ATOM 11165 O O . THR B 1 691 ? -15.555 36.25 30.266 1 92.81 691 THR B O 1
ATOM 11168 N N . HIS B 1 692 ? -15.836 37.062 28.234 1 89.38 692 HIS B N 1
ATOM 11169 C CA . HIS B 1 692 ? -14.469 37.531 28.156 1 89.38 692 HIS B CA 1
ATOM 11170 C C . HIS B 1 692 ? -14.172 38.5 29.312 1 89.38 692 HIS B C 1
ATOM 11172 O O . HIS B 1 692 ? -13.148 38.375 29.984 1 89.38 692 HIS B O 1
ATOM 11178 N N . THR B 1 693 ? -15.07 39.406 29.562 1 89 693 THR B N 1
ATOM 11179 C CA . THR B 1 693 ? -14.891 40.406 30.609 1 89 693 THR B CA 1
ATOM 11180 C C . THR B 1 693 ? -14.859 39.781 31.984 1 89 693 THR B C 1
ATOM 11182 O O . THR B 1 693 ? -14.016 40.125 32.812 1 89 693 THR B O 1
ATOM 11185 N N . ASP B 1 694 ? -15.75 38.781 32.188 1 92.62 694 ASP B N 1
ATOM 11186 C CA . ASP B 1 694 ? -15.812 38.094 33.469 1 92.62 694 ASP B CA 1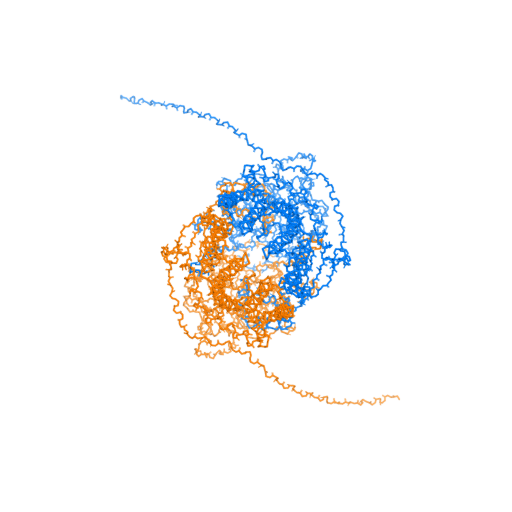
ATOM 11187 C C . ASP B 1 694 ? -14.516 37.344 33.719 1 92.62 694 ASP B C 1
ATOM 11189 O O . ASP B 1 694 ? -13.992 37.375 34.844 1 92.62 694 ASP B O 1
ATOM 11193 N N . LEU B 1 695 ? -14.039 36.719 32.719 1 91.62 695 LEU B N 1
ATOM 11194 C CA . LEU B 1 695 ? -12.883 35.844 32.875 1 91.62 695 LEU B CA 1
ATOM 11195 C C . LEU B 1 695 ? -11.602 36.656 33.031 1 91.62 695 LEU B C 1
ATOM 11197 O O . LEU B 1 695 ? -10.664 36.25 33.719 1 91.62 695 LEU B O 1
ATOM 11201 N N . MET B 1 696 ? -11.578 37.844 32.406 1 89.69 696 MET B N 1
ATOM 11202 C CA . MET B 1 696 ? -10.43 38.75 32.531 1 89.69 696 MET B CA 1
ATOM 11203 C C . MET B 1 696 ? -10.359 39.312 33.969 1 89.69 696 MET B C 1
ATOM 11205 O O . MET B 1 696 ? -9.273 39.469 34.5 1 89.69 696 MET B O 1
ATOM 11209 N N . GLN B 1 697 ? -11.492 39.531 34.5 1 92 697 GLN B N 1
ATOM 11210 C CA . GLN B 1 697 ? -11.57 40.094 35.875 1 92 697 GLN B CA 1
ATOM 11211 C C . GLN B 1 697 ? -11.195 39.031 36.906 1 92 697 GLN B C 1
ATOM 11213 O O . GLN B 1 697 ? -10.641 39.375 37.969 1 92 697 GLN B O 1
ATOM 11218 N N . LEU B 1 698 ? -11.461 37.844 36.531 1 92.75 698 LEU B N 1
ATOM 11219 C CA . LEU B 1 698 ? -11.141 36.75 37.469 1 92.75 698 LEU B CA 1
ATOM 11220 C C . LEU B 1 698 ? -9.633 36.562 37.562 1 92.75 698 LEU B C 1
ATOM 11222 O O . LEU B 1 698 ? -9.148 36 38.531 1 92.75 698 LEU B O 1
ATOM 11226 N N . GLU B 1 699 ? -8.781 37.031 36.656 1 90 699 GLU B N 1
ATOM 11227 C CA . GLU B 1 699 ? -7.324 36.969 36.594 1 90 699 GLU B CA 1
ATOM 11228 C C . GLU B 1 699 ? -6.844 35.531 36.812 1 90 699 GLU B C 1
ATOM 11230 O O . GLU B 1 699 ? -5.906 35.281 37.594 1 90 699 GLU B O 1
ATOM 11235 N N . GLY B 1 700 ? -7.566 34.625 36.312 1 90.44 700 GLY B N 1
ATOM 11236 C CA . GLY B 1 700 ? -7.195 33.219 36.438 1 90.44 700 GLY B CA 1
ATOM 11237 C C . GLY B 1 700 ? -6.387 32.719 35.25 1 90.44 700 GLY B C 1
ATOM 11238 O O . GLY B 1 700 ? -5.52 33.438 34.75 1 90.44 700 GLY B O 1
ATOM 11239 N N . GLY B 1 701 ? -6.586 31.438 34.906 1 86.69 701 GLY B N 1
ATOM 11240 C CA . GLY B 1 701 ? -5.852 30.812 33.812 1 86.69 701 GLY B CA 1
ATOM 11241 C C . GLY B 1 701 ? -6.148 31.438 32.469 1 86.69 701 GLY B C 1
ATOM 11242 O O . GLY B 1 701 ? -5.242 31.609 31.641 1 86.69 701 GLY B O 1
ATOM 11243 N N . TYR B 1 702 ? -7.363 31.734 32.25 1 88.88 702 TYR B N 1
ATOM 11244 C CA . TYR B 1 702 ? -7.777 32.344 31 1 88.88 702 TYR B CA 1
ATOM 11245 C C . TYR B 1 702 ? -7.07 33.688 30.781 1 88.88 702 TYR B C 1
ATOM 11247 O O . TYR B 1 702 ? -6.555 33.969 29.703 1 88.88 702 TYR B O 1
ATOM 11255 N N . ALA B 1 703 ? -7.102 34.531 31.812 1 87.81 703 ALA B N 1
ATOM 11256 C CA . ALA B 1 703 ? -6.484 35.844 31.734 1 87.81 703 ALA B CA 1
ATOM 11257 C C . ALA B 1 703 ? -4.988 35.75 31.453 1 87.81 703 ALA B C 1
ATOM 11259 O O . ALA B 1 703 ? -4.441 36.531 30.672 1 87.81 703 ALA B O 1
ATOM 11260 N N . ARG B 1 704 ? -4.398 34.812 32.125 1 83.69 704 ARG B N 1
ATOM 11261 C CA . ARG B 1 704 ? -2.971 34.594 31.891 1 83.69 704 ARG B CA 1
ATOM 11262 C C . ARG B 1 704 ? -2.697 34.188 30.453 1 83.69 704 ARG B C 1
ATOM 11264 O O . ARG B 1 704 ? -1.753 34.688 29.828 1 83.69 704 ARG B O 1
ATOM 11271 N N . PHE B 1 705 ? -3.516 33.281 30.078 1 81.44 705 PHE B N 1
ATOM 11272 C CA . PHE B 1 705 ? -3.369 32.781 28.719 1 81.44 705 PHE B CA 1
ATOM 11273 C C . PHE B 1 705 ? -3.584 33.906 27.703 1 81.44 705 PHE B C 1
ATOM 11275 O O . PHE B 1 705 ? -2.857 34 26.719 1 81.44 705 PHE B O 1
ATOM 11282 N N . TYR B 1 706 ? -4.516 34.688 27.906 1 81.12 706 TYR B N 1
ATOM 11283 C CA . TYR B 1 706 ? -4.844 35.812 27.031 1 81.12 706 TYR B CA 1
ATOM 11284 C C . TYR B 1 706 ? -3.732 36.844 27.047 1 81.12 706 TYR B C 1
ATOM 11286 O O . TYR B 1 706 ? -3.346 37.344 25.984 1 81.12 706 TYR B O 1
ATOM 11294 N N . LYS B 1 707 ? -3.23 37.188 28.172 1 78.25 707 LYS B N 1
ATOM 11295 C CA . LYS B 1 707 ? -2.191 38.219 28.297 1 78.25 707 LYS B CA 1
ATOM 11296 C C . LYS B 1 707 ? -0.902 37.781 27.609 1 78.25 707 LYS B C 1
ATOM 11298 O O . LYS B 1 707 ? -0.187 38.594 27.047 1 78.25 707 LYS B O 1
ATOM 11303 N N . GLU B 1 708 ? -0.669 36.531 27.703 1 75.94 708 GLU B N 1
ATOM 11304 C CA . GLU B 1 708 ? 0.52 36.031 27.047 1 75.94 708 GLU B CA 1
ATOM 11305 C C . GLU B 1 708 ? 0.445 36.219 25.531 1 75.94 708 GLU B C 1
ATOM 11307 O O . GLU B 1 708 ? 1.462 36.469 24.891 1 75.94 708 GLU B O 1
ATOM 11312 N N . GLN B 1 709 ? -0.695 36.062 24.984 1 74.06 709 GLN B N 1
ATOM 11313 C CA . GLN B 1 709 ? -0.886 36.25 23.562 1 74.06 709 GLN B CA 1
ATOM 11314 C C . GLN B 1 709 ? -0.907 37.719 23.172 1 74.06 709 GLN B C 1
ATOM 11316 O O . GLN B 1 709 ? -0.419 38.094 22.109 1 74.06 709 GLN B O 1
ATOM 11321 N N . ALA B 1 710 ? -1.509 38.5 24.031 1 73.06 710 ALA B N 1
ATOM 11322 C CA . ALA B 1 710 ? -1.648 39.906 23.766 1 73.06 710 ALA B CA 1
ATOM 11323 C C . ALA B 1 710 ? -0.298 40.625 23.844 1 73.06 710 ALA B C 1
ATOM 11325 O O . ALA B 1 710 ? -0.074 41.625 23.156 1 73.06 710 ALA B O 1
ATOM 11326 N N . GLN B 1 711 ? 0.601 40.125 24.672 1 69.62 711 GLN B N 1
ATOM 11327 C CA . GLN B 1 711 ? 1.918 40.719 24.844 1 69.62 711 GLN B CA 1
ATOM 11328 C C . GLN B 1 711 ? 2.715 40.656 23.547 1 69.62 711 GLN B C 1
ATOM 11330 O O . GLN B 1 711 ? 3.607 41.5 23.328 1 69.62 711 GLN B O 1
ATOM 11335 N N . SER B 1 712 ? 2.354 39.812 22.734 1 64.69 712 SER B N 1
ATOM 11336 C CA . SER B 1 712 ? 3.059 39.688 21.469 1 64.69 712 SER B CA 1
ATOM 11337 C C . SER B 1 712 ? 2.68 40.812 20.516 1 64.69 712 SER B C 1
ATOM 11339 O O . SER B 1 712 ? 3.33 41.031 19.484 1 64.69 712 SER B O 1
ATOM 11341 N N . PHE B 1 713 ? 1.637 41.562 20.859 1 63.22 713 PHE B N 1
ATOM 11342 C CA . PHE B 1 713 ? 1.211 42.719 20.062 1 63.22 713 PHE B CA 1
ATOM 11343 C C . PHE B 1 713 ? 1.324 44 20.859 1 63.22 713 PHE B C 1
ATOM 11345 O O . PHE B 1 713 ? 0.321 44.531 21.344 1 63.22 713 PHE B O 1
ATOM 11352 N N . PRO B 1 714 ? 2.611 44.5 21.172 1 52.88 714 PRO B N 1
ATOM 11353 C CA . PRO B 1 714 ? 2.746 45.688 22.031 1 52.88 714 PRO B CA 1
ATOM 11354 C C . PRO B 1 714 ? 1.983 46.875 21.5 1 52.88 714 PRO B C 1
ATOM 11356 O O . PRO B 1 714 ? 1.54 47.719 22.281 1 52.88 714 PRO B O 1
ATOM 11359 N N . TYR B 1 715 ? 2.016 47.281 20.156 1 46.31 715 TYR B N 1
ATOM 11360 C CA . TYR B 1 715 ? 1.479 48.531 19.656 1 46.31 715 TYR B CA 1
ATOM 11361 C C . TYR B 1 715 ? 0.012 48.375 19.266 1 46.31 715 TYR B C 1
ATOM 11363 O O . TYR B 1 715 ? -0.517 49.188 18.484 1 46.31 715 TYR B O 1
ATOM 11371 N N . GLY B 1 716 ? -0.598 47.531 19.547 1 42.44 716 GLY B N 1
ATOM 11372 C CA . GLY B 1 716 ? -1.986 47.469 19.125 1 42.44 716 GLY B CA 1
ATOM 11373 C C . GLY B 1 716 ? -2.775 48.719 19.484 1 42.44 716 GLY B C 1
ATOM 11374 O O . GLY B 1 716 ? -3.789 49.031 18.844 1 42.44 716 GLY B O 1
ATOM 11375 N N . SER B 1 717 ? -2.924 49.219 20.734 1 34.94 717 SER B N 1
ATOM 11376 C CA . SER B 1 717 ? -3.785 50.344 21.078 1 34.94 717 SER B CA 1
ATOM 11377 C C . SER B 1 717 ? -3.201 51.656 20.578 1 34.94 717 SER B C 1
ATOM 11379 O O . SER B 1 717 ? -3.748 52.719 20.859 1 34.94 717 SER B O 1
ATOM 11381 N N . MET B 1 718 ? -2.066 51.812 20.094 1 29.09 718 MET B N 1
ATOM 11382 C CA . MET B 1 718 ? -1.896 53.25 19.812 1 29.09 718 MET B CA 1
ATOM 11383 C C . MET B 1 718 ? -2.664 53.656 18.562 1 29.09 718 MET B C 1
ATOM 11385 O O . MET B 1 718 ? -2.604 52.969 17.547 1 29.09 718 MET B O 1
#

pLDDT: mean 76.78, std 18.37, range [17.7, 96.31]

Radius of gyration: 39.22 Å; Cα contacts (8 Å, |Δi|>4): 2127; chains: 2; bounding box: 106×123×113 Å

Foldseek 3Di:
DDCPDPPPPPPPPDDPDDPDDPDPPPPPDDDDDPPDPCPVPPPPPPPVQWDWDDQQQKTKTFGRPDPVVVQVVVVLVVLLVLLCVLVVLLVVLLVVLCVQPVVLSVLLLVLLQLLLQLVLVLLVLVVVLVVQVVCCVVVVPGDPVVNVVSVVVNVVSVVSNVVSVVSNVVSLVVSLVRSQVVLVVLLVVLVVPAFDQQCPDPVLVVLNCLLDPDPPDRLSVLNVLVSVLVSLVSNLVSLVVVLCVLCVVDVLLVVLLVLLLVLLVLLLSLQQPLVDPSIDMDMDGDQPLLVQLVVLVVLCVDPVNVVVCVVVVCVVVSVVSNVVSDVVSDPSSDDPVVSSVVVSVVSSPDPSVVCNVVSNCVSVVVVVVVCVVCVPPDPCDPVSSVSSSVSSVVSSVSVSVSSVSSSVNSVSSVSSVSSVVSSVDDYPQDFQPVPPPDQPPPPLCVFAKKKWDAQWWDDRPPDDDILAGGATDIGDFLFEEEEAEDPSLCLLVVLCVQLPSDDIPDAMDINRHGPSNHGNVLSNLQEQADHPPDDADQAFLLCLQLVLDVVCSVPPVLLVVLLVLLVLQVVLVPDPVRRRDGQHHPDFDDDPVPDPDDGDRDRHDDDPSNSLSSSSSNSSSSVVPSNHQEYHYEASCVRPDPVSVLSNLVSCVVSSPRGYYYHYDNDCPNCQQVGQKYFYGDSNYTDDMGHPVVVCVVVDPVVVSNVVNVVVVVPPPD/DDCPDPPPPPPDPDPPDDPDPPDDPPPPDDDDDPPDPCPVPPPPPPPVQWDWDDQQQKTKTFGRPDPVVVQVVVVLVVLLVLLCVLVVLLVVLLVVLCVQPVVLSVLLLVLLQLLLQLVLVLLVLVVVLVVQVVCCVVVVPGDPVSNVVSVVVNVVSVVSNVVSVVSNVVSLVVSLVRSQVVLVVLLVVLVVPAFDQQCPDPVLVVLNCLLDPDPPDRLSVLNVLVSVLVSLVSNLVSLVVVLCVLCVVDVLLVVLLVLLLVLLVLVLSLQQPLVDPSIDMDMDGDQPLLVQLVVLVVLCVDPVNVVVCVVVVCVVVSVVSNVVSDVVSDPSSDDPVVSSVVVSVVSSPDPSVVCNVVSNCVSVVVVVVVCVVCVPPDPCPPVSSVSSNVSSVVSSVSVSVSSVSSSVNSVSSVSSVSSVVSSVDDYPQDFQPPPPDPQPPPPLCVFAKKKWDAQWWDDRPPDDDILAGGATDIGHFLFEEEEAEDPSLCLLVVLCVQLPSDDIPDAMDINRHGPSNHGNVLSNLQEQADHPPDDADQAFLLQLQLVLDVVCSVPPVLLVVLLVLLVLQVVLVPDPVRRRDGQHHPDFDDDPVPDPDDGPRDRHDDDPSNSLSSSSSNSSSSVVPSNHQEYHYEASCVRPDPVSVLSNLVSCVVSSPRGYYYHYDNDCPNCQQVGQKYFYGDSNYTDDMGHPVVVCVVVDPVVVSNVVNCVVPVPPPD

Organism: NCBI:txid1423351

Nearest PDB structures (foldseek):
  5och-assembly2_D  TM=6.685E-01  e=4.519E-24  Homo sapiens
  5och-assembly1_B  TM=6.718E-01  e=1.149E-23  Homo sapiens
  5och-assembly1_A  TM=6.828E-01  e=2.557E-23  Homo sapiens
  8sxa-assembly1_A  TM=6.759E-01  e=2.169E-16  Bos taurus
  8sxb-assembly1_A  TM=6.331E-01  e=3.865E-16  Bos indicus

InterPro domains:
  IPR003439 ABC transporter-like, ATP-binding domain [PF00005] (469-637)
  IPR003439 ABC transporter-like, ATP-binding domain [PS50893] (451-708)
  IPR003593 AAA+ ATPase domain [SM00382] (477-685)
  IPR017871 ABC transporter-like, conserved site [PS00211] (606-620)
  IPR027417 P-loop containing nucleoside triphosphate hydrolase [G3DSA:3.40.50.300] (446-713)
  IPR027417 P-loop containing nucleoside triphosphate hydrolase [SSF52540] (449-709)
  IPR036640 ABC transporter type 1, transmembrane domain superfamily [SSF90123] (101-245)
  IPR039421 Type 1 protein exporter [PTHR43394] (388-712)

Solvent-accessible surface area (backbone atoms only — not comparable to full-atom values): 76476 Å² total; per-residue (Å²): 141,82,79,82,80,79,83,74,81,72,80,73,80,79,74,76,80,77,79,78,77,76,76,73,76,74,72,78,72,78,81,80,72,78,76,72,76,72,74,64,74,80,68,74,78,57,83,82,36,43,47,79,46,79,47,73,52,30,46,32,32,34,61,50,86,53,99,54,48,82,39,71,65,53,44,48,48,53,48,34,53,60,16,51,70,32,45,67,52,50,55,49,50,53,49,51,46,36,70,74,38,50,67,45,44,51,46,24,54,49,24,46,53,51,54,29,48,43,63,44,53,51,51,53,50,51,50,51,51,53,51,49,41,49,48,8,57,72,67,59,60,37,64,65,66,61,53,51,51,52,50,49,54,46,43,50,50,46,44,53,43,44,52,27,50,50,49,24,54,52,25,45,52,56,50,37,36,52,47,45,54,52,49,51,50,50,50,47,43,35,45,36,68,47,36,56,66,36,56,69,28,63,71,50,40,51,52,46,47,68,66,61,39,87,80,56,72,55,69,48,56,44,57,47,33,55,51,47,39,51,30,37,49,48,33,47,55,44,42,48,53,52,50,51,62,60,30,71,74,36,74,68,51,41,55,41,34,54,47,42,45,47,24,52,54,38,46,60,65,27,48,39,67,60,80,45,89,78,48,36,32,40,35,41,67,80,47,64,34,46,41,49,22,46,9,44,49,49,40,50,69,35,73,66,35,39,64,60,37,54,49,57,60,34,35,63,52,46,42,49,50,32,52,54,19,41,64,66,41,37,70,59,56,62,54,69,66,58,46,46,51,51,49,31,54,58,56,31,70,38,73,49,54,55,48,29,64,54,43,62,50,45,47,60,49,53,48,45,54,43,40,34,74,42,50,83,74,58,74,74,42,65,51,55,53,50,48,45,49,50,52,31,46,50,46,42,50,45,50,54,49,38,53,49,35,43,46,52,30,16,52,36,23,48,52,50,44,49,49,60,47,51,62,61,62,76,51,73,73,68,57,32,50,81,53,85,48,73,70,66,82,71,62,71,73,81,55,30,54,22,43,36,38,49,51,24,30,33,48,58,88,97,51,90,59,67,54,34,62,58,33,63,51,74,46,58,56,33,36,37,32,35,40,34,37,56,85,85,20,41,62,68,58,52,52,38,44,74,67,53,60,49,80,59,45,68,48,47,24,48,70,82,35,51,56,70,69,42,34,53,69,63,54,29,56,24,39,36,73,40,57,72,72,65,62,81,53,28,36,30,48,46,52,49,28,23,60,38,23,68,91,50,43,84,37,65,66,54,48,52,49,11,30,57,76,24,66,33,50,67,59,38,67,68,37,95,54,31,53,69,28,52,49,38,64,62,68,71,56,44,50,53,78,72,49,88,70,72,65,80,72,75,61,54,88,73,54,66,41,55,51,45,20,45,50,40,12,9,44,40,30,23,57,70,34,87,62,31,29,35,40,38,34,28,44,79,46,73,60,45,43,61,68,57,34,47,52,49,48,51,50,49,60,71,63,36,76,61,27,15,35,40,35,35,37,69,62,68,56,71,50,46,84,70,27,64,30,32,41,32,27,51,90,22,30,73,81,46,73,37,30,53,70,57,39,47,69,62,61,44,70,63,29,51,55,49,48,62,55,28,59,36,42,76,68,48,71,112,141,79,84,76,81,79,79,77,81,72,80,74,79,80,75,75,79,79,78,78,78,74,76,72,76,73,72,77,71,78,80,80,71,78,77,72,75,73,73,63,75,81,69,73,76,56,84,82,36,44,46,80,44,79,47,72,52,30,47,33,31,34,61,50,87,51,98,54,49,82,39,71,66,52,45,49,49,54,49,34,54,60,16,52,69,32,46,66,51,50,54,49,49,51,48,51,48,36,69,74,39,50,68,46,44,49,46,25,54,48,24,45,53,51,54,28,49,44,64,43,54,50,52,52,49,51,50,50,50,52,48,49,42,50,47,8,57,71,66,61,60,36,64,65,66,61,52,52,51,50,52,48,53,45,43,50,49,47,44,51,43,44,51,28,50,51,48,24,54,52,24,46,52,55,50,36,35,53,46,45,54,53,50,51,49,49,50,48,43,35,43,35,66,47,37,56,65,37,55,66,28,64,72,50,40,53,53,45,47,68,65,61,39,90,79,54,72,56,69,47,54,44,55,47,32,54,52,47,40,53,29,37,48,49,33,47,54,44,42,49,52,52,50,50,61,60,32,70,74,35,73,67,51,41,54,43,34,55,47,44,42,47,26,51,53,38,46,59,66,23,47,36,67,61,82,44,89,78,48,36,34,40,35,41,68,79,47,64,32,48,42,48,24,46,11,45,50,49,39,52,68,36,74,66,37,39,65,59,38,54,49,55,61,36,35,64,52,47,43,51,50,31,51,54,18,41,66,67,43,37,70,58,55,64,53,69,67,57,44,46,50,51,50,31,55,58,54,30,71,38,72,47,54,56,48,28,65,54,44,63,49,45,47,60,50,53,47,45,53,42,40,34,73,42,50,84,72,58,74,71,41,66,51,54,53,50,49,44,48,51,51,29,46,51,46,42,49,46,50,54,50,36,54,50,35,43,46,52,32,14,53,35,24,48,52,49,42,49,51,60,47,53,63,61,62,77,53,74,73,70,53,29,52,79,58,87,44,78,64,63,78,73,63,72,73,82,55,29,54,21,42,35,39,50,51,24,30,31,49,59,88,98,52,89,59,69,55,32,61,58,32,62,51,74,46,59,55,34,35,39,33,35,40,33,39,57,85,86,20,41,61,69,57,51,53,37,44,74,65,52,59,46,81,61,45,69,47,47,24,48,69,81,36,51,57,71,66,44,33,54,70,63,54,30,54,25,39,35,72,40,58,72,72,66,63,81,54,31,36,30,48,47,52,49,27,24,60,39,23,67,90,50,44,85,39,64,66,54,48,53,49,12,30,57,74,24,64,34,50,68,59,39,66,68,38,96,52,32,53,69,28,51,51,39,65,60,67,72,54,45,52,52,77,72,48,89,70,73,66,80,72,75,61,54,88,72,54,67,43,56,52,46,20,44,50,40,12,10,43,41,30,24,58,70,34,88,62,31,29,35,39,38,35,29,42,80,48,72,60,44,43,60,68,58,34,48,53,50,49,51,51,49,61,70,64,36,78,62,27,17,34,37,36,35,37,67,62,68,57,70,50,45,84,70,26,64,30,34,39,32,27,51,89,22,28,74,80,46,74,36,32,54,69,57,39,48,71,62,61,45,69,62,29,51,55,50,48,61,55,30,62,36,43,76,69,49,70,111